Protein AF-0000000071370558 (afdb_homodimer)

pLDDT: mean 79.02, std 25.84, range [17.11, 98.81]

Solvent-accessible surface area (backbone atoms only — not comparable to full-atom values): 57302 Å² total; per-residue (Å²): 146,77,71,93,73,65,80,82,70,68,94,76,73,73,92,72,69,79,80,70,72,79,74,72,70,83,72,63,86,68,70,61,82,79,66,80,77,65,81,71,68,88,64,76,60,62,83,69,55,54,67,56,48,45,49,55,49,52,54,49,40,48,62,89,31,53,45,57,50,67,71,54,84,65,63,42,47,33,19,25,66,54,63,40,56,36,55,83,59,40,24,33,41,43,37,36,35,32,47,60,84,85,69,29,35,36,41,35,37,39,37,31,25,81,37,68,57,31,60,45,62,27,36,23,40,42,38,32,31,35,51,44,80,69,30,40,32,72,62,31,56,84,28,28,29,33,49,74,44,72,44,36,31,32,37,26,34,65,29,71,68,39,40,56,53,46,61,74,59,39,58,54,77,43,61,70,45,55,97,88,55,76,82,57,68,73,38,82,35,63,34,30,27,56,89,76,70,39,79,40,42,72,67,69,59,51,62,70,41,29,61,34,27,35,37,38,41,38,35,53,44,97,90,47,76,53,27,32,35,40,33,33,16,31,77,46,54,48,71,88,45,30,67,69,41,77,48,44,23,48,42,86,52,25,27,28,71,91,26,42,69,83,66,41,69,44,34,54,42,44,66,71,34,44,76,89,45,64,57,64,44,70,86,68,79,85,46,77,80,72,69,58,44,38,35,29,44,75,46,57,37,57,34,62,54,44,35,20,33,40,43,38,38,39,33,38,66,93,76,30,34,38,39,38,38,40,42,29,19,72,28,66,56,50,73,44,64,31,35,34,41,37,38,30,39,38,50,46,80,75,42,72,35,88,84,43,68,82,25,34,29,31,41,34,39,39,61,41,37,32,40,27,37,56,33,64,59,59,42,52,55,57,38,60,32,79,78,52,38,56,30,60,60,58,60,71,46,76,72,42,77,41,64,17,40,88,36,37,17,19,48,63,74,52,39,65,40,70,39,52,37,31,41,28,35,32,43,46,59,50,77,83,65,44,64,26,42,31,38,37,35,73,47,57,86,66,54,73,28,64,41,76,90,47,36,37,52,24,53,42,84,49,24,31,73,39,65,86,71,76,84,76,76,79,71,80,72,74,76,71,78,71,73,66,69,73,74,74,78,76,82,89,84,92,84,89,78,88,76,88,81,92,82,91,85,90,81,80,87,84,81,80,82,132,141,83,71,89,73,72,71,87,74,66,85,79,72,70,91,73,67,78,80,71,72,81,75,73,70,82,73,66,84,69,73,60,83,80,66,80,78,64,82,72,71,88,64,78,59,61,81,70,55,53,67,56,48,46,49,56,49,52,54,50,41,48,63,89,30,54,46,59,50,66,71,54,84,67,62,42,47,32,19,25,66,54,62,38,56,38,54,83,58,42,25,35,42,44,36,36,35,32,47,60,82,87,71,30,34,35,40,36,37,39,37,31,28,80,38,67,55,30,59,44,60,26,36,24,40,42,37,32,31,36,52,43,81,68,29,40,32,72,61,31,55,83,28,28,29,33,48,74,44,73,44,36,32,33,37,27,33,66,27,70,69,40,40,56,53,46,61,73,58,39,59,53,77,41,60,70,44,56,94,86,54,75,81,56,68,72,39,83,35,64,35,30,26,56,90,77,70,40,79,40,44,71,68,69,58,51,64,71,40,29,62,34,27,36,36,37,41,39,37,55,45,97,88,47,76,54,25,33,35,41,34,32,17,30,76,44,55,48,70,90,45,30,67,70,40,76,47,44,24,48,41,85,54,25,25,27,72,90,26,43,69,82,65,42,71,44,34,54,43,44,64,71,35,43,76,89,44,64,56,66,43,70,85,70,81,85,46,78,81,71,72,60,43,39,35,29,44,74,48,58,37,58,34,62,54,43,36,20,33,39,44,36,36,38,32,38,64,90,77,30,32,40,37,39,38,39,42,29,20,73,27,65,57,50,74,43,65,30,36,34,41,37,37,30,38,38,51,47,81,77,43,73,36,88,84,44,67,82,25,35,30,32,41,34,40,39,59,41,36,33,39,27,38,56,32,65,60,59,43,53,54,57,37,59,32,79,78,52,38,56,30,59,61,59,60,71,44,77,72,41,77,40,65,17,41,89,36,37,18,20,47,62,73,53,39,66,39,69,41,54,37,31,40,27,35,32,42,48,60,48,77,84,64,44,63,27,42,30,39,38,33,74,48,55,88,66,54,74,28,64,40,77,91,49,36,37,54,24,52,41,84,50,24,31,72,39,67,87,70,75,84,77,75,79,72,81,74,76,78,71,79,71,77,72,71,88,76,83,74,77,81,78,80,86,82,90,75,88,74,84,85,88,75,87,92,93,82,88,92,82,84,69,94,124

Foldseek 3Di:
DPDDPPDPPPDPPPPPDDPPVPPVDPPPVPPQPCPPPPPPPPCCVPCPVLVQQVVLVVVQLPPVFKDWDVPGDDAAKWWDLAFFFAAVTWTWIKIKHAHDPDQQKIKIKIWTAPASRQAHTFKMKIWIWGKAWDGADPQAHQKTFIDIDTAWIKMAGADPVNQVVCPVQFDPVQQVAPDVGGDDHLDIGTRDHPVVRHHRCVSVLDAPLQSRIWIKMWGHDPVDFIWIKIWTFGAANDSVCRHPDNGLFTGDIITGLVHHDPPRPPSVQCVPADNSGHGRGDDFDQDDDDPAAKWKFNHFHAAASNWTWIKIKHADVVSQKMKMKIWIANHSSRPHTAKIKIWIFGKDWDAADPQHGSKTKMKTWTQWMKMAGAHPVVQVVQLVDDPLLAFDRNPHDHGDIGTNNVSQHHVVVPHGPGAMAIKMWHWGADPVGFIKIWIFGAHNVPDGRRDPVSYGRGTTRIIGGRDSDDDDPPPPPPPPPPPVDVPPPDDDDDDDDDPDDDDDDDDDDDDDDD/DPPPPPPPPPDPPPPPPDPPPPPPDPPPVPPQPCPPPPPPPPCCVPCPPLVQQVVLVVVQLPPVFKDWDVPGDDAAKWWDLAFAFAAVTWTWIKIKHAHDPDQQKIKIKIWTAPARRQAHTFKMKIWIWGKAWDGADPQAHQKTFIDIDTAWMKMAGADPVNQVVCPVQFDPVQQVAPDVGGDDHLDIGTRDHPVVRHHRQVSVLDAPLQSRIWIKMWGHDPVDFIWIKIWTFGAANDSVCRHPDNGLFTGRIITGLVHHDPPRPPSVQCVPADNSGHGRGDDFDQDDDDPAAKWKFNHFHAAASNWTWIKIKHADVVSQKMKMKIWIANHSSRPHTAKIKIWMFGKDWDAADPQHGSKTKMKTWTQWMKMAGAHPVVQVVQLVDDPLLAFDRNPHDHGDIGTNNVSQHHVVVPHGPGAMAIKMWHWGADPVGFIKIWIFGAHNVPDGRRDPVSYGRGTTRIIGGRDSDDDDPPPPPPPPPPPPDDDDPDDDDDDDDDPDDDDDYDDDDDDDDD

Structure (mmCIF, N/CA/C/O backbone):
data_AF-0000000071370558-model_v1
#
loop_
_entity.id
_entity.type
_entity.pdbx_description
1 polymer 'Protein APCDD1-like'
#
loop_
_atom_site.group_PDB
_atom_site.id
_atom_site.type_symbol
_atom_site.label_atom_id
_atom_site.label_alt_id
_atom_site.label_comp_id
_atom_site.label_asym_id
_atom_site.label_entity_id
_atom_site.label_seq_id
_atom_site.pdbx_PDB_ins_code
_atom_site.Cartn_x
_atom_site.Cartn_y
_atom_site.Cartn_z
_atom_site.occupancy
_atom_site.B_iso_or_equiv
_atom_site.auth_seq_id
_atom_site.auth_comp_id
_atom_site.auth_asym_id
_atom_site.auth_atom_id
_atom_site.pdbx_PDB_model_num
ATOM 1 N N . MET A 1 1 ? -49.594 -10.484 -62.438 1 19.27 1 MET A N 1
ATOM 2 C CA . MET A 1 1 ? -48.812 -11.688 -62.156 1 19.27 1 MET A CA 1
ATOM 3 C C . MET A 1 1 ? -48.375 -11.711 -60.688 1 19.27 1 MET A C 1
ATOM 5 O O . MET A 1 1 ? -47.375 -11.102 -60.312 1 19.27 1 MET A O 1
ATOM 9 N N . ALA A 1 2 ? -49.312 -11.523 -59.781 1 23.95 2 ALA A N 1
ATOM 10 C CA . ALA A 1 2 ? -50.125 -11.117 -58.625 1 23.95 2 ALA A CA 1
ATOM 11 C C . ALA A 1 2 ? -49.969 -12.094 -57.469 1 23.95 2 ALA A C 1
ATOM 13 O O . ALA A 1 2 ? -50.219 -11.75 -56.312 1 23.95 2 ALA A O 1
ATOM 14 N N . GLY A 1 3 ? -49.781 -13.422 -57.875 1 22.59 3 GLY A N 1
ATOM 15 C CA . GLY A 1 3 ? -50.344 -14.492 -57.062 1 22.59 3 GLY A CA 1
ATOM 16 C C . GLY A 1 3 ? -49.625 -14.672 -55.719 1 22.59 3 GLY A C 1
ATOM 17 O O . GLY A 1 3 ? -50.25 -14.859 -54.688 1 22.59 3 GLY A O 1
ATOM 18 N N . GLU A 1 4 ? -48.344 -15.148 -55.781 1 27.44 4 GLU A N 1
ATOM 19 C CA . GLU A 1 4 ? -47.781 -16.156 -54.875 1 27.44 4 GLU A CA 1
ATOM 20 C C . GLU A 1 4 ? -47.438 -15.562 -53.5 1 27.44 4 GLU A C 1
ATOM 22 O O . GLU A 1 4 ? -46.25 -15.43 -53.188 1 27.44 4 GLU A O 1
ATOM 27 N N . ARG A 1 5 ? -48 -14.344 -53.094 1 26.44 5 ARG A N 1
ATOM 28 C CA . ARG A 1 5 ? -47.781 -13.492 -51.938 1 26.44 5 ARG A CA 1
ATOM 29 C C . ARG A 1 5 ? -48.188 -14.219 -50.656 1 26.44 5 ARG A C 1
ATOM 31 O O . ARG A 1 5 ? -48.094 -13.648 -49.562 1 26.44 5 ARG A O 1
ATOM 38 N N . LEU A 1 6 ? -49.188 -15.172 -50.906 1 26.14 6 LEU A N 1
ATOM 39 C CA . LEU A 1 6 ? -50.031 -15.492 -49.75 1 26.14 6 LEU A CA 1
ATOM 40 C C . LEU A 1 6 ? -49.156 -16.094 -48.625 1 26.14 6 LEU A C 1
ATOM 42 O O . LEU A 1 6 ? -49.375 -15.805 -47.438 1 26.14 6 LEU A O 1
ATOM 46 N N . ILE A 1 7 ? -48.406 -17.219 -48.969 1 26.62 7 ILE A N 1
ATOM 47 C CA . ILE A 1 7 ? -48.344 -18.328 -48 1 26.62 7 ILE A CA 1
ATOM 48 C C . ILE A 1 7 ? -47.438 -17.953 -46.844 1 26.62 7 ILE A C 1
ATOM 50 O O . ILE A 1 7 ? -47.156 -18.797 -45.969 1 26.62 7 ILE A O 1
ATOM 54 N N . HIS A 1 8 ? -46.719 -16.828 -46.875 1 25.34 8 HIS A N 1
ATOM 55 C CA . HIS A 1 8 ? -45.562 -16.625 -45.969 1 25.34 8 HIS A CA 1
ATOM 56 C C . HIS A 1 8 ? -46.031 -16.453 -44.531 1 25.34 8 HIS A C 1
ATOM 58 O O . HIS A 1 8 ? -45.25 -16.047 -43.656 1 25.34 8 HIS A O 1
ATOM 64 N N . LEU A 1 9 ? -47.375 -16.234 -44.312 1 25.41 9 LEU A N 1
ATOM 65 C CA . LEU A 1 9 ? -47.938 -15.766 -43.062 1 25.41 9 LEU A CA 1
ATOM 66 C C . LEU A 1 9 ? -47.688 -16.766 -41.938 1 25.41 9 LEU A C 1
ATOM 68 O O . LEU A 1 9 ? -47.688 -16.406 -40.75 1 25.41 9 LEU A O 1
ATOM 72 N N . LEU A 1 10 ? -47.938 -18.047 -42.188 1 24.8 10 LEU A N 1
ATOM 73 C CA . LEU A 1 10 ? -48.531 -18.922 -41.156 1 24.8 10 LEU A CA 1
ATOM 74 C C . LEU A 1 10 ? -47.562 -19.141 -40 1 24.8 10 LEU A C 1
ATOM 76 O O . LEU A 1 10 ? -47.969 -19.125 -38.844 1 24.8 10 LEU A O 1
ATOM 80 N N . ASN A 1 11 ? -46.312 -19.844 -40.156 1 24.73 11 ASN A N 1
ATOM 81 C CA . ASN A 1 11 ? -45.812 -20.844 -39.219 1 24.73 11 ASN A CA 1
ATOM 82 C C . ASN A 1 11 ? -45.188 -20.188 -37.969 1 24.73 11 ASN A C 1
ATOM 84 O O . ASN A 1 11 ? -43.969 -20.062 -37.906 1 24.73 11 ASN A O 1
ATOM 88 N N . THR A 1 12 ? -45.438 -18.953 -37.469 1 27.06 12 THR A N 1
ATOM 89 C CA . THR A 1 12 ? -44.969 -18.125 -36.375 1 27.06 12 THR A CA 1
ATOM 90 C C . THR A 1 12 ? -45.281 -18.781 -35.031 1 27.06 12 THR A C 1
ATOM 92 O O . THR A 1 12 ? -44.938 -18.234 -33.969 1 27.06 12 THR A O 1
ATOM 95 N N . SER A 1 13 ? -46.312 -19.578 -34.812 1 26.59 13 SER A N 1
ATOM 96 C CA . SER A 1 13 ? -46.969 -19.781 -33.531 1 26.59 13 SER A CA 1
ATOM 97 C C . SER A 1 13 ? -46.062 -20.562 -32.562 1 26.59 13 SER A C 1
ATOM 99 O O . SER A 1 13 ? -46.125 -20.375 -31.359 1 26.59 13 SER A O 1
ATOM 101 N N . TRP A 1 14 ? -45.5 -21.734 -32.875 1 24.33 14 TRP A N 1
ATOM 102 C CA . TRP A 1 14 ? -45.438 -22.875 -31.953 1 24.33 14 TRP A CA 1
ATOM 103 C C . TRP A 1 14 ? -44.344 -22.672 -30.906 1 24.33 14 TRP A C 1
ATOM 105 O O . TRP A 1 14 ? -44.375 -23.328 -29.859 1 24.33 14 TRP A O 1
ATOM 115 N N . MET A 1 15 ? -43.094 -22.203 -31.172 1 24.28 15 MET A N 1
ATOM 116 C CA . MET A 1 15 ? -42 -22.688 -30.359 1 24.28 15 MET A CA 1
ATOM 117 C C . MET A 1 15 ? -42 -22.062 -28.969 1 24.28 15 MET A C 1
ATOM 119 O O . MET A 1 15 ? -41.25 -21.125 -28.703 1 24.28 15 MET A O 1
ATOM 123 N N . VAL A 1 16 ? -43.094 -21.562 -28.391 1 29.31 16 VAL A N 1
ATOM 124 C CA . VAL A 1 16 ? -43.25 -20.953 -27.078 1 29.31 16 VAL A CA 1
ATOM 125 C C . VAL A 1 16 ? -42.875 -21.969 -26 1 29.31 16 VAL A C 1
ATOM 127 O O . VAL A 1 16 ? -42.969 -21.672 -24.812 1 29.31 16 VAL A O 1
ATOM 130 N N . PHE A 1 17 ? -43 -23.266 -26.203 1 25.39 17 PHE A N 1
ATOM 131 C CA . PHE A 1 17 ? -43.219 -24.172 -25.094 1 25.39 17 PHE A CA 1
ATOM 132 C C . PHE A 1 17 ? -42.062 -24.109 -24.094 1 25.39 17 PHE A C 1
ATOM 134 O O . PHE A 1 17 ? -42.281 -24.031 -22.891 1 25.39 17 PHE A O 1
ATOM 141 N N . LEU A 1 18 ? -41 -24.953 -24.188 1 25.27 18 LEU A N 1
ATOM 142 C CA . LEU A 1 18 ? -40.375 -25.781 -23.156 1 25.27 18 LEU A CA 1
ATOM 143 C C . LEU A 1 18 ? -39.406 -24.969 -22.312 1 25.27 18 LEU A C 1
ATOM 145 O O . LEU A 1 18 ? -38.656 -25.531 -21.531 1 25.27 18 LEU A O 1
ATOM 149 N N . MET A 1 19 ? -39.25 -23.672 -22.453 1 24.55 19 MET A N 1
ATOM 150 C CA . MET A 1 19 ? -38.125 -23.156 -21.672 1 24.55 19 MET A CA 1
ATOM 151 C C . MET A 1 19 ? -38.438 -23.203 -20.188 1 24.55 19 MET A C 1
ATOM 153 O O . MET A 1 19 ? -39 -22.266 -19.641 1 24.55 19 MET A O 1
ATOM 157 N N . GLN A 1 20 ? -39.031 -24.25 -19.656 1 26.73 20 GLN A N 1
ATOM 158 C CA . GLN A 1 20 ? -39.156 -24.359 -18.203 1 26.73 20 GLN A CA 1
ATOM 159 C C . GLN A 1 20 ? -37.812 -24.219 -17.531 1 26.73 20 GLN A C 1
ATOM 161 O O . GLN A 1 20 ? -36.969 -25.125 -17.578 1 26.73 20 GLN A O 1
ATOM 166 N N . VAL A 1 21 ? -37.188 -23.094 -17.609 1 27.56 21 VAL A N 1
ATOM 167 C CA . VAL A 1 21 ? -36 -22.812 -16.797 1 27.56 21 VAL A CA 1
ATOM 168 C C . VAL A 1 21 ? -36.281 -23.172 -15.344 1 27.56 21 VAL A C 1
ATOM 170 O O . VAL A 1 21 ? -37.219 -22.656 -14.742 1 27.56 21 VAL A O 1
ATOM 173 N N . LEU A 1 22 ? -35.875 -24.359 -14.906 1 28.86 22 LEU A N 1
ATOM 174 C CA . LEU A 1 22 ? -35.844 -24.875 -13.531 1 28.86 22 LEU A CA 1
ATOM 175 C C . LEU A 1 22 ? -35.312 -23.812 -12.578 1 28.86 22 LEU A C 1
ATOM 177 O O . LEU A 1 22 ? -34.156 -23.359 -12.695 1 28.86 22 LEU A O 1
ATOM 181 N N . PHE A 1 23 ? -36.094 -22.828 -12.227 1 30.39 23 PHE A N 1
ATOM 182 C CA . PHE A 1 23 ? -35.938 -22.094 -10.984 1 30.39 23 PHE A CA 1
ATOM 183 C C . PHE A 1 23 ? -35.594 -23.031 -9.836 1 30.39 23 PHE A C 1
ATOM 185 O O . PHE A 1 23 ? -36.469 -23.672 -9.273 1 30.39 23 PHE A O 1
ATOM 192 N N . VAL A 1 24 ? -34.562 -23.797 -9.922 1 27 24 VAL A N 1
ATOM 193 C CA . VAL A 1 24 ? -34.156 -24.453 -8.68 1 27 24 VAL A CA 1
ATOM 194 C C . VAL A 1 24 ? -34.125 -23.438 -7.551 1 27 24 VAL A C 1
ATOM 196 O O . VAL A 1 24 ? -33.375 -22.453 -7.621 1 27 24 VAL A O 1
ATOM 199 N N . ARG A 1 25 ? -35.156 -23.172 -6.797 1 29.53 25 ARG A N 1
ATOM 200 C CA . ARG A 1 25 ? -35.188 -22.656 -5.438 1 29.53 25 ARG A CA 1
ATOM 201 C C . ARG A 1 25 ? -33.938 -23.047 -4.668 1 29.53 25 ARG A C 1
ATOM 203 O O . ARG A 1 25 ? -33.531 -24.219 -4.703 1 29.53 25 ARG A O 1
ATOM 210 N N . GLY A 1 26 ? -32.969 -22.156 -4.359 1 32.31 26 GLY A N 1
ATOM 211 C CA . GLY A 1 26 ? -31.719 -22.078 -3.646 1 32.31 26 GLY A CA 1
ATOM 212 C C . GLY A 1 26 ? -31.703 -22.891 -2.361 1 32.31 26 GLY A C 1
ATOM 213 O O . GLY A 1 26 ? -30.719 -22.859 -1.617 1 32.31 26 GLY A O 1
ATOM 214 N N . SER A 1 27 ? -32.844 -23.359 -1.866 1 35.47 27 SER A N 1
ATOM 215 C CA . SER A 1 27 ? -32.844 -23.969 -0.536 1 35.47 27 SER A CA 1
ATOM 216 C C . SER A 1 27 ? -32.125 -25.312 -0.547 1 35.47 27 SER A C 1
ATOM 218 O O . SER A 1 27 ? -31.641 -25.766 0.486 1 35.47 27 SER A O 1
ATOM 220 N N . LYS A 1 28 ? -32.125 -26.094 -1.664 1 39.91 28 LYS A N 1
ATOM 221 C CA . LYS A 1 28 ? -31.875 -27.531 -1.587 1 39.91 28 LYS A CA 1
ATOM 222 C C . LYS A 1 28 ? -30.375 -27.828 -1.604 1 39.91 28 LYS A C 1
ATOM 224 O O . LYS A 1 28 ? -29.984 -29 -1.561 1 39.91 28 LYS A O 1
ATOM 229 N N . LEU A 1 29 ? -29.594 -26.922 -1.98 1 40.59 29 LEU A N 1
ATOM 230 C CA . LEU A 1 29 ? -28.203 -27.297 -2.123 1 40.59 29 LEU A CA 1
ATOM 231 C C . LEU A 1 29 ? -27.609 -27.75 -0.785 1 40.59 29 LEU A C 1
ATOM 233 O O . LEU A 1 29 ? -26.578 -28.406 -0.746 1 40.59 29 LEU A O 1
ATOM 237 N N . TRP A 1 30 ? -28.266 -27.281 0.332 1 42.59 30 TRP A N 1
ATOM 238 C CA . TRP A 1 30 ? -27.656 -27.547 1.633 1 42.59 30 TRP A CA 1
ATOM 239 C C . TRP A 1 30 ? -28.344 -28.719 2.326 1 42.59 30 TRP A C 1
ATOM 241 O O . TRP A 1 30 ? -28.297 -28.828 3.553 1 42.59 30 TRP A O 1
ATOM 251 N N . GLU A 1 31 ? -29.328 -29.484 1.651 1 38.88 31 GLU A N 1
ATOM 252 C CA . GLU A 1 31 ? -29.922 -30.578 2.418 1 38.88 31 GLU A CA 1
ATOM 253 C C . GLU A 1 31 ? -28.875 -31.594 2.846 1 38.88 31 GLU A C 1
ATOM 255 O O . GLU A 1 31 ? -28.516 -32.5 2.078 1 38.88 31 GLU A O 1
ATOM 260 N N . VAL A 1 32 ? -28.062 -31.219 3.648 1 40.28 32 VAL A N 1
ATOM 261 C CA . VAL A 1 32 ? -27.203 -32.219 4.281 1 40.28 32 VAL A CA 1
ATOM 262 C C . VAL A 1 32 ? -28.047 -33.156 5.109 1 40.28 32 VAL A C 1
ATOM 264 O O . VAL A 1 32 ? -29.016 -32.75 5.762 1 40.28 32 VAL A O 1
ATOM 267 N N . PRO A 1 33 ? -28.156 -34.469 4.867 1 35.03 33 PRO A N 1
ATOM 268 C CA . PRO A 1 33 ? -28.828 -35.344 5.824 1 35.03 33 PRO A CA 1
ATOM 269 C C . PRO A 1 33 ? -28.516 -35 7.277 1 35.03 33 PRO A C 1
ATOM 271 O O . PRO A 1 33 ? -27.391 -34.594 7.594 1 35.03 33 PRO A O 1
ATOM 274 N N . THR A 1 34 ? -29.516 -34.562 8.07 1 36.19 34 THR A N 1
ATOM 275 C CA . THR A 1 34 ? -29.469 -34.25 9.5 1 36.19 34 THR A CA 1
ATOM 276 C C . THR A 1 34 ? -28.891 -35.438 10.273 1 36.19 34 THR A C 1
ATOM 278 O O . THR A 1 34 ? -29.625 -36.344 10.656 1 36.19 34 THR A O 1
ATOM 281 N N . ALA A 1 35 ? -27.938 -36.188 9.992 1 35.28 35 ALA A N 1
ATOM 282 C CA . ALA A 1 35 ? -27.516 -37.125 11.031 1 35.28 35 ALA A CA 1
ATOM 283 C C . ALA A 1 35 ? -27.297 -36.406 12.359 1 35.28 35 ALA A C 1
ATOM 285 O O . ALA A 1 35 ? -26.891 -35.25 12.383 1 35.28 35 ALA A O 1
ATOM 286 N N . PRO A 1 36 ? -28.031 -36.781 13.477 1 34.09 36 PRO A N 1
ATOM 287 C CA . PRO A 1 36 ? -27.875 -36.156 14.789 1 34.09 36 PRO A CA 1
ATOM 288 C C . PRO A 1 36 ? -26.422 -35.781 15.086 1 34.09 36 PRO A C 1
ATOM 290 O O . PRO A 1 36 ? -25.5 -36.531 14.75 1 34.09 36 PRO A O 1
ATOM 293 N N . LEU A 1 37 ? -26.188 -34.469 15.227 1 33.88 37 LEU A N 1
ATOM 294 C CA . LEU A 1 37 ? -24.906 -33.938 15.719 1 33.88 37 LEU A CA 1
ATOM 295 C C . LEU A 1 37 ? -24.453 -34.688 16.953 1 33.88 37 LEU A C 1
ATOM 297 O O . LEU A 1 37 ? -25.094 -34.625 18.016 1 33.88 37 LEU A O 1
ATOM 301 N N . VAL A 1 38 ? -24.047 -35.938 16.922 1 34.12 38 VAL A N 1
ATOM 302 C CA . VAL A 1 38 ? -23.359 -36.469 18.094 1 34.12 38 VAL A CA 1
ATOM 303 C C . VAL A 1 38 ? -22.5 -35.375 18.734 1 34.12 38 VAL A C 1
ATOM 305 O O . VAL A 1 38 ? -21.844 -34.594 18.016 1 34.12 38 VAL A O 1
ATOM 308 N N . PRO A 1 39 ? -22.906 -34.906 19.953 1 35.47 39 PRO A N 1
ATOM 309 C CA . PRO A 1 39 ? -22.078 -33.906 20.656 1 35.47 39 PRO A CA 1
ATOM 310 C C . PRO A 1 39 ? -20.578 -34.188 20.5 1 35.47 39 PRO A C 1
ATOM 312 O O . PRO A 1 39 ? -20.109 -35.281 20.766 1 35.47 39 PRO A O 1
ATOM 315 N N . HIS A 1 40 ? -19.984 -33.656 19.469 1 32.03 40 HIS A N 1
ATOM 316 C CA . HIS A 1 40 ? -18.547 -33.75 19.312 1 32.03 40 HIS A CA 1
ATOM 317 C C . HIS A 1 40 ? -17.828 -33.5 20.641 1 32.03 40 HIS A C 1
ATOM 319 O O . HIS A 1 40 ? -18.281 -32.688 21.453 1 32.03 40 HIS A O 1
ATOM 325 N N . ALA A 1 41 ? -17 -34.5 21.094 1 30.56 41 ALA A N 1
ATOM 326 C CA . ALA A 1 41 ? -16.031 -34.469 22.188 1 30.56 41 ALA A CA 1
ATOM 327 C C . ALA A 1 41 ? -15.453 -33.094 22.391 1 30.56 41 ALA A C 1
ATOM 329 O O . ALA A 1 41 ? -15.414 -32.281 21.453 1 30.56 41 ALA A O 1
ATOM 330 N N . ASN A 1 42 ? -15.492 -32.562 23.625 1 31.97 42 ASN A N 1
ATOM 331 C CA . ASN A 1 42 ? -14.664 -31.484 24.125 1 31.97 42 ASN A CA 1
ATOM 332 C C . ASN A 1 42 ? -13.359 -31.375 23.344 1 31.97 42 ASN A C 1
ATOM 334 O O . ASN A 1 42 ? -12.414 -32.125 23.578 1 31.97 42 ASN A O 1
ATOM 338 N N . LEU A 1 43 ? -13.43 -31.109 22.109 1 29.5 43 LEU A N 1
ATOM 339 C CA . LEU A 1 43 ? -12.312 -30.844 21.203 1 29.5 43 LEU A CA 1
ATOM 340 C C . LEU A 1 43 ? -11.359 -29.812 21.797 1 29.5 43 LEU A C 1
ATOM 342 O O . LEU A 1 43 ? -11.562 -28.609 21.625 1 29.5 43 LEU A O 1
ATOM 346 N N . SER A 1 44 ? -11.227 -29.688 23.094 1 33.16 44 SER A N 1
ATOM 347 C CA . SER A 1 44 ? -9.914 -29.094 23.312 1 33.16 44 SER A CA 1
ATOM 348 C C . SER A 1 44 ? -8.906 -29.594 22.281 1 33.16 44 SER A C 1
ATOM 350 O O . SER A 1 44 ? -8.219 -30.578 22.516 1 33.16 44 SER A O 1
ATOM 352 N N . THR A 1 45 ? -9.328 -29.797 21.109 1 32.41 45 THR A N 1
ATOM 353 C CA . THR A 1 45 ? -8.43 -30.219 20.031 1 32.41 45 THR A CA 1
ATOM 354 C C . THR A 1 45 ? -7.156 -29.375 20.031 1 32.41 45 THR A C 1
ATOM 356 O O . THR A 1 45 ? -7.18 -28.203 19.656 1 32.41 45 THR A O 1
ATOM 359 N N . ARG A 1 46 ? -6.324 -29.5 20.984 1 35.44 46 ARG A N 1
ATOM 360 C CA . ARG A 1 46 ? -4.941 -29.203 20.625 1 35.44 46 ARG A CA 1
ATOM 361 C C . ARG A 1 46 ? -4.742 -29.328 19.109 1 35.44 46 ARG A C 1
ATOM 363 O O . ARG A 1 46 ? -5.328 -30.188 18.469 1 35.44 46 ARG A O 1
ATOM 370 N N . LEU A 1 47 ? -4.602 -28.234 18.5 1 38.06 47 LEU A N 1
ATOM 371 C CA . LEU A 1 47 ? -4.105 -28.266 17.125 1 38.06 47 LEU A CA 1
ATOM 372 C C . LEU A 1 47 ? -3.375 -29.578 16.844 1 38.06 47 LEU A C 1
ATOM 374 O O . LEU A 1 47 ? -2.223 -29.75 17.234 1 38.06 47 LEU A O 1
ATOM 378 N N . PHE A 1 48 ? -3.924 -30.688 17.094 1 39.34 48 PHE A N 1
ATOM 379 C CA . PHE A 1 48 ? -3.346 -31.922 16.609 1 39.34 48 PHE A CA 1
ATOM 380 C C . PHE A 1 48 ? -2.873 -31.781 15.164 1 39.34 48 PHE A C 1
ATOM 382 O O . PHE A 1 48 ? -3.658 -31.953 14.234 1 39.34 48 PHE A O 1
ATOM 389 N N . TRP A 1 49 ? -2.191 -30.688 14.875 1 50.38 49 TRP A N 1
ATOM 390 C CA . TRP A 1 49 ? -1.464 -30.781 13.609 1 50.38 49 TRP A CA 1
ATOM 391 C C . TRP A 1 49 ? -0.951 -32.188 13.375 1 50.38 49 TRP A C 1
ATOM 393 O O . TRP A 1 49 ? -0.494 -32.875 14.312 1 50.38 49 TRP A O 1
ATOM 403 N N . GLU A 1 50 ? -1.642 -32.906 12.57 1 59.06 50 GLU A N 1
ATOM 404 C CA . GLU A 1 50 ? -1.002 -34.188 12.219 1 59.06 50 GLU A CA 1
ATOM 405 C C . GLU A 1 50 ? 0.516 -34.031 12.156 1 59.06 50 GLU A C 1
ATOM 407 O O . GLU A 1 50 ? 1.033 -33.156 11.461 1 59.06 50 GLU A O 1
ATOM 412 N N . PRO A 1 51 ? 1.205 -34.625 13.008 1 64.88 51 PRO A N 1
ATOM 413 C CA . PRO A 1 51 ? 2.643 -34.469 13.242 1 64.88 51 PRO A CA 1
ATOM 414 C C . PRO A 1 51 ? 3.439 -34.344 11.938 1 64.88 51 PRO A C 1
ATOM 416 O O . PRO A 1 51 ? 4.359 -33.531 11.852 1 64.88 51 PRO A O 1
ATOM 419 N N . GLN A 1 52 ? 2.84 -35.031 10.938 1 76.38 52 GLN A N 1
ATOM 420 C CA . GLN A 1 52 ? 3.664 -35.031 9.734 1 76.38 52 GLN A CA 1
ATOM 421 C C . GLN A 1 52 ? 3.516 -33.719 8.961 1 76.38 52 GLN A C 1
ATOM 423 O O . GLN A 1 52 ? 4.5 -33.188 8.453 1 76.38 52 GLN A O 1
ATOM 428 N N . CYS A 1 53 ? 2.293 -33.25 8.945 1 83.69 53 CYS A N 1
ATOM 429 C CA . CYS A 1 53 ? 2.066 -32 8.227 1 83.69 53 CYS A CA 1
ATOM 430 C C . CYS A 1 53 ? 2.779 -30.828 8.906 1 83.69 53 CYS A C 1
ATOM 432 O O . CYS A 1 53 ? 3.342 -29.969 8.234 1 83.69 53 CYS A O 1
ATOM 434 N N . GLN A 1 54 ? 2.832 -31 10.148 1 78.81 54 GLN A N 1
ATOM 435 C CA . GLN A 1 54 ? 3.525 -29.953 10.898 1 78.81 54 GLN A CA 1
ATOM 436 C C . GLN A 1 54 ? 5.031 -30 10.641 1 78.81 54 GLN A C 1
ATOM 438 O O . GLN A 1 54 ? 5.684 -28.953 10.562 1 78.81 54 GLN A O 1
ATOM 443 N N . THR A 1 55 ? 5.441 -31.188 10.547 1 78.75 55 THR A N 1
ATOM 444 C CA . THR A 1 55 ? 6.863 -31.344 10.266 1 78.75 55 THR A CA 1
ATOM 445 C C . THR A 1 55 ? 7.215 -30.75 8.906 1 78.75 55 THR A C 1
ATOM 447 O O . THR A 1 55 ? 8.258 -30.109 8.758 1 78.75 55 THR A O 1
ATOM 450 N N . GLN A 1 56 ? 6.324 -30.969 7.996 1 80.06 56 GLN A N 1
ATOM 451 C CA . GLN A 1 56 ? 6.555 -30.406 6.668 1 80.06 56 GLN A CA 1
ATOM 452 C C . GLN A 1 56 ? 6.547 -28.891 6.703 1 80.06 56 GLN A C 1
ATOM 454 O O . GLN A 1 56 ? 7.363 -28.234 6.039 1 80.06 56 GLN A O 1
ATOM 459 N N . LEU A 1 57 ? 5.75 -28.375 7.449 1 79.88 57 LEU A N 1
ATOM 460 C CA . LEU A 1 57 ? 5.652 -26.938 7.566 1 79.88 57 LEU A CA 1
ATOM 461 C C . LEU A 1 57 ? 6.852 -26.359 8.312 1 79.88 57 LEU A C 1
ATOM 463 O O . LEU A 1 57 ? 7.352 -25.281 7.969 1 79.88 57 LEU A O 1
ATOM 467 N N . ARG A 1 58 ? 7.289 -27.078 9.328 1 76.25 58 ARG A N 1
ATOM 468 C CA . ARG A 1 58 ? 8.469 -26.641 10.07 1 76.25 58 ARG A CA 1
ATOM 469 C C . ARG A 1 58 ? 9.703 -26.641 9.188 1 76.25 58 ARG A C 1
ATOM 471 O O . ARG A 1 58 ? 10.578 -25.781 9.336 1 76.25 58 ARG A O 1
ATOM 478 N N . HIS A 1 59 ? 9.672 -27.5 8.273 1 71.94 59 HIS A N 1
ATOM 479 C CA . HIS A 1 59 ? 10.797 -27.562 7.348 1 71.94 59 HIS A CA 1
ATOM 480 C C . HIS A 1 59 ? 10.867 -26.328 6.469 1 71.94 59 HIS A C 1
ATOM 482 O O . HIS A 1 59 ? 11.953 -25.922 6.051 1 71.94 59 HIS A O 1
ATOM 488 N N . LEU A 1 60 ? 9.742 -25.797 6.297 1 74.31 60 LEU A N 1
ATOM 489 C CA . LEU A 1 60 ? 9.711 -24.594 5.477 1 74.31 60 LEU A CA 1
ATOM 490 C C . LEU A 1 60 ? 10.438 -23.453 6.168 1 74.31 60 LEU A C 1
ATOM 492 O O . LEU A 1 60 ? 10.891 -22.516 5.508 1 74.31 60 LEU A O 1
ATOM 496 N N . GLN A 1 61 ? 10.594 -23.625 7.43 1 69.44 61 GLN A N 1
ATOM 497 C CA . GLN A 1 61 ? 11.164 -22.547 8.227 1 69.44 61 GLN A CA 1
ATOM 498 C C . GLN A 1 61 ? 12.672 -22.703 8.391 1 69.44 61 GLN A C 1
ATOM 500 O O . GLN A 1 61 ? 13.336 -21.844 8.969 1 69.44 61 GLN A O 1
ATOM 505 N N . ASN A 1 62 ? 13.125 -23.766 7.883 1 62.41 62 ASN A N 1
ATOM 506 C CA . ASN A 1 62 ? 14.555 -24 8.102 1 62.41 62 ASN A CA 1
ATOM 507 C C . ASN A 1 62 ? 15.398 -23.047 7.266 1 62.41 62 ASN A C 1
ATOM 509 O O . ASN A 1 62 ? 15.352 -23.078 6.035 1 62.41 62 ASN A O 1
ATOM 513 N N . GLU A 1 63 ? 16.062 -22.031 7.992 1 58.56 63 GLU A N 1
ATOM 514 C CA . GLU A 1 63 ? 16.859 -20.938 7.477 1 58.56 63 GLU A CA 1
ATOM 515 C C . GLU A 1 63 ? 18 -21.438 6.598 1 58.56 63 GLU A C 1
ATOM 517 O O . GLU A 1 63 ? 18.375 -20.797 5.617 1 58.56 63 GLU A O 1
ATOM 522 N N . ALA A 1 64 ? 18.438 -22.594 6.895 1 61.5 64 ALA A N 1
ATOM 523 C CA . ALA A 1 64 ? 19.703 -23 6.293 1 61.5 64 ALA A CA 1
ATOM 524 C C . ALA A 1 64 ? 19.531 -23.297 4.809 1 61.5 64 ALA A C 1
ATOM 526 O O . ALA A 1 64 ? 20.5 -23.281 4.047 1 61.5 64 ALA A O 1
ATOM 527 N N . THR A 1 65 ? 18.219 -23.125 4.383 1 80.75 65 THR A N 1
ATOM 528 C CA . THR A 1 65 ? 18.062 -23.625 3.021 1 80.75 65 THR A CA 1
ATOM 529 C C . THR A 1 65 ? 17.672 -22.5 2.068 1 80.75 65 THR A C 1
ATOM 531 O O . THR A 1 65 ? 17.906 -22.594 0.862 1 80.75 65 THR A O 1
ATOM 534 N N . ILE A 1 66 ? 17.297 -21.375 2.6 1 86.44 66 ILE A N 1
ATOM 535 C CA . ILE A 1 66 ? 16.891 -20.297 1.712 1 86.44 66 ILE A CA 1
ATOM 536 C C . ILE A 1 66 ? 17.547 -18.984 2.145 1 86.44 66 ILE A C 1
ATOM 538 O O . ILE A 1 66 ? 17.516 -18.625 3.322 1 86.44 66 ILE A O 1
ATOM 542 N N . THR A 1 67 ? 18.203 -18.344 1.221 1 85.25 67 THR A N 1
ATOM 543 C CA . THR A 1 67 ? 18.828 -17.062 1.503 1 85.25 67 THR A CA 1
ATOM 544 C C . THR A 1 67 ? 18.328 -15.992 0.53 1 85.25 67 THR A C 1
ATOM 546 O O . THR A 1 67 ? 17.984 -16.297 -0.609 1 85.25 67 THR A O 1
ATOM 549 N N . ALA A 1 68 ? 18.281 -14.805 1.005 1 87.69 68 ALA A N 1
ATOM 550 C CA . ALA A 1 68 ? 17.891 -13.656 0.193 1 87.69 68 ALA A CA 1
ATOM 551 C C . ALA A 1 68 ? 18.688 -12.414 0.584 1 87.69 68 ALA A C 1
ATOM 553 O O . ALA A 1 68 ? 18.938 -12.18 1.768 1 87.69 68 ALA A O 1
ATOM 554 N N . THR A 1 69 ? 19.094 -11.633 -0.473 1 83.69 69 THR A N 1
ATOM 555 C CA . THR A 1 69 ? 19.859 -10.422 -0.192 1 83.69 69 THR A CA 1
ATOM 556 C C . THR A 1 69 ? 19.078 -9.18 -0.596 1 83.69 69 THR A C 1
ATOM 558 O O . THR A 1 69 ? 18.25 -9.227 -1.512 1 83.69 69 THR A O 1
ATOM 561 N N . ILE A 1 70 ? 19.375 -8.086 0.108 1 85.25 70 ILE A N 1
ATOM 562 C CA . ILE A 1 70 ? 18.812 -6.77 -0.185 1 85.25 70 ILE A CA 1
ATOM 563 C C . ILE A 1 70 ? 19.953 -5.777 -0.453 1 85.25 70 ILE A C 1
ATOM 565 O O . ILE A 1 70 ? 20.797 -5.539 0.415 1 85.25 70 ILE A O 1
ATOM 569 N N . PRO A 1 71 ? 20.062 -5.141 -1.558 1 86.5 71 PRO A N 1
ATOM 570 C CA . PRO A 1 71 ? 19.188 -5.406 -2.699 1 86.5 71 PRO A CA 1
ATOM 571 C C . PRO A 1 71 ? 19.5 -6.734 -3.383 1 86.5 71 PRO A C 1
ATOM 573 O O . PRO A 1 71 ? 20.594 -7.266 -3.24 1 86.5 71 PRO A O 1
ATOM 576 N N . PRO A 1 72 ? 18.516 -7.168 -4.164 1 91.75 72 PRO A N 1
ATOM 577 C CA . PRO A 1 72 ? 18.734 -8.453 -4.832 1 91.75 72 PRO A CA 1
ATOM 578 C C . PRO A 1 72 ? 19.641 -8.336 -6.055 1 91.75 72 PRO A C 1
ATOM 580 O O . PRO A 1 72 ? 19.719 -7.27 -6.672 1 91.75 72 PRO A O 1
ATOM 583 N N . LYS A 1 73 ? 20.297 -9.414 -6.336 1 90.62 73 LYS A N 1
ATOM 584 C CA . LYS A 1 73 ? 21.031 -9.523 -7.594 1 90.62 73 LYS A CA 1
ATOM 585 C C . LYS A 1 73 ? 20.141 -10.023 -8.719 1 90.62 73 LYS A C 1
ATOM 587 O O . LYS A 1 73 ? 19.781 -11.203 -8.758 1 90.62 73 LYS A O 1
ATOM 592 N N . LEU A 1 74 ? 19.875 -9.164 -9.633 1 95.12 74 LEU A N 1
ATOM 593 C CA . LEU A 1 74 ? 18.844 -9.453 -10.633 1 95.12 74 LEU A CA 1
ATOM 594 C C . LEU A 1 74 ? 19.484 -9.953 -11.93 1 95.12 74 LEU A C 1
ATOM 596 O O . LEU A 1 74 ? 18.797 -10.531 -12.773 1 95.12 74 LEU A O 1
ATOM 600 N N . GLU A 1 75 ? 20.766 -9.742 -12.078 1 95.56 75 GLU A N 1
ATOM 601 C CA . GLU A 1 75 ? 21.406 -10.039 -13.359 1 95.56 75 GLU A CA 1
ATOM 602 C C . GLU A 1 75 ? 21.188 -11.492 -13.758 1 95.56 75 GLU A C 1
ATOM 604 O O . GLU A 1 75 ? 21.375 -12.406 -12.945 1 95.56 75 GLU A O 1
ATOM 609 N N . GLY A 1 76 ? 20.766 -11.625 -14.992 1 96.44 76 GLY A N 1
ATOM 610 C CA . GLY A 1 76 ? 20.531 -12.969 -15.5 1 96.44 76 GLY A CA 1
ATOM 611 C C . GLY A 1 76 ? 19.234 -13.094 -16.266 1 96.44 76 GLY A C 1
ATOM 612 O O . GLY A 1 76 ? 18.594 -12.086 -16.594 1 96.44 76 GLY A O 1
ATOM 613 N N . HIS A 1 77 ? 19 -14.305 -16.703 1 98.12 77 HIS A N 1
ATOM 614 C CA . HIS A 1 77 ? 17.812 -14.656 -17.469 1 98.12 77 HIS A CA 1
ATOM 615 C C . HIS A 1 77 ? 16.828 -15.438 -16.594 1 98.12 77 HIS A C 1
ATOM 617 O O . HIS A 1 77 ? 17.156 -16.5 -16.062 1 98.12 77 HIS A O 1
ATOM 623 N N . TRP A 1 78 ? 15.664 -14.852 -16.484 1 98.75 78 TRP A N 1
ATOM 624 C CA . TRP A 1 78 ? 14.625 -15.43 -15.625 1 98.75 78 TRP A CA 1
ATOM 625 C C . TRP A 1 78 ? 13.43 -15.891 -16.453 1 98.75 78 TRP A C 1
ATOM 627 O O . TRP A 1 78 ? 12.953 -15.156 -17.328 1 98.75 78 TRP A O 1
ATOM 637 N N . VAL A 1 79 ? 12.898 -17.156 -16.156 1 98.75 79 VAL A N 1
ATOM 638 C CA . VAL A 1 79 ? 11.867 -17.719 -17.016 1 98.75 79 VAL A CA 1
ATOM 639 C C . VAL A 1 79 ? 10.781 -18.375 -16.172 1 98.75 79 VAL A C 1
ATOM 641 O O . VAL A 1 79 ? 11.023 -18.75 -15.016 1 98.75 79 VAL A O 1
ATOM 644 N N . SER A 1 80 ? 9.617 -18.469 -16.766 1 98.12 80 SER A N 1
ATOM 645 C CA . SER A 1 80 ? 8.523 -19.203 -16.125 1 98.12 80 SER A CA 1
ATOM 646 C C . SER A 1 80 ? 8.828 -20.688 -16.047 1 98.12 80 SER A C 1
ATOM 648 O O . SER A 1 80 ? 9.43 -21.25 -16.953 1 98.12 80 SER A O 1
ATOM 650 N N . SER A 1 81 ? 8.375 -21.344 -14.992 1 95.62 81 SER A N 1
ATOM 651 C CA . SER A 1 81 ? 8.562 -22.781 -14.836 1 95.62 81 SER A CA 1
ATOM 652 C C . SER A 1 81 ? 7.285 -23.547 -15.148 1 95.62 81 SER A C 1
ATOM 654 O O . SER A 1 81 ? 7.277 -24.781 -15.164 1 95.62 81 SER A O 1
ATOM 656 N N . ARG A 1 82 ? 6.207 -22.844 -15.359 1 94.44 82 ARG A N 1
ATOM 657 C CA . ARG A 1 82 ? 4.914 -23.406 -15.742 1 94.44 82 ARG A CA 1
ATOM 658 C C . ARG A 1 82 ? 4.035 -22.344 -16.406 1 94.44 82 ARG A C 1
ATOM 660 O O . ARG A 1 82 ? 4.387 -21.156 -16.422 1 94.44 82 ARG A O 1
ATOM 667 N N . CYS A 1 83 ? 2.92 -22.828 -16.938 1 95.94 83 CYS A N 1
ATOM 668 C CA . CYS A 1 83 ? 1.943 -21.875 -17.453 1 95.94 83 CYS A CA 1
ATOM 669 C C . CYS A 1 83 ? 1.326 -21.047 -16.328 1 95.94 83 CYS A C 1
ATOM 671 O O . CYS A 1 83 ? 0.746 -21.609 -15.398 1 95.94 83 CYS A O 1
ATOM 673 N N . GLU A 1 84 ? 1.497 -19.797 -16.422 1 97.19 84 GLU A N 1
ATOM 674 C CA . GLU A 1 84 ? 0.99 -18.906 -15.383 1 97.19 84 GLU A CA 1
ATOM 675 C C . GLU A 1 84 ? -0.44 -18.469 -15.68 1 97.19 84 GLU A C 1
ATOM 677 O O . GLU A 1 84 ? -0.796 -18.234 -16.828 1 97.19 84 GLU A O 1
ATOM 682 N N . VAL A 1 85 ? -1.206 -18.344 -14.586 1 97.12 85 VAL A N 1
ATOM 683 C CA . VAL A 1 85 ? -2.57 -17.844 -14.695 1 97.12 85 VAL A CA 1
ATOM 684 C C . VAL A 1 85 ? -2.711 -16.562 -13.883 1 97.12 85 VAL A C 1
ATOM 686 O O . VAL A 1 85 ? -2.627 -16.578 -12.656 1 97.12 85 VAL A O 1
ATOM 689 N N . ARG A 1 86 ? -2.941 -15.445 -14.586 1 96.75 86 ARG A N 1
ATOM 690 C CA . ARG A 1 86 ? -3.166 -14.156 -13.945 1 96.75 86 ARG A CA 1
ATOM 691 C C . ARG A 1 86 ? -4.652 -13.82 -13.883 1 96.75 86 ARG A C 1
ATOM 693 O O . ARG A 1 86 ? -5.453 -14.391 -14.633 1 96.75 86 ARG A O 1
ATOM 700 N N . PRO A 1 87 ? -4.98 -12.883 -12.977 1 95.44 87 PRO A N 1
ATOM 701 C CA . PRO A 1 87 ? -6.395 -12.508 -12.906 1 95.44 87 PRO A CA 1
ATOM 702 C C . PRO A 1 87 ? -6.922 -11.938 -14.227 1 95.44 87 PRO A C 1
ATOM 704 O O . PRO A 1 87 ? -6.211 -11.195 -14.906 1 95.44 87 PRO A O 1
ATOM 707 N N . GLY A 1 88 ? -8.203 -12.344 -14.539 1 92.38 88 GLY A N 1
ATOM 708 C CA . GLY A 1 88 ? -8.844 -11.914 -15.773 1 92.38 88 GLY A CA 1
ATOM 709 C C . GLY A 1 88 ? -9.734 -12.977 -16.391 1 92.38 88 GLY A C 1
ATOM 710 O O . GLY A 1 88 ? -10.953 -12.828 -16.438 1 92.38 88 GLY A O 1
ATOM 711 N N . PRO A 1 89 ? -9.25 -14.062 -16.672 1 95.88 89 PRO A N 1
ATOM 712 C CA . PRO A 1 89 ? -7.887 -14.594 -16.547 1 95.88 89 PRO A CA 1
ATOM 713 C C . PRO A 1 89 ? -7.027 -14.281 -17.766 1 95.88 89 PRO A C 1
ATOM 715 O O . PRO A 1 89 ? -7.555 -14.031 -18.859 1 95.88 89 PRO A O 1
ATOM 718 N N . GLU A 1 90 ? -5.754 -14.258 -17.516 1 96.44 90 GLU A N 1
ATOM 719 C CA . GLU A 1 90 ? -4.699 -14.234 -18.516 1 96.44 90 GLU A CA 1
ATOM 720 C C . GLU A 1 90 ? -3.75 -15.414 -18.359 1 96.44 90 GLU A C 1
ATOM 722 O O . GLU A 1 90 ? -3.391 -15.781 -17.234 1 96.44 90 GLU A O 1
ATOM 727 N N . PHE A 1 91 ? -3.463 -16.016 -19.484 1 97.62 91 PHE A N 1
ATOM 728 C CA . PHE A 1 91 ? -2.506 -17.125 -19.5 1 97.62 91 PHE A CA 1
ATOM 729 C C . PHE A 1 91 ? -1.209 -16.703 -20.188 1 97.62 91 PHE A C 1
ATOM 731 O O . PHE A 1 91 ? -1.229 -16.188 -21.297 1 97.62 91 PHE A O 1
ATOM 738 N N . LEU A 1 92 ? -0.123 -16.969 -19.453 1 98.12 92 LEU A N 1
ATOM 739 C CA . LEU A 1 92 ? 1.086 -16.453 -20.094 1 98.12 92 LEU A CA 1
ATOM 740 C C . LEU A 1 92 ? 2.324 -17.172 -19.562 1 98.12 92 LEU A C 1
ATOM 742 O O . LEU A 1 92 ? 2.256 -17.875 -18.547 1 98.12 92 LEU A O 1
ATOM 746 N N . THR A 1 93 ? 3.391 -17.016 -20.266 1 98.62 93 THR A N 1
ATOM 747 C CA . THR A 1 93 ? 4.754 -17.328 -19.828 1 98.62 93 THR A CA 1
ATOM 748 C C . THR A 1 93 ? 5.641 -16.094 -19.938 1 98.62 93 THR A C 1
ATOM 750 O O . THR A 1 93 ? 5.449 -15.258 -20.828 1 98.62 93 THR A O 1
ATOM 753 N N . ARG A 1 94 ? 6.555 -15.984 -19.094 1 98.75 94 ARG A N 1
ATOM 754 C CA . ARG A 1 94 ? 7.43 -14.82 -19.016 1 98.75 94 ARG A CA 1
ATOM 755 C C . ARG A 1 94 ? 8.891 -15.219 -19.203 1 98.75 94 ARG A C 1
ATOM 757 O O . ARG A 1 94 ? 9.312 -16.281 -18.734 1 98.75 94 ARG A O 1
ATOM 764 N N . SER A 1 95 ? 9.617 -14.367 -19.875 1 98.81 95 SER A N 1
ATOM 765 C CA . SER A 1 95 ? 11.062 -14.445 -20.047 1 98.81 95 SER A CA 1
ATOM 766 C C . SER A 1 95 ? 11.711 -13.078 -19.875 1 98.81 95 SER A C 1
ATOM 768 O O . SER A 1 95 ? 11.57 -12.203 -20.734 1 98.81 95 SER A O 1
ATOM 770 N N . TYR A 1 96 ? 12.453 -12.906 -18.812 1 98.75 96 TYR A N 1
ATOM 771 C CA . TYR A 1 96 ? 13.008 -11.609 -18.453 1 98.75 96 TYR A CA 1
ATOM 772 C C . TYR A 1 96 ? 14.523 -11.664 -18.375 1 98.75 96 TYR A C 1
ATOM 774 O O . TYR A 1 96 ? 15.086 -12.578 -17.766 1 98.75 96 TYR A O 1
ATOM 782 N N . ILE A 1 97 ? 15.172 -10.727 -18.969 1 98.38 97 ILE A N 1
ATOM 783 C CA . ILE A 1 97 ? 16.625 -10.586 -18.891 1 98.38 97 ILE A CA 1
ATOM 784 C C . ILE A 1 97 ? 16.984 -9.25 -18.25 1 98.38 97 ILE A C 1
ATOM 786 O O . ILE A 1 97 ? 16.516 -8.195 -18.688 1 98.38 97 ILE A O 1
ATOM 790 N N . PHE A 1 98 ? 17.688 -9.344 -17.219 1 97.88 98 PHE A N 1
ATOM 791 C CA . PHE A 1 98 ? 18.266 -8.148 -16.609 1 97.88 98 PHE A CA 1
ATOM 792 C C . PHE A 1 98 ? 19.75 -8.062 -16.875 1 97.88 98 PHE A C 1
ATOM 794 O O . PHE A 1 98 ? 20.5 -8.984 -16.562 1 97.88 98 PHE A O 1
ATOM 801 N N . TYR A 1 99 ? 20.125 -6.938 -17.406 1 95.5 99 TYR A N 1
ATOM 802 C CA . TYR A 1 99 ? 21.516 -6.77 -17.797 1 95.5 99 TYR A CA 1
ATOM 803 C C . TYR A 1 99 ? 22.344 -6.215 -16.656 1 95.5 99 TYR A C 1
ATOM 805 O O . TYR A 1 99 ? 21.812 -5.59 -15.734 1 95.5 99 TYR A O 1
ATOM 813 N N . GLN A 1 100 ? 23.594 -6.496 -16.719 1 84.5 100 GLN A N 1
ATOM 814 C CA . GLN A 1 100 ? 24.516 -6.129 -15.641 1 84.5 100 GLN A CA 1
ATOM 815 C C . GLN A 1 100 ? 24.656 -4.613 -15.539 1 84.5 100 GLN A C 1
ATOM 817 O O . GLN A 1 100 ? 24.5 -3.9 -16.531 1 84.5 100 GLN A O 1
ATOM 822 N N . SER A 1 101 ? 25 -4.293 -14.281 1 74.12 101 SER A N 1
ATOM 823 C CA . SER A 1 101 ? 25.328 -2.896 -14.023 1 74.12 101 SER A CA 1
ATOM 824 C C . SER A 1 101 ? 26.531 -2.453 -14.859 1 74.12 101 SER A C 1
ATOM 826 O O . SER A 1 101 ? 27.375 -3.27 -15.211 1 74.12 101 SER A O 1
ATOM 828 N N . PRO A 1 102 ? 26.453 -1.175 -15.477 1 79.12 102 PRO A N 1
ATOM 829 C CA . PRO A 1 102 ? 25.734 -0.04 -14.906 1 79.12 102 PRO A CA 1
ATOM 830 C C . PRO A 1 102 ? 24.484 0.319 -15.695 1 79.12 102 PRO A C 1
ATOM 832 O O . PRO A 1 102 ? 23.781 1.273 -15.344 1 79.12 102 PRO A O 1
ATOM 835 N N . THR A 1 103 ? 24.203 -0.424 -16.703 1 76.12 103 THR A N 1
ATOM 836 C CA . THR A 1 103 ? 23.172 0.057 -17.609 1 76.12 103 THR A CA 1
ATOM 837 C C . THR A 1 103 ? 21.797 -0.003 -16.953 1 76.12 103 THR A C 1
ATOM 839 O O . THR A 1 103 ? 20.953 0.864 -17.172 1 76.12 103 THR A O 1
ATOM 842 N N . ARG A 1 104 ? 21.562 -0.907 -16.047 1 90.12 104 ARG A N 1
ATOM 843 C CA . ARG A 1 104 ? 20.297 -1.105 -15.367 1 90.12 104 ARG A CA 1
ATOM 844 C C . ARG A 1 104 ? 19.172 -1.406 -16.359 1 90.12 104 ARG A C 1
ATOM 846 O O . ARG A 1 104 ? 18 -1.151 -16.078 1 90.12 104 ARG A O 1
ATOM 853 N N . LEU A 1 105 ? 19.594 -1.902 -17.609 1 96.88 105 LEU A N 1
ATOM 854 C CA . LEU A 1 105 ? 18.609 -2.189 -18.656 1 96.88 105 LEU A CA 1
ATOM 855 C C . LEU A 1 105 ? 18 -3.574 -18.453 1 96.88 105 LEU A C 1
ATOM 857 O O . LEU A 1 105 ? 18.625 -4.457 -17.875 1 96.88 105 LEU A O 1
ATOM 861 N N . PHE A 1 106 ? 16.797 -3.686 -18.953 1 97.94 106 PHE A N 1
ATOM 862 C CA . PHE A 1 106 ? 16.172 -5.008 -18.969 1 97.94 106 PHE A CA 1
ATOM 863 C C . PHE A 1 106 ? 15.398 -5.227 -20.266 1 97.94 106 PHE A C 1
ATOM 865 O O . PHE A 1 106 ? 15.055 -4.266 -20.969 1 97.94 106 PHE A O 1
ATOM 872 N N . ARG A 1 107 ? 15.289 -6.445 -20.594 1 98.19 107 ARG A N 1
ATOM 873 C CA . ARG A 1 107 ? 14.43 -6.918 -21.672 1 98.19 107 ARG A CA 1
ATOM 874 C C . ARG A 1 107 ? 13.484 -8.008 -21.172 1 98.19 107 ARG A C 1
ATOM 876 O O . ARG A 1 107 ? 13.922 -9.008 -20.609 1 98.19 107 ARG A O 1
ATOM 883 N N . ALA A 1 108 ? 12.227 -7.793 -21.406 1 98.62 108 ALA A N 1
ATOM 884 C CA . ALA A 1 108 ? 11.219 -8.758 -20.969 1 98.62 108 ALA A CA 1
ATOM 885 C C . ALA A 1 108 ? 10.328 -9.188 -22.125 1 98.62 108 ALA A C 1
ATOM 887 O O . ALA A 1 108 ? 9.945 -8.359 -22.953 1 98.62 108 ALA A O 1
ATOM 888 N N . VAL A 1 109 ? 10.078 -10.461 -22.172 1 98.75 109 VAL A N 1
ATOM 889 C CA . VAL A 1 109 ? 9.133 -10.992 -23.156 1 98.75 109 VAL A CA 1
ATOM 890 C C . VAL A 1 109 ? 8 -11.727 -22.422 1 98.75 109 VAL A C 1
ATOM 892 O O . VAL A 1 109 ? 8.258 -12.586 -21.578 1 98.75 109 VAL A O 1
ATOM 895 N N . GLN A 1 110 ? 6.832 -11.359 -22.766 1 98.62 110 GLN A N 1
ATOM 896 C CA . GLN A 1 110 ? 5.641 -12.023 -22.25 1 98.62 110 GLN A CA 1
ATOM 897 C C . GLN A 1 110 ? 4.836 -12.672 -23.375 1 98.62 110 GLN A C 1
ATOM 899 O O . GLN A 1 110 ? 4.418 -11.984 -24.312 1 98.62 110 GLN A O 1
ATOM 904 N N . HIS A 1 111 ? 4.668 -13.953 -23.312 1 98.75 111 HIS A N 1
ATOM 905 C CA . HIS A 1 111 ? 3.861 -14.672 -24.281 1 98.75 111 HIS A CA 1
ATOM 906 C C . HIS A 1 111 ? 2.465 -14.961 -23.734 1 98.75 111 HIS A C 1
ATOM 908 O O . HIS A 1 111 ? 2.316 -15.609 -22.703 1 98.75 111 HIS A O 1
ATOM 914 N N . TYR A 1 112 ? 1.484 -14.516 -24.438 1 97.56 112 TYR A N 1
ATOM 915 C CA . TYR A 1 112 ? 0.104 -14.719 -24.016 1 97.56 112 TYR A CA 1
ATOM 916 C C . TYR A 1 112 ? -0.548 -15.844 -24.797 1 97.56 112 TYR A C 1
ATOM 918 O O . TYR A 1 112 ? -0.233 -16.062 -25.969 1 97.56 112 TYR A O 1
ATOM 926 N N . TYR A 1 113 ? -1.494 -16.562 -24.156 1 97.38 113 TYR A N 1
ATOM 927 C CA . TYR A 1 113 ? -2.139 -17.734 -24.734 1 97.38 113 TYR A CA 1
ATOM 928 C C . TYR A 1 113 ? -3.654 -17.656 -24.578 1 97.38 113 TYR A C 1
ATOM 930 O O . TYR A 1 113 ? -4.16 -16.891 -23.75 1 97.38 113 TYR A O 1
ATOM 938 N N . SER A 1 114 ? -4.359 -18.453 -25.375 1 95.12 114 SER A N 1
ATOM 939 C CA . SER A 1 114 ? -5.82 -18.469 -25.328 1 95.12 114 SER A CA 1
ATOM 940 C C . SER A 1 114 ? -6.32 -19.562 -24.375 1 95.12 114 SER A C 1
ATOM 942 O O . SER A 1 114 ? -7.5 -19.578 -24.016 1 95.12 114 SER A O 1
ATOM 944 N N . ASP A 1 115 ? -5.43 -20.438 -23.984 1 93.94 115 ASP A N 1
ATOM 945 C CA . ASP A 1 115 ? -5.84 -21.562 -23.141 1 93.94 115 ASP A CA 1
ATOM 946 C C . ASP A 1 115 ? -5.008 -21.609 -21.859 1 93.94 115 ASP A C 1
ATOM 948 O O . ASP A 1 115 ? -3.883 -21.109 -21.828 1 93.94 115 ASP A O 1
ATOM 952 N N . SER A 1 116 ? -5.477 -22.328 -20.859 1 93.44 116 SER A N 1
ATOM 953 C CA . SER A 1 116 ? -4.875 -22.359 -19.531 1 93.44 116 SER A CA 1
ATOM 954 C C . SER A 1 116 ? -3.654 -23.266 -19.5 1 93.44 116 SER A C 1
ATOM 956 O O . SER A 1 116 ? -2.928 -23.312 -18.516 1 93.44 116 SER A O 1
ATOM 958 N N . GLU A 1 117 ? -3.373 -23.938 -20.547 1 92.75 117 GLU A N 1
ATOM 959 C CA . GLU A 1 117 ? -2.227 -24.828 -20.594 1 92.75 117 GLU A CA 1
ATOM 960 C C . GLU A 1 117 ? -1.091 -24.234 -21.422 1 92.75 117 GLU A C 1
ATOM 962 O O . GLU A 1 117 ? -0.022 -24.844 -21.547 1 92.75 117 GLU A O 1
ATOM 967 N N . CYS A 1 118 ? -1.296 -23.078 -21.969 1 96.75 118 CYS A N 1
ATOM 968 C CA . CYS A 1 118 ? -0.307 -22.375 -22.766 1 96.75 118 CYS A CA 1
ATOM 969 C C . CYS A 1 118 ? 0.09 -23.188 -24 1 96.75 118 CYS A C 1
ATOM 971 O O . CYS A 1 118 ? 1.278 -23.359 -24.281 1 96.75 118 CYS A O 1
ATOM 973 N N . HIS A 1 119 ? -0.937 -23.641 -24.734 1 95.56 119 HIS A N 1
ATOM 974 C CA . HIS A 1 119 ? -0.733 -24.438 -25.938 1 95.56 119 HIS A CA 1
ATOM 975 C C . HIS A 1 119 ? -0.962 -23.594 -27.188 1 95.56 119 HIS A C 1
ATOM 977 O O . HIS A 1 119 ? -0.402 -23.891 -28.25 1 95.56 119 HIS A O 1
ATOM 983 N N . ILE A 1 120 ? -1.792 -22.609 -27.109 1 95.19 120 ILE A N 1
ATOM 984 C CA . ILE A 1 120 ? -2.178 -21.828 -28.266 1 95.19 120 ILE A CA 1
ATOM 985 C C . ILE A 1 120 ? -1.759 -20.375 -28.078 1 95.19 120 ILE A C 1
ATOM 987 O O . ILE A 1 120 ? -2.523 -19.562 -27.547 1 95.19 120 ILE A O 1
ATOM 991 N N . PRO A 1 121 ? -0.642 -20.031 -28.641 1 97.25 121 PRO A N 1
ATOM 992 C CA . PRO A 1 121 ? -0.179 -18.656 -28.484 1 97.25 121 PRO A CA 1
ATOM 993 C C . PRO A 1 121 ? -1.068 -17.641 -29.203 1 97.25 121 PRO A C 1
ATOM 995 O O . PRO A 1 121 ? -1.562 -17.938 -30.297 1 97.25 121 PRO A O 1
ATOM 998 N N . THR A 1 122 ? -1.313 -16.516 -28.594 1 96.5 122 THR A N 1
ATOM 999 C CA . THR A 1 122 ? -2.096 -15.453 -29.203 1 96.5 122 THR A CA 1
ATOM 1000 C C . THR A 1 122 ? -1.19 -14.305 -29.641 1 96.5 122 THR A C 1
ATOM 1002 O O . THR A 1 122 ? -1.082 -14.008 -30.828 1 96.5 122 THR A O 1
ATOM 1005 N N . TYR A 1 123 ? -0.543 -13.703 -28.703 1 96.44 123 TYR A N 1
ATOM 1006 C CA . TYR A 1 123 ? 0.398 -12.633 -29.016 1 96.44 123 TYR A CA 1
ATOM 1007 C C . TYR A 1 123 ? 1.518 -12.578 -27.984 1 96.44 123 TYR A C 1
ATOM 1009 O O . TYR A 1 123 ? 1.43 -13.203 -26.922 1 96.44 123 TYR A O 1
ATOM 1017 N N . SER A 1 124 ? 2.6 -11.891 -28.312 1 97.94 124 SER A N 1
ATOM 1018 C CA . SER A 1 124 ? 3.738 -11.672 -27.438 1 97.94 124 SER A CA 1
ATOM 1019 C C . SER A 1 124 ? 4.062 -10.188 -27.312 1 97.94 124 SER A C 1
ATOM 1021 O O . SER A 1 124 ? 3.914 -9.43 -28.266 1 97.94 124 SER A O 1
ATOM 1023 N N . LEU A 1 125 ? 4.406 -9.797 -26.125 1 97.81 125 LEU A N 1
ATOM 1024 C CA . LEU A 1 125 ? 4.879 -8.438 -25.859 1 97.81 125 LEU A CA 1
ATOM 1025 C C . LEU A 1 125 ? 6.379 -8.43 -25.578 1 97.81 125 LEU A C 1
ATOM 1027 O O . LEU A 1 125 ? 6.871 -9.242 -24.797 1 97.81 125 LEU A O 1
ATOM 1031 N N . VAL A 1 126 ? 7.066 -7.586 -26.281 1 98.31 126 VAL A N 1
ATOM 1032 C CA . VAL A 1 126 ? 8.492 -7.375 -26.062 1 98.31 126 VAL A CA 1
ATOM 1033 C C . VAL A 1 126 ? 8.719 -6.027 -25.375 1 98.31 126 VAL A C 1
ATOM 1035 O O . VAL A 1 126 ? 8.422 -4.98 -25.953 1 98.31 126 VAL A O 1
ATOM 1038 N N . ILE A 1 127 ? 9.312 -6.059 -24.234 1 98.5 127 ILE A N 1
ATOM 1039 C CA . ILE A 1 127 ? 9.422 -4.863 -23.391 1 98.5 127 ILE A CA 1
ATOM 1040 C C . ILE A 1 127 ? 10.891 -4.551 -23.125 1 98.5 127 ILE A C 1
ATOM 1042 O O . ILE A 1 127 ? 11.656 -5.438 -22.75 1 98.5 127 ILE A O 1
ATOM 1046 N N . ARG A 1 128 ? 11.258 -3.385 -23.328 1 98.12 128 ARG A N 1
ATOM 1047 C CA . ARG A 1 128 ? 12.594 -2.896 -23.031 1 98.12 128 ARG A CA 1
ATOM 1048 C C . ARG A 1 128 ? 12.539 -1.646 -22.156 1 98.12 128 ARG A C 1
ATOM 1050 O O . ARG A 1 128 ? 11.672 -0.789 -22.344 1 98.12 128 ARG A O 1
ATOM 1057 N N . GLY A 1 129 ? 13.406 -1.63 -21.172 1 97.75 129 GLY A N 1
ATOM 1058 C CA . GLY A 1 129 ? 13.445 -0.471 -20.297 1 97.75 129 GLY A CA 1
ATOM 1059 C C . GLY A 1 129 ? 14.594 -0.509 -19.312 1 97.75 129 GLY A C 1
ATOM 1060 O O . GLY A 1 129 ? 15.594 -1.188 -19.547 1 97.75 129 GLY A O 1
ATOM 1061 N N . LYS A 1 130 ? 14.43 0.348 -18.328 1 96.5 130 LYS A N 1
ATOM 1062 C CA . LYS A 1 130 ? 15.422 0.453 -17.266 1 96.5 130 LYS A CA 1
ATOM 1063 C C . LYS A 1 130 ? 14.781 0.207 -15.898 1 96.5 130 LYS A C 1
ATOM 1065 O O . LYS A 1 130 ? 13.609 0.536 -15.688 1 96.5 130 LYS A O 1
ATOM 1070 N N . LEU A 1 131 ? 15.57 -0.39 -15.031 1 95.69 131 LEU A N 1
ATOM 1071 C CA . LEU A 1 131 ? 15.117 -0.691 -13.672 1 95.69 131 LEU A CA 1
ATOM 1072 C C . LEU A 1 131 ? 16.125 -0.188 -12.641 1 95.69 131 LEU A C 1
ATOM 1074 O O . LEU A 1 131 ? 17.312 -0.505 -12.719 1 95.69 131 LEU A O 1
ATOM 1078 N N . ARG A 1 132 ? 15.609 0.559 -11.734 1 89 132 ARG A N 1
ATOM 1079 C CA . ARG A 1 132 ? 16.438 1.07 -10.641 1 89 132 ARG A CA 1
ATOM 1080 C C . ARG A 1 132 ? 15.938 0.558 -9.297 1 89 132 ARG A C 1
ATOM 1082 O O . ARG A 1 132 ? 14.797 0.811 -8.906 1 89 132 ARG A O 1
ATOM 1089 N N . LEU A 1 133 ? 16.844 -0.148 -8.641 1 88.69 133 LEU A N 1
ATOM 1090 C CA . LEU A 1 133 ? 16.531 -0.582 -7.289 1 88.69 133 LEU A CA 1
ATOM 1091 C C . LEU A 1 133 ? 16.625 0.579 -6.305 1 88.69 133 LEU A C 1
ATOM 1093 O O . LEU A 1 133 ? 17.641 1.295 -6.293 1 88.69 133 LEU A O 1
ATOM 1097 N N . ARG A 1 134 ? 15.625 0.779 -5.57 1 83.19 134 ARG A N 1
ATOM 1098 C CA . ARG A 1 134 ? 15.578 1.938 -4.684 1 83.19 134 ARG A CA 1
ATOM 1099 C C . ARG A 1 134 ? 16 1.563 -3.268 1 83.19 134 ARG A C 1
ATOM 1101 O O . ARG A 1 134 ? 17.125 1.841 -2.854 1 83.19 134 ARG A O 1
ATOM 1108 N N . GLN A 1 135 ? 15.102 0.802 -2.561 1 81.25 135 GLN A N 1
ATOM 1109 C CA . GLN A 1 135 ? 15.336 0.489 -1.156 1 81.25 135 GLN A CA 1
ATOM 1110 C C . GLN A 1 135 ? 14.547 -0.742 -0.725 1 81.25 135 GLN A C 1
ATOM 1112 O O . GLN A 1 135 ? 13.664 -1.207 -1.454 1 81.25 135 GLN A O 1
ATOM 1117 N N . ALA A 1 136 ? 14.938 -1.11 0.457 1 84 136 ALA A N 1
ATOM 1118 C CA . ALA A 1 136 ? 14.141 -2.172 1.067 1 84 136 ALA A CA 1
ATOM 1119 C C . ALA A 1 136 ? 12.727 -1.69 1.373 1 84 136 ALA A C 1
ATOM 1121 O O . ALA A 1 136 ? 12.531 -0.551 1.803 1 84 136 ALA A O 1
ATOM 1122 N N . SER A 1 137 ? 11.758 -2.541 1.214 1 86.56 137 SER A N 1
ATOM 1123 C CA . SER A 1 137 ? 10.359 -2.18 1.443 1 86.56 137 SER A CA 1
ATOM 1124 C C . SER A 1 137 ? 10.039 -2.15 2.934 1 86.56 137 SER A C 1
ATOM 1126 O O . SER A 1 137 ? 10.398 -3.068 3.672 1 86.56 137 SER A O 1
ATOM 1128 N N . TRP A 1 138 ? 9.383 -1.168 3.314 1 82.94 138 TRP A N 1
ATOM 1129 C CA . TRP A 1 138 ? 8.914 -1.092 4.695 1 82.94 138 TRP A CA 1
ATOM 1130 C C . TRP A 1 138 ? 7.547 -1.75 4.84 1 82.94 138 TRP A C 1
ATOM 1132 O O . TRP A 1 138 ? 7.113 -2.047 5.957 1 82.94 138 TRP A O 1
ATOM 1142 N N . ILE A 1 139 ? 6.906 -1.903 3.752 1 87 139 ILE A N 1
ATOM 1143 C CA . ILE A 1 139 ? 5.578 -2.506 3.762 1 87 139 ILE A CA 1
ATOM 1144 C C . ILE A 1 139 ? 5.695 -4.023 3.66 1 87 139 ILE A C 1
ATOM 1146 O O . ILE A 1 139 ? 5.137 -4.754 4.48 1 87 139 ILE A O 1
ATOM 1150 N N . THR A 1 140 ? 6.387 -4.418 2.645 1 90.31 140 THR A N 1
ATOM 1151 C CA . THR A 1 140 ? 6.629 -5.848 2.459 1 90.31 140 THR A CA 1
ATOM 1152 C C . THR A 1 140 ? 8.047 -6.215 2.891 1 90.31 140 THR A C 1
ATOM 1154 O O . THR A 1 140 ? 8.984 -6.141 2.092 1 90.31 140 THR A O 1
ATOM 1157 N N . HIS A 1 141 ? 8.109 -6.781 4.02 1 86.12 141 HIS A N 1
ATOM 1158 C CA . HIS A 1 141 ? 9.414 -7.09 4.578 1 86.12 141 HIS A CA 1
ATOM 1159 C C . HIS A 1 141 ? 10.164 -8.094 3.707 1 86.12 141 HIS A C 1
ATOM 1161 O O . HIS A 1 141 ? 9.578 -9.062 3.223 1 86.12 141 HIS A O 1
ATOM 1167 N N . GLY A 1 142 ? 11.43 -7.824 3.533 1 87.19 142 GLY A N 1
ATOM 1168 C CA . GLY A 1 142 ? 12.281 -8.711 2.754 1 87.19 142 GLY A CA 1
ATOM 1169 C C . GLY A 1 142 ? 12.297 -8.375 1.273 1 87.19 142 GLY A C 1
ATOM 1170 O O . GLY A 1 142 ? 13.07 -8.953 0.509 1 87.19 142 GLY A O 1
ATOM 1171 N N . ALA A 1 143 ? 11.469 -7.469 0.889 1 92.25 143 ALA A N 1
ATOM 1172 C CA . ALA A 1 143 ? 11.398 -7.082 -0.518 1 92.25 143 ALA A CA 1
ATOM 1173 C C . ALA A 1 143 ? 12.188 -5.805 -0.777 1 92.25 143 ALA A C 1
ATOM 1175 O O . ALA A 1 143 ? 12.562 -5.094 0.161 1 92.25 143 ALA A O 1
ATOM 1176 N N . THR A 1 144 ? 12.508 -5.594 -2.037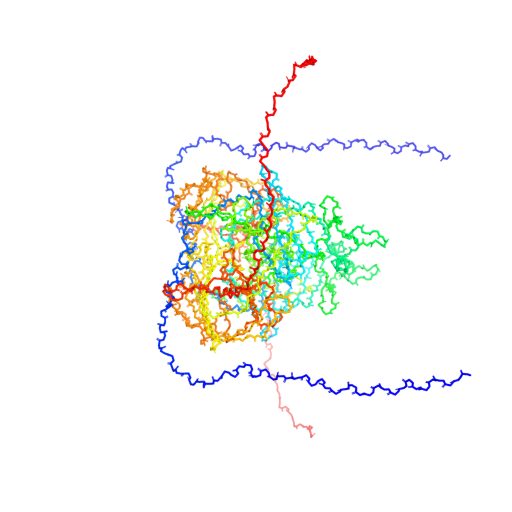 1 91.81 144 THR A N 1
ATOM 1177 C CA . THR A 1 144 ? 13.117 -4.352 -2.504 1 91.81 144 THR A CA 1
ATOM 1178 C C . THR A 1 144 ? 12.164 -3.604 -3.434 1 91.81 144 THR A C 1
ATOM 1180 O O . THR A 1 144 ? 11.594 -4.195 -4.352 1 91.81 144 THR A O 1
ATOM 1183 N N . GLU A 1 145 ? 11.945 -2.367 -3.09 1 91.38 145 GLU A N 1
ATOM 1184 C CA . GLU A 1 145 ? 11.172 -1.512 -3.98 1 91.38 145 GLU A CA 1
ATOM 1185 C C . GLU A 1 145 ? 12.031 -0.979 -5.125 1 91.38 145 GLU A C 1
ATOM 1187 O O . GLU A 1 145 ? 13.219 -0.721 -4.941 1 91.38 145 GLU A O 1
ATOM 1192 N N . ALA A 1 146 ? 11.375 -0.845 -6.281 1 93 146 ALA A N 1
ATOM 1193 C CA . ALA A 1 146 ? 12.109 -0.378 -7.453 1 93 146 ALA A CA 1
ATOM 1194 C C . ALA A 1 146 ? 11.258 0.56 -8.297 1 93 146 ALA A C 1
ATOM 1196 O O . ALA A 1 146 ? 10.062 0.729 -8.039 1 93 146 ALA A O 1
ATOM 1197 N N . GLU A 1 147 ? 11.977 1.212 -9.172 1 89.5 147 GLU A N 1
ATOM 1198 C CA . GLU A 1 147 ? 11.352 2.064 -10.18 1 89.5 147 GLU A CA 1
ATOM 1199 C C . GLU A 1 147 ? 11.734 1.618 -11.586 1 89.5 147 GLU A C 1
ATOM 1201 O O . GLU A 1 147 ? 12.906 1.361 -11.867 1 89.5 147 GLU A O 1
ATOM 1206 N N . HIS A 1 148 ? 10.695 1.521 -12.383 1 94.12 148 HIS A N 1
ATOM 1207 C CA . HIS A 1 148 ? 10.992 1.127 -13.758 1 94.12 148 HIS A CA 1
ATOM 1208 C C . HIS A 1 148 ? 10.633 2.238 -14.742 1 94.12 148 HIS A C 1
ATOM 1210 O O . HIS A 1 148 ? 9.758 3.061 -14.461 1 94.12 148 HIS A O 1
ATOM 1216 N N . HIS A 1 149 ? 11.406 2.252 -15.828 1 93.75 149 HIS A N 1
ATOM 1217 C CA . HIS A 1 149 ? 11.148 3.143 -16.953 1 93.75 149 HIS A CA 1
ATOM 1218 C C . HIS A 1 149 ? 11.125 2.375 -18.266 1 93.75 149 HIS A C 1
ATOM 1220 O O . HIS A 1 149 ? 12.125 1.762 -18.656 1 93.75 149 HIS A O 1
ATOM 1226 N N . LEU A 1 150 ? 10.016 2.496 -18.922 1 96.56 150 LEU A N 1
ATOM 1227 C CA . LEU A 1 150 ? 9.891 1.779 -20.188 1 96.56 150 LEU A CA 1
ATOM 1228 C C . LEU A 1 150 ? 10.469 2.602 -21.328 1 96.56 150 LEU A C 1
ATOM 1230 O O . LEU A 1 150 ? 10.281 3.818 -21.391 1 96.56 150 LEU A O 1
ATOM 1234 N N . HIS A 1 151 ? 11.195 1.927 -22.203 1 97.44 151 HIS A N 1
ATOM 1235 C CA . HIS A 1 151 ? 11.695 2.553 -23.422 1 97.44 151 HIS A CA 1
ATOM 1236 C C . HIS A 1 151 ? 10.82 2.207 -24.625 1 97.44 151 HIS A C 1
ATOM 1238 O O . HIS A 1 151 ? 10.406 3.094 -25.375 1 97.44 151 HIS A O 1
ATOM 1244 N N . LYS A 1 152 ? 10.617 0.962 -24.75 1 97.06 152 LYS A N 1
ATOM 1245 C CA . LYS A 1 152 ? 9.852 0.478 -25.891 1 97.06 152 LYS A CA 1
ATOM 1246 C C . LYS A 1 152 ? 9.062 -0.778 -25.531 1 97.06 152 LYS A C 1
ATOM 1248 O O . LYS A 1 152 ? 9.547 -1.632 -24.781 1 97.06 152 LYS A O 1
ATOM 1253 N N . VAL A 1 153 ? 7.859 -0.868 -26.094 1 97.5 153 VAL A N 1
ATOM 1254 C CA . VAL A 1 153 ? 7.039 -2.07 -25.984 1 97.5 153 VAL A CA 1
ATOM 1255 C C . VAL A 1 153 ? 6.508 -2.451 -27.375 1 97.5 153 VAL A C 1
ATOM 1257 O O . VAL A 1 153 ? 5.883 -1.635 -28.047 1 97.5 153 VAL A O 1
ATOM 1260 N N . GLY A 1 154 ? 6.844 -3.641 -27.766 1 96.31 154 GLY A N 1
ATOM 1261 C CA . GLY A 1 154 ? 6.391 -4.148 -29.047 1 96.31 154 GLY A CA 1
ATOM 1262 C C . GLY A 1 154 ? 5.43 -5.316 -28.922 1 96.31 154 GLY A C 1
ATOM 1263 O O . GLY A 1 154 ? 5.418 -6.008 -27.906 1 96.31 154 GLY A O 1
ATOM 1264 N N . LEU A 1 155 ? 4.656 -5.473 -30 1 95.62 155 LEU A N 1
ATOM 1265 C CA . LEU A 1 155 ? 3.645 -6.52 -30.062 1 95.62 155 LEU A CA 1
ATOM 1266 C C . LEU A 1 155 ? 3.855 -7.402 -31.297 1 95.62 155 LEU A C 1
ATOM 1268 O O . LEU A 1 155 ? 4.094 -6.898 -32.406 1 95.62 155 LEU A O 1
ATOM 1272 N N . VAL A 1 156 ? 3.854 -8.703 -31.062 1 96.56 156 VAL A N 1
ATOM 1273 C CA . VAL A 1 156 ? 3.861 -9.688 -32.125 1 96.56 156 VAL A CA 1
ATOM 1274 C C . VAL A 1 156 ? 2.633 -10.586 -32.031 1 96.56 156 VAL A C 1
ATOM 1276 O O . VAL A 1 156 ? 2.377 -11.172 -30.969 1 96.56 156 VAL A O 1
ATOM 1279 N N . ILE A 1 157 ? 1.944 -10.742 -33.125 1 95.94 157 ILE A N 1
ATOM 1280 C CA . ILE A 1 157 ? 0.709 -11.516 -33.125 1 95.94 157 ILE A CA 1
ATOM 1281 C C . ILE A 1 157 ? 0.968 -12.898 -33.719 1 95.94 157 ILE A C 1
ATOM 1283 O O . ILE A 1 157 ? 1.677 -13.023 -34.719 1 95.94 157 ILE A O 1
ATOM 1287 N N . HIS A 1 158 ? 0.345 -13.945 -33.188 1 96.62 158 HIS A N 1
ATOM 1288 C CA . HIS A 1 158 ? 0.707 -15.305 -33.562 1 96.62 158 HIS A CA 1
ATOM 1289 C C . HIS A 1 158 ? -0.488 -16.031 -34.188 1 96.62 158 HIS A C 1
ATOM 1291 O O . HIS A 1 158 ? -0.342 -17.141 -34.719 1 96.62 158 HIS A O 1
ATOM 1297 N N . SER A 1 159 ? -1.646 -15.531 -34.062 1 92.62 159 SER A N 1
ATOM 1298 C CA . SER A 1 159 ? -2.818 -16.219 -34.594 1 92.62 159 SER A CA 1
ATOM 1299 C C . SER A 1 159 ? -3.783 -15.242 -35.25 1 92.62 159 SER A C 1
ATOM 1301 O O . SER A 1 159 ? -3.781 -14.047 -34.938 1 92.62 159 SER A O 1
ATOM 1303 N N . GLN A 1 160 ? -4.602 -15.836 -36.125 1 90.31 160 GLN A N 1
ATOM 1304 C CA . GLN A 1 160 ? -5.598 -15.016 -36.812 1 90.31 160 GLN A CA 1
ATOM 1305 C C . GLN A 1 160 ? -6.707 -14.586 -35.844 1 90.31 160 GLN A C 1
ATOM 1307 O O . GLN A 1 160 ? -7.234 -13.477 -35.969 1 90.31 160 GLN A O 1
ATOM 1312 N N . LYS A 1 161 ? -6.965 -15.445 -35.031 1 91.25 161 LYS A N 1
ATOM 1313 C CA . LYS A 1 161 ? -7.977 -15.109 -34.031 1 91.25 161 LYS A CA 1
ATOM 1314 C C . LYS A 1 161 ? -7.555 -13.891 -33.219 1 91.25 161 LYS A C 1
ATOM 1316 O O . LYS A 1 161 ? -8.383 -13.023 -32.906 1 91.25 161 LYS A O 1
ATOM 1321 N N . ALA A 1 162 ? -6.352 -13.844 -32.906 1 92.38 162 ALA A N 1
ATOM 1322 C CA . ALA A 1 162 ? -5.824 -12.727 -32.125 1 92.38 162 ALA A CA 1
ATOM 1323 C C . ALA A 1 162 ? -5.852 -11.438 -32.938 1 92.38 162 ALA A C 1
ATOM 1325 O O . ALA A 1 162 ? -6.051 -10.352 -32.375 1 92.38 162 ALA A O 1
ATOM 1326 N N . VAL A 1 163 ? -5.637 -11.539 -34.188 1 90.62 163 VAL A N 1
ATOM 1327 C CA . VAL A 1 163 ? -5.699 -10.375 -35.062 1 90.62 163 VAL A CA 1
ATOM 1328 C C . VAL A 1 163 ? -7.078 -9.727 -34.938 1 90.62 163 VAL A C 1
ATOM 1330 O O . VAL A 1 163 ? -7.191 -8.508 -34.781 1 90.62 163 VAL A O 1
ATOM 1333 N N . HIS A 1 164 ? -8.023 -10.516 -35.031 1 88.06 164 HIS A N 1
ATOM 1334 C CA . HIS A 1 164 ? -9.391 -10.016 -34.969 1 88.06 164 HIS A CA 1
ATOM 1335 C C . HIS A 1 164 ? -9.703 -9.391 -33.625 1 88.06 164 HIS A C 1
ATOM 1337 O O . HIS A 1 164 ? -10.266 -8.297 -33.562 1 88.06 164 HIS A O 1
ATOM 1343 N N . HIS A 1 165 ? -9.289 -10.086 -32.656 1 88 165 HIS A N 1
ATOM 1344 C CA . HIS A 1 165 ? -9.547 -9.602 -31.297 1 88 165 HIS A CA 1
ATOM 1345 C C . HIS A 1 165 ? -8.844 -8.266 -31.047 1 88 165 HIS A C 1
ATOM 1347 O O . HIS A 1 165 ? -9.453 -7.328 -30.531 1 88 165 HIS A O 1
ATOM 1353 N N . LEU A 1 166 ? -7.621 -8.156 -31.375 1 88.62 166 LEU A N 1
ATOM 1354 C CA . LEU A 1 166 ? -6.809 -6.969 -31.109 1 88.62 166 LEU A CA 1
ATOM 1355 C C . LEU A 1 166 ? -7.242 -5.805 -32 1 88.62 166 LEU A C 1
ATOM 1357 O O . LEU A 1 166 ? -7.16 -4.645 -31.594 1 88.62 166 LEU A O 1
ATOM 1361 N N . SER A 1 167 ? -7.723 -6.098 -33.156 1 85.94 167 SER A N 1
ATOM 1362 C CA . SER A 1 167 ? -8.164 -5.047 -34.062 1 85.94 167 SER A CA 1
ATOM 1363 C C . SER A 1 167 ? -9.414 -4.348 -33.531 1 85.94 167 SER A C 1
ATOM 1365 O O . SER A 1 167 ? -9.648 -3.174 -33.844 1 85.94 167 SER A O 1
ATOM 1367 N N . THR A 1 168 ? -10.102 -5.059 -32.75 1 83.62 168 THR A N 1
ATOM 1368 C CA . THR A 1 168 ? -11.336 -4.496 -32.219 1 83.62 168 THR A CA 1
ATOM 1369 C C . THR A 1 168 ? -11.062 -3.738 -30.906 1 83.62 168 THR A C 1
ATOM 1371 O O . THR A 1 168 ? -11.797 -2.818 -30.562 1 83.62 168 THR A O 1
ATOM 1374 N N . HIS A 1 169 ? -10 -4.105 -30.281 1 83.38 169 HIS A N 1
ATOM 1375 C CA . HIS A 1 169 ? -9.773 -3.549 -28.953 1 83.38 169 HIS A CA 1
ATOM 1376 C C . HIS A 1 169 ? -8.727 -2.441 -28.984 1 83.38 169 HIS A C 1
ATOM 1378 O O . HIS A 1 169 ? -8.688 -1.584 -28.094 1 83.38 169 HIS A O 1
ATOM 1384 N N . LEU A 1 170 ? -7.863 -2.51 -29.906 1 86.56 170 LEU A N 1
ATOM 1385 C CA . LEU A 1 170 ? -6.812 -1.504 -30 1 86.56 170 LEU A CA 1
ATOM 1386 C C . LEU A 1 170 ? -7.125 -0.49 -31.094 1 86.56 170 LEU A C 1
ATOM 1388 O O . LEU A 1 170 ? -7.488 -0.869 -32.219 1 86.56 170 LEU A O 1
ATOM 1392 N N . PRO A 1 171 ? -7.027 0.72 -30.703 1 84.38 171 PRO A N 1
ATOM 1393 C CA . PRO A 1 171 ? -7.227 1.73 -31.75 1 84.38 171 PRO A CA 1
ATOM 1394 C C . PRO A 1 171 ? -6.238 1.589 -32.906 1 84.38 171 PRO A C 1
ATOM 1396 O O . PRO A 1 171 ? -5.078 1.234 -32.688 1 84.38 171 PRO A O 1
ATOM 1399 N N . SER A 1 172 ? -6.707 1.986 -34.062 1 82.5 172 SER A N 1
ATOM 1400 C CA . SER A 1 172 ? -5.883 1.883 -35.281 1 82.5 172 SER A CA 1
ATOM 1401 C C . SER A 1 172 ? -4.66 2.795 -35.188 1 82.5 172 SER A C 1
ATOM 1403 O O . SER A 1 172 ? -3.605 2.484 -35.75 1 82.5 172 SER A O 1
ATOM 1405 N N . SER A 1 173 ? -4.855 3.818 -34.469 1 83.25 173 SER A N 1
ATOM 1406 C CA . SER A 1 173 ? -3.752 4.758 -34.312 1 83.25 173 SER A CA 1
ATOM 1407 C C . SER A 1 173 ? -2.6 4.133 -33.531 1 83.25 173 SER A C 1
ATOM 1409 O O . SER A 1 173 ? -1.439 4.504 -33.719 1 83.25 173 SER A O 1
ATOM 1411 N N . CYS A 1 174 ? -2.918 3.166 -32.719 1 84.5 174 CYS A N 1
ATOM 1412 C CA . CYS A 1 174 ? -1.908 2.502 -31.906 1 84.5 174 CYS A CA 1
ATOM 1413 C C . CYS A 1 174 ? -1.094 1.518 -32.719 1 84.5 174 CYS A C 1
ATOM 1415 O O . CYS A 1 174 ? 0.076 1.268 -32.438 1 84.5 174 CYS A O 1
ATOM 1417 N N . LEU A 1 175 ? -1.73 1.088 -33.75 1 81.25 175 LEU A N 1
ATOM 1418 C CA . LEU A 1 175 ? -1.101 0.018 -34.5 1 81.25 175 LEU A CA 1
ATOM 1419 C C . LEU A 1 175 ? -0.406 0.572 -35.75 1 81.25 175 LEU A C 1
ATOM 1421 O O . LEU A 1 175 ? 0.22 -0.177 -36.5 1 81.25 175 LEU A O 1
ATOM 1425 N N . GLY A 1 176 ? -0.345 1.896 -35.844 1 79 176 GLY A N 1
ATOM 1426 C CA . GLY A 1 176 ? 0.275 2.525 -37 1 79 176 GLY A CA 1
ATOM 1427 C C . GLY A 1 176 ? -0.352 2.104 -38.312 1 79 176 GLY A C 1
ATOM 1428 O O . GLY A 1 176 ? 0.336 2.008 -39.312 1 79 176 GLY A O 1
ATOM 1429 N N . LEU A 1 177 ? -1.56 1.716 -38.25 1 77.94 177 LEU A N 1
ATOM 1430 C CA . LEU A 1 177 ? -2.203 1.232 -39.438 1 77.94 177 LEU A CA 1
ATOM 1431 C C . LEU A 1 177 ? -2.799 2.389 -40.25 1 77.94 177 LEU A C 1
ATOM 1433 O O . LEU A 1 177 ? -3.322 3.344 -39.656 1 77.94 177 LEU A O 1
ATOM 1437 N N . LYS A 1 178 ? -2.365 2.506 -41.531 1 67.56 178 LYS A N 1
ATOM 1438 C CA . LYS A 1 178 ? -2.982 3.475 -42.438 1 67.56 178 LYS A CA 1
ATOM 1439 C C . LYS A 1 178 ? -4.457 3.154 -42.656 1 67.56 178 LYS A C 1
ATOM 1441 O O . LYS A 1 178 ? -4.934 2.084 -42.281 1 67.56 178 LYS A O 1
ATOM 1446 N N . SER A 1 179 ? -5.051 4.125 -43.188 1 69.75 179 SER A N 1
ATOM 1447 C CA . SER A 1 179 ? -6.461 3.947 -43.5 1 69.75 179 SER A CA 1
ATOM 1448 C C . SER A 1 179 ? -6.691 2.682 -44.344 1 69.75 179 SER A C 1
ATOM 1450 O O . SER A 1 179 ? -6.086 2.506 -45.406 1 69.75 179 SER A O 1
ATOM 1452 N N . GLY A 1 180 ? -7.391 1.64 -43.781 1 67.56 180 GLY A N 1
ATOM 1453 C CA . GLY A 1 180 ? -7.68 0.377 -44.438 1 67.56 180 GLY A CA 1
ATOM 1454 C C . GLY A 1 180 ? -6.676 -0.711 -44.125 1 67.56 180 GLY A C 1
ATOM 1455 O O . GLY A 1 180 ? -6.734 -1.808 -44.688 1 67.56 180 GLY A O 1
ATOM 1456 N N . GLY A 1 181 ? -5.754 -0.333 -43.281 1 74.94 181 GLY A N 1
ATOM 1457 C CA . GLY A 1 181 ? -4.738 -1.32 -42.969 1 74.94 181 GLY A CA 1
ATOM 1458 C C . GLY A 1 181 ? -5.219 -2.367 -41.969 1 74.94 181 GLY A C 1
ATOM 1459 O O . GLY A 1 181 ? -6.184 -2.141 -41.25 1 74.94 181 GLY A O 1
ATOM 1460 N N . HIS A 1 182 ? -4.676 -3.664 -42.156 1 81.75 182 HIS A N 1
ATOM 1461 C CA . HIS A 1 182 ? -5.043 -4.777 -41.312 1 81.75 182 HIS A CA 1
ATOM 1462 C C . HIS A 1 182 ? -3.828 -5.309 -40.531 1 81.75 182 HIS A C 1
ATOM 1464 O O . HIS A 1 182 ? -2.691 -5.141 -41 1 81.75 182 HIS A O 1
ATOM 1470 N N . LEU A 1 183 ? -4.156 -5.887 -39.469 1 87.88 183 LEU A N 1
ATOM 1471 C CA . LEU A 1 183 ? -3.111 -6.531 -38.688 1 87.88 183 LEU A CA 1
ATOM 1472 C C . LEU A 1 183 ? -2.65 -7.824 -39.344 1 87.88 183 LEU A C 1
ATOM 1474 O O . LEU A 1 183 ? -3.467 -8.57 -39.906 1 87.88 183 LEU A O 1
ATOM 1478 N N . VAL A 1 184 ? -1.306 -7.957 -39.406 1 88.19 184 VAL A N 1
ATOM 1479 C CA . VAL A 1 184 ? -0.724 -9.141 -40.031 1 88.19 184 VAL A CA 1
ATOM 1480 C C . VAL A 1 184 ? 0.008 -9.969 -38.969 1 88.19 184 VAL A C 1
ATOM 1482 O O . VAL A 1 184 ? 0.783 -9.43 -38.188 1 88.19 184 VAL A O 1
ATOM 1485 N N . PRO A 1 185 ? -0.271 -11.242 -39 1 90.38 185 PRO A N 1
ATOM 1486 C CA . PRO A 1 185 ? 0.453 -12.109 -38.062 1 90.38 185 PRO A CA 1
ATOM 1487 C C . PRO A 1 185 ? 1.965 -12.078 -38.281 1 90.38 185 PRO A C 1
ATOM 1489 O O . PRO A 1 185 ? 2.426 -11.867 -39.406 1 90.38 185 PRO A O 1
ATOM 1492 N N . GLN A 1 186 ? 2.762 -12.172 -37.188 1 90.94 186 GLN A N 1
ATOM 1493 C CA . GLN A 1 186 ? 4.215 -12.305 -37.156 1 90.94 186 GLN A CA 1
ATOM 1494 C C . GLN A 1 186 ? 4.895 -10.969 -37.469 1 90.94 186 GLN A C 1
ATOM 1496 O O . GLN A 1 186 ? 6.113 -10.914 -37.625 1 90.94 186 GLN A O 1
ATOM 1501 N N . ARG A 1 187 ? 4.031 -10.023 -37.594 1 90.75 187 ARG A N 1
ATOM 1502 C CA . ARG A 1 187 ? 4.605 -8.695 -37.75 1 90.75 187 ARG A CA 1
ATOM 1503 C C . ARG A 1 187 ? 4.777 -8 -36.406 1 90.75 187 ARG A C 1
ATOM 1505 O O . ARG A 1 187 ? 4.004 -8.234 -35.469 1 90.75 187 ARG A O 1
ATOM 1512 N N . PHE A 1 188 ? 5.816 -7.172 -36.438 1 92.75 188 PHE A N 1
ATOM 1513 C CA . PHE A 1 188 ? 6.117 -6.41 -35.25 1 92.75 188 PHE A CA 1
ATOM 1514 C C . PHE A 1 188 ? 5.391 -5.07 -35.25 1 92.75 188 PHE A C 1
ATOM 1516 O O . PHE A 1 188 ? 5.504 -4.305 -36.219 1 92.75 188 PHE A O 1
ATOM 1523 N N . TYR A 1 189 ? 4.609 -4.785 -34.188 1 92.81 189 TYR A N 1
ATOM 1524 C CA . TYR A 1 189 ? 3.922 -3.508 -34 1 92.81 189 TYR A CA 1
ATOM 1525 C C . TYR A 1 189 ? 4.418 -2.785 -32.75 1 92.81 189 TYR A C 1
ATOM 1527 O O . TYR A 1 189 ? 4.469 -3.369 -31.672 1 92.81 189 TYR A O 1
ATOM 1535 N N . GLU A 1 190 ? 4.789 -1.551 -32.875 1 93.5 190 GLU A N 1
ATOM 1536 C CA . GLU A 1 190 ? 5.238 -0.76 -31.734 1 93.5 190 GLU A CA 1
ATOM 1537 C C . GLU A 1 190 ? 4.055 -0.141 -31 1 93.5 190 GLU A C 1
ATOM 1539 O O . GLU A 1 190 ? 3.301 0.647 -31.562 1 93.5 190 GLU A O 1
ATOM 1544 N N . LEU A 1 191 ? 3.922 -0.515 -29.766 1 93.94 191 LEU A N 1
ATOM 1545 C CA . LEU A 1 191 ? 2.797 -0.023 -28.969 1 93.94 191 LEU A CA 1
ATOM 1546 C C . LEU A 1 191 ? 3.217 1.159 -28.109 1 93.94 191 LEU A C 1
ATOM 1548 O O . LEU A 1 191 ? 2.383 1.979 -27.719 1 93.94 191 LEU A O 1
ATOM 1552 N N . PHE A 1 192 ? 4.379 1.143 -27.719 1 96 192 PHE A N 1
ATOM 1553 C CA . PHE A 1 192 ? 4.918 2.188 -26.844 1 96 192 PHE A CA 1
ATOM 1554 C C . PHE A 1 192 ? 6.332 2.564 -27.266 1 96 192 PHE A C 1
ATOM 1556 O O . PHE A 1 192 ? 7.133 1.695 -27.625 1 96 192 PHE A O 1
ATOM 1563 N N . ASN A 1 193 ? 6.605 3.783 -27.25 1 95.94 193 ASN A N 1
ATOM 1564 C CA . ASN A 1 193 ? 7.914 4.367 -27.531 1 95.94 193 ASN A CA 1
ATOM 1565 C C . ASN A 1 193 ? 8.117 5.676 -26.766 1 95.94 193 ASN A C 1
ATOM 1567 O O . ASN A 1 193 ? 7.492 6.691 -27.094 1 95.94 193 ASN A O 1
ATOM 1571 N N . ALA A 1 194 ? 8.961 5.609 -25.828 1 95.31 194 ALA A N 1
ATOM 1572 C CA . ALA A 1 194 ? 9.172 6.766 -24.969 1 95.31 194 ALA A CA 1
ATOM 1573 C C . ALA A 1 194 ? 9.695 7.957 -25.766 1 95.31 194 ALA A C 1
ATOM 1575 O O . ALA A 1 194 ? 9.266 9.094 -25.547 1 95.31 194 ALA A O 1
ATOM 1576 N N . LYS A 1 195 ? 10.555 7.812 -26.688 1 93.19 195 LYS A N 1
ATOM 1577 C CA . LYS A 1 195 ? 11.164 8.883 -27.469 1 93.19 195 LYS A CA 1
ATOM 1578 C C . LYS A 1 195 ? 10.148 9.492 -28.438 1 93.19 195 LYS A C 1
ATOM 1580 O O . LYS A 1 195 ? 10.109 10.711 -28.609 1 93.19 195 LYS A O 1
ATOM 1585 N N . ALA A 1 196 ? 9.352 8.625 -29 1 91.38 196 ALA A N 1
ATOM 1586 C CA . ALA A 1 196 ? 8.375 9.078 -30 1 91.38 196 ALA A CA 1
ATOM 1587 C C . ALA A 1 196 ? 7.086 9.539 -29.328 1 91.38 196 ALA A C 1
ATOM 1589 O O . ALA A 1 196 ? 6.133 9.93 -30 1 91.38 196 ALA A O 1
ATOM 1590 N N . GLU A 1 197 ? 7.012 9.43 -28 1 89.25 197 GLU A N 1
ATOM 1591 C CA . GLU A 1 197 ? 5.852 9.828 -27.219 1 89.25 197 GLU A CA 1
ATOM 1592 C C . GLU A 1 197 ? 4.594 9.094 -27.672 1 89.25 197 GLU A C 1
ATOM 1594 O O . GLU A 1 197 ? 3.543 9.711 -27.844 1 89.25 197 GLU A O 1
ATOM 1599 N N . LYS A 1 198 ? 4.824 7.875 -28.047 1 90.38 198 LYS A N 1
ATOM 1600 C CA . LYS A 1 198 ? 3.721 6.973 -28.359 1 90.38 198 LYS A CA 1
ATOM 1601 C C . LYS A 1 198 ? 3.373 6.09 -27.156 1 90.38 198 LYS A C 1
ATOM 1603 O O . LYS A 1 198 ? 4.254 5.473 -26.562 1 90.38 198 LYS A O 1
ATOM 1608 N N . ASP A 1 199 ? 2.09 6.109 -26.781 1 91.75 199 ASP A N 1
ATOM 1609 C CA . ASP A 1 199 ? 1.671 5.297 -25.641 1 91.75 199 ASP A CA 1
ATOM 1610 C C . ASP A 1 199 ? 0.298 4.676 -25.891 1 91.75 199 ASP A C 1
ATOM 1612 O O . ASP A 1 199 ? -0.725 5.355 -25.781 1 91.75 199 ASP A O 1
ATOM 1616 N N . CYS A 1 200 ? 0.306 3.402 -26.172 1 91.19 200 CYS A N 1
ATOM 1617 C CA . CYS A 1 200 ? -0.937 2.674 -26.391 1 91.19 200 CYS A CA 1
ATOM 1618 C C . CYS A 1 200 ? -1.111 1.556 -25.375 1 91.19 200 CYS A C 1
ATOM 1620 O O . CYS A 1 200 ? -1.877 0.617 -25.609 1 91.19 200 CYS A O 1
ATOM 1622 N N . LEU A 1 201 ? -0.401 1.567 -24.281 1 89.88 201 LEU A N 1
ATOM 1623 C CA . LEU A 1 201 ? -0.383 0.486 -23.297 1 89.88 201 LEU A CA 1
ATOM 1624 C C . LEU A 1 201 ? -1.707 0.412 -22.547 1 89.88 201 LEU A C 1
ATOM 1626 O O . LEU A 1 201 ? -2.17 -0.678 -22.203 1 89.88 201 LEU A O 1
ATOM 1630 N N . GLY A 1 202 ? -2.275 1.567 -22.281 1 83.44 202 GLY A N 1
ATOM 1631 C CA . GLY A 1 202 ? -3.523 1.626 -21.547 1 83.44 202 GLY A CA 1
ATOM 1632 C C . GLY A 1 202 ? -4.652 0.863 -22.219 1 83.44 202 GLY A C 1
ATOM 1633 O O . GLY A 1 202 ? -5.5 0.279 -21.531 1 83.44 202 GLY A O 1
ATOM 1634 N N . ALA A 1 203 ? -4.625 0.86 -23.484 1 81.75 203 ALA A N 1
ATOM 1635 C CA . ALA A 1 203 ? -5.672 0.176 -24.234 1 81.75 203 ALA A CA 1
ATOM 1636 C C . ALA A 1 203 ? -5.613 -1.332 -24.016 1 81.75 203 ALA A C 1
ATOM 1638 O O . ALA A 1 203 ? -6.633 -2.02 -24.109 1 81.75 203 ALA A O 1
ATOM 1639 N N . LEU A 1 204 ? -4.484 -1.841 -23.641 1 84.12 204 LEU A N 1
ATOM 1640 C CA . LEU A 1 204 ? -4.316 -3.268 -23.391 1 84.12 204 LEU A CA 1
ATOM 1641 C C . LEU A 1 204 ? -4.387 -3.568 -21.906 1 84.12 204 LEU A C 1
ATOM 1643 O O . LEU A 1 204 ? -4.336 -4.73 -21.5 1 84.12 204 LEU A O 1
ATOM 1647 N N . GLY A 1 205 ? -4.512 -2.531 -21.109 1 81.19 205 GLY A N 1
ATOM 1648 C CA . GLY A 1 205 ? -4.445 -2.748 -19.672 1 81.19 205 GLY A CA 1
ATOM 1649 C C . GLY A 1 205 ? -3.102 -3.279 -19.203 1 81.19 205 GLY A C 1
ATOM 1650 O O . GLY A 1 205 ? -3.025 -4.023 -18.234 1 81.19 205 GLY A O 1
ATOM 1651 N N . PHE A 1 206 ? -2.154 -2.928 -19.969 1 90.94 206 PHE A N 1
ATOM 1652 C CA . PHE A 1 206 ? -0.822 -3.461 -19.719 1 90.94 206 PHE A CA 1
ATOM 1653 C C . PHE A 1 206 ? -0.024 -2.52 -18.828 1 90.94 206 PHE A C 1
ATOM 1655 O O . PHE A 1 206 ? -0.09 -1.3 -18.984 1 90.94 206 PHE A O 1
ATOM 1662 N N . SER A 1 207 ? 0.648 -3.162 -17.844 1 92.25 207 SER A N 1
ATOM 1663 C CA . SER A 1 207 ? 1.609 -2.43 -17.031 1 92.25 207 SER A CA 1
ATOM 1664 C C . SER A 1 207 ? 2.725 -3.346 -16.531 1 92.25 207 SER A C 1
ATOM 1666 O O . SER A 1 207 ? 2.578 -4.57 -16.531 1 92.25 207 SER A O 1
ATOM 1668 N N . MET A 1 208 ? 3.891 -2.738 -16.234 1 96.31 208 MET A N 1
ATOM 1669 C CA . MET A 1 208 ? 5.008 -3.492 -15.672 1 96.31 208 MET A CA 1
ATOM 1670 C C . MET A 1 208 ? 5.219 -3.139 -14.203 1 96.31 208 MET A C 1
ATOM 1672 O O . MET A 1 208 ? 6.355 -3.111 -13.727 1 96.31 208 MET A O 1
ATOM 1676 N N . MET A 1 209 ? 4.094 -2.838 -13.539 1 94.69 209 MET A N 1
ATOM 1677 C CA . MET A 1 209 ? 4.172 -2.486 -12.125 1 94.69 209 MET A CA 1
ATOM 1678 C C . MET A 1 209 ? 4.711 -3.652 -11.305 1 94.69 209 MET A C 1
ATOM 1680 O O . MET A 1 209 ? 5.18 -3.461 -10.18 1 94.69 209 MET A O 1
ATOM 1684 N N . GLU A 1 210 ? 4.66 -4.801 -11.867 1 96.94 210 GLU A N 1
ATOM 1685 C CA . GLU A 1 210 ? 5.203 -5.977 -11.195 1 96.94 210 GLU A CA 1
ATOM 1686 C C . GLU A 1 210 ? 6.684 -5.797 -10.867 1 96.94 210 GLU A C 1
ATOM 1688 O O . GLU A 1 210 ? 7.219 -6.473 -9.992 1 96.94 210 GLU A O 1
ATOM 1693 N N . LE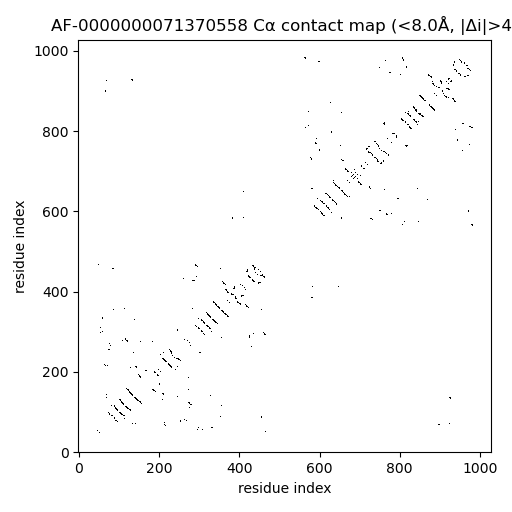U A 1 211 ? 7.359 -4.863 -11.555 1 97.69 211 LEU A N 1
ATOM 1694 C CA . LEU A 1 211 ? 8.789 -4.645 -11.352 1 97.69 211 LEU A CA 1
ATOM 1695 C C . LEU A 1 211 ? 9.039 -3.738 -10.156 1 97.69 211 LEU A C 1
ATOM 1697 O O . LEU A 1 211 ? 10.18 -3.555 -9.734 1 97.69 211 LEU A O 1
ATOM 1701 N N . GLU A 1 212 ? 8.023 -3.271 -9.508 1 95.31 212 GLU A N 1
ATOM 1702 C CA . GLU A 1 212 ? 8.203 -2.305 -8.43 1 95.31 212 GLU A CA 1
ATOM 1703 C C . GLU A 1 212 ? 8.43 -3.002 -7.09 1 95.31 212 GLU A C 1
ATOM 1705 O O . GLU A 1 212 ? 8.727 -2.352 -6.086 1 95.31 212 GLU A O 1
ATOM 1710 N N . LEU A 1 213 ? 8.305 -4.207 -7.051 1 96.19 213 LEU A N 1
ATOM 1711 C CA . LEU A 1 213 ? 8.578 -5.023 -5.875 1 96.19 213 LEU A CA 1
ATOM 1712 C C . LEU A 1 213 ? 9.32 -6.301 -6.266 1 96.19 213 LEU A C 1
ATOM 1714 O O . LEU A 1 213 ? 8.797 -7.121 -7.023 1 96.19 213 LEU A O 1
ATOM 1718 N N . LEU A 1 214 ? 10.539 -6.453 -5.633 1 96.81 214 LEU A N 1
ATOM 1719 C CA . LEU A 1 214 ? 11.391 -7.555 -6.066 1 96.81 214 LEU A CA 1
ATOM 1720 C C . LEU A 1 214 ? 11.984 -8.281 -4.871 1 96.81 214 LEU A C 1
ATOM 1722 O O . LEU A 1 214 ? 12.266 -7.668 -3.84 1 96.81 214 LEU A O 1
ATOM 1726 N N . ARG A 1 215 ? 12.156 -9.539 -5.141 1 95.56 215 ARG A N 1
ATOM 1727 C CA . ARG A 1 215 ? 12.867 -10.383 -4.184 1 95.56 215 ARG A CA 1
ATOM 1728 C C . ARG A 1 215 ? 13.484 -11.594 -4.875 1 95.56 215 ARG A C 1
ATOM 1730 O O . ARG A 1 215 ? 12.859 -12.203 -5.75 1 95.56 215 ARG A O 1
ATOM 1737 N N . VAL A 1 216 ? 14.75 -11.867 -4.594 1 95.62 216 VAL A N 1
ATOM 1738 C CA . VAL A 1 216 ? 15.398 -13.062 -5.113 1 95.62 216 VAL A CA 1
ATOM 1739 C C . VAL A 1 216 ? 15.727 -14.016 -3.961 1 95.62 216 VAL A C 1
ATOM 1741 O O . VAL A 1 216 ? 16.328 -13.602 -2.967 1 95.62 216 VAL A O 1
ATOM 1744 N N . GLU A 1 217 ? 15.297 -15.18 -4.105 1 93.12 217 GLU A N 1
ATOM 1745 C CA . GLU A 1 217 ? 15.625 -16.219 -3.129 1 93.12 217 GLU A CA 1
ATOM 1746 C C . GLU A 1 217 ? 16.578 -17.25 -3.721 1 93.12 217 GLU A C 1
ATOM 1748 O O . GLU A 1 217 ? 16.375 -17.703 -4.848 1 93.12 217 GLU A O 1
ATOM 1753 N N . ASN A 1 218 ? 17.594 -17.547 -2.955 1 91.69 218 ASN A N 1
ATOM 1754 C CA . ASN A 1 218 ? 18.531 -18.609 -3.283 1 91.69 218 ASN A CA 1
ATOM 1755 C C . ASN A 1 218 ? 18.266 -19.859 -2.455 1 91.69 218 ASN A C 1
ATOM 1757 O O . ASN A 1 218 ? 18.266 -19.812 -1.223 1 91.69 218 ASN A O 1
ATOM 1761 N N . HIS A 1 219 ? 18.016 -20.906 -3.127 1 90.38 219 HIS A N 1
ATOM 1762 C CA . HIS A 1 219 ? 17.75 -22.188 -2.461 1 90.38 219 HIS A CA 1
ATOM 1763 C C . HIS A 1 219 ? 18.969 -23.094 -2.498 1 90.38 219 HIS A C 1
ATOM 1765 O O . HIS A 1 219 ? 19.484 -23.391 -3.574 1 90.38 219 HIS A O 1
ATOM 1771 N N . HIS A 1 220 ? 19.328 -23.484 -1.265 1 86.5 220 HIS A N 1
ATOM 1772 C CA . HIS A 1 220 ? 20.484 -24.359 -1.146 1 86.5 220 HIS A CA 1
ATOM 1773 C C . HIS A 1 220 ? 20.078 -25.781 -0.755 1 86.5 220 HIS A C 1
ATOM 1775 O O . HIS A 1 220 ? 19.344 -25.969 0.22 1 86.5 220 HIS A O 1
ATOM 1781 N N . HIS A 1 221 ? 20.234 -26.656 -1.653 1 79.19 221 HIS A N 1
ATOM 1782 C CA . HIS A 1 221 ? 19.969 -28.062 -1.361 1 79.19 221 HIS A CA 1
ATOM 1783 C C . HIS A 1 221 ? 21.25 -28.859 -1.245 1 79.19 221 HIS A C 1
ATOM 1785 O O . HIS A 1 221 ? 22.188 -28.656 -2.021 1 79.19 221 HIS A O 1
ATOM 1791 N N . PRO A 1 222 ? 21.422 -29.688 -0.199 1 75 222 PRO A N 1
ATOM 1792 C CA . PRO A 1 222 ? 22.656 -30.453 -0.007 1 75 222 PRO A CA 1
ATOM 1793 C C . PRO A 1 222 ? 23 -31.328 -1.208 1 75 222 PRO A C 1
ATOM 1795 O O . PRO A 1 222 ? 24.188 -31.531 -1.518 1 75 222 PRO A O 1
ATOM 1798 N N . HIS A 1 223 ? 22.062 -31.859 -1.821 1 77 223 HIS A N 1
ATOM 1799 C CA . HIS A 1 223 ? 22.359 -32.844 -2.848 1 77 223 HIS A CA 1
ATOM 1800 C C . HIS A 1 223 ? 22.016 -32.312 -4.238 1 77 223 HIS A C 1
ATOM 1802 O O . HIS A 1 223 ? 21.938 -33.094 -5.195 1 77 223 HIS A O 1
ATOM 1808 N N . SER A 1 224 ? 21.703 -31.094 -4.309 1 77.31 224 SER A N 1
ATOM 1809 C CA . SER A 1 224 ? 21.359 -30.562 -5.621 1 77.31 224 SER A CA 1
ATOM 1810 C C . SER A 1 224 ? 21.953 -29.188 -5.832 1 77.31 224 SER A C 1
ATOM 1812 O O . SER A 1 224 ? 22.438 -28.562 -4.883 1 77.31 224 SER A O 1
ATOM 1814 N N . ARG A 1 225 ? 22.109 -28.812 -7.074 1 84.19 225 ARG A N 1
ATOM 1815 C CA . ARG A 1 225 ? 22.594 -27.484 -7.43 1 84.19 225 ARG A CA 1
ATOM 1816 C C . ARG A 1 225 ? 21.672 -26.406 -6.859 1 84.19 225 ARG A C 1
ATOM 1818 O O . ARG A 1 225 ? 20.453 -26.594 -6.777 1 84.19 225 ARG A O 1
ATOM 1825 N N . PRO A 1 226 ? 22.266 -25.344 -6.547 1 89.81 226 PRO A N 1
ATOM 1826 C CA . PRO A 1 226 ? 21.453 -24.25 -6.027 1 89.81 226 PRO A CA 1
ATOM 1827 C C . PRO A 1 226 ? 20.469 -23.688 -7.066 1 89.81 226 PRO A C 1
ATOM 1829 O O . PRO A 1 226 ? 20.797 -23.656 -8.258 1 89.81 226 PRO A O 1
ATOM 1832 N N . THR A 1 227 ? 19.297 -23.422 -6.617 1 93.69 227 THR A N 1
ATOM 1833 C CA . THR A 1 227 ? 18.281 -22.828 -7.48 1 93.69 227 THR A CA 1
ATOM 1834 C C . THR A 1 227 ? 17.953 -21.406 -7.039 1 93.69 227 THR A C 1
ATOM 1836 O O . THR A 1 227 ? 18.125 -21.062 -5.867 1 93.69 227 THR A O 1
ATOM 1839 N N . GLN A 1 228 ? 17.609 -20.562 -7.996 1 96.38 228 GLN A N 1
ATOM 1840 C CA . GLN A 1 228 ? 17.266 -19.172 -7.723 1 96.38 228 GLN A CA 1
ATOM 1841 C C . GLN A 1 228 ? 15.867 -18.828 -8.258 1 96.38 228 GLN A C 1
ATOM 1843 O O . GLN A 1 228 ? 15.516 -19.219 -9.375 1 96.38 228 GLN A O 1
ATOM 1848 N N . GLU A 1 229 ? 15.148 -18.156 -7.43 1 96.94 229 GLU A N 1
ATOM 1849 C CA . GLU A 1 229 ? 13.812 -17.703 -7.809 1 96.94 229 GLU A CA 1
ATOM 1850 C C . GLU A 1 229 ? 13.688 -16.188 -7.703 1 96.94 229 GLU A C 1
ATOM 1852 O O . GLU A 1 229 ? 14.188 -15.586 -6.754 1 96.94 229 GLU A O 1
ATOM 1857 N N . LEU A 1 230 ? 13.094 -15.625 -8.711 1 98.38 230 LEU A N 1
ATOM 1858 C CA . LEU A 1 230 ? 12.828 -14.188 -8.727 1 98.38 230 LEU A CA 1
ATOM 1859 C C . LEU A 1 230 ? 11.344 -13.906 -8.492 1 98.38 230 LEU A C 1
ATOM 1861 O O . LEU A 1 230 ? 10.5 -14.312 -9.297 1 98.38 230 LEU A O 1
ATOM 1865 N N . PHE A 1 231 ? 11.086 -13.234 -7.422 1 97.75 231 PHE A N 1
ATOM 1866 C CA . PHE A 1 231 ? 9.734 -12.812 -7.094 1 97.75 231 PHE A CA 1
ATOM 1867 C C . PHE A 1 231 ? 9.477 -11.391 -7.586 1 97.75 231 PHE A C 1
ATOM 1869 O O . PHE A 1 231 ? 10.234 -10.477 -7.273 1 97.75 231 PHE A O 1
ATOM 1876 N N . LEU A 1 232 ? 8.422 -11.281 -8.359 1 98.25 232 LEU A N 1
ATOM 1877 C CA . LEU A 1 232 ? 7.945 -9.977 -8.812 1 98.25 232 LEU A CA 1
ATOM 1878 C C . LEU A 1 232 ? 6.57 -9.672 -8.227 1 98.25 232 LEU A C 1
ATOM 1880 O O . LEU A 1 232 ? 5.852 -10.578 -7.809 1 98.25 232 LEU A O 1
ATOM 1884 N N . GLY A 1 233 ? 6.262 -8.406 -8.227 1 96.88 233 GLY A N 1
ATOM 1885 C CA . GLY A 1 233 ? 5 -7.977 -7.645 1 96.88 233 GLY A CA 1
ATOM 1886 C C . GLY A 1 233 ? 3.791 -8.602 -8.32 1 96.88 233 GLY A C 1
ATOM 1887 O O . GLY A 1 233 ? 3.818 -8.875 -9.523 1 96.88 233 GLY A O 1
ATOM 1888 N N . ASP A 1 234 ? 2.766 -8.719 -7.551 1 95.19 234 ASP A N 1
ATOM 1889 C CA . ASP A 1 234 ? 1.542 -9.312 -8.078 1 95.19 234 ASP A CA 1
ATOM 1890 C C . ASP A 1 234 ? 0.768 -8.312 -8.93 1 95.19 234 ASP A C 1
ATOM 1892 O O . ASP A 1 234 ? 1.076 -7.117 -8.938 1 95.19 234 ASP A O 1
ATOM 1896 N N . VAL A 1 235 ? -0.185 -8.906 -9.641 1 94.12 235 VAL A N 1
ATOM 1897 C CA . VAL A 1 235 ? -1.083 -8.141 -10.492 1 94.12 235 VAL A CA 1
ATOM 1898 C C . VAL A 1 235 ? -2.445 -8 -9.82 1 94.12 235 VAL A C 1
ATOM 1900 O O . VAL A 1 235 ? -2.963 -8.961 -9.242 1 94.12 235 VAL A O 1
ATOM 1903 N N . HIS A 1 236 ? -2.979 -6.793 -9.898 1 93.12 236 HIS A N 1
ATOM 1904 C CA . HIS A 1 236 ? -4.254 -6.543 -9.234 1 93.12 236 HIS A CA 1
ATOM 1905 C C . HIS A 1 236 ? -5.363 -7.395 -9.844 1 93.12 236 HIS A C 1
ATOM 1907 O O . HIS A 1 236 ? -5.422 -7.574 -11.062 1 93.12 236 HIS A O 1
ATOM 1913 N N . THR A 1 237 ? -6.328 -7.859 -9.07 1 93.88 237 THR A N 1
ATOM 1914 C CA . THR A 1 237 ? -7.41 -8.711 -9.539 1 93.88 237 THR A CA 1
ATOM 1915 C C . THR A 1 237 ? -8.43 -7.902 -10.336 1 93.88 237 THR A C 1
ATOM 1917 O O . THR A 1 237 ? -9.125 -8.445 -11.203 1 93.88 237 THR A O 1
ATOM 1920 N N . ASP A 1 238 ? -8.523 -6.621 -10.039 1 90.44 238 ASP A N 1
ATOM 1921 C CA . ASP A 1 238 ? -9.383 -5.719 -10.797 1 90.44 238 ASP A CA 1
ATOM 1922 C C . ASP A 1 238 ? -8.625 -5.102 -11.969 1 90.44 238 ASP A C 1
ATOM 1924 O O . ASP A 1 238 ? -7.641 -4.395 -11.781 1 90.44 238 ASP A O 1
ATOM 1928 N N . TRP A 1 239 ? -9.172 -5.262 -13.102 1 88.62 239 TRP A N 1
ATOM 1929 C CA . TRP A 1 239 ? -8.531 -4.82 -14.344 1 88.62 239 TRP A CA 1
ATOM 1930 C C . TRP A 1 239 ? -8.281 -3.316 -14.32 1 88.62 239 TRP A C 1
ATOM 1932 O O . TRP A 1 239 ? -7.242 -2.844 -14.781 1 88.62 239 TRP A O 1
ATOM 1942 N N . ASN A 1 240 ? -9.109 -2.592 -13.773 1 83.31 240 ASN A N 1
ATOM 1943 C CA . ASN A 1 240 ? -9.039 -1.135 -13.805 1 83.31 240 ASN A CA 1
ATOM 1944 C C . ASN A 1 240 ? -7.973 -0.605 -12.844 1 83.31 240 ASN A C 1
ATOM 1946 O O . ASN A 1 240 ? -7.559 0.55 -12.953 1 83.31 240 ASN A O 1
ATOM 1950 N N . GLU A 1 241 ? -7.555 -1.444 -11.961 1 87 241 GLU A N 1
ATOM 1951 C CA . GLU A 1 241 ? -6.582 -1.01 -10.961 1 87 241 GLU A CA 1
ATOM 1952 C C . GLU A 1 241 ? -5.168 -1.442 -11.344 1 87 241 GLU A C 1
ATOM 1954 O O . GLU A 1 241 ? -4.195 -1.002 -10.727 1 87 241 GLU A O 1
ATOM 1959 N N . ARG A 1 242 ? -5 -2.137 -12.352 1 88.88 242 ARG A N 1
ATOM 1960 C CA . ARG A 1 242 ? -3.742 -2.793 -12.695 1 88.88 242 ARG A CA 1
ATOM 1961 C C . ARG A 1 242 ? -2.67 -1.769 -13.047 1 88.88 242 ARG A C 1
ATOM 1963 O O . ARG A 1 242 ? -1.513 -1.909 -12.641 1 88.88 242 ARG A O 1
ATOM 1970 N N . VAL A 1 243 ? -3.078 -0.788 -13.75 1 86.19 243 VAL A N 1
ATOM 1971 C CA . VAL A 1 243 ? -2.109 0.141 -14.32 1 86.19 243 VAL A CA 1
ATOM 1972 C C . VAL A 1 243 ? -1.446 0.947 -13.203 1 86.19 243 VAL A C 1
ATOM 1974 O O . VAL A 1 243 ? -0.281 1.332 -13.32 1 86.19 243 VAL A O 1
ATOM 1977 N N . HIS A 1 244 ? -2.123 1.104 -12.094 1 82.69 244 HIS A N 1
ATOM 1978 C CA . HIS A 1 244 ? -1.585 1.955 -11.039 1 82.69 244 HIS A CA 1
ATOM 1979 C C . HIS A 1 244 ? -1.354 1.163 -9.758 1 82.69 244 HIS A C 1
ATOM 1981 O O . HIS A 1 244 ? -0.999 1.736 -8.727 1 82.69 244 HIS A O 1
ATOM 1987 N N . HIS A 1 245 ? -1.444 -0.048 -9.898 1 88.38 245 HIS A N 1
ATOM 1988 C CA . HIS A 1 245 ? -1.347 -0.893 -8.711 1 88.38 245 HIS A CA 1
ATOM 1989 C C . HIS A 1 245 ? 0.097 -1.013 -8.234 1 88.38 245 HIS A C 1
ATOM 1991 O O . HIS A 1 245 ? 0.981 -1.385 -9.016 1 88.38 245 HIS A O 1
ATOM 1997 N N . ARG A 1 246 ? 0.292 -0.643 -6.992 1 88.12 246 ARG A N 1
ATOM 1998 C CA . ARG A 1 246 ? 1.572 -0.931 -6.355 1 88.12 246 ARG A CA 1
ATOM 1999 C C . ARG A 1 246 ? 1.501 -2.219 -5.539 1 88.12 246 ARG A C 1
ATOM 2001 O O . ARG A 1 246 ? 0.883 -2.25 -4.473 1 88.12 246 ARG A O 1
ATOM 2008 N N . PRO A 1 247 ? 2.232 -3.174 -5.945 1 93.19 247 PRO A N 1
ATOM 2009 C CA . PRO A 1 247 ? 2.072 -4.496 -5.336 1 93.19 247 PRO A CA 1
ATOM 2010 C C . PRO A 1 247 ? 2.639 -4.562 -3.92 1 93.19 247 PRO A C 1
ATOM 2012 O O . PRO A 1 247 ? 3.619 -3.883 -3.609 1 93.19 247 PRO A O 1
ATOM 2015 N N . THR A 1 248 ? 2.004 -5.406 -3.096 1 92.12 248 THR A N 1
ATOM 2016 C CA . THR A 1 248 ? 2.461 -5.668 -1.735 1 92.12 248 THR A CA 1
ATOM 2017 C C . THR A 1 248 ? 2.691 -7.164 -1.523 1 92.12 248 THR A C 1
ATOM 2019 O O . THR A 1 248 ? 2.984 -7.598 -0.408 1 92.12 248 THR A O 1
ATOM 2022 N N . GLY A 1 249 ? 2.449 -7.895 -2.508 1 94.12 249 GLY A N 1
ATOM 2023 C CA . GLY A 1 249 ? 2.713 -9.32 -2.566 1 94.12 249 GLY A CA 1
ATOM 2024 C C . GLY A 1 249 ? 3.299 -9.773 -3.893 1 94.12 249 GLY A C 1
ATOM 2025 O O . GLY A 1 249 ? 3.623 -8.938 -4.742 1 94.12 249 GLY A O 1
ATOM 2026 N N . TYR A 1 250 ? 3.473 -11.078 -4.012 1 96.38 250 TYR A N 1
ATOM 2027 C CA . TYR A 1 250 ? 4.176 -11.562 -5.191 1 96.38 250 TYR A CA 1
ATOM 2028 C C . TYR A 1 250 ? 3.26 -12.43 -6.051 1 96.38 250 TYR A C 1
ATOM 2030 O O . TYR A 1 250 ? 2.252 -12.945 -5.566 1 96.38 250 TYR A O 1
ATOM 2038 N N . GLN A 1 251 ? 3.557 -12.43 -7.312 1 95.69 251 GLN A N 1
ATOM 2039 C CA . GLN A 1 251 ? 2.979 -13.43 -8.211 1 95.69 251 GLN A CA 1
ATOM 2040 C C . GLN A 1 251 ? 3.873 -14.656 -8.312 1 95.69 251 GLN A C 1
ATOM 2042 O O . GLN A 1 251 ? 4.816 -14.812 -7.535 1 95.69 251 GLN A O 1
ATOM 2047 N N . GLU A 1 252 ? 3.555 -15.547 -9.266 1 95.38 252 GLU A N 1
ATOM 2048 C CA . GLU A 1 252 ? 4.363 -16.75 -9.461 1 95.38 252 GLU A CA 1
ATOM 2049 C C . GLU A 1 252 ? 5.816 -16.391 -9.75 1 95.38 252 GLU A C 1
ATOM 2051 O O . GLU A 1 252 ? 6.098 -15.602 -10.656 1 95.38 252 GLU A O 1
ATOM 2056 N N . PRO A 1 253 ? 6.727 -16.938 -8.961 1 97.12 253 PRO A N 1
ATOM 2057 C CA . PRO A 1 253 ? 8.125 -16.562 -9.172 1 97.12 253 PRO A CA 1
ATOM 2058 C C . PRO A 1 253 ? 8.711 -17.141 -10.461 1 97.12 253 PRO A C 1
ATOM 2060 O O . PRO A 1 253 ? 8.234 -18.172 -10.953 1 97.12 253 PRO A O 1
ATOM 2063 N N . LEU A 1 254 ? 9.703 -16.484 -10.961 1 98.56 254 LEU A N 1
ATOM 2064 C CA . LEU A 1 254 ? 10.484 -16.953 -12.102 1 98.56 254 LEU A CA 1
ATOM 2065 C C . LEU A 1 254 ? 11.703 -17.75 -11.641 1 98.56 254 LEU A C 1
ATOM 2067 O O . LEU A 1 254 ? 12.164 -17.578 -10.508 1 98.56 254 LEU A O 1
ATOM 2071 N N . GLN A 1 255 ? 12.148 -18.562 -12.547 1 97.94 255 GLN A N 1
ATOM 2072 C CA . GLN A 1 255 ? 13.359 -19.344 -12.297 1 97.94 255 GLN A CA 1
ATOM 2073 C C . GLN A 1 255 ? 14.547 -18.797 -13.078 1 97.94 255 GLN A C 1
ATOM 2075 O O . GLN A 1 255 ? 14.398 -18.375 -14.234 1 97.94 255 GLN A O 1
ATOM 2080 N N . ASN A 1 256 ? 15.609 -18.734 -12.359 1 98 256 ASN A N 1
ATOM 2081 C CA . ASN A 1 256 ? 16.828 -18.438 -13.109 1 98 256 ASN A CA 1
ATOM 2082 C C . ASN A 1 256 ? 17.125 -19.516 -14.148 1 98 256 ASN A C 1
ATOM 2084 O O . ASN A 1 256 ? 17.156 -20.719 -13.82 1 98 256 ASN A O 1
ATOM 2088 N N . ALA A 1 257 ? 17.375 -19.109 -15.344 1 97 257 ALA A N 1
ATOM 2089 C CA . ALA A 1 257 ? 17.562 -20.078 -16.438 1 97 257 ALA A CA 1
ATOM 2090 C C . ALA A 1 257 ? 18.781 -20.953 -16.172 1 97 257 ALA A C 1
ATOM 2092 O O . ALA A 1 257 ? 18.812 -22.109 -16.609 1 97 257 ALA A O 1
ATOM 2093 N N . MET A 1 258 ? 19.828 -20.453 -15.5 1 94.62 258 MET A N 1
ATOM 2094 C CA . MET A 1 258 ? 21.062 -21.203 -15.25 1 94.62 258 MET A CA 1
ATOM 2095 C C . MET A 1 258 ? 21 -21.922 -13.906 1 94.62 258 MET A C 1
ATOM 2097 O O . MET A 1 258 ? 21.703 -22.906 -13.688 1 94.62 258 MET A O 1
ATOM 2101 N N . HIS A 1 259 ? 20.188 -21.406 -13.016 1 94.5 259 HIS A N 1
ATOM 2102 C CA . HIS A 1 259 ? 20.047 -21.969 -11.68 1 94.5 259 HIS A CA 1
ATOM 2103 C C . HIS A 1 259 ? 18.578 -22.266 -11.352 1 94.5 259 HIS A C 1
ATOM 2105 O O . HIS A 1 259 ? 18 -21.609 -10.477 1 94.5 259 HIS A O 1
ATOM 2111 N N . HIS A 1 260 ? 18.062 -23.281 -12.039 1 94.06 260 HIS A N 1
ATOM 2112 C CA . HIS A 1 260 ? 16.641 -23.609 -11.898 1 94.06 260 HIS A CA 1
ATOM 2113 C C . HIS A 1 260 ? 16.453 -25 -11.336 1 94.06 260 HIS A C 1
ATOM 2115 O O . HIS A 1 260 ? 17.422 -25.75 -11.18 1 94.06 260 HIS A O 1
ATOM 2121 N N . ILE A 1 261 ? 15.211 -25.25 -11.047 1 91.06 261 ILE A N 1
ATOM 2122 C CA . ILE A 1 261 ? 14.844 -26.562 -10.531 1 91.06 261 ILE A CA 1
ATOM 2123 C C . ILE A 1 261 ? 14.977 -27.594 -11.641 1 91.06 261 ILE A C 1
ATOM 2125 O O . ILE A 1 261 ? 14.711 -27.312 -12.812 1 91.06 261 ILE A O 1
ATOM 2129 N N . HIS A 1 262 ? 15.359 -28.828 -11.258 1 89.31 262 HIS A N 1
ATOM 2130 C CA . HIS A 1 262 ? 15.477 -29.922 -12.203 1 89.31 262 HIS A CA 1
ATOM 2131 C C . HIS A 1 262 ? 14.625 -31.109 -11.773 1 89.31 262 HIS A C 1
ATOM 2133 O O . HIS A 1 262 ? 14.656 -31.516 -10.609 1 89.31 262 HIS A O 1
ATOM 2139 N N . PRO A 1 263 ? 13.898 -31.688 -12.719 1 90.19 263 PRO A N 1
ATOM 2140 C CA . PRO A 1 263 ? 13.766 -31.266 -14.117 1 90.19 263 PRO A CA 1
ATOM 2141 C C . PRO A 1 263 ? 12.789 -30.109 -14.305 1 90.19 263 PRO A C 1
ATOM 2143 O O . PRO A 1 263 ? 11.914 -29.891 -13.461 1 90.19 263 PRO A O 1
ATOM 2146 N N . CYS A 1 264 ? 13.023 -29.375 -15.328 1 92.81 264 CYS A N 1
ATOM 2147 C CA . CYS A 1 264 ? 12.117 -28.281 -15.68 1 92.81 264 CYS A CA 1
ATOM 2148 C C . CYS A 1 264 ? 12.016 -28.125 -17.188 1 92.81 264 CYS A C 1
ATOM 2150 O O . CYS A 1 264 ? 12.562 -27.172 -17.766 1 92.81 264 CYS A O 1
ATOM 2152 N N . PRO A 1 265 ? 11.227 -28.953 -17.797 1 92.69 265 PRO A N 1
ATOM 2153 C CA . PRO A 1 265 ? 11.078 -28.875 -19.25 1 92.69 265 PRO A CA 1
ATOM 2154 C C . PRO A 1 265 ? 10.516 -27.531 -19.719 1 92.69 265 PRO A C 1
ATOM 2156 O O . PRO A 1 265 ? 10.883 -27.047 -20.781 1 92.69 265 PRO A O 1
ATOM 2159 N N . VAL A 1 266 ? 9.672 -27 -18.969 1 95 266 VAL A N 1
ATOM 2160 C CA . VAL A 1 266 ? 9.062 -25.734 -19.344 1 95 266 VAL A CA 1
ATOM 2161 C C . VAL A 1 266 ? 10.117 -24.641 -19.344 1 95 266 VAL A C 1
ATOM 2163 O O . VAL A 1 266 ? 10.141 -23.781 -20.234 1 95 266 VAL A O 1
ATOM 2166 N N . CYS A 1 267 ? 11.016 -24.641 -18.312 1 96.56 267 CYS A N 1
ATOM 2167 C CA . CYS A 1 267 ? 12.094 -23.641 -18.266 1 96.56 267 CYS A CA 1
ATOM 2168 C C . CYS A 1 267 ? 12.898 -23.672 -19.562 1 96.56 267 CYS A C 1
ATOM 2170 O O . CYS A 1 267 ? 13.219 -22.609 -20.125 1 96.56 267 CYS A O 1
ATOM 2172 N N . ALA A 1 268 ? 13.172 -24.844 -20.031 1 96.69 268 ALA A N 1
ATOM 2173 C CA . ALA A 1 268 ? 13.961 -25 -21.25 1 96.69 268 ALA A CA 1
ATOM 2174 C C . ALA A 1 268 ? 13.211 -24.453 -22.453 1 96.69 268 ALA A C 1
ATOM 2176 O O . ALA A 1 268 ? 13.797 -23.766 -23.297 1 96.69 268 ALA A O 1
ATOM 2177 N N . LEU A 1 269 ? 11.961 -24.75 -22.516 1 97.44 269 LEU A N 1
ATOM 2178 C CA . LEU A 1 269 ? 11.148 -24.297 -23.641 1 97.44 269 LEU A CA 1
ATOM 2179 C C . LEU A 1 269 ? 11.062 -22.766 -23.656 1 97.44 269 LEU A C 1
ATOM 2181 O O . LEU A 1 269 ? 11.203 -22.156 -24.719 1 97.44 269 LEU A O 1
ATOM 2185 N N . VAL A 1 270 ? 10.836 -22.188 -22.516 1 98.31 270 VAL A N 1
ATOM 2186 C CA . VAL A 1 270 ? 10.68 -20.734 -22.438 1 98.31 270 VAL A CA 1
ATOM 2187 C C . VAL A 1 270 ? 12.023 -20.062 -22.703 1 98.31 270 VAL A C 1
ATOM 2189 O O . VAL A 1 270 ? 12.078 -19.016 -23.359 1 98.31 270 VAL A O 1
ATOM 2192 N N . TYR A 1 271 ? 13.086 -20.656 -22.266 1 97.88 271 TYR A N 1
ATOM 2193 C CA . TYR A 1 271 ? 14.422 -20.125 -22.469 1 97.88 271 TYR A CA 1
ATOM 2194 C C . TYR A 1 271 ? 14.766 -20.031 -23.938 1 97.88 271 TYR A C 1
ATOM 2196 O O . TYR A 1 271 ? 15.398 -19.078 -24.391 1 97.88 271 TYR A O 1
ATOM 2204 N N . ARG A 1 272 ? 14.359 -21 -24.672 1 97.31 272 ARG A N 1
ATOM 2205 C CA . ARG A 1 272 ? 14.719 -21.094 -26.078 1 97.31 272 ARG A CA 1
ATOM 2206 C C . ARG A 1 272 ? 13.734 -20.328 -26.953 1 97.31 272 ARG A C 1
ATOM 2208 O O . ARG A 1 272 ? 13.961 -20.141 -28.141 1 97.31 272 ARG A O 1
ATOM 2215 N N . ALA A 1 273 ? 12.734 -19.875 -26.359 1 97.94 273 ALA A N 1
ATOM 2216 C CA . ALA A 1 273 ? 11.688 -19.203 -27.125 1 97.94 273 ALA A CA 1
ATOM 2217 C C . ALA A 1 273 ? 12.125 -17.797 -27.547 1 97.94 273 ALA A C 1
ATOM 2219 O O . ALA A 1 273 ? 13.141 -17.297 -27.062 1 97.94 273 ALA A O 1
ATOM 2220 N N . SER A 1 274 ? 11.398 -17.281 -28.484 1 96.69 274 SER A N 1
ATOM 2221 C CA . SER A 1 274 ? 11.602 -15.914 -28.969 1 96.69 274 SER A CA 1
ATOM 2222 C C . SER A 1 274 ? 10.273 -15.211 -29.203 1 96.69 274 SER A C 1
ATOM 2224 O O . SER A 1 274 ? 9.211 -15.828 -29.109 1 96.69 274 SER A O 1
ATOM 2226 N N . GLU A 1 275 ? 10.352 -13.945 -29.422 1 96.12 275 GLU A N 1
ATOM 2227 C CA . GLU A 1 275 ? 9.125 -13.188 -29.656 1 96.12 275 GLU A CA 1
ATOM 2228 C C . GLU A 1 275 ? 8.383 -13.688 -30.891 1 96.12 275 GLU A C 1
ATOM 2230 O O . GLU A 1 275 ? 7.156 -13.609 -30.953 1 96.12 275 GLU A O 1
ATOM 2235 N N . GLN A 1 276 ? 9.148 -14.234 -31.828 1 95.69 276 GLN A N 1
ATOM 2236 C CA . GLN A 1 276 ? 8.531 -14.727 -33.062 1 95.69 276 GLN A CA 1
ATOM 2237 C C . GLN A 1 276 ? 8.047 -16.156 -32.875 1 95.69 276 GLN A C 1
ATOM 2239 O O . GLN A 1 276 ? 7.148 -16.609 -33.594 1 95.69 276 GLN A O 1
ATOM 2244 N N . HIS A 1 277 ? 8.664 -16.812 -31.953 1 96.81 277 HIS A N 1
ATOM 2245 C CA . HIS A 1 277 ? 8.328 -18.203 -31.703 1 96.81 277 HIS A CA 1
ATOM 2246 C C . HIS A 1 277 ? 8.039 -18.453 -30.234 1 96.81 277 HIS A C 1
ATOM 2248 O O . HIS A 1 277 ? 8.883 -19 -29.516 1 96.81 277 HIS A O 1
ATOM 2254 N N . PRO A 1 278 ? 6.797 -18.219 -29.891 1 97.94 278 PRO A N 1
ATOM 2255 C CA . PRO A 1 278 ? 6.434 -18.469 -28.5 1 97.94 278 PRO A CA 1
ATOM 2256 C C . PRO A 1 278 ? 6.52 -19.953 -28.125 1 97.94 278 PRO A C 1
ATOM 2258 O O . PRO A 1 278 ? 6.348 -20.812 -28.969 1 97.94 278 PRO A O 1
ATOM 2261 N N . PRO A 1 279 ? 6.859 -20.188 -26.875 1 98.25 279 PRO A N 1
ATOM 2262 C CA . PRO A 1 279 ? 6.91 -21.578 -26.469 1 98.25 279 PRO A CA 1
ATOM 2263 C C . PRO A 1 279 ? 5.531 -22.234 -26.422 1 98.25 279 PRO A C 1
ATOM 2265 O O . PRO A 1 279 ? 4.555 -21.609 -26.016 1 98.25 279 PRO A O 1
ATOM 2268 N N . ILE A 1 280 ? 5.457 -23.438 -26.875 1 97.56 280 ILE A N 1
ATOM 2269 C CA . ILE A 1 280 ? 4.262 -24.266 -26.766 1 97.56 280 ILE A CA 1
ATOM 2270 C C . ILE A 1 280 ? 4.484 -25.344 -25.719 1 97.56 280 ILE A C 1
ATOM 2272 O O . ILE A 1 280 ? 5.309 -26.25 -25.906 1 97.56 280 ILE A O 1
ATOM 2276 N N . LEU A 1 281 ? 3.754 -25.203 -24.703 1 95.69 281 LEU A N 1
ATOM 2277 C CA . LEU A 1 281 ? 3.971 -26.125 -23.594 1 95.69 281 LEU A CA 1
ATOM 2278 C C . LEU A 1 281 ? 3.25 -27.453 -23.844 1 95.69 281 LEU A C 1
ATOM 2280 O O . LEU A 1 281 ? 2.184 -27.469 -24.469 1 95.69 281 LEU A O 1
ATOM 2284 N N . PRO A 1 282 ? 3.877 -28.484 -23.406 1 88.06 282 PRO A N 1
ATOM 2285 C CA . PRO A 1 282 ? 3.201 -29.766 -23.578 1 88.06 282 PRO A CA 1
ATOM 2286 C C . PRO A 1 282 ? 1.908 -29.875 -22.766 1 88.06 282 PRO A C 1
ATOM 2288 O O . PRO A 1 282 ? 1.77 -29.219 -21.734 1 88.06 282 PRO A O 1
ATOM 2291 N N . PRO A 1 283 ? 1.04 -30.578 -23.344 1 80.56 283 PRO A N 1
ATOM 2292 C CA . PRO A 1 283 ? -0.211 -30.734 -22.594 1 80.56 283 PRO A CA 1
ATOM 2293 C C . PRO A 1 283 ? -0.009 -31.406 -21.234 1 80.56 283 PRO A C 1
ATOM 2295 O O . PRO A 1 283 ? 0.836 -32.281 -21.094 1 80.56 283 PRO A O 1
ATOM 2298 N N . SER A 1 284 ? -0.611 -30.844 -20.281 1 77.12 284 SER A N 1
ATOM 2299 C CA . SER A 1 284 ? -0.593 -31.438 -18.953 1 77.12 284 SER A CA 1
ATOM 2300 C C . SER A 1 284 ? -1.809 -32.312 -18.719 1 77.12 284 SER A C 1
ATOM 2302 O O . SER A 1 284 ? -2.898 -32.031 -19.219 1 77.12 284 SER A O 1
ATOM 2304 N N . PRO A 1 285 ? -1.521 -33.5 -18.141 1 74.44 285 PRO A N 1
ATOM 2305 C CA . PRO A 1 285 ? -2.672 -34.344 -17.891 1 74.44 285 PRO A CA 1
ATOM 2306 C C . PRO A 1 285 ? -3.738 -33.688 -17.016 1 74.44 285 PRO A C 1
ATOM 2308 O O . PRO A 1 285 ? -3.41 -32.906 -16.109 1 74.44 285 PRO A O 1
ATOM 2311 N N . SER A 1 286 ? -4.938 -33.906 -17.469 1 76.06 286 SER A N 1
ATOM 2312 C CA . SER A 1 286 ? -6.047 -33.438 -16.641 1 76.06 286 SER A CA 1
ATOM 2313 C C . SER A 1 286 ? -6.27 -34.344 -15.445 1 76.06 286 SER A C 1
ATOM 2315 O O . SER A 1 286 ? -6.484 -35.562 -15.609 1 76.06 286 SER A O 1
ATOM 2317 N N . ILE A 1 287 ? -6.039 -33.781 -14.289 1 85.31 287 ILE A N 1
ATOM 2318 C CA . ILE A 1 287 ? -6.277 -34.531 -13.062 1 85.31 287 ILE A CA 1
ATOM 2319 C C . ILE A 1 287 ? -7.605 -34.125 -12.445 1 85.31 287 ILE A C 1
ATOM 2321 O O . ILE A 1 287 ? -7.824 -32.938 -12.18 1 85.31 287 ILE A O 1
ATOM 2325 N N . PRO A 1 288 ? -8.484 -35.094 -12.32 1 89 288 PRO A N 1
ATOM 2326 C CA . PRO A 1 288 ? -9.742 -34.719 -11.664 1 89 288 PRO A CA 1
ATOM 2327 C C . PRO A 1 288 ? -9.539 -34.156 -10.258 1 89 288 PRO A C 1
ATOM 2329 O O . PRO A 1 288 ? -8.641 -34.625 -9.539 1 89 288 PRO A O 1
ATOM 2332 N N . LEU A 1 289 ? -10.406 -33.312 -9.953 1 93.19 289 LEU A N 1
ATOM 2333 C CA . LEU A 1 289 ? -10.281 -32.688 -8.648 1 93.19 289 LEU A CA 1
ATOM 2334 C C . LEU A 1 289 ? -10.609 -33.656 -7.527 1 93.19 289 LEU A C 1
ATOM 2336 O O . LEU A 1 289 ? -11.719 -34.188 -7.469 1 93.19 289 LEU A O 1
ATOM 2340 N N . ASP A 1 290 ? -9.68 -33.906 -6.699 1 92.69 290 ASP A N 1
ATOM 2341 C CA . ASP A 1 290 ? -9.812 -34.719 -5.48 1 92.69 290 ASP A CA 1
ATOM 2342 C C . ASP A 1 290 ? -9.281 -33.969 -4.27 1 92.69 290 ASP A C 1
ATOM 2344 O O . ASP A 1 290 ? -8.07 -33.938 -4.023 1 92.69 290 ASP A O 1
ATOM 2348 N N . LEU A 1 291 ? -10.172 -33.5 -3.477 1 94.56 291 LEU A N 1
ATOM 2349 C CA . LEU A 1 291 ? -9.789 -32.625 -2.377 1 94.56 291 LEU A CA 1
ATOM 2350 C C . LEU A 1 291 ? -9.484 -33.406 -1.118 1 94.56 291 LEU A C 1
ATOM 2352 O O . LEU A 1 291 ? -8.875 -32.906 -0.178 1 94.56 291 LEU A O 1
ATOM 2356 N N . ASN A 1 292 ? -9.867 -34.656 -1.154 1 93.88 292 ASN A N 1
ATOM 2357 C CA . ASN A 1 292 ? -9.805 -35.406 0.079 1 93.88 292 ASN A CA 1
ATOM 2358 C C . ASN A 1 292 ? -8.383 -35.5 0.628 1 93.88 292 ASN A C 1
ATOM 2360 O O . ASN A 1 292 ? -7.43 -35.719 -0.122 1 93.88 292 ASN A O 1
ATOM 2364 N N . GLY A 1 293 ? -8.312 -35.312 1.948 1 93.31 293 GLY A N 1
ATOM 2365 C CA . GLY A 1 293 ? -7.016 -35.438 2.6 1 93.31 293 GLY A CA 1
ATOM 2366 C C . GLY A 1 293 ? -6.496 -34.094 3.119 1 93.31 293 GLY A C 1
ATOM 2367 O O . GLY A 1 293 ? -7.273 -33.188 3.396 1 93.31 293 GLY A O 1
ATOM 2368 N N . ASN A 1 294 ? -5.199 -34.125 3.434 1 94.56 294 ASN A N 1
ATOM 2369 C CA . ASN A 1 294 ? -4.543 -32.969 4.016 1 94.56 294 ASN A CA 1
ATOM 2370 C C . ASN A 1 294 ? -3.623 -32.281 3.01 1 94.56 294 ASN A C 1
ATOM 2372 O O . ASN A 1 294 ? -2.855 -32.938 2.312 1 94.56 294 ASN A O 1
ATOM 2376 N N . TRP A 1 295 ? -3.822 -31.016 2.887 1 95.75 295 TRP A N 1
ATOM 2377 C CA . TRP A 1 295 ? -3.014 -30.203 1.982 1 95.75 295 TRP A CA 1
ATOM 2378 C C . TRP A 1 295 ? -2.281 -29.094 2.744 1 95.75 295 TRP A C 1
ATOM 2380 O O . TRP A 1 295 ? -2.863 -28.438 3.611 1 95.75 295 TRP A O 1
ATOM 2390 N N . VAL A 1 296 ? -0.977 -28.891 2.465 1 95.19 296 VAL A N 1
ATOM 2391 C CA . VAL A 1 296 ? -0.169 -27.906 3.191 1 95.19 296 VAL A CA 1
ATOM 2392 C C . VAL A 1 296 ? 0.604 -27.047 2.201 1 95.19 296 VAL A C 1
ATOM 2394 O O . VAL A 1 296 ? 0.831 -27.453 1.058 1 95.19 296 VAL A O 1
ATOM 2397 N N . SER A 1 297 ? 0.961 -25.844 2.652 1 94.69 297 SER A N 1
ATOM 2398 C CA . SER A 1 297 ? 1.784 -24.953 1.844 1 94.69 297 SER A CA 1
ATOM 2399 C C . SER A 1 297 ? 3.141 -25.578 1.536 1 94.69 297 SER A C 1
ATOM 2401 O O . SER A 1 297 ? 3.713 -26.266 2.377 1 94.69 297 SER A O 1
ATOM 2403 N N . GLN A 1 298 ? 3.66 -25.266 0.358 1 90.19 298 GLN A N 1
ATOM 2404 C CA . GLN A 1 298 ? 4.977 -25.766 -0.016 1 90.19 298 GLN A CA 1
ATOM 2405 C C . GLN A 1 298 ? 6.078 -24.797 0.399 1 90.19 298 GLN A C 1
ATOM 2407 O O . GLN A 1 298 ? 7.258 -25.156 0.42 1 90.19 298 GLN A O 1
ATOM 2412 N N . ARG A 1 299 ? 5.695 -23.625 0.696 1 91.5 299 ARG A N 1
ATOM 2413 C CA . ARG A 1 299 ? 6.617 -22.562 1.084 1 91.5 299 ARG A CA 1
ATOM 2414 C C . ARG A 1 299 ? 5.902 -21.469 1.877 1 91.5 299 ARG A C 1
ATOM 2416 O O . ARG A 1 299 ? 4.676 -21.5 2.014 1 91.5 299 ARG A O 1
ATOM 2423 N N . CYS A 1 300 ? 6.707 -20.578 2.422 1 92.81 300 CYS A N 1
ATOM 2424 C CA . CYS A 1 300 ? 6.094 -19.375 2.996 1 92.81 300 CYS A CA 1
ATOM 2425 C C . CYS A 1 300 ? 5.457 -18.516 1.914 1 92.81 300 CYS A C 1
ATOM 2427 O O . CYS A 1 300 ? 6.145 -18.047 1.005 1 92.81 300 CYS A O 1
ATOM 2429 N N . GLU A 1 301 ? 4.18 -18.375 2.018 1 94.75 301 GLU A N 1
ATOM 2430 C CA . GLU A 1 301 ? 3.424 -17.688 0.98 1 94.75 301 GLU A CA 1
ATOM 2431 C C . GLU A 1 301 ? 3.326 -16.188 1.277 1 94.75 301 GLU A C 1
ATOM 2433 O O . GLU A 1 301 ? 3.309 -15.781 2.441 1 94.75 301 GLU A O 1
ATOM 2438 N N . SER A 1 302 ? 3.332 -15.453 0.193 1 91.88 302 SER A N 1
ATOM 2439 C CA . SER A 1 302 ? 3.045 -14.031 0.297 1 91.88 302 SER A CA 1
ATOM 2440 C C . SER A 1 302 ? 1.656 -13.703 -0.247 1 91.88 302 SER A C 1
ATOM 2442 O O . SER A 1 302 ? 1.277 -14.18 -1.318 1 91.88 302 SER A O 1
ATOM 2444 N N . HIS A 1 303 ? 0.928 -12.953 0.507 1 87.62 303 HIS A N 1
ATOM 2445 C CA . HIS A 1 303 ? -0.419 -12.547 0.118 1 87.62 303 HIS A CA 1
ATOM 2446 C C . HIS A 1 303 ? -0.549 -11.031 0.071 1 87.62 303 HIS A C 1
ATOM 2448 O O . HIS A 1 303 ? 0.285 -10.312 0.63 1 87.62 303 HIS A O 1
ATOM 2454 N N . PRO A 1 304 ? -1.577 -10.602 -0.599 1 80.88 304 PRO A N 1
ATOM 2455 C CA . PRO A 1 304 ? -1.792 -9.156 -0.613 1 80.88 304 PRO A CA 1
ATOM 2456 C C . PRO A 1 304 ? -1.917 -8.562 0.789 1 80.88 304 PRO A C 1
ATOM 2458 O O . PRO A 1 304 ? -2.328 -9.258 1.722 1 80.88 304 PRO A O 1
ATOM 2461 N N . ALA A 1 305 ? -1.569 -7.336 0.93 1 75 305 ALA A N 1
ATOM 2462 C CA . ALA A 1 305 ? -1.587 -6.578 2.178 1 75 305 ALA A CA 1
ATOM 2463 C C . ALA A 1 305 ? -0.459 -7.023 3.105 1 75 305 ALA A C 1
ATOM 2465 O O . ALA A 1 305 ? -0.628 -7.059 4.328 1 75 305 ALA A O 1
ATOM 2466 N N . ALA A 1 306 ? 0.582 -7.531 2.459 1 69.81 306 ALA A N 1
ATOM 2467 C CA . ALA A 1 306 ? 1.859 -7.805 3.111 1 69.81 306 ALA A CA 1
ATOM 2468 C C . ALA A 1 306 ? 1.711 -8.891 4.172 1 69.81 306 ALA A C 1
ATOM 2470 O O . ALA A 1 306 ? 2.279 -8.781 5.262 1 69.81 306 ALA A O 1
ATOM 2471 N N . LEU A 1 307 ? 0.925 -9.797 3.775 1 80.75 307 LEU A N 1
ATOM 2472 C CA . LEU A 1 307 ? 0.734 -10.914 4.699 1 80.75 307 LEU A CA 1
ATOM 2473 C C . LEU A 1 307 ? 1.553 -12.125 4.266 1 80.75 307 LEU A C 1
ATOM 2475 O O . LEU A 1 307 ? 1.641 -12.422 3.072 1 80.75 307 LEU A O 1
ATOM 2479 N N . PHE A 1 308 ? 2.324 -12.672 5.223 1 93 308 PHE A N 1
ATOM 2480 C CA . PHE A 1 308 ? 2.986 -13.961 5.051 1 93 308 PHE A CA 1
ATOM 2481 C C . PHE A 1 308 ? 2.246 -15.055 5.809 1 93 308 PHE A C 1
ATOM 2483 O O . PHE A 1 308 ? 1.836 -14.852 6.953 1 93 308 PHE A O 1
ATOM 2490 N N . LEU A 1 309 ? 2.129 -16.188 5.082 1 94.88 309 LEU A N 1
ATOM 2491 C CA . LEU A 1 309 ? 1.353 -17.203 5.789 1 94.88 309 LEU A CA 1
ATOM 2492 C C . LEU A 1 309 ? 1.655 -18.594 5.254 1 94.88 309 LEU A C 1
ATOM 2494 O O . LEU A 1 309 ? 2.291 -18.734 4.207 1 94.88 309 LEU A O 1
ATOM 2498 N N . THR A 1 310 ? 1.311 -19.547 6.031 1 95.12 310 THR A N 1
ATOM 2499 C CA . THR A 1 310 ? 1.204 -20.938 5.625 1 95.12 310 THR A CA 1
ATOM 2500 C C . THR A 1 310 ? -0.215 -21.469 5.844 1 95.12 310 THR A C 1
ATOM 2502 O O . THR A 1 310 ? -0.917 -21 6.746 1 95.12 310 THR A O 1
ATOM 2505 N N . ARG A 1 311 ? -0.581 -22.391 5.043 1 95.75 311 ARG A N 1
ATOM 2506 C CA . ARG A 1 311 ? -1.935 -22.938 5.094 1 95.75 311 ARG A CA 1
ATOM 2507 C C . ARG A 1 311 ? -1.91 -24.453 5.312 1 95.75 311 ARG A C 1
ATOM 2509 O O . ARG A 1 311 ? -0.988 -25.125 4.863 1 95.75 311 ARG A O 1
ATOM 2516 N N . LEU A 1 312 ? -2.885 -24.891 5.988 1 95.94 312 LEU A N 1
ATOM 2517 C CA . LEU A 1 312 ? -3.217 -26.297 6.133 1 95.94 312 LEU A CA 1
ATOM 2518 C C . LEU A 1 312 ? -4.711 -26.531 5.934 1 95.94 312 LEU A C 1
ATOM 2520 O O . LEU A 1 312 ? -5.531 -25.984 6.668 1 95.94 312 LEU A O 1
ATOM 2524 N N . PHE A 1 313 ? -5.043 -27.328 4.949 1 96.75 313 PHE A N 1
ATOM 2525 C CA . PHE A 1 313 ? -6.434 -27.672 4.672 1 96.75 313 PHE A CA 1
ATOM 2526 C C . PHE A 1 313 ? -6.688 -29.156 4.934 1 96.75 313 PHE A C 1
ATOM 2528 O O . PHE A 1 313 ? -5.859 -30 4.586 1 96.75 313 PHE A O 1
ATOM 2535 N N . VAL A 1 314 ? -7.766 -29.375 5.52 1 96.31 314 VAL A N 1
ATOM 2536 C CA . VAL A 1 314 ? -8.258 -30.734 5.707 1 96.31 314 VAL A CA 1
ATOM 2537 C C . VAL A 1 314 ? -9.648 -30.875 5.086 1 96.31 314 VAL A C 1
ATOM 2539 O O . VAL A 1 314 ? -10.578 -30.172 5.484 1 96.31 314 VAL A O 1
ATOM 2542 N N . PHE A 1 315 ? -9.734 -31.797 4.137 1 96.56 315 PHE A N 1
ATOM 2543 C CA . PHE A 1 315 ? -11.016 -32 3.465 1 96.56 315 PHE A CA 1
ATOM 2544 C C . PHE A 1 315 ? -11.547 -33.406 3.742 1 96.56 315 PHE A C 1
ATOM 2546 O O . PHE A 1 315 ? -10.773 -34.375 3.775 1 96.56 315 PHE A O 1
ATOM 2553 N N . ASN A 1 316 ? -12.758 -33.469 3.971 1 95.88 316 ASN A N 1
ATOM 2554 C CA . ASN A 1 316 ? -13.531 -34.688 3.963 1 95.88 316 ASN A CA 1
ATOM 2555 C C . ASN A 1 316 ? -14.594 -34.688 2.867 1 95.88 316 ASN A C 1
ATOM 2557 O O . ASN A 1 316 ? -15.648 -34.094 3.023 1 95.88 316 ASN A O 1
ATOM 2561 N N . GLU A 1 317 ? -14.32 -35.344 1.832 1 91.25 317 GLU A N 1
ATOM 2562 C CA . GLU A 1 317 ? -15.18 -35.281 0.656 1 91.25 317 GLU A CA 1
ATOM 2563 C C . GLU A 1 317 ? -16.531 -35.969 0.915 1 91.25 317 GLU A C 1
ATOM 2565 O O . GLU A 1 317 ? -17.562 -35.5 0.429 1 91.25 317 GLU A O 1
ATOM 2570 N N . GLU A 1 318 ? -16.516 -37.031 1.629 1 92.69 318 GLU A N 1
ATOM 2571 C CA . GLU A 1 318 ? -17.75 -37.75 1.921 1 92.69 318 GLU A CA 1
ATOM 2572 C C . GLU A 1 318 ? -18.734 -36.844 2.672 1 92.69 318 GLU A C 1
ATOM 2574 O O . GLU A 1 318 ? -19.922 -36.812 2.352 1 92.69 318 GLU A O 1
ATOM 2579 N N . GLN A 1 319 ? -18.172 -36.188 3.631 1 95 319 GLN A N 1
ATOM 2580 C CA . GLN A 1 319 ? -19.031 -35.344 4.453 1 95 319 GLN A CA 1
ATOM 2581 C C . GLN A 1 319 ? -19.109 -33.906 3.887 1 95 319 GLN A C 1
ATOM 2583 O O . GLN A 1 319 ? -19.844 -33.094 4.398 1 95 319 GLN A O 1
ATOM 2588 N N . ARG A 1 320 ? -18.328 -33.625 2.883 1 96 320 ARG A N 1
ATOM 2589 C CA . ARG A 1 320 ? -18.234 -32.312 2.264 1 96 320 ARG A CA 1
ATOM 2590 C C . ARG A 1 320 ? -17.875 -31.234 3.293 1 96 320 ARG A C 1
ATOM 2592 O O . ARG A 1 320 ? -18.469 -30.156 3.309 1 96 320 ARG A O 1
ATOM 2599 N N . THR A 1 321 ? -16.984 -31.609 4.215 1 97.44 321 THR A N 1
ATOM 2600 C CA . THR A 1 321 ? -16.516 -30.688 5.234 1 97.44 321 THR A CA 1
ATOM 2601 C C . THR A 1 321 ? -15.062 -30.281 4.965 1 97.44 321 THR A C 1
ATOM 2603 O O . THR A 1 321 ? -14.336 -31 4.262 1 97.44 321 THR A O 1
ATOM 2606 N N . TRP A 1 322 ? -14.734 -29.141 5.473 1 96.81 322 TRP A N 1
ATOM 2607 C CA . TRP A 1 322 ? -13.359 -28.672 5.352 1 96.81 322 TRP A CA 1
ATOM 2608 C C . TRP A 1 322 ? -12.93 -27.922 6.598 1 96.81 322 TRP A C 1
ATOM 2610 O O . TRP A 1 322 ? -13.766 -27.344 7.305 1 96.81 322 TRP A O 1
ATOM 2620 N N . GLU A 1 323 ? -11.672 -28.016 6.941 1 97.31 323 GLU A N 1
ATOM 2621 C CA . GLU A 1 323 ? -10.984 -27.234 7.969 1 97.31 323 GLU A CA 1
ATOM 2622 C C . GLU A 1 323 ? -9.727 -26.578 7.41 1 97.31 323 GLU A C 1
ATOM 2624 O O . GLU A 1 323 ? -8.945 -27.219 6.703 1 97.31 323 GLU A O 1
ATOM 2629 N N . GLY A 1 324 ? -9.641 -25.328 7.676 1 97.06 324 GLY A N 1
ATOM 2630 C CA . GLY A 1 324 ? -8.469 -24.578 7.242 1 97.06 324 GLY A CA 1
ATOM 2631 C C . GLY A 1 324 ? -7.727 -23.906 8.383 1 97.06 324 GLY A C 1
ATOM 2632 O O . GLY A 1 324 ? -8.344 -23.297 9.266 1 97.06 324 GLY A O 1
ATOM 2633 N N . THR A 1 325 ? -6.453 -24.062 8.391 1 96.25 325 THR A N 1
ATOM 2634 C CA . THR A 1 325 ? -5.574 -23.359 9.312 1 96.25 325 THR A CA 1
ATOM 2635 C C . THR A 1 325 ? -4.656 -22.406 8.562 1 96.25 325 THR A C 1
ATOM 2637 O O . THR A 1 325 ? -3.9 -22.812 7.68 1 96.25 325 THR A O 1
ATOM 2640 N N . TYR A 1 326 ? -4.77 -21.188 8.891 1 95.25 326 TYR A N 1
ATOM 2641 C CA . TYR A 1 326 ? -3.922 -20.141 8.32 1 95.25 326 TYR A CA 1
ATOM 2642 C C . TYR A 1 326 ? -2.98 -19.562 9.375 1 95.25 326 TYR A C 1
ATOM 2644 O O . TYR A 1 326 ? -3.414 -18.844 10.273 1 95.25 326 TYR A O 1
ATOM 2652 N N . GLN A 1 327 ? -1.744 -19.891 9.266 1 94.75 327 GLN A N 1
ATOM 2653 C CA . GLN A 1 327 ? -0.749 -19.328 10.172 1 94.75 327 GLN A CA 1
ATOM 2654 C C . GLN A 1 327 ? -0.059 -18.125 9.539 1 94.75 327 GLN A C 1
ATOM 2656 O O . GLN A 1 327 ? 0.655 -18.25 8.539 1 94.75 327 GLN A O 1
ATOM 2661 N N . HIS A 1 328 ? -0.27 -16.984 10.164 1 93.44 328 HIS A N 1
ATOM 2662 C CA . HIS A 1 328 ? 0.291 -15.742 9.633 1 93.44 328 HIS A CA 1
ATOM 2663 C C . HIS A 1 328 ? 1.61 -15.398 10.32 1 93.44 328 HIS A C 1
ATOM 2665 O O . HIS A 1 328 ? 1.791 -15.68 11.508 1 93.44 328 HIS A O 1
ATOM 2671 N N . TYR A 1 329 ? 2.473 -14.773 9.562 1 91.5 329 TYR A N 1
ATOM 2672 C CA . TYR A 1 329 ? 3.801 -14.414 10.039 1 91.5 329 TYR A CA 1
ATOM 2673 C C . TYR A 1 329 ? 4.137 -12.969 9.68 1 91.5 329 TYR A C 1
ATOM 2675 O O . TYR A 1 329 ? 3.525 -12.391 8.781 1 91.5 329 TYR A O 1
ATOM 2683 N N . SER A 1 330 ? 5.148 -12.438 10.367 1 86.75 330 SER A N 1
ATOM 2684 C CA . SER A 1 330 ? 5.566 -11.062 10.109 1 86.75 330 SER A CA 1
ATOM 2685 C C . SER A 1 330 ? 6.762 -11.016 9.156 1 86.75 330 SER A C 1
ATOM 2687 O O . SER A 1 330 ? 7.156 -9.945 8.703 1 86.75 330 SER A O 1
ATOM 2689 N N . ASP A 1 331 ? 7.336 -12.133 8.844 1 87.19 331 ASP A N 1
ATOM 2690 C CA . ASP A 1 331 ? 8.547 -12.164 8.031 1 87.19 331 ASP A CA 1
ATOM 2691 C C . ASP A 1 331 ? 8.383 -13.094 6.832 1 87.19 331 ASP A C 1
ATOM 2693 O O . ASP A 1 331 ? 7.586 -14.031 6.871 1 87.19 331 ASP A O 1
ATOM 2697 N N . PRO A 1 332 ? 9.188 -12.883 5.836 1 89.38 332 PRO A N 1
ATOM 2698 C CA . PRO A 1 332 ? 9.023 -13.641 4.59 1 89.38 332 PRO A CA 1
ATOM 2699 C C . PRO A 1 332 ? 9.477 -15.094 4.715 1 89.38 332 PRO A C 1
ATOM 2701 O O . PRO A 1 332 ? 9.211 -15.906 3.824 1 89.38 332 PRO A O 1
ATOM 2704 N N . MET A 1 333 ? 10.125 -15.445 5.738 1 87.75 333 MET A N 1
ATOM 2705 C CA . MET A 1 333 ? 10.578 -16.828 5.91 1 87.75 333 MET A CA 1
ATOM 2706 C C . MET A 1 333 ? 9.695 -17.562 6.902 1 87.75 333 MET A C 1
ATOM 2708 O O . MET A 1 333 ? 10 -18.703 7.293 1 87.75 333 MET A O 1
ATOM 2712 N N . CYS A 1 334 ? 8.617 -16.891 7.359 1 90.62 334 CYS A N 1
ATOM 2713 C CA . CYS A 1 334 ? 7.621 -17.484 8.242 1 90.62 334 CYS A CA 1
ATOM 2714 C C . CYS A 1 334 ? 8.266 -18.016 9.516 1 90.62 334 CYS A C 1
ATOM 2716 O O . CYS A 1 334 ? 8.031 -19.156 9.898 1 90.62 334 CYS A O 1
ATOM 2718 N N . ARG A 1 335 ? 8.984 -17.219 10.133 1 87.69 335 ARG A N 1
ATOM 2719 C CA . ARG A 1 335 ? 9.664 -17.609 11.367 1 87.69 335 ARG A CA 1
ATOM 2720 C C . ARG A 1 335 ? 9.016 -16.969 12.578 1 87.69 335 ARG A C 1
ATOM 2722 O O . ARG A 1 335 ? 9.055 -17.516 13.68 1 87.69 335 ARG A O 1
ATOM 2729 N N . GLN A 1 336 ? 8.477 -15.828 12.344 1 87 336 GLN A N 1
ATOM 2730 C CA . GLN A 1 336 ? 7.871 -15.086 13.445 1 87 336 GLN A CA 1
ATOM 2731 C C . GLN A 1 336 ? 6.352 -15.062 13.32 1 87 336 GLN A C 1
ATOM 2733 O O . GLN A 1 336 ? 5.785 -14.172 12.688 1 87 336 GLN A O 1
ATOM 2738 N N . PRO A 1 337 ? 5.688 -15.891 14.094 1 91.12 337 PRO A N 1
ATOM 2739 C CA . PRO A 1 337 ? 4.227 -15.961 13.984 1 91.12 337 PRO A CA 1
ATOM 2740 C C . PRO A 1 337 ? 3.543 -14.695 14.508 1 91.12 337 PRO A C 1
ATOM 2742 O O . PRO A 1 337 ? 3.988 -14.109 15.5 1 91.12 337 PRO A O 1
ATOM 2745 N N . SER A 1 338 ? 2.537 -14.305 13.859 1 91 338 SER A N 1
ATOM 2746 C CA . SER A 1 338 ? 1.717 -13.164 14.266 1 91 338 SER A CA 1
ATOM 2747 C C . SER A 1 338 ? 0.384 -13.625 14.844 1 91 338 SER A C 1
ATOM 2749 O O . SER A 1 338 ? 0.046 -13.281 15.977 1 91 338 SER A O 1
ATOM 2751 N N . PHE A 1 339 ? -0.344 -14.367 14.023 1 93.69 339 PHE A N 1
ATOM 2752 C CA . PHE A 1 339 ? -1.588 -14.953 14.508 1 93.69 339 PHE A CA 1
ATOM 2753 C C . PHE A 1 339 ? -1.983 -16.156 13.664 1 93.69 339 PHE A C 1
ATOM 2755 O O . PHE A 1 339 ? -1.478 -16.328 12.555 1 93.69 339 PHE A O 1
ATOM 2762 N N . THR A 1 340 ? -2.871 -16.969 14.211 1 96 340 THR A N 1
ATOM 2763 C CA . THR A 1 340 ? -3.41 -18.141 13.531 1 96 340 THR A CA 1
ATOM 2764 C C . THR A 1 340 ? -4.93 -18.062 13.414 1 96 340 THR A C 1
ATOM 2766 O O . THR A 1 340 ? -5.609 -17.688 14.367 1 96 340 THR A O 1
ATOM 2769 N N . LEU A 1 341 ? -5.398 -18.312 12.242 1 96.06 341 LEU A N 1
ATOM 2770 C CA . LEU A 1 341 ? -6.836 -18.391 12 1 96.06 341 LEU A CA 1
ATOM 2771 C C . LEU A 1 341 ? -7.262 -19.812 11.664 1 96.06 341 LEU A C 1
ATOM 2773 O O . LEU A 1 341 ? -6.699 -20.438 10.766 1 96.06 341 LEU A O 1
ATOM 2777 N N . LEU A 1 342 ? -8.133 -20.297 12.438 1 97.69 342 LEU A N 1
ATOM 2778 C CA . LEU A 1 342 ? -8.766 -21.594 12.172 1 97.69 342 LEU A CA 1
ATOM 2779 C C . LEU A 1 342 ? -10.195 -21.406 11.688 1 97.69 342 LEU A C 1
ATOM 2781 O O . LEU A 1 342 ? -10.984 -20.703 12.328 1 97.69 342 LEU A O 1
ATOM 2785 N N . ALA A 1 343 ? -10.492 -21.938 10.586 1 97.5 343 ALA A N 1
ATOM 2786 C CA . ALA A 1 343 ? -11.836 -21.828 10.031 1 97.5 343 ALA A CA 1
ATOM 2787 C C . ALA A 1 343 ? -12.344 -23.188 9.562 1 97.5 343 ALA A C 1
ATOM 2789 O O . ALA A 1 343 ? -11.555 -24.047 9.156 1 97.5 343 ALA A O 1
ATOM 2790 N N . SER A 1 344 ? -13.633 -23.391 9.648 1 98.06 344 SER A N 1
ATOM 2791 C CA . SER A 1 344 ? -14.211 -24.641 9.188 1 98.06 344 SER A CA 1
ATOM 2792 C C . SER A 1 344 ? -15.648 -24.438 8.719 1 98.06 344 SER A C 1
ATOM 2794 O O . SER A 1 344 ? -16.266 -23.422 9.016 1 98.06 344 SER A O 1
ATOM 2796 N N . GLY A 1 345 ? -16.109 -25.422 7.953 1 98.06 345 GLY A N 1
ATOM 2797 C CA . GLY A 1 345 ? -17.469 -25.406 7.41 1 98.06 345 GLY A CA 1
ATOM 2798 C C . GLY A 1 345 ? -17.703 -26.484 6.375 1 98.06 345 GLY A C 1
ATOM 2799 O O . GLY A 1 345 ? -17.203 -27.609 6.512 1 98.06 345 GLY A O 1
ATOM 2800 N N . HIS A 1 346 ? -18.578 -26.141 5.434 1 98.12 346 HIS A N 1
ATOM 2801 C CA . HIS A 1 346 ? -18.953 -27.078 4.383 1 98.12 346 HIS A CA 1
ATOM 2802 C C . HIS A 1 346 ? -18.688 -26.5 3 1 98.12 346 HIS A C 1
ATOM 2804 O O . HIS A 1 346 ? -18.484 -25.297 2.859 1 98.12 346 HIS A O 1
ATOM 2810 N N . TYR A 1 347 ? -18.578 -27.406 2.061 1 97.62 347 TYR A N 1
ATOM 2811 C CA . TYR A 1 347 ? -18.391 -26.938 0.695 1 97.62 347 TYR A CA 1
ATOM 2812 C C . TYR A 1 347 ? -19.203 -27.781 -0.291 1 97.62 347 TYR A C 1
ATOM 2814 O O . TYR A 1 347 ? -19.625 -28.891 0.032 1 97.62 347 TYR A O 1
ATOM 2822 N N . VAL A 1 348 ? -19.469 -27.172 -1.488 1 96.88 348 VAL A N 1
ATOM 2823 C CA . VAL A 1 348 ? -20.156 -27.859 -2.576 1 96.88 348 VAL A CA 1
ATOM 2824 C C . VAL A 1 348 ? -19.453 -27.562 -3.9 1 96.88 348 VAL A C 1
ATOM 2826 O O . VAL A 1 348 ? -18.953 -26.453 -4.109 1 96.88 348 VAL A O 1
ATOM 2829 N N . LYS A 1 349 ? -19.406 -28.562 -4.691 1 94.94 349 LYS A N 1
ATOM 2830 C CA . LYS A 1 349 ? -18.906 -28.391 -6.051 1 94.94 349 LYS A CA 1
ATOM 2831 C C . LYS A 1 349 ? -20 -27.875 -6.98 1 94.94 349 LYS A C 1
ATOM 2833 O O . LYS A 1 349 ? -21.094 -28.438 -7.027 1 94.94 349 LYS A O 1
ATOM 2838 N N . VAL A 1 350 ? -19.781 -26.828 -7.586 1 94.12 350 VAL A N 1
ATOM 2839 C CA . VAL A 1 350 ? -20.766 -26.219 -8.477 1 94.12 350 VAL A CA 1
ATOM 2840 C C . VAL A 1 350 ? -20.609 -26.781 -9.883 1 94.12 350 VAL A C 1
ATOM 2842 O O . VAL A 1 350 ? -21.594 -27.172 -10.523 1 94.12 350 VAL A O 1
ATOM 2845 N N . GLY A 1 351 ? -19.328 -26.734 -10.422 1 94.25 351 GLY A N 1
ATOM 2846 C CA . GLY A 1 351 ? -19.047 -27.219 -11.766 1 94.25 351 GLY A CA 1
ATOM 2847 C C . GLY A 1 351 ? -17.719 -26.719 -12.305 1 94.25 351 GLY A C 1
ATOM 2848 O O . GLY A 1 351 ? -16.953 -26.047 -11.594 1 94.25 351 GLY A O 1
ATOM 2849 N N . GLN A 1 352 ? -17.594 -27.109 -13.562 1 94.44 352 GLN A N 1
ATOM 2850 C CA . GLN A 1 352 ? -16.359 -26.688 -14.219 1 94.44 352 GLN A CA 1
ATOM 2851 C C . GLN A 1 352 ? -16.375 -25.188 -14.516 1 94.44 352 GLN A C 1
ATOM 2853 O O . GLN A 1 352 ? -17.406 -24.641 -14.883 1 94.44 352 GLN A O 1
ATOM 2858 N N . SER A 1 353 ? -15.242 -24.594 -14.328 1 94.88 353 SER A N 1
ATOM 2859 C CA . SER A 1 353 ? -15.125 -23.172 -14.594 1 94.88 353 SER A CA 1
ATOM 2860 C C . SER A 1 353 ? -15.219 -22.875 -16.094 1 94.88 353 SER A C 1
ATOM 2862 O O . SER A 1 353 ? -14.609 -23.578 -16.906 1 94.88 353 SER A O 1
ATOM 2864 N N . ALA A 1 354 ? -15.938 -21.859 -16.375 1 92.44 354 ALA A N 1
ATOM 2865 C CA . ALA A 1 354 ? -16.047 -21.422 -17.766 1 92.44 354 ALA A CA 1
ATOM 2866 C C . ALA A 1 354 ? -14.852 -20.562 -18.172 1 92.44 354 ALA A C 1
ATOM 2868 O O . ALA A 1 354 ? -14.508 -20.5 -19.344 1 92.44 354 ALA A O 1
ATOM 2869 N N . LYS A 1 355 ? -14.227 -19.984 -17.266 1 94.44 355 LYS A N 1
ATOM 2870 C CA . LYS A 1 355 ? -13.172 -19.016 -17.562 1 94.44 355 LYS A CA 1
ATOM 2871 C C . LYS A 1 355 ? -11.805 -19.672 -17.578 1 94.44 355 LYS A C 1
ATOM 2873 O O . LYS A 1 355 ? -10.93 -19.297 -18.359 1 94.44 355 LYS A O 1
ATOM 2878 N N . VAL A 1 356 ? -11.617 -20.625 -16.688 1 95.31 356 VAL A N 1
ATOM 2879 C CA . VAL A 1 356 ? -10.344 -21.312 -16.594 1 95.31 356 VAL A CA 1
ATOM 2880 C C . VAL A 1 356 ? -10.555 -22.812 -16.812 1 95.31 356 VAL A C 1
ATOM 2882 O O . VAL A 1 356 ? -10.922 -23.531 -15.883 1 95.31 356 VAL A O 1
ATOM 2885 N N . HIS A 1 357 ? -10.164 -23.234 -17.969 1 92.06 357 HIS A N 1
ATOM 2886 C CA . HIS A 1 357 ? -10.352 -24.641 -18.297 1 92.06 357 HIS A CA 1
ATOM 2887 C C . HIS A 1 357 ? -9.578 -25.547 -17.344 1 92.06 357 HIS A C 1
ATOM 2889 O O . HIS A 1 357 ? -8.422 -25.25 -17 1 92.06 357 HIS A O 1
ATOM 2895 N N . GLY A 1 358 ? -10.227 -26.609 -16.906 1 91.5 358 GLY A N 1
ATOM 2896 C CA . GLY A 1 358 ? -9.594 -27.562 -16 1 91.5 358 GLY A CA 1
ATOM 2897 C C . GLY A 1 358 ? -9.836 -27.25 -14.539 1 91.5 358 GLY A C 1
ATOM 2898 O O . GLY A 1 358 ? -9.562 -28.078 -13.664 1 91.5 358 GLY A O 1
ATOM 2899 N N . ALA A 1 359 ? -10.336 -26.078 -14.289 1 95.69 359 ALA A N 1
ATOM 2900 C CA . ALA A 1 359 ? -10.609 -25.688 -12.914 1 95.69 359 ALA A CA 1
ATOM 2901 C C . ALA A 1 359 ? -12.062 -25.953 -12.539 1 95.69 359 ALA A C 1
ATOM 2903 O O . ALA A 1 359 ? -12.922 -26.078 -13.422 1 95.69 359 ALA A O 1
ATOM 2904 N N . THR A 1 360 ? -12.297 -26.094 -11.273 1 97 360 THR A N 1
ATOM 2905 C CA . THR A 1 360 ? -13.633 -26.375 -10.742 1 97 360 THR A CA 1
ATOM 2906 C C . THR A 1 360 ? -14.086 -25.266 -9.805 1 97 360 THR A C 1
ATOM 2908 O O . THR A 1 360 ? -13.328 -24.828 -8.945 1 97 360 THR A O 1
ATOM 2911 N N . ALA A 1 361 ? -15.336 -24.844 -10.016 1 97.62 361 ALA A N 1
ATOM 2912 C CA . ALA A 1 361 ?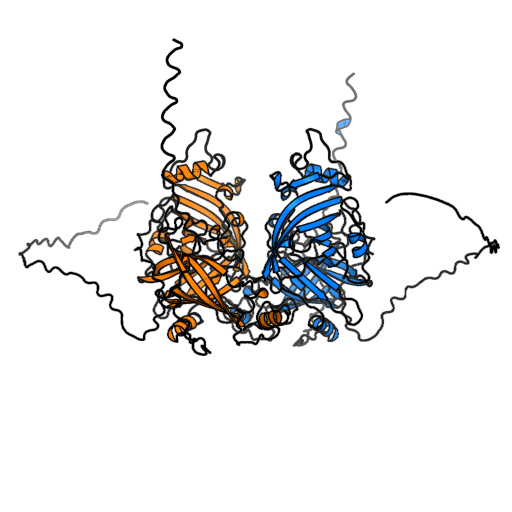 -15.938 -23.859 -9.133 1 97.62 361 ALA A CA 1
ATOM 2913 C C . ALA A 1 361 ? -16.547 -24.5 -7.898 1 97.62 361 ALA A C 1
ATOM 2915 O O . ALA A 1 361 ? -17.234 -25.531 -8 1 97.62 361 ALA A O 1
ATOM 2916 N N . LEU A 1 362 ? -16.219 -23.938 -6.754 1 97.69 362 LEU A N 1
ATOM 2917 C CA . LEU A 1 362 ? -16.766 -24.406 -5.484 1 97.69 362 LEU A CA 1
ATOM 2918 C C . LEU A 1 362 ? -17.344 -23.25 -4.68 1 97.69 362 LEU A C 1
ATOM 2920 O O . LEU A 1 362 ? -17.016 -22.094 -4.938 1 97.69 362 LEU A O 1
ATOM 2924 N N . VAL A 1 363 ? -18.234 -23.578 -3.809 1 98 363 VAL A N 1
ATOM 2925 C CA . VAL A 1 363 ? -18.75 -22.625 -2.832 1 98 363 VAL A CA 1
ATOM 2926 C C . VAL A 1 363 ? -18.531 -23.156 -1.42 1 98 363 VAL A C 1
ATOM 2928 O O . VAL A 1 363 ? -18.906 -24.297 -1.116 1 98 363 VAL A O 1
ATOM 2931 N N . PHE A 1 364 ? -17.906 -22.375 -0.615 1 97.5 364 PHE A N 1
ATOM 2932 C CA . PHE A 1 364 ? -17.656 -22.719 0.778 1 97.5 364 PHE A CA 1
ATOM 2933 C C . PHE A 1 364 ? -18.547 -21.906 1.711 1 97.5 364 PHE A C 1
ATOM 2935 O O . PHE A 1 364 ? -18.766 -20.719 1.5 1 97.5 364 PHE A O 1
ATOM 2942 N N . LYS A 1 365 ? -19.094 -22.562 2.613 1 97.38 365 LYS A N 1
ATOM 2943 C CA . LYS A 1 365 ? -19.766 -21.906 3.727 1 97.38 365 LYS A CA 1
ATOM 2944 C C . LYS A 1 365 ? -18.922 -21.984 5 1 97.38 365 LYS A C 1
ATOM 2946 O O . LYS A 1 365 ? -18.734 -23.078 5.547 1 97.38 365 LYS A O 1
ATOM 2951 N N . VAL A 1 366 ? -18.484 -20.906 5.453 1 97.12 366 VAL A N 1
ATOM 2952 C CA . VAL A 1 366 ? -17.688 -20.859 6.668 1 97.12 366 VAL A CA 1
ATOM 2953 C C . VAL A 1 366 ? -18.594 -20.594 7.871 1 97.12 366 VAL A C 1
ATOM 2955 O O . VAL A 1 366 ? -19.25 -19.562 7.938 1 97.12 366 VAL A O 1
ATOM 2958 N N . THR A 1 367 ? -18.5 -21.453 8.844 1 97.56 367 THR A N 1
ATOM 2959 C CA . THR A 1 367 ? -19.453 -21.359 9.945 1 97.56 367 THR A CA 1
ATOM 2960 C C . THR A 1 367 ? -18.719 -21.203 11.281 1 97.56 367 THR A C 1
ATOM 2962 O O . THR A 1 367 ? -19.297 -20.719 12.258 1 97.56 367 THR A O 1
ATOM 2965 N N . GLN A 1 368 ? -17.516 -21.672 11.352 1 97.69 368 GLN A N 1
ATOM 2966 C CA . GLN A 1 368 ? -16.75 -21.578 12.586 1 97.69 368 GLN A CA 1
ATOM 2967 C C . GLN A 1 368 ? -15.383 -20.953 12.344 1 97.69 368 GLN A C 1
ATOM 2969 O O . GLN A 1 368 ? -14.773 -21.156 11.289 1 97.69 368 GLN A O 1
ATOM 2974 N N . ALA A 1 369 ? -14.977 -20.219 13.312 1 97.62 369 ALA A N 1
ATOM 2975 C CA . ALA A 1 369 ? -13.641 -19.625 13.234 1 97.62 369 ALA A CA 1
ATOM 2976 C C . ALA A 1 369 ? -13.062 -19.406 14.633 1 97.62 369 ALA A C 1
ATOM 2978 O O . ALA A 1 369 ? -13.797 -19.047 15.562 1 97.62 369 ALA A O 1
ATOM 2979 N N . LYS A 1 370 ? -11.812 -19.625 14.773 1 97.56 370 LYS A N 1
ATOM 2980 C CA . LYS A 1 370 ? -11.023 -19.359 15.969 1 97.56 370 LYS A CA 1
ATOM 2981 C C . LYS A 1 370 ? -9.727 -18.641 15.625 1 97.56 370 LYS A C 1
ATOM 2983 O O . LYS A 1 370 ? -9.227 -18.75 14.508 1 97.56 370 LYS A O 1
ATOM 2988 N N . VAL A 1 371 ? -9.273 -17.859 16.594 1 96.31 371 VAL A N 1
ATOM 2989 C CA . VAL A 1 371 ? -8.062 -17.094 16.344 1 96.31 371 VAL A CA 1
ATOM 2990 C C . VAL A 1 371 ? -7.105 -17.234 17.531 1 96.31 371 VAL A C 1
ATOM 2992 O O . VAL A 1 371 ? -7.535 -17.297 18.672 1 96.31 371 VAL A O 1
ATOM 2995 N N . ILE A 1 372 ? -5.867 -17.422 17.219 1 96.75 372 ILE A N 1
ATOM 2996 C CA . ILE A 1 372 ? -4.781 -17.391 18.188 1 96.75 372 ILE A CA 1
ATOM 2997 C C . ILE A 1 372 ? -3.854 -16.203 17.891 1 96.75 372 ILE A C 1
ATOM 2999 O O . ILE A 1 372 ? -3.383 -16.062 16.75 1 96.75 372 ILE A O 1
ATOM 3003 N N . LEU A 1 373 ? -3.566 -15.398 18.906 1 94.81 373 LEU A N 1
ATOM 3004 C CA . LEU A 1 373 ? -2.721 -14.227 18.703 1 94.81 373 LEU A CA 1
ATOM 3005 C C . LEU A 1 373 ? -1.346 -14.438 19.328 1 94.81 373 LEU A C 1
ATOM 3007 O O . LEU A 1 373 ? -1.233 -15.008 20.422 1 94.81 373 LEU A O 1
ATOM 3011 N N . TYR A 1 374 ? -0.333 -13.992 18.609 1 93.12 374 TYR A N 1
ATOM 3012 C CA . TYR A 1 374 ? 1.034 -14.031 19.109 1 93.12 374 TYR A CA 1
ATOM 3013 C C . TYR A 1 374 ? 1.646 -12.641 19.141 1 93.12 374 TYR A C 1
ATOM 3015 O O . TYR A 1 374 ? 2.504 -12.352 19.984 1 93.12 374 TYR A O 1
ATOM 3023 N N . ASP A 1 375 ? 1.249 -11.852 18.25 1 88.69 375 ASP A N 1
ATOM 3024 C CA . ASP A 1 375 ? 1.777 -10.492 18.109 1 88.69 375 ASP A CA 1
ATOM 3025 C C . ASP A 1 375 ? 1.234 -9.586 19.219 1 88.69 375 ASP A C 1
ATOM 3027 O O . ASP A 1 375 ? 0.019 -9.445 19.375 1 88.69 375 ASP A O 1
ATOM 3031 N N . GLN A 1 376 ? 2.125 -8.891 19.859 1 84.69 376 GLN A N 1
ATOM 3032 C CA . GLN A 1 376 ? 1.739 -8.109 21.016 1 84.69 376 GLN A CA 1
ATOM 3033 C C . GLN A 1 376 ? 0.978 -6.852 20.609 1 84.69 376 GLN A C 1
ATOM 3035 O O . GLN A 1 376 ? 0.071 -6.41 21.328 1 84.69 376 GLN A O 1
ATOM 3040 N N . ALA A 1 377 ? 1.375 -6.328 19.562 1 81.62 377 ALA A N 1
ATOM 3041 C CA . ALA A 1 377 ? 0.684 -5.125 19.094 1 81.62 377 ALA A CA 1
ATOM 3042 C C . ALA A 1 377 ? -0.767 -5.43 18.734 1 81.62 377 ALA A C 1
ATOM 3044 O O . ALA A 1 377 ? -1.678 -4.691 19.109 1 81.62 377 ALA A O 1
ATOM 3045 N N . LEU A 1 378 ? -0.918 -6.445 18.031 1 85.81 378 LEU A N 1
ATOM 3046 C CA . LEU A 1 378 ? -2.26 -6.863 17.641 1 85.81 378 LEU A CA 1
ATOM 3047 C C . LEU A 1 378 ? -3.092 -7.227 18.875 1 85.81 378 LEU A C 1
ATOM 3049 O O . LEU A 1 378 ? -4.285 -6.918 18.938 1 85.81 378 LEU A O 1
ATOM 3053 N N . LEU A 1 379 ? -2.49 -7.879 19.75 1 88.56 379 LEU A N 1
ATOM 3054 C CA . LEU A 1 379 ? -3.168 -8.266 20.984 1 88.56 379 LEU A CA 1
ATOM 3055 C C . LEU A 1 379 ? -3.686 -7.031 21.719 1 88.56 379 LEU A C 1
ATOM 3057 O O . LEU A 1 379 ? -4.832 -7.016 22.188 1 88.56 379 LEU A O 1
ATOM 3061 N N . ARG A 1 380 ? -2.881 -6.098 21.844 1 81.56 380 ARG A N 1
ATOM 3062 C CA . ARG A 1 380 ? -3.273 -4.867 22.531 1 81.56 380 ARG A CA 1
ATOM 3063 C C . ARG A 1 380 ? -4.41 -4.172 21.781 1 81.56 380 ARG A C 1
ATOM 3065 O O . ARG A 1 380 ? -5.34 -3.65 22.406 1 81.56 380 ARG A O 1
ATOM 3072 N N . GLU A 1 381 ? -4.262 -4.168 20.547 1 80.19 381 GLU A N 1
ATOM 3073 C CA . GLU A 1 381 ? -5.301 -3.545 19.719 1 80.19 381 GLU A CA 1
ATOM 3074 C C . GLU A 1 381 ? -6.648 -4.227 19.938 1 80.19 381 GLU A C 1
ATOM 3076 O O . GLU A 1 381 ? -7.66 -3.557 20.141 1 80.19 381 GLU A O 1
ATOM 3081 N N . LEU A 1 382 ? -6.691 -5.504 19.891 1 85.81 382 LEU A N 1
ATOM 3082 C CA . LEU A 1 382 ? -7.945 -6.242 20.016 1 85.81 382 LEU A CA 1
ATOM 3083 C C . LEU A 1 382 ? -8.516 -6.113 21.422 1 85.81 382 LEU A C 1
ATOM 3085 O O . LEU A 1 382 ? -9.734 -6.039 21.594 1 85.81 382 LEU A O 1
ATOM 3089 N N . ASN A 1 383 ? -7.688 -6.043 22.359 1 85.56 383 ASN A N 1
ATOM 3090 C CA . ASN A 1 383 ? -8.148 -5.918 23.75 1 85.56 383 ASN A CA 1
ATOM 3091 C C . ASN A 1 383 ? -8.664 -4.512 24.031 1 85.56 383 ASN A C 1
ATOM 3093 O O . ASN A 1 383 ? -9.383 -4.297 25.016 1 85.56 383 ASN A O 1
ATOM 3097 N N . SER A 1 384 ? -8.227 -3.686 23.234 1 76.19 384 SER A N 1
ATOM 3098 C CA . SER A 1 384 ? -8.688 -2.316 23.438 1 76.19 384 SER A CA 1
ATOM 3099 C C . SER A 1 384 ? -10.07 -2.102 22.828 1 76.19 384 SER A C 1
ATOM 3101 O O . SER A 1 384 ? -10.734 -1.104 23.125 1 76.19 384 SER A O 1
ATOM 3103 N N . MET A 1 385 ? -10.477 -3.107 22.078 1 74.19 385 MET A N 1
ATOM 3104 C CA . MET A 1 385 ? -11.781 -2.99 21.422 1 74.19 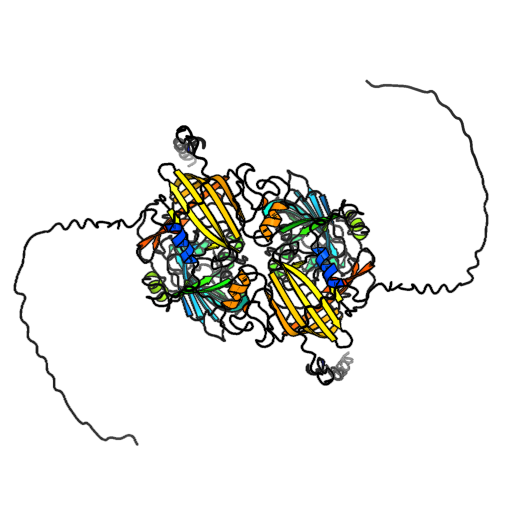385 MET A CA 1
ATOM 3105 C C . MET A 1 385 ? -12.898 -3.447 22.359 1 74.19 385 MET A C 1
ATOM 3107 O O . MET A 1 385 ? -12.789 -4.496 23 1 74.19 385 MET A O 1
ATOM 3111 N N . HIS A 1 386 ? -13.812 -2.566 22.672 1 70.06 386 HIS A N 1
ATOM 3112 C CA . HIS A 1 386 ? -14.844 -2.92 23.641 1 70.06 386 HIS A CA 1
ATOM 3113 C C . HIS A 1 386 ? -16.188 -3.121 22.969 1 70.06 386 HIS A C 1
ATOM 3115 O O . HIS A 1 386 ? -17.234 -3.113 23.641 1 70.06 386 HIS A O 1
ATOM 3121 N N . ASN A 1 387 ? -16.281 -3.488 21.75 1 69.12 387 ASN A N 1
ATOM 3122 C CA . ASN A 1 387 ? -17.578 -3.539 21.078 1 69.12 387 ASN A CA 1
ATOM 3123 C C . ASN A 1 387 ? -18.141 -4.953 21.062 1 69.12 387 ASN A C 1
ATOM 3125 O O . ASN A 1 387 ? -19.266 -5.172 20.609 1 69.12 387 ASN A O 1
ATOM 3129 N N . GLY A 1 388 ? -17.469 -5.895 21.578 1 76.06 388 GLY A N 1
ATOM 3130 C CA . GLY A 1 388 ? -17.969 -7.254 21.672 1 76.06 388 GLY A CA 1
ATOM 3131 C C . GLY A 1 388 ? -18.109 -7.926 20.312 1 76.06 388 GLY A C 1
ATOM 3132 O O . GLY A 1 388 ? -18.891 -8.867 20.156 1 76.06 388 GLY A O 1
ATOM 3133 N N . ARG A 1 389 ? -17.547 -7.516 19.391 1 83.75 389 ARG A N 1
ATOM 3134 C CA . ARG A 1 389 ? -17.688 -8.047 18.031 1 83.75 389 ARG A CA 1
ATOM 3135 C C . ARG A 1 389 ? -16.422 -8.797 17.609 1 83.75 389 ARG A C 1
ATOM 3137 O O . ARG A 1 389 ? -16.188 -8.984 16.422 1 83.75 389 ARG A O 1
ATOM 3144 N N . CYS A 1 390 ? -15.641 -9.195 18.609 1 88.94 390 CYS A N 1
ATOM 3145 C CA . CYS A 1 390 ? -14.398 -9.914 18.328 1 88.94 390 CYS A CA 1
ATOM 3146 C C . CYS A 1 390 ? -13.977 -10.766 19.516 1 88.94 390 CYS A C 1
ATOM 3148 O O . CYS A 1 390 ? -12.906 -10.562 20.078 1 88.94 390 CYS A O 1
ATOM 3150 N N . GLY A 1 391 ? -14.844 -11.742 19.781 1 89.25 391 GLY A N 1
ATOM 3151 C CA . GLY A 1 391 ? -14.539 -12.57 20.938 1 89.25 391 GLY A CA 1
ATOM 3152 C C . GLY A 1 391 ? -14.828 -11.875 22.266 1 89.25 391 GLY A C 1
ATOM 3153 O O . GLY A 1 391 ? -15.602 -10.922 22.312 1 89.25 391 GLY A O 1
ATOM 3154 N N . GLN A 1 392 ? -14.281 -12.398 23.312 1 88.56 392 GLN A N 1
ATOM 3155 C CA . GLN A 1 392 ? -14.5 -11.836 24.641 1 88.56 392 GLN A CA 1
ATOM 3156 C C . GLN A 1 392 ? -13.703 -10.547 24.828 1 88.56 392 GLN A C 1
ATOM 3158 O O . GLN A 1 392 ? -12.477 -10.547 24.719 1 88.56 392 GLN A O 1
ATOM 3163 N N . PRO A 1 393 ? -14.484 -9.5 25.062 1 85.31 393 PRO A N 1
ATOM 3164 C CA . PRO A 1 393 ? -13.766 -8.242 25.266 1 85.31 393 PRO A CA 1
ATOM 3165 C C . PRO A 1 393 ? -12.703 -8.352 26.359 1 85.31 393 PRO A C 1
ATOM 3167 O O . PRO A 1 393 ? -12.977 -8.852 27.453 1 85.31 393 PRO A O 1
ATOM 3170 N N . GLY A 1 394 ? -11.492 -7.938 25.984 1 85.81 394 GLY A N 1
ATOM 3171 C CA . GLY A 1 394 ? -10.391 -7.961 26.938 1 85.81 394 GLY A CA 1
ATOM 3172 C C . GLY A 1 394 ? -9.875 -9.359 27.219 1 85.81 394 GLY A C 1
ATOM 3173 O O . GLY A 1 394 ? -9.023 -9.547 28.094 1 85.81 394 GLY A O 1
ATOM 3174 N N . GLY A 1 395 ? -10.328 -10.281 26.5 1 88.19 395 GLY A N 1
ATOM 3175 C CA . GLY A 1 395 ? -10.016 -11.664 26.812 1 88.19 395 GLY A CA 1
ATOM 3176 C C . GLY A 1 395 ? -8.875 -12.219 25.969 1 88.19 395 GLY A C 1
ATOM 3177 O O . GLY A 1 395 ? -8.508 -13.383 26.109 1 88.19 395 GLY A O 1
ATOM 3178 N N . TRP A 1 396 ? -8.266 -11.422 25.203 1 92.25 396 TRP A N 1
ATOM 3179 C CA . TRP A 1 396 ? -7.211 -11.906 24.328 1 92.25 396 TRP A CA 1
ATOM 3180 C C . TRP A 1 396 ? -5.898 -12.07 25.078 1 92.25 396 TRP A C 1
ATOM 3182 O O . TRP A 1 396 ? -5.484 -11.172 25.812 1 92.25 396 TRP A O 1
ATOM 3192 N N . GLU A 1 397 ? -5.328 -13.242 24.969 1 94.81 397 GLU A N 1
ATOM 3193 C CA . GLU A 1 397 ? -4.035 -13.586 25.562 1 94.81 397 GLU A CA 1
ATOM 3194 C C . GLU A 1 397 ? -3.121 -14.25 24.547 1 94.81 397 GLU A C 1
ATOM 3196 O O . GLU A 1 397 ? -3.59 -14.977 23.656 1 94.81 397 GLU A O 1
ATOM 3201 N N . THR A 1 398 ? -1.905 -13.984 24.734 1 94.5 398 THR A N 1
ATOM 3202 C CA . THR A 1 398 ? -0.932 -14.523 23.781 1 94.5 398 THR A CA 1
ATOM 3203 C C . THR A 1 398 ? -0.993 -16.047 23.75 1 94.5 398 THR A C 1
ATOM 3205 O O . THR A 1 398 ? -0.906 -16.703 24.797 1 94.5 398 THR A O 1
ATOM 3208 N N . GLY A 1 399 ? -1.171 -16.625 22.625 1 95.88 399 GLY A N 1
ATOM 3209 C CA . GLY A 1 399 ? -1.085 -18.062 22.422 1 95.88 399 GLY A CA 1
ATOM 3210 C C . GLY A 1 399 ? -2.354 -18.797 22.812 1 95.88 399 GLY A C 1
ATOM 3211 O O . GLY A 1 399 ? -2.398 -20.031 22.781 1 95.88 399 GLY A O 1
ATOM 3212 N N . VAL A 1 400 ? -3.326 -18.062 23.172 1 96.25 400 VAL A N 1
ATOM 3213 C CA . VAL A 1 400 ? -4.566 -18.688 23.609 1 96.25 400 VAL A CA 1
ATOM 3214 C C . VAL A 1 400 ? -5.613 -18.594 22.5 1 96.25 400 VAL A C 1
ATOM 3216 O O . VAL A 1 400 ? -5.848 -17.516 21.953 1 96.25 400 VAL A O 1
ATOM 3219 N N . GLU A 1 401 ? -6.148 -19.688 22.234 1 95.81 401 GLU A N 1
ATOM 3220 C CA . GLU A 1 401 ? -7.18 -19.766 21.203 1 95.81 401 GLU A CA 1
ATOM 3221 C C . GLU A 1 401 ? -8.469 -19.094 21.672 1 95.81 401 GLU A C 1
ATOM 3223 O O . GLU A 1 401 ? -8.914 -19.297 22.797 1 95.81 401 GLU A O 1
ATOM 3228 N N . GLN A 1 402 ? -9.008 -18.281 20.828 1 95.31 402 GLN A N 1
ATOM 3229 C CA . GLN A 1 402 ? -10.289 -17.656 21.078 1 95.31 402 GLN A CA 1
ATOM 3230 C C . GLN A 1 402 ? -11.281 -17.938 19.969 1 95.31 402 GLN A C 1
ATOM 3232 O O . GLN A 1 402 ? -10.977 -17.766 18.781 1 95.31 402 GLN A O 1
ATOM 3237 N N . ASP A 1 403 ? -12.445 -18.438 20.406 1 96 403 ASP A N 1
ATOM 3238 C CA . ASP A 1 403 ? -13.523 -18.703 19.453 1 96 403 ASP A CA 1
ATOM 3239 C C . ASP A 1 403 ? -14.273 -17.422 19.109 1 96 403 ASP A C 1
ATOM 3241 O O . ASP A 1 403 ? -14.789 -16.734 20 1 96 403 ASP A O 1
ATOM 3245 N N . ILE A 1 404 ? -14.328 -17.094 17.844 1 95.56 404 ILE A N 1
ATOM 3246 C CA . ILE A 1 404 ? -15 -15.859 17.438 1 95.56 404 ILE A CA 1
ATOM 3247 C C . ILE A 1 404 ? -16.312 -16.188 16.719 1 95.56 404 ILE A C 1
ATOM 3249 O O . ILE A 1 404 ? -16.922 -15.32 16.109 1 95.56 404 ILE A O 1
ATOM 3253 N N . THR A 1 405 ? -16.734 -17.469 16.766 1 96.81 405 THR A N 1
ATOM 3254 C CA . THR A 1 405 ? -17.969 -17.891 16.094 1 96.81 405 THR A CA 1
ATOM 3255 C C . THR A 1 405 ? -19.188 -17.219 16.719 1 96.81 405 THR A C 1
ATOM 3257 O O . THR A 1 405 ? -20.062 -16.734 16 1 96.81 405 THR A O 1
ATOM 3260 N N . TRP A 1 406 ? -19.188 -17.141 17.969 1 94.12 406 TRP A N 1
ATOM 3261 C CA . TRP A 1 406 ? -20.375 -16.672 18.672 1 94.12 406 TRP A CA 1
ATOM 3262 C C . TRP A 1 406 ? -20.516 -15.156 18.562 1 94.12 406 TRP A C 1
ATOM 3264 O O . TRP A 1 406 ? -21.578 -14.602 18.844 1 94.12 406 TRP A O 1
ATOM 3274 N N . THR A 1 407 ? -19.516 -14.461 18.188 1 93.88 407 THR A N 1
ATOM 3275 C CA . THR A 1 407 ? -19.594 -13.023 17.953 1 93.88 407 THR A CA 1
ATOM 3276 C C . THR A 1 407 ? -19.766 -12.719 16.469 1 93.88 407 THR A C 1
ATOM 3278 O O . THR A 1 407 ? -19.5 -11.602 16.031 1 93.88 407 THR A O 1
ATOM 3281 N N . ASN A 1 408 ? -20.094 -13.758 15.711 1 93.5 408 ASN A N 1
ATOM 3282 C CA . ASN A 1 408 ? -20.312 -13.641 14.273 1 93.5 408 ASN A CA 1
ATOM 3283 C C . ASN A 1 408 ? -19.062 -13.141 13.562 1 93.5 408 ASN A C 1
ATOM 3285 O O . ASN A 1 408 ? -19.141 -12.336 12.633 1 93.5 408 ASN A O 1
ATOM 3289 N N . GLY A 1 409 ? -17.953 -13.555 14.086 1 92.5 409 GLY A N 1
ATOM 3290 C CA . GLY A 1 409 ? -16.688 -13.164 13.5 1 92.5 409 GLY A CA 1
ATOM 3291 C C . GLY A 1 409 ? -15.93 -12.148 14.336 1 92.5 409 GLY A C 1
ATOM 3292 O O . GLY A 1 409 ? -15.938 -12.227 15.57 1 92.5 409 GLY A O 1
ATOM 3293 N N . CYS A 1 410 ? -15.148 -11.375 13.641 1 89.31 410 CYS A N 1
ATOM 3294 C CA . CYS A 1 410 ? -14.328 -10.344 14.273 1 89.31 410 CYS A CA 1
ATOM 3295 C C . CYS A 1 410 ? -14.141 -9.148 13.344 1 89.31 410 CYS A C 1
ATOM 3297 O O . CYS A 1 410 ? -13.305 -9.188 12.438 1 89.31 410 CYS A O 1
ATOM 3299 N N . ASP A 1 411 ? -14.703 -8.062 13.68 1 80.5 411 ASP A N 1
ATOM 3300 C CA . ASP A 1 411 ? -14.648 -6.863 12.852 1 80.5 411 ASP A CA 1
ATOM 3301 C C . ASP A 1 411 ? -13.227 -6.336 12.734 1 80.5 411 ASP A C 1
ATOM 3303 O O . ASP A 1 411 ? -12.82 -5.855 11.672 1 80.5 411 ASP A O 1
ATOM 3307 N N . ALA A 1 412 ? -12.539 -6.484 13.805 1 80.38 412 ALA A N 1
ATOM 3308 C CA . ALA A 1 412 ? -11.188 -5.938 13.844 1 80.38 412 ALA A CA 1
ATOM 3309 C C . ALA A 1 412 ? -10.266 -6.688 12.883 1 80.38 412 ALA A C 1
ATOM 3311 O O . ALA A 1 412 ? -9.266 -6.141 12.422 1 80.38 412 ALA A O 1
ATOM 3312 N N . LEU A 1 413 ? -10.68 -7.887 12.586 1 83.5 413 LEU A N 1
ATOM 3313 C CA . LEU A 1 413 ? -9.867 -8.68 11.672 1 83.5 413 LEU A CA 1
ATOM 3314 C C . LEU A 1 413 ? -10.547 -8.805 10.312 1 83.5 413 LEU A C 1
ATOM 3316 O O . LEU A 1 413 ? -10.039 -9.5 9.422 1 83.5 413 LEU A O 1
ATOM 3320 N N . GLY A 1 414 ? -11.672 -8.266 10.195 1 79.75 414 GLY A N 1
ATOM 3321 C CA . GLY A 1 414 ? -12.398 -8.305 8.938 1 79.75 414 GLY A CA 1
ATOM 3322 C C . GLY A 1 414 ? -13.047 -9.656 8.664 1 79.75 414 GLY A C 1
ATOM 3323 O O . GLY A 1 414 ? -13.211 -10.047 7.504 1 79.75 414 GLY A O 1
ATOM 3324 N N . ILE A 1 415 ? -13.352 -10.352 9.68 1 87.75 415 ILE A N 1
ATOM 3325 C CA . ILE A 1 415 ? -13.938 -11.68 9.523 1 87.75 415 ILE A CA 1
ATOM 3326 C C . ILE A 1 415 ? -15.422 -11.625 9.875 1 87.75 415 ILE A C 1
ATOM 3328 O O . ILE A 1 415 ? -15.797 -11.227 10.984 1 87.75 415 ILE A O 1
ATOM 3332 N N . ARG A 1 416 ? -16.281 -12.016 8.969 1 88.25 416 ARG A N 1
ATOM 3333 C CA . ARG A 1 416 ? -17.719 -12.125 9.18 1 88.25 416 ARG A CA 1
ATOM 3334 C C . ARG A 1 416 ? -18.172 -13.578 9.086 1 88.25 416 ARG A C 1
ATOM 3336 O O . ARG A 1 416 ? -17.734 -14.312 8.203 1 88.25 416 ARG A O 1
ATOM 3343 N N . LEU A 1 417 ? -18.953 -13.945 10.07 1 93.38 417 LEU A N 1
ATOM 3344 C CA . LEU A 1 417 ? -19.484 -15.305 10.078 1 93.38 417 LEU A CA 1
ATOM 3345 C C . LEU A 1 417 ? -20.984 -15.297 10.305 1 93.38 417 LEU A C 1
ATOM 3347 O O . LEU A 1 417 ? -21.516 -14.438 11.016 1 93.38 417 LEU A O 1
ATOM 3351 N N . PRO A 1 418 ? -21.781 -16.297 9.82 1 94.62 418 PRO A N 1
ATOM 3352 C CA . PRO A 1 418 ? -21.328 -17.156 8.727 1 94.62 418 PRO A CA 1
ATOM 3353 C C . PRO A 1 418 ? -21.25 -16.422 7.395 1 94.62 418 PRO A C 1
ATOM 3355 O O . PRO A 1 418 ? -21.859 -15.352 7.238 1 94.62 418 PRO A O 1
ATOM 3358 N N . HIS A 1 419 ? -20.375 -16.891 6.551 1 93.12 419 HIS A N 1
ATOM 3359 C CA . HIS A 1 419 ? -20.359 -16.297 5.219 1 93.12 419 HIS A CA 1
ATOM 3360 C C . HIS A 1 419 ? -20.031 -17.344 4.156 1 93.12 419 HIS A C 1
ATOM 3362 O O . HIS A 1 419 ? -19.656 -18.484 4.484 1 93.12 419 HIS A O 1
ATOM 3368 N N . LYS A 1 420 ? -20.328 -16.984 2.926 1 96.06 420 LYS A N 1
ATOM 3369 C CA . LYS A 1 420 ? -20.031 -17.828 1.774 1 96.06 420 LYS A CA 1
ATOM 3370 C C . LYS A 1 420 ? -18.828 -17.297 1 1 96.06 420 LYS A C 1
ATOM 3372 O O . LYS A 1 420 ? -18.625 -16.078 0.905 1 96.06 420 LYS A O 1
ATOM 3377 N N . GLU A 1 421 ? -18.062 -18.203 0.552 1 96.62 421 GLU A N 1
ATOM 3378 C CA . GLU A 1 421 ? -16.938 -17.875 -0.314 1 96.62 421 GLU A CA 1
ATOM 3379 C C . GLU A 1 421 ? -17.031 -18.625 -1.644 1 96.62 421 GLU A C 1
ATOM 3381 O O . GLU A 1 421 ? -17.125 -19.844 -1.668 1 96.62 421 GLU A O 1
ATOM 3386 N N . TYR A 1 422 ? -17.047 -17.891 -2.693 1 97.62 422 TYR A N 1
ATOM 3387 C CA . TYR A 1 422 ? -17 -18.453 -4.039 1 97.62 422 TYR A CA 1
ATOM 3388 C C . TYR A 1 422 ? -15.555 -18.703 -4.473 1 97.62 422 TYR A C 1
ATOM 3390 O O . TYR A 1 422 ? -14.781 -17.75 -4.641 1 97.62 422 TYR A O 1
ATOM 3398 N N . GLU A 1 423 ? -15.234 -19.969 -4.68 1 97.69 423 GLU A N 1
ATOM 3399 C CA . GLU A 1 423 ? -13.836 -20.344 -4.824 1 97.69 423 GLU A CA 1
ATOM 3400 C C . GLU A 1 423 ? -13.594 -21.062 -6.156 1 97.69 423 GLU A C 1
ATOM 3402 O O . GLU A 1 423 ? -14.547 -21.453 -6.84 1 97.69 423 GLU A O 1
ATOM 3407 N N . LEU A 1 424 ? -12.352 -21.109 -6.512 1 98.06 424 LEU A N 1
ATOM 3408 C CA . LEU A 1 424 ? -11.852 -21.828 -7.68 1 98.06 424 LEU A CA 1
ATOM 3409 C C . LEU A 1 424 ? -10.727 -22.781 -7.289 1 98.06 424 LEU A C 1
ATOM 3411 O O . LEU A 1 424 ? -9.789 -22.391 -6.594 1 98.06 424 LEU A O 1
ATOM 3415 N N . PHE A 1 425 ? -10.828 -24.078 -7.723 1 97.5 425 PHE A N 1
ATOM 3416 C CA . PHE A 1 425 ? -9.82 -25.078 -7.418 1 97.5 425 PHE A CA 1
ATOM 3417 C C . PHE A 1 425 ? -9.352 -25.781 -8.688 1 97.5 425 PHE A C 1
ATOM 3419 O O . PHE A 1 425 ? -10.117 -25.922 -9.633 1 97.5 425 PHE A O 1
ATOM 3426 N N . LYS A 1 426 ? -8.172 -26.188 -8.633 1 95.94 426 LYS A N 1
ATOM 3427 C CA . LYS A 1 426 ? -7.586 -26.969 -9.719 1 95.94 426 LYS A CA 1
ATOM 3428 C C . LYS A 1 426 ? -6.477 -27.891 -9.203 1 95.94 426 LYS A C 1
ATOM 3430 O O . LYS A 1 426 ? -5.734 -27.516 -8.289 1 95.94 426 LYS A O 1
ATOM 3435 N N . MET A 1 427 ? -6.449 -29.094 -9.766 1 94.38 427 MET A N 1
ATOM 3436 C CA . MET A 1 427 ? -5.348 -30 -9.461 1 94.38 427 MET A CA 1
ATOM 3437 C C . MET A 1 427 ? -4.301 -29.969 -10.57 1 94.38 427 MET A C 1
ATOM 3439 O O . MET A 1 427 ? -4.641 -29.859 -11.742 1 94.38 427 MET A O 1
ATOM 3443 N N . GLY A 1 428 ? -3.09 -30.031 -10.195 1 91.38 428 GLY A N 1
ATOM 3444 C CA . GLY A 1 428 ? -1.97 -30.141 -11.109 1 91.38 428 GLY A CA 1
ATOM 3445 C C . GLY A 1 428 ? -0.863 -31.047 -10.594 1 91.38 428 GLY A C 1
ATOM 3446 O O . GLY A 1 428 ? -1.089 -31.859 -9.695 1 91.38 428 GLY A O 1
ATOM 3447 N N . VAL A 1 429 ? 0.21 -31.031 -11.336 1 89.56 429 VAL A N 1
ATOM 3448 C CA . VAL A 1 429 ? 1.365 -31.812 -10.922 1 89.56 429 VAL A CA 1
ATOM 3449 C C . VAL A 1 429 ? 2.623 -30.953 -10.961 1 89.56 429 VAL A C 1
ATOM 3451 O O . VAL A 1 429 ? 2.723 -30.031 -11.766 1 89.56 429 VAL A O 1
ATOM 3454 N N . ASP A 1 430 ? 3.488 -31.25 -10.07 1 87.12 430 ASP A N 1
ATOM 3455 C CA . ASP A 1 430 ? 4.762 -30.531 -10.109 1 87.12 430 ASP A CA 1
ATOM 3456 C C . ASP A 1 430 ? 5.73 -31.203 -11.086 1 87.12 430 ASP A C 1
ATOM 3458 O O . ASP A 1 430 ? 5.34 -32.062 -11.867 1 87.12 430 ASP A O 1
ATOM 3462 N N . ASN A 1 431 ? 6.953 -30.719 -11.109 1 82.31 431 ASN A N 1
ATOM 3463 C CA . ASN A 1 431 ? 7.961 -31.188 -12.055 1 82.31 431 ASN A CA 1
ATOM 3464 C C . ASN A 1 431 ? 8.336 -32.656 -11.797 1 82.31 431 ASN A C 1
ATOM 3466 O O . ASN A 1 431 ? 8.891 -33.312 -12.68 1 82.31 431 ASN A O 1
ATOM 3470 N N . LYS A 1 432 ? 8.031 -33.125 -10.664 1 84.25 432 LYS A N 1
ATOM 3471 C CA . LYS A 1 432 ? 8.344 -34.5 -10.32 1 84.25 432 LYS A CA 1
ATOM 3472 C C . LYS A 1 432 ? 7.098 -35.406 -10.383 1 84.25 432 LYS A C 1
ATOM 3474 O O . LYS A 1 432 ? 7.125 -36.562 -9.961 1 84.25 432 LYS A O 1
ATOM 3479 N N . GLY A 1 433 ? 6.039 -34.812 -10.727 1 84.38 433 GLY A N 1
ATOM 3480 C CA . GLY A 1 433 ? 4.809 -35.562 -10.914 1 84.38 433 GLY A CA 1
ATOM 3481 C C . GLY A 1 433 ? 3.961 -35.625 -9.656 1 84.38 433 GLY A C 1
ATOM 3482 O O . GLY A 1 433 ? 3.014 -36.406 -9.586 1 84.38 433 GLY A O 1
ATOM 3483 N N . ARG A 1 434 ? 4.277 -34.969 -8.695 1 86.88 434 ARG A N 1
ATOM 3484 C CA . ARG A 1 434 ? 3.494 -34.938 -7.461 1 86.88 434 ARG A CA 1
ATOM 3485 C C . ARG A 1 434 ? 2.283 -34.031 -7.586 1 86.88 434 ARG A C 1
ATOM 3487 O O . ARG A 1 434 ? 2.361 -32.969 -8.203 1 86.88 434 ARG A O 1
ATOM 3494 N N . PRO A 1 435 ? 1.286 -34.469 -6.91 1 90.75 435 PRO A N 1
ATOM 3495 C CA . PRO A 1 435 ? 0.06 -33.656 -7.027 1 90.75 435 PRO A CA 1
ATOM 3496 C C . PRO A 1 435 ? 0.178 -32.281 -6.367 1 90.75 435 PRO A C 1
ATOM 3498 O O . PRO A 1 435 ? 0.793 -32.156 -5.305 1 90.75 435 PRO A O 1
ATOM 3501 N N . LEU A 1 436 ? -0.406 -31.328 -7.043 1 94.38 436 LEU A N 1
ATOM 3502 C CA . LEU A 1 436 ? -0.516 -29.969 -6.551 1 94.38 436 LEU A CA 1
ATOM 3503 C C . LEU A 1 436 ? -1.976 -29.531 -6.488 1 94.38 436 LEU A C 1
ATOM 3505 O O . LEU A 1 436 ? -2.768 -29.859 -7.371 1 94.38 436 LEU A O 1
ATOM 3509 N N . LEU A 1 437 ? -2.303 -28.828 -5.449 1 96.69 437 LEU A N 1
ATOM 3510 C CA . LEU A 1 437 ? -3.637 -28.25 -5.32 1 96.69 437 LEU A CA 1
ATOM 3511 C C . LEU A 1 437 ? -3.582 -26.734 -5.441 1 96.69 437 LEU A C 1
ATOM 3513 O O . LEU A 1 437 ? -2.91 -26.062 -4.648 1 96.69 437 LEU A O 1
ATOM 3517 N N . PHE A 1 438 ? -4.289 -26.234 -6.422 1 96.69 438 PHE A N 1
ATOM 3518 C CA . PHE A 1 438 ? -4.391 -24.797 -6.629 1 96.69 438 PHE A CA 1
ATOM 3519 C C . PHE A 1 438 ? -5.727 -24.281 -6.109 1 96.69 438 PHE A C 1
ATOM 3521 O O . PHE A 1 438 ? -6.781 -24.812 -6.438 1 96.69 438 PHE A O 1
ATOM 3528 N N . ASN A 1 439 ? -5.691 -23.281 -5.281 1 96.31 439 ASN A N 1
ATOM 3529 C CA . ASN A 1 439 ? -6.898 -22.562 -4.887 1 96.31 439 ASN A CA 1
ATOM 3530 C C . ASN A 1 439 ? -6.871 -21.109 -5.355 1 96.31 439 ASN A C 1
ATOM 3532 O O . ASN A 1 439 ? -5.801 -20.547 -5.574 1 96.31 439 ASN A O 1
ATOM 3536 N N . GLY A 1 440 ? -8.039 -20.562 -5.422 1 97.12 440 GLY A N 1
ATOM 3537 C CA . GLY A 1 440 ? -8.211 -19.25 -6.047 1 97.12 440 GLY A CA 1
ATOM 3538 C C . GLY A 1 440 ? -7.492 -18.141 -5.309 1 97.12 440 GLY A C 1
ATOM 3539 O O . GLY A 1 440 ? -7.43 -18.141 -4.078 1 97.12 440 GLY A O 1
ATOM 3540 N N . LYS A 1 441 ? -7.051 -17.188 -6.141 1 95.94 441 LYS A N 1
ATOM 3541 C CA . LYS A 1 441 ? -6.41 -16 -5.586 1 95.94 441 LYS A CA 1
ATOM 3542 C C . LYS A 1 441 ? -7.43 -15.094 -4.895 1 95.94 441 LYS A C 1
ATOM 3544 O O . LYS A 1 441 ? -8.531 -14.891 -5.406 1 95.94 441 LYS A O 1
ATOM 3549 N N . ARG A 1 442 ? -6.973 -14.547 -3.777 1 91.69 442 ARG A N 1
ATOM 3550 C CA . ARG A 1 442 ? -7.824 -13.609 -3.061 1 91.69 442 ARG A CA 1
ATOM 3551 C C . ARG A 1 442 ? -7.836 -12.25 -3.744 1 91.69 442 ARG A C 1
ATOM 3553 O O . ARG A 1 442 ? -6.836 -11.836 -4.344 1 91.69 442 ARG A O 1
ATOM 3560 N N . PRO A 1 443 ? -8.969 -11.578 -3.539 1 90.19 443 PRO A N 1
ATOM 3561 C CA . PRO A 1 443 ? -9 -10.219 -4.094 1 90.19 443 PRO A CA 1
ATOM 3562 C C . PRO A 1 443 ? -7.906 -9.32 -3.516 1 90.19 443 PRO A C 1
ATOM 3564 O O . PRO A 1 443 ? -7.645 -9.367 -2.311 1 90.19 443 PRO A O 1
ATOM 3567 N N . THR A 1 444 ? -7.297 -8.523 -4.41 1 89.88 444 THR A N 1
ATOM 3568 C CA . THR A 1 444 ? -6.168 -7.688 -4.023 1 89.88 444 THR A CA 1
ATOM 3569 C C . THR A 1 444 ? -6.609 -6.609 -3.035 1 89.88 444 THR A C 1
ATOM 3571 O O . THR A 1 444 ? -5.816 -6.156 -2.209 1 89.88 444 THR A O 1
ATOM 3574 N N . ASP A 1 445 ? -7.852 -6.215 -3.055 1 79.5 445 ASP A N 1
ATOM 3575 C CA . ASP A 1 445 ? -8.344 -5.145 -2.193 1 79.5 445 ASP A CA 1
ATOM 3576 C C . ASP A 1 445 ? -8.648 -5.664 -0.79 1 79.5 445 ASP A C 1
ATOM 3578 O O . ASP A 1 445 ? -9.086 -4.906 0.077 1 79.5 445 ASP A O 1
ATOM 3582 N N . GLY A 1 446 ? -8.484 -6.922 -0.645 1 79.56 446 GLY A N 1
ATOM 3583 C CA . GLY A 1 446 ? -8.648 -7.484 0.686 1 79.56 446 GLY A CA 1
ATOM 3584 C C . GLY A 1 446 ? -10.055 -7.992 0.946 1 79.56 446 GLY A C 1
ATOM 3585 O O . GLY A 1 446 ? -10.312 -8.617 1.977 1 79.56 446 GLY A O 1
ATOM 3586 N N . SER A 1 447 ? -10.906 -7.793 0.03 1 80.31 447 SER A N 1
ATOM 3587 C CA . SER A 1 447 ? -12.273 -8.273 0.218 1 80.31 447 SER A CA 1
ATOM 3588 C C . SER A 1 447 ? -12.352 -9.781 0.026 1 80.31 447 SER A C 1
ATOM 3590 O O . SER A 1 447 ? -11.398 -10.414 -0.428 1 80.31 447 SER A O 1
ATOM 3592 N N . SER A 1 448 ? -13.453 -10.273 0.505 1 85.31 448 SER A N 1
ATOM 3593 C CA . SER A 1 448 ? -13.711 -11.703 0.323 1 85.31 448 SER A CA 1
ATOM 3594 C C . SER A 1 448 ? -14.5 -11.961 -0.953 1 85.31 448 SER A C 1
ATOM 3596 O O . SER A 1 448 ? -15.266 -11.109 -1.404 1 85.31 448 SER A O 1
ATOM 3598 N N . PRO A 1 449 ? -14.258 -13.062 -1.566 1 93.44 449 PRO A N 1
ATOM 3599 C CA . PRO A 1 449 ? -15.094 -13.438 -2.711 1 93.44 449 PRO A CA 1
ATOM 3600 C C . PRO A 1 449 ? -16.484 -13.898 -2.297 1 93.44 449 PRO A C 1
ATOM 3602 O O . PRO A 1 449 ? -16.828 -15.07 -2.479 1 93.44 449 PRO A O 1
ATOM 3605 N N . ASP A 1 450 ? -17.328 -13.023 -1.933 1 91.31 450 ASP A N 1
ATOM 3606 C CA . ASP A 1 450 ? -18.594 -13.32 -1.262 1 91.31 450 ASP A CA 1
ATOM 3607 C C . ASP A 1 450 ? -19.75 -13.359 -2.258 1 91.31 450 ASP A C 1
ATOM 3609 O O . ASP A 1 450 ? -20.906 -13.508 -1.867 1 91.31 450 ASP A O 1
ATOM 3613 N N . ARG A 1 451 ? -19.531 -13.164 -3.498 1 93.31 451 ARG A N 1
ATOM 3614 C CA . ARG A 1 451 ? -20.516 -13.266 -4.566 1 93.31 451 ARG A CA 1
ATOM 3615 C C . ARG A 1 451 ? -19.906 -13.906 -5.812 1 93.31 451 ARG A C 1
ATOM 3617 O O . ARG A 1 451 ? -18.703 -13.867 -6.012 1 93.31 451 ARG A O 1
ATOM 3624 N N . PRO A 1 452 ? -20.719 -14.445 -6.617 1 93.31 452 PRO A N 1
ATOM 3625 C CA . PRO A 1 452 ? -20.219 -15.148 -7.797 1 93.31 452 PRO A CA 1
ATOM 3626 C C . PRO A 1 452 ? -19.344 -14.273 -8.688 1 93.31 452 PRO A C 1
ATOM 3628 O O . PRO A 1 452 ? -18.344 -14.75 -9.25 1 93.31 452 PRO A O 1
ATOM 3631 N N . ALA A 1 453 ? -19.672 -13.016 -8.734 1 91.19 453 ALA A N 1
ATOM 3632 C CA . ALA A 1 453 ? -18.938 -12.094 -9.594 1 91.19 453 ALA A CA 1
ATOM 3633 C C . ALA A 1 453 ? -17.516 -11.883 -9.086 1 91.19 453 ALA A C 1
ATOM 3635 O O . ALA A 1 453 ? -16.641 -11.469 -9.836 1 91.19 453 ALA A O 1
ATOM 3636 N N . LYS A 1 454 ? -17.266 -12.258 -7.863 1 93.06 454 LYS A N 1
ATOM 3637 C CA . LYS A 1 454 ? -15.961 -12.055 -7.254 1 93.06 454 LYS A CA 1
ATOM 3638 C C . LYS A 1 454 ? -15.156 -13.352 -7.215 1 93.06 454 LYS A C 1
ATOM 3640 O O . LYS A 1 454 ? -14.086 -13.414 -6.605 1 93.06 454 LYS A O 1
ATOM 3645 N N . ARG A 1 455 ? -15.688 -14.344 -7.84 1 96.44 455 ARG A N 1
ATOM 3646 C CA . ARG A 1 455 ? -14.953 -15.602 -7.895 1 96.44 455 ARG A CA 1
ATOM 3647 C C . ARG A 1 455 ? -13.586 -15.406 -8.539 1 96.44 455 ARG A C 1
ATOM 3649 O O . ARG A 1 455 ? -13.469 -14.75 -9.57 1 96.44 455 ARG A O 1
ATOM 3656 N N 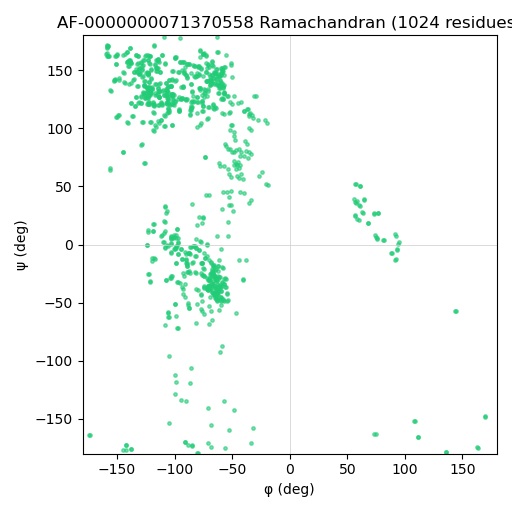. PRO A 1 456 ? -12.57 -16 -7.938 1 97.06 456 PRO A N 1
ATOM 3657 C CA . PRO A 1 456 ? -11.227 -15.836 -8.492 1 97.06 456 PRO A CA 1
ATOM 3658 C C . PRO A 1 456 ? -11.086 -16.438 -9.891 1 97.06 456 PRO A C 1
ATOM 3660 O O . PRO A 1 456 ? -11.797 -17.375 -10.234 1 97.06 456 PRO A O 1
ATOM 3663 N N . THR A 1 457 ? -10.195 -15.844 -10.648 1 97.31 457 THR A N 1
ATOM 3664 C CA . THR A 1 457 ? -9.891 -16.344 -11.984 1 97.31 457 THR A CA 1
ATOM 3665 C C . THR A 1 457 ? -8.406 -16.656 -12.125 1 97.31 457 THR A C 1
ATOM 3667 O O . THR A 1 457 ? -7.883 -16.766 -13.234 1 97.31 457 THR A O 1
ATOM 3670 N N . SER A 1 458 ? -7.762 -16.672 -11.055 1 97.06 458 SER A N 1
ATOM 3671 C CA . SER A 1 458 ? -6.359 -17.062 -10.945 1 97.06 458 SER A CA 1
ATOM 3672 C C . SER A 1 458 ? -6.098 -17.797 -9.641 1 97.06 458 SER A C 1
ATOM 3674 O O . SER A 1 458 ? -7.035 -18.125 -8.906 1 97.06 458 SER A O 1
ATOM 3676 N N . PHE A 1 459 ? -4.848 -18.156 -9.391 1 96.81 459 PHE A N 1
ATOM 3677 C CA . PHE A 1 459 ? -4.602 -19.062 -8.281 1 96.81 459 PHE A CA 1
ATOM 3678 C C . PHE A 1 459 ? -3.539 -18.5 -7.344 1 96.81 459 PHE A C 1
ATOM 3680 O O . PHE A 1 459 ? -2.713 -17.688 -7.754 1 96.81 459 PHE A O 1
ATOM 3687 N N . GLN A 1 460 ? -3.639 -18.938 -6.117 1 95.62 460 GLN A N 1
ATOM 3688 C CA . GLN A 1 460 ? -2.584 -18.734 -5.129 1 95.62 460 GLN A CA 1
ATOM 3689 C C . GLN A 1 460 ? -1.465 -19.75 -5.301 1 95.62 460 GLN A C 1
ATOM 3691 O O . GLN A 1 460 ? -1.505 -20.578 -6.215 1 95.62 460 GLN A O 1
ATOM 3696 N N . THR A 1 461 ? -0.476 -19.625 -4.414 1 95 461 THR A N 1
ATOM 3697 C CA . THR A 1 461 ? 0.583 -20.625 -4.395 1 95 461 THR A CA 1
ATOM 3698 C C . THR A 1 461 ? 0.003 -22.016 -4.176 1 95 461 THR A C 1
ATOM 3700 O O . THR A 1 461 ? -0.823 -22.219 -3.285 1 95 461 THR A O 1
ATOM 3703 N N . PRO A 1 462 ? 0.383 -22.953 -4.996 1 96.12 462 PRO A N 1
ATOM 3704 C CA . PRO A 1 462 ? -0.182 -24.297 -4.863 1 96.12 462 PRO A CA 1
ATOM 3705 C C . PRO A 1 462 ? 0.247 -25 -3.574 1 96.12 462 PRO A C 1
ATOM 3707 O O . PRO A 1 462 ? 1.292 -24.656 -3.008 1 96.12 462 PRO A O 1
ATOM 3710 N N . MET A 1 463 ? -0.554 -25.922 -3.223 1 96.38 463 MET A N 1
ATOM 3711 C CA . MET A 1 463 ? -0.314 -26.703 -2.018 1 96.38 463 MET A CA 1
ATOM 3712 C C . MET A 1 463 ? 0.056 -28.141 -2.373 1 96.38 463 MET A C 1
ATOM 3714 O O . MET A 1 463 ? -0.134 -28.578 -3.512 1 96.38 463 MET A O 1
ATOM 3718 N N . VAL A 1 464 ? 0.634 -28.875 -1.398 1 94.12 464 VAL A N 1
ATOM 3719 C CA . VAL A 1 464 ? 1.007 -30.266 -1.588 1 94.12 464 VAL A CA 1
ATOM 3720 C C . VAL A 1 464 ? 0.3 -31.141 -0.55 1 94.12 464 VAL A C 1
ATOM 3722 O O . VAL A 1 464 ? -0.073 -30.656 0.522 1 94.12 464 VAL A O 1
ATOM 3725 N N . GLN A 1 465 ? 0.172 -32.406 -0.939 1 91.75 465 GLN A N 1
ATOM 3726 C CA . GLN A 1 465 ? -0.483 -33.312 -0.03 1 91.75 465 GLN A CA 1
ATOM 3727 C C . GLN A 1 465 ? 0.464 -33.75 1.084 1 91.75 465 GLN A C 1
ATOM 3729 O O . GLN A 1 465 ? 1.652 -34 0.843 1 91.75 465 GLN A O 1
ATOM 3734 N N . CYS A 1 466 ? -0.056 -33.719 2.262 1 87.62 466 CYS A N 1
ATOM 3735 C CA . CYS A 1 466 ? 0.749 -34.219 3.377 1 87.62 466 CYS A CA 1
ATOM 3736 C C . CYS A 1 466 ? 0.142 -35.469 3.98 1 87.62 466 CYS A C 1
ATOM 3738 O O . CYS A 1 466 ? -1.081 -35.625 4.031 1 87.62 466 CYS A O 1
ATOM 3740 N N . SER A 1 467 ? 0.756 -36.75 3.729 1 71.56 467 SER A N 1
ATOM 3741 C CA . SER A 1 467 ? 0.257 -38.062 4.141 1 71.56 467 SER A CA 1
ATOM 3742 C C . SER A 1 467 ? 0.102 -38.156 5.652 1 71.56 467 SER A C 1
ATOM 3744 O O . SER A 1 467 ? 0.89 -37.562 6.395 1 71.56 467 SER A O 1
ATOM 3746 N N . THR A 1 468 ? -1.182 -38.281 6.168 1 55.5 468 THR A N 1
ATOM 3747 C CA . THR A 1 468 ? -1.335 -38.625 7.574 1 55.5 468 THR A CA 1
ATOM 3748 C C . THR A 1 468 ? -0.575 -39.906 7.887 1 55.5 468 THR A C 1
ATOM 3750 O O . THR A 1 468 ? -0.402 -40.281 9.055 1 55.5 468 THR A O 1
ATOM 3753 N N . ARG A 1 469 ? -0.783 -41.125 6.93 1 46.34 469 ARG A N 1
ATOM 3754 C CA . ARG A 1 469 ? -0.271 -42.438 7.312 1 46.34 469 ARG A CA 1
ATOM 3755 C C . ARG A 1 469 ? 1.251 -42.406 7.395 1 46.34 469 ARG A C 1
ATOM 3757 O O . ARG A 1 469 ? 1.913 -41.656 6.672 1 46.34 469 ARG A O 1
ATOM 3764 N N . VAL A 1 470 ? 1.827 -43.031 8.266 1 39.62 470 VAL A N 1
ATOM 3765 C CA . VAL A 1 470 ? 3.148 -43.656 8.305 1 39.62 470 VAL A CA 1
ATOM 3766 C C . VAL A 1 470 ? 3.525 -44.156 6.906 1 39.62 470 VAL A C 1
ATOM 3768 O O . VAL A 1 470 ? 2.656 -44.344 6.055 1 39.62 470 VAL A O 1
ATOM 3771 N N . GLY A 1 471 ? 4.492 -45.188 6.52 1 35 471 GLY A N 1
ATOM 3772 C CA . GLY A 1 471 ? 5.25 -45.812 5.461 1 35 471 GLY A CA 1
ATOM 3773 C C . GLY A 1 471 ? 4.367 -46.406 4.375 1 35 471 GLY A C 1
ATOM 3774 O O . GLY A 1 471 ? 4.785 -47.312 3.65 1 35 471 GLY A O 1
ATOM 3775 N N . VAL A 1 472 ? 3.082 -46.531 4.227 1 34.19 472 VAL A N 1
ATOM 3776 C CA . VAL A 1 472 ? 2.861 -47.469 3.143 1 34.19 472 VAL A CA 1
ATOM 3777 C C . VAL A 1 472 ? 3.086 -46.781 1.797 1 34.19 472 VAL A C 1
ATOM 3779 O O . VAL A 1 472 ? 2.48 -45.75 1.514 1 34.19 472 VAL A O 1
ATOM 3782 N N . GLU A 1 473 ? 4.121 -46.969 1.15 1 35.47 473 GLU A N 1
ATOM 3783 C CA . GLU A 1 473 ? 4.484 -46.719 -0.238 1 35.47 473 GLU A CA 1
ATOM 3784 C C . GLU A 1 473 ? 3.293 -46.906 -1.169 1 35.47 473 GLU A C 1
ATOM 3786 O O . GLU A 1 473 ? 2.799 -48.031 -1.325 1 35.47 473 GLU A O 1
ATOM 3791 N N . ARG A 1 474 ? 2.375 -46.031 -1.288 1 35.81 474 ARG A N 1
ATOM 3792 C CA . ARG A 1 474 ? 1.393 -46.25 -2.34 1 35.81 474 ARG A CA 1
ATOM 3793 C C . ARG A 1 474 ? 2.07 -46.406 -3.699 1 35.81 474 ARG A C 1
ATOM 3795 O O . ARG A 1 474 ? 2.623 -45.438 -4.23 1 35.81 474 ARG A O 1
ATOM 3802 N N . ARG A 1 475 ? 2.527 -47.625 -4.07 1 32.19 475 ARG A N 1
ATOM 3803 C CA . ARG A 1 475 ? 2.859 -48.062 -5.422 1 32.19 475 ARG A CA 1
ATOM 3804 C C . ARG A 1 475 ? 1.707 -47.781 -6.383 1 32.19 475 ARG A C 1
ATOM 3806 O O . ARG A 1 475 ? 0.628 -48.375 -6.246 1 32.19 475 ARG A O 1
ATOM 3813 N N . TYR A 1 476 ? 1.522 -46.594 -6.926 1 29.47 476 TYR A N 1
ATOM 3814 C CA . TYR A 1 476 ? 0.718 -46.531 -8.141 1 29.47 476 TYR A CA 1
ATOM 3815 C C . TYR A 1 476 ? 1.069 -47.656 -9.094 1 29.47 476 TYR A C 1
ATOM 3817 O O . TYR A 1 476 ? 2.207 -47.781 -9.562 1 29.47 476 TYR A O 1
ATOM 3825 N N . SER A 1 477 ? 0.581 -48.938 -8.922 1 25.41 477 SER A N 1
ATOM 3826 C CA . SER A 1 477 ? 0.644 -50.031 -9.883 1 25.41 477 SER A CA 1
ATOM 3827 C C . SER A 1 477 ? 0.206 -49.562 -11.273 1 25.41 477 SER A C 1
ATOM 3829 O O . SER A 1 477 ? -0.924 -49.094 -11.453 1 25.41 477 SER A O 1
ATOM 3831 N N . SER A 1 478 ? 1.113 -48.906 -12.055 1 28.03 478 SER A N 1
ATOM 3832 C CA . SER A 1 478 ? 0.94 -48.938 -13.5 1 28.03 478 SER A CA 1
ATOM 3833 C C . SER A 1 478 ? 0.41 -50.281 -13.969 1 28.03 478 SER A C 1
ATOM 3835 O O . SER A 1 478 ? 1.086 -51.312 -13.82 1 28.03 478 SER A O 1
ATOM 3837 N N . PHE A 1 479 ? -0.819 -50.688 -13.828 1 25.12 479 PHE A N 1
ATOM 3838 C CA . PHE A 1 479 ? -1.403 -51.812 -14.547 1 25.12 479 PHE A CA 1
ATOM 3839 C C . PHE A 1 479 ? -0.99 -51.812 -16.016 1 25.12 479 PHE A C 1
ATOM 3841 O O . PHE A 1 479 ? -1.471 -50.969 -16.781 1 25.12 479 PHE A O 1
ATOM 3848 N N . SER A 1 480 ? 0.34 -51.906 -16.359 1 25.25 480 SER A N 1
ATOM 3849 C CA . SER A 1 480 ? 0.764 -52.344 -17.688 1 25.25 480 SER A CA 1
ATOM 3850 C C . SER A 1 480 ? 0.044 -53.625 -18.109 1 25.25 480 SER A C 1
ATOM 3852 O O . SER A 1 480 ? 0.259 -54.688 -17.516 1 25.25 480 SER A O 1
ATOM 3854 N N . ASP A 1 481 ? -1.267 -53.562 -18.359 1 22.44 481 ASP A N 1
ATOM 3855 C CA . ASP A 1 481 ? -1.872 -54.656 -19.125 1 22.44 481 ASP A CA 1
ATOM 3856 C C . ASP A 1 481 ? -0.993 -55.062 -20.312 1 22.44 481 ASP A C 1
ATOM 3858 O O . ASP A 1 481 ? -0.826 -54.281 -21.25 1 22.44 481 ASP A O 1
ATOM 3862 N N . HIS A 1 482 ? 0.096 -55.625 -20.062 1 24.52 482 HIS A N 1
ATOM 3863 C CA . HIS A 1 482 ? 0.968 -56.312 -21 1 24.52 482 HIS A CA 1
ATOM 3864 C C . HIS A 1 482 ? 0.19 -57.344 -21.844 1 24.52 482 HIS A C 1
ATOM 3866 O O . HIS A 1 482 ? -0.026 -58.469 -21.391 1 24.52 482 HIS A O 1
ATOM 3872 N N . SER A 1 483 ? -1.041 -56.938 -22.406 1 22.59 483 SER A N 1
ATOM 3873 C CA . SER A 1 483 ? -1.467 -57.938 -23.391 1 22.59 483 SER A CA 1
ATOM 3874 C C . SER A 1 483 ? -0.351 -58.25 -24.375 1 22.59 483 SER A C 1
ATOM 3876 O O . SER A 1 483 ? 0.276 -57.312 -24.922 1 22.59 483 SER A O 1
ATOM 3878 N N . THR A 1 484 ? 0.267 -59.312 -24.219 1 24.72 484 THR A N 1
ATOM 3879 C CA . THR A 1 484 ? 1.333 -60.031 -24.906 1 24.72 484 THR A CA 1
ATOM 3880 C C . THR A 1 484 ? 0.998 -60.219 -26.391 1 24.72 484 THR A C 1
ATOM 3882 O O . THR A 1 484 ? 1.561 -61.094 -27.062 1 24.72 484 THR A O 1
ATOM 3885 N N . GLY A 1 485 ? 0.288 -59.219 -27.031 1 21.42 485 GLY A N 1
ATOM 3886 C CA . GLY A 1 485 ? 0.108 -59.812 -28.344 1 21.42 485 GLY A CA 1
ATOM 3887 C C . GLY A 1 485 ? 1.396 -60.344 -28.938 1 21.42 485 GLY A C 1
ATOM 3888 O O . GLY A 1 485 ? 2.486 -60.031 -28.469 1 21.42 485 GLY A O 1
ATOM 3889 N N . PRO A 1 486 ? 1.301 -61.438 -29.641 1 25.78 486 PRO A N 1
ATOM 3890 C CA . PRO A 1 486 ? 2.359 -62.281 -30.188 1 25.78 486 PRO A CA 1
ATOM 3891 C C . PRO A 1 486 ? 3.295 -61.562 -31.141 1 25.78 486 PRO A C 1
ATOM 3893 O O . PRO A 1 486 ? 4.191 -62.156 -31.719 1 25.78 486 PRO A O 1
ATOM 3896 N N . LYS A 1 487 ? 3.461 -60.25 -30.875 1 22.84 487 LYS A N 1
ATOM 3897 C CA . LYS A 1 487 ? 4.031 -59.719 -32.125 1 22.84 487 LYS A CA 1
ATOM 3898 C C . LYS A 1 487 ? 5.207 -60.594 -32.594 1 22.84 487 LYS A C 1
ATOM 3900 O O . LYS A 1 487 ? 6.031 -61.031 -31.781 1 22.84 487 LYS A O 1
ATOM 3905 N N . ILE A 1 488 ? 5.141 -61 -33.781 1 22.25 488 ILE A N 1
ATOM 3906 C CA . ILE A 1 488 ? 5.902 -61.719 -34.781 1 22.25 488 ILE A CA 1
ATOM 3907 C C . ILE A 1 488 ? 7.25 -61.031 -35.031 1 22.25 488 ILE A C 1
ATOM 3909 O O . ILE A 1 488 ? 7.305 -59.906 -35.469 1 22.25 488 ILE A O 1
ATOM 3913 N N . SER A 1 489 ? 8.062 -61.094 -34 1 20.19 489 SER A N 1
ATOM 3914 C CA . SER A 1 489 ? 9.414 -60.562 -34.156 1 20.19 489 SER A CA 1
ATOM 3915 C C . SER A 1 489 ? 10.008 -61.031 -35.5 1 20.19 489 SER A C 1
ATOM 3917 O O . SER A 1 489 ? 10.352 -62.188 -35.656 1 20.19 489 SER A O 1
ATOM 3919 N N . SER A 1 490 ? 9.43 -60.438 -36.469 1 17.72 490 SER A N 1
ATOM 3920 C CA . SER A 1 490 ? 9.969 -60.844 -37.781 1 17.72 490 SER A CA 1
ATOM 3921 C C . SER A 1 490 ? 11.492 -60.781 -37.781 1 17.72 490 SER A C 1
ATOM 3923 O O . SER A 1 490 ? 12.102 -60.188 -36.875 1 17.72 490 SER A O 1
ATOM 3925 N N . ALA A 1 491 ? 12.008 -60.344 -38.969 1 18.56 491 ALA A N 1
ATOM 3926 C CA . ALA A 1 491 ? 12.828 -60.938 -40.031 1 18.56 491 ALA A CA 1
ATOM 3927 C C . ALA A 1 491 ? 14.289 -60.531 -39.875 1 18.56 491 ALA A C 1
ATOM 3929 O O . ALA A 1 491 ? 15.172 -61.406 -39.844 1 18.56 491 ALA A O 1
ATOM 3930 N N . ASN A 1 492 ? 14.812 -59.688 -40.844 1 17.47 492 ASN A N 1
ATOM 3931 C CA . ASN A 1 492 ? 15.867 -60.062 -41.812 1 17.47 492 ASN A CA 1
ATOM 3932 C C . ASN A 1 492 ? 17.25 -59.656 -41.281 1 17.47 492 ASN A C 1
ATOM 3934 O O . ASN A 1 492 ? 17.359 -58.875 -40.344 1 17.47 492 ASN A O 1
ATOM 3938 N N . ALA A 1 493 ? 18.141 -58.969 -42.25 1 17.33 493 ALA A N 1
ATOM 3939 C CA . ALA A 1 493 ? 19.297 -59.406 -43.031 1 17.33 493 ALA A CA 1
ATOM 3940 C C . ALA A 1 493 ? 20.594 -58.844 -42.406 1 17.33 493 ALA A C 1
ATOM 3942 O O . ALA A 1 493 ? 21.531 -59.594 -42.156 1 17.33 493 ALA A O 1
ATOM 3943 N N . LEU A 1 494 ? 21.125 -57.594 -42.969 1 18.81 494 LEU A N 1
ATOM 3944 C CA . LEU A 1 494 ? 22.375 -57.594 -43.719 1 18.81 494 LEU A CA 1
ATOM 3945 C C . LEU A 1 494 ? 23.562 -57.281 -42.812 1 18.81 494 LEU A C 1
ATOM 3947 O O . LEU A 1 494 ? 23.422 -56.531 -41.844 1 18.81 494 LEU A O 1
ATOM 3951 N N . HIS A 1 495 ? 24.859 -57.719 -43.219 1 18.12 495 HIS A N 1
ATOM 3952 C CA . HIS A 1 495 ? 26.203 -58.156 -42.844 1 18.12 495 HIS A CA 1
ATOM 3953 C C . HIS A 1 495 ? 27.094 -56.969 -42.531 1 18.12 495 HIS A C 1
ATOM 3955 O O . HIS A 1 495 ? 27.797 -56.969 -41.5 1 18.12 495 HIS A O 1
ATOM 3961 N N . SER A 1 496 ? 27.531 -56 -43.562 1 18.17 496 SER A N 1
ATOM 3962 C CA . SER A 1 496 ? 28.906 -56 -44.031 1 18.17 496 SER A CA 1
ATOM 3963 C C . SER A 1 496 ? 29.797 -55.156 -43.125 1 18.17 496 SER A C 1
ATOM 3965 O O . SER A 1 496 ? 29.359 -54.188 -42.531 1 18.17 496 SER A O 1
ATOM 3967 N N . SER A 1 497 ? 31.156 -55.531 -42.938 1 19.16 497 SER A N 1
ATOM 3968 C CA . SER A 1 497 ? 32.406 -55.438 -42.188 1 19.16 497 SER A CA 1
ATOM 3969 C C . SER A 1 497 ? 33.125 -54.125 -42.469 1 19.16 497 SER A C 1
ATOM 3971 O O . SER A 1 497 ? 34.125 -53.812 -41.844 1 19.16 497 SER A O 1
ATOM 3973 N N . LEU A 1 498 ? 33.062 -53.312 -43.594 1 18.61 498 LEU A N 1
ATOM 3974 C CA . LEU A 1 498 ? 34.344 -53 -44.219 1 18.61 498 LEU A CA 1
ATOM 3975 C C . LEU A 1 498 ? 35.125 -52.031 -43.344 1 18.61 498 LEU A C 1
ATOM 3977 O O . LEU A 1 498 ? 34.625 -51 -42.938 1 18.61 498 LEU A O 1
ATOM 3981 N N . PHE A 1 499 ? 36.438 -52.344 -43 1 21.34 499 PHE A N 1
ATOM 3982 C CA . PHE A 1 499 ? 37.688 -52 -42.344 1 21.34 499 PHE A CA 1
ATOM 3983 C C . PHE A 1 499 ? 38.312 -50.75 -42.938 1 21.34 499 PHE A C 1
ATOM 3985 O O . PHE A 1 499 ? 39.344 -50.281 -42.469 1 21.34 499 PHE A O 1
ATOM 3992 N N . LEU A 1 500 ? 37.969 -50.156 -44.094 1 17.47 500 LEU A N 1
ATOM 3993 C CA . LEU A 1 500 ? 39.062 -49.75 -44.969 1 17.47 500 LEU A CA 1
ATOM 3994 C C . LEU A 1 500 ? 40 -48.75 -44.25 1 17.47 500 LEU A C 1
ATOM 3996 O O . LEU A 1 500 ? 39.5 -47.906 -43.531 1 17.47 500 LEU A O 1
ATOM 4000 N N . LEU A 1 501 ? 41.438 -48.688 -44.656 1 18.72 501 LEU A N 1
ATOM 4001 C CA . LEU A 1 501 ? 42.875 -48.469 -44.625 1 18.72 501 LEU A CA 1
ATOM 4002 C C . LEU A 1 501 ? 43.219 -47 -44.75 1 18.72 501 LEU A C 1
ATOM 4004 O O . LEU A 1 501 ? 44.219 -46.531 -44.188 1 18.72 501 LEU A O 1
ATOM 4008 N N . THR A 1 502 ? 42.844 -46.188 -45.781 1 17.72 502 THR A N 1
ATOM 4009 C CA . THR A 1 502 ? 43.875 -45.625 -46.688 1 17.72 502 THR A CA 1
ATOM 4010 C C . THR A 1 502 ? 44.656 -44.531 -45.969 1 17.72 502 THR A C 1
ATOM 4012 O O . THR A 1 502 ? 44.125 -43.844 -45.094 1 17.72 502 THR A O 1
ATOM 4015 N N . VAL A 1 503 ? 46.031 -44.25 -46.5 1 19.38 503 VAL A N 1
ATOM 4016 C CA . VAL A 1 503 ? 47.438 -43.781 -46.562 1 19.38 503 VAL A CA 1
ATOM 4017 C C . VAL A 1 503 ? 47.469 -42.281 -46.688 1 19.38 503 VAL A C 1
ATOM 4019 O O . VAL A 1 503 ? 48.406 -41.625 -46.188 1 19.38 503 VAL A O 1
ATOM 4022 N N . LEU A 1 504 ? 46.875 -41.594 -47.75 1 17.11 504 LEU A N 1
ATOM 4023 C CA . LEU A 1 504 ? 47.719 -40.844 -48.688 1 17.11 504 LEU A CA 1
ATOM 4024 C C . LEU A 1 504 ? 48.344 -39.625 -48 1 17.11 504 LEU A C 1
ATOM 4026 O O . LEU A 1 504 ? 47.812 -39.156 -47 1 17.11 504 LEU A O 1
ATOM 4030 N N . ASN A 1 505 ? 48.719 -38.531 -48.906 1 17.41 505 ASN A N 1
ATOM 4031 C CA . ASN A 1 505 ? 49.781 -37.781 -49.594 1 17.41 505 ASN A CA 1
ATOM 4032 C C . ASN A 1 505 ? 50.125 -36.5 -48.844 1 17.41 505 ASN A C 1
ATOM 4034 O O . ASN A 1 505 ? 51.312 -36.25 -48.5 1 17.41 505 ASN A O 1
ATOM 4038 N N . ALA A 1 506 ? 49.906 -35.281 -49.562 1 18.61 506 ALA A N 1
ATOM 4039 C CA . ALA A 1 506 ? 50.75 -34.344 -50.312 1 18.61 506 ALA A CA 1
ATOM 4040 C C . ALA A 1 506 ? 51.281 -33.219 -49.406 1 18.61 506 ALA A C 1
ATOM 4042 O O . ALA A 1 506 ? 50.594 -32.844 -48.438 1 18.61 506 ALA A O 1
ATOM 4043 N N . TRP A 1 507 ? 52.562 -32.594 -49.781 1 20.25 507 TRP A N 1
ATOM 4044 C CA . TRP A 1 507 ? 53.781 -31.766 -49.75 1 20.25 507 TRP A CA 1
ATOM 4045 C C . TRP A 1 507 ? 53.438 -30.281 -49.656 1 20.25 507 TRP A C 1
ATOM 4047 O O . TRP A 1 507 ? 54.281 -29.453 -49.312 1 20.25 507 TRP A O 1
ATOM 4057 N N . CYS A 1 508 ? 52.5 -29.828 -50.656 1 17.66 508 CYS A N 1
ATOM 4058 C CA . CYS A 1 508 ? 52.906 -28.625 -51.344 1 17.66 508 CYS A CA 1
ATOM 4059 C C . CYS A 1 508 ? 53.156 -27.484 -50.344 1 17.66 508 CYS A C 1
ATOM 4061 O O . CYS A 1 508 ? 52.844 -27.594 -49.188 1 17.66 508 CYS A O 1
ATOM 4063 N N . TRP A 1 509 ? 52.594 -26.391 -50.781 1 18.52 509 TRP A N 1
ATOM 4064 C CA . TRP A 1 509 ? 53.062 -25.156 -51.406 1 18.52 509 TRP A CA 1
ATOM 4065 C C . TRP A 1 509 ? 53.375 -24.109 -50.344 1 18.52 509 TRP A C 1
ATOM 4067 O O . TRP A 1 509 ? 53 -24.25 -49.156 1 18.52 509 TRP A O 1
ATOM 4077 N N . ASN A 1 510 ? 52.875 -22.938 -50.688 1 19.16 510 ASN A N 1
ATOM 4078 C CA . ASN A 1 510 ? 53.344 -21.609 -51.062 1 19.16 510 ASN A CA 1
ATOM 4079 C C . ASN A 1 510 ? 53.594 -20.719 -49.844 1 19.16 510 ASN A C 1
ATOM 4081 O O . ASN A 1 510 ? 54.656 -20.125 -49.719 1 19.16 510 ASN A O 1
ATOM 4085 N N . ILE A 1 511 ? 52.812 -19.625 -49.875 1 19.22 511 ILE A N 1
ATOM 4086 C CA . ILE A 1 511 ? 52.969 -18.234 -50.25 1 19.22 511 ILE A CA 1
ATOM 4087 C C . ILE A 1 511 ? 53.188 -17.391 -49 1 19.22 511 ILE A C 1
ATOM 4089 O O . ILE A 1 511 ? 54.156 -16.625 -48.938 1 19.22 511 ILE A O 1
ATOM 4093 N N . TYR A 1 512 ? 52.406 -16.391 -48.938 1 19.25 512 TYR A N 1
ATOM 4094 C CA . TYR A 1 512 ? 52.625 -14.953 -48.969 1 19.25 512 TYR A CA 1
ATOM 4095 C C . TYR A 1 512 ? 52.938 -14.398 -47.594 1 19.25 512 TYR A C 1
ATOM 4097 O O . TYR A 1 512 ? 53.938 -13.68 -47.406 1 19.25 512 TYR A O 1
ATOM 4105 N N . LEU A 1 513 ? 51.906 -13.727 -47.094 1 20.67 513 LEU A N 1
ATOM 4106 C CA . LEU A 1 513 ? 51.875 -12.305 -46.75 1 20.67 513 LEU A CA 1
ATOM 4107 C C . LEU A 1 513 ? 52.438 -12.07 -45.344 1 20.67 513 LEU A C 1
ATOM 4109 O O . LEU A 1 513 ? 52.219 -12.883 -44.438 1 20.67 513 LEU A O 1
ATOM 4113 N N . PHE A 1 514 ? 52.938 -10.875 -45.125 1 21.95 514 PHE A N 1
ATOM 4114 C CA . PHE A 1 514 ? 53.656 -10.172 -44.094 1 21.95 514 PHE A CA 1
ATOM 4115 C C . PHE A 1 514 ? 52.969 -10.297 -42.75 1 21.95 514 PHE A C 1
ATOM 4117 O O . PHE A 1 514 ? 51.75 -10.148 -42.656 1 21.95 514 PHE A O 1
ATOM 4124 N N . MET B 1 1 ? 7.641 57.219 -52.344 1 19.64 1 MET B N 1
ATOM 4125 C CA . MET B 1 1 ? 6.906 56.844 -51.125 1 19.64 1 MET B CA 1
ATOM 4126 C C . MET B 1 1 ? 7.594 55.719 -50.375 1 19.64 1 MET B C 1
ATOM 4128 O O . MET B 1 1 ? 7.027 55.125 -49.469 1 19.64 1 MET B O 1
ATOM 4132 N N . ALA B 1 2 ? 8.656 55.188 -50.938 1 23.33 2 ALA B N 1
ATOM 4133 C CA . ALA B 1 2 ? 9.773 54.25 -51 1 23.33 2 ALA B CA 1
ATOM 4134 C C . ALA B 1 2 ? 10.672 54.375 -49.781 1 23.33 2 ALA B C 1
ATOM 4136 O O . ALA B 1 2 ? 11.461 53.5 -49.469 1 23.33 2 ALA B O 1
ATOM 4137 N N . GLY B 1 3 ? 10.734 55.594 -49.219 1 22.8 3 GLY B N 1
ATOM 4138 C CA . GLY B 1 3 ? 11.883 56.156 -48.531 1 22.8 3 GLY B CA 1
ATOM 4139 C C . GLY B 1 3 ? 12.07 55.594 -47.125 1 22.8 3 GLY B C 1
ATOM 4140 O O . GLY B 1 3 ? 13.195 55.438 -46.656 1 22.8 3 GLY B O 1
ATOM 4141 N N . GLU B 1 4 ? 11.039 55.688 -46.25 1 25.66 4 GLU B N 1
ATOM 4142 C CA . GLU B 1 4 ? 11.164 55.875 -44.812 1 25.66 4 GLU B CA 1
ATOM 4143 C C . GLU B 1 4 ? 11.469 54.562 -44.094 1 25.66 4 GLU B C 1
ATOM 4145 O O . GLU B 1 4 ? 10.609 54.031 -43.406 1 25.66 4 GLU B O 1
ATOM 4150 N N . ARG B 1 5 ? 11.938 53.469 -44.844 1 25.95 5 ARG B N 1
ATOM 4151 C CA . ARG B 1 5 ? 12.18 52.062 -44.5 1 25.95 5 ARG B CA 1
ATOM 4152 C C . ARG B 1 5 ? 13.227 51.938 -43.406 1 25.95 5 ARG B C 1
ATOM 4154 O O . ARG B 1 5 ? 13.391 50.875 -42.812 1 25.95 5 ARG B O 1
ATOM 4161 N N . LEU B 1 6 ? 14.266 52.844 -43.438 1 26.06 6 LEU B N 1
ATOM 4162 C CA . LEU B 1 6 ? 15.625 52.594 -42.969 1 26.06 6 LEU B CA 1
ATOM 4163 C C . LEU B 1 6 ? 15.688 52.594 -41.438 1 26.06 6 LEU B C 1
ATOM 4165 O O . LEU B 1 6 ? 16.609 52.031 -40.844 1 26.06 6 LEU B O 1
ATOM 4169 N N . ILE B 1 7 ? 14.93 53.469 -40.719 1 26.2 7 ILE B N 1
ATOM 4170 C CA . ILE B 1 7 ? 15.461 54.031 -39.5 1 26.2 7 ILE B CA 1
ATOM 4171 C C . ILE B 1 7 ? 15.375 53 -38.375 1 26.2 7 ILE B C 1
ATOM 4173 O O . ILE B 1 7 ? 16.156 53.031 -37.438 1 26.2 7 ILE B O 1
ATOM 4177 N N . HIS B 1 8 ? 14.242 52.219 -38.219 1 26.12 8 HIS B N 1
ATOM 4178 C CA . HIS B 1 8 ? 13.852 51.844 -36.875 1 26.12 8 HIS B CA 1
ATOM 4179 C C . HIS B 1 8 ? 14.742 50.719 -36.344 1 26.12 8 HIS B C 1
ATOM 4181 O O . HIS B 1 8 ? 14.406 50.062 -35.344 1 26.12 8 HIS B O 1
ATOM 4187 N N . LEU B 1 9 ? 15.789 50.188 -37.062 1 27.06 9 LEU B N 1
ATOM 4188 C CA . LEU B 1 9 ? 16.672 49.031 -36.844 1 27.06 9 LEU B CA 1
ATOM 4189 C C . LEU B 1 9 ? 17.5 49.219 -35.594 1 27.06 9 LEU B C 1
ATOM 4191 O O . LEU B 1 9 ? 18.203 48.281 -35.156 1 27.06 9 LEU B O 1
ATOM 4195 N N . LEU B 1 10 ? 17.906 50.438 -35.25 1 26.47 10 LEU B N 1
ATOM 4196 C CA . LEU B 1 10 ? 19.141 50.688 -34.5 1 26.47 10 LEU B CA 1
ATOM 4197 C C . LEU B 1 10 ? 19.031 50.156 -33.062 1 26.47 10 LEU B C 1
ATOM 4199 O O . LEU B 1 10 ? 20.016 49.656 -32.5 1 26.47 10 LEU B O 1
ATOM 4203 N N . ASN B 1 11 ? 18.047 50.562 -32.188 1 25.84 11 ASN B N 1
ATOM 4204 C CA . ASN B 1 11 ? 18.312 50.781 -30.75 1 25.84 11 ASN B CA 1
ATOM 4205 C C . ASN B 1 11 ? 18.391 49.469 -29.984 1 25.84 11 ASN B C 1
ATOM 4207 O O . ASN B 1 11 ? 18.281 49.469 -28.75 1 25.84 11 ASN B O 1
ATOM 4211 N N . THR B 1 12 ? 18.297 48.25 -30.547 1 27.75 12 THR B N 1
ATOM 4212 C CA . THR B 1 12 ? 18.125 46.969 -29.875 1 27.75 12 THR B CA 1
ATOM 4213 C C . THR B 1 12 ? 19.406 46.562 -29.156 1 27.75 12 THR B C 1
ATOM 4215 O O . THR B 1 12 ? 19.516 45.438 -28.656 1 27.75 12 THR B O 1
ATOM 4218 N N . SER B 1 13 ? 20.594 47.156 -29.281 1 28.02 13 SER B N 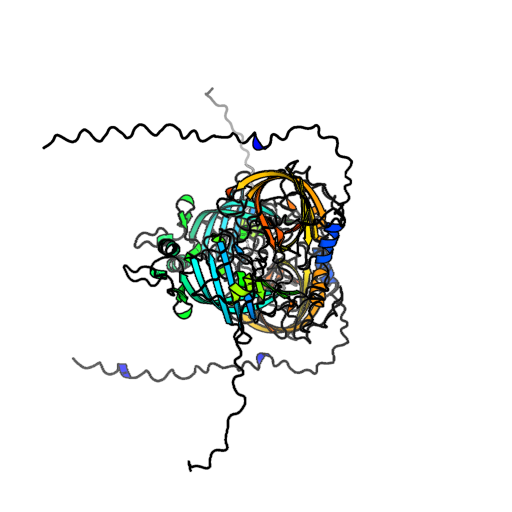1
ATOM 4219 C CA . SER B 1 13 ? 21.906 46.625 -28.906 1 28.02 13 SER B CA 1
ATOM 4220 C C . SER B 1 13 ? 22.062 46.531 -27.391 1 28.02 13 SER B C 1
ATOM 4222 O O . SER B 1 13 ? 22.891 45.781 -26.906 1 28.02 13 SER B O 1
ATOM 4224 N N . TRP B 1 14 ? 21.703 47.5 -26.562 1 25.14 14 TRP B N 1
ATOM 4225 C CA . TRP B 1 14 ? 22.469 47.875 -25.375 1 25.14 14 TRP B CA 1
ATOM 4226 C C . TRP B 1 14 ? 22.25 46.844 -24.266 1 25.14 14 TRP B C 1
ATOM 4228 O O . TRP B 1 14 ? 23.109 46.688 -23.391 1 25.14 14 TRP B O 1
ATOM 4238 N N . MET B 1 15 ? 21.031 46.375 -23.859 1 24.94 15 MET B N 1
ATOM 4239 C CA . MET B 1 15 ? 20.828 46 -22.469 1 24.94 15 MET B CA 1
ATOM 4240 C C . MET B 1 15 ? 21.484 44.656 -22.141 1 24.94 15 MET B C 1
ATOM 4242 O O . MET B 1 15 ? 20.812 43.625 -22.094 1 24.94 15 MET B O 1
ATOM 4246 N N . VAL B 1 16 ? 22.484 44.125 -22.828 1 29.56 16 VAL B N 1
ATOM 4247 C CA . VAL B 1 16 ? 23.203 42.875 -22.625 1 29.56 16 VAL B CA 1
ATOM 4248 C C . VAL B 1 16 ? 23.938 42.906 -21.297 1 29.56 16 VAL B C 1
ATOM 4250 O O . VAL B 1 16 ? 24.688 42 -20.953 1 29.56 16 VAL B O 1
ATOM 4253 N N . PHE B 1 17 ? 24.219 44.062 -20.703 1 24.84 17 PHE B N 1
ATOM 4254 C CA . PHE B 1 17 ? 25.281 44.156 -19.719 1 24.84 17 PHE B CA 1
ATOM 4255 C C . PHE B 1 17 ? 25.016 43.219 -18.547 1 24.84 17 PHE B C 1
ATOM 4257 O O . PHE B 1 17 ? 25.906 42.5 -18.094 1 24.84 17 PHE B O 1
ATOM 4264 N N . LEU B 1 18 ? 24.266 43.594 -17.484 1 25.25 18 LEU B N 1
ATOM 4265 C CA . LEU B 1 18 ? 24.562 43.438 -16.062 1 25.25 18 LEU B CA 1
ATOM 4266 C C . LEU B 1 18 ? 24.203 42.031 -15.586 1 25.25 18 LEU B C 1
ATOM 4268 O O . LEU B 1 18 ? 24.234 41.75 -14.391 1 25.25 18 LEU B O 1
ATOM 4272 N N . MET B 1 19 ? 23.672 41.125 -16.375 1 24.22 19 MET B N 1
ATOM 4273 C CA . MET B 1 19 ? 23.188 39.969 -15.625 1 24.22 19 MET B CA 1
ATOM 4274 C C . MET B 1 19 ? 24.344 39.125 -15.117 1 24.22 19 MET B C 1
ATOM 4276 O O . MET B 1 19 ? 24.844 38.25 -15.828 1 24.22 19 MET B O 1
ATOM 4280 N N . GLN B 1 20 ? 25.422 39.688 -14.586 1 26.78 20 GLN B N 1
ATOM 4281 C CA . GLN B 1 20 ? 26.422 38.906 -13.898 1 26.78 20 GLN B CA 1
ATOM 4282 C C . GLN B 1 20 ? 25.797 38 -12.844 1 26.78 20 GLN B C 1
ATOM 4284 O O . GLN B 1 20 ? 25.422 38.469 -11.766 1 26.78 20 GLN B O 1
ATOM 4289 N N . VAL B 1 21 ? 24.906 37.125 -13.18 1 27.34 21 VAL B N 1
ATOM 4290 C CA . VAL B 1 21 ? 24.438 36.156 -12.203 1 27.34 21 VAL B CA 1
ATOM 4291 C C . VAL B 1 21 ? 25.625 35.469 -11.508 1 27.34 21 VAL B C 1
ATOM 4293 O O . VAL B 1 21 ? 26.516 34.969 -12.172 1 27.34 21 VAL B O 1
ATOM 4296 N N . LEU B 1 22 ? 25.938 35.875 -10.258 1 28.83 22 LEU B N 1
ATOM 4297 C CA . LEU B 1 22 ? 26.875 35.312 -9.273 1 28.83 22 LEU B CA 1
ATOM 4298 C C . LEU B 1 22 ? 26.828 33.812 -9.258 1 28.83 22 LEU B C 1
ATOM 4300 O O . LEU B 1 22 ? 25.797 33.219 -8.922 1 28.83 22 LEU B O 1
ATOM 4304 N N . PHE B 1 23 ? 27.406 33.125 -10.203 1 29.77 23 PHE B N 1
ATOM 4305 C CA . PHE B 1 23 ? 27.828 31.734 -10.047 1 29.77 23 PHE B CA 1
ATOM 4306 C C . PHE B 1 23 ? 28.531 31.531 -8.703 1 29.77 23 PHE B C 1
ATOM 4308 O O . PHE B 1 23 ? 29.719 31.812 -8.57 1 29.77 23 PHE B O 1
ATOM 4315 N N . VAL B 1 24 ? 27.906 31.828 -7.609 1 27.02 24 VAL B N 1
ATOM 4316 C CA . VAL B 1 24 ? 28.531 31.359 -6.375 1 27.02 24 VAL B CA 1
ATOM 4317 C C . VAL B 1 24 ? 28.906 29.891 -6.512 1 27.02 24 VAL B C 1
ATOM 4319 O O . VAL B 1 24 ? 28.047 29.031 -6.758 1 27.02 24 VAL B O 1
ATOM 4322 N N . ARG B 1 25 ? 30.078 29.5 -6.902 1 29.72 25 ARG B N 1
ATOM 4323 C CA . ARG B 1 25 ? 30.766 28.25 -6.684 1 29.72 25 ARG B CA 1
ATOM 4324 C C . ARG B 1 25 ? 30.391 27.625 -5.344 1 29.72 25 ARG B C 1
ATOM 4326 O O . ARG B 1 25 ? 30.391 28.312 -4.316 1 29.72 25 ARG B O 1
ATOM 4333 N N . GLY B 1 26 ? 29.641 26.531 -5.25 1 32.25 26 GLY B N 1
ATOM 4334 C CA . GLY B 1 26 ? 29.047 25.641 -4.254 1 32.25 26 GLY B CA 1
ATOM 4335 C C . GLY B 1 26 ? 30 25.297 -3.127 1 32.25 26 GLY B C 1
ATOM 4336 O O . GLY B 1 26 ? 29.672 24.516 -2.242 1 32.25 26 GLY B O 1
ATOM 4337 N N . SER B 1 27 ? 31.312 25.562 -3.232 1 35.78 27 SER B N 1
ATOM 4338 C CA . SER B 1 27 ? 32.219 25.031 -2.223 1 35.78 27 SER B CA 1
ATOM 4339 C C . SER B 1 27 ? 32.062 25.766 -0.896 1 35.78 27 SER B C 1
ATOM 4341 O O . SER B 1 27 ? 32.406 25.234 0.162 1 35.78 27 SER B O 1
ATOM 4343 N N . LYS B 1 28 ? 31.672 27.047 -0.847 1 39.88 28 LYS B N 1
ATOM 4344 C CA . LYS B 1 28 ? 31.906 27.906 0.313 1 39.88 28 LYS B CA 1
ATOM 4345 C C . LYS B 1 28 ? 30.812 27.719 1.365 1 39.88 28 LYS B C 1
ATOM 4347 O O . LYS B 1 28 ? 30.844 28.359 2.42 1 39.88 28 LYS B O 1
ATOM 4352 N N . LEU B 1 29 ? 29.766 27.125 1.011 1 40.97 29 LEU B N 1
ATOM 4353 C CA . LEU B 1 29 ? 28.688 27.109 1.987 1 40.97 29 LEU B CA 1
ATOM 4354 C C . LEU B 1 29 ? 29.094 26.312 3.229 1 40.97 29 LEU B C 1
ATOM 4356 O O . LEU B 1 29 ? 28.484 26.469 4.289 1 40.97 29 LEU B O 1
ATOM 4360 N N . TRP B 1 30 ? 30.109 25.406 3.066 1 43.31 30 TRP B N 1
ATOM 4361 C CA . TRP B 1 30 ? 30.422 24.516 4.176 1 43.31 30 TRP B CA 1
ATOM 4362 C C . TRP B 1 30 ? 31.656 25 4.934 1 43.31 30 TRP B C 1
ATOM 4364 O O . TRP B 1 30 ? 32.312 24.219 5.609 1 43.31 30 TRP B O 1
ATOM 4374 N N . GLU B 1 31 ? 32.281 26.234 4.625 1 39.16 31 GLU B N 1
ATOM 4375 C CA . GLU B 1 31 ? 33.469 26.594 5.398 1 39.16 31 GLU B CA 1
ATOM 4376 C C . GLU B 1 31 ? 33.125 26.719 6.883 1 39.16 31 GLU B C 1
ATOM 4378 O O . GLU B 1 31 ? 32.656 27.766 7.34 1 39.16 31 GLU B O 1
ATOM 4383 N N . VAL B 1 32 ? 32.875 25.688 7.449 1 40.88 32 VAL B N 1
ATOM 4384 C CA . VAL B 1 32 ? 32.812 25.703 8.906 1 40.88 32 VAL B CA 1
ATOM 4385 C C . VAL B 1 32 ? 34.188 26.016 9.477 1 40.88 32 VAL B C 1
ATOM 4387 O O . VAL B 1 32 ? 35.219 25.531 8.961 1 40.88 32 VAL B O 1
ATOM 4390 N N . PRO B 1 33 ? 34.5 27.062 10.211 1 35.5 33 PRO B N 1
ATOM 4391 C CA . PRO B 1 33 ? 35.781 27.188 10.891 1 35.5 33 PRO B CA 1
ATOM 4392 C C . PRO B 1 33 ? 36.25 25.859 11.5 1 35.5 33 PRO B C 1
ATOM 4394 O O . PRO B 1 33 ? 35.438 25.094 12.023 1 35.5 33 PRO B O 1
ATOM 4397 N N . THR B 1 34 ? 37.375 25.281 11.016 1 36.38 34 THR B N 1
ATOM 4398 C CA . THR B 1 34 ? 38.031 24.094 11.508 1 36.38 34 THR B CA 1
ATOM 4399 C C . THR B 1 34 ? 38.344 24.234 13 1 36.38 34 THR B C 1
ATOM 4401 O O . THR B 1 34 ? 39.406 24.781 13.375 1 36.38 34 THR B O 1
ATOM 4404 N N . ALA B 1 35 ? 37.656 24.641 13.922 1 35.72 35 ALA B N 1
ATOM 4405 C CA . ALA B 1 35 ? 38.156 24.469 15.281 1 35.72 35 ALA B CA 1
ATOM 4406 C C . ALA B 1 35 ? 38.562 23.016 15.531 1 35.72 35 ALA B C 1
ATOM 4408 O O . ALA B 1 35 ? 37.938 22.094 14.984 1 35.72 35 ALA B O 1
ATOM 4409 N N . PRO B 1 36 ? 39.844 22.703 15.922 1 34.62 36 PRO B N 1
ATOM 4410 C CA . PRO B 1 36 ? 40.312 21.344 16.203 1 34.62 36 PRO B CA 1
ATOM 4411 C C . PRO B 1 36 ? 39.25 20.5 16.891 1 34.62 36 PRO B C 1
ATOM 4413 O O . PRO B 1 36 ? 38.531 20.984 17.781 1 34.62 36 PRO B O 1
ATOM 4416 N N . LEU B 1 37 ? 38.812 19.438 16.219 1 34.25 37 LEU B N 1
ATOM 4417 C CA . LEU B 1 37 ? 37.938 18.406 16.812 1 34.25 37 LEU B CA 1
ATOM 4418 C C . LEU B 1 37 ? 38.5 17.953 18.156 1 34.25 37 LEU B C 1
ATOM 4420 O O . LEU B 1 37 ? 39.562 17.344 18.219 1 34.25 37 LEU B O 1
ATOM 4424 N N . VAL B 1 38 ? 38.469 18.688 19.219 1 34.19 38 VAL B N 1
ATOM 4425 C CA . VAL B 1 38 ? 38.719 18.047 20.516 1 34.19 38 VAL B CA 1
ATOM 4426 C C . VAL B 1 38 ? 38.125 16.641 20.516 1 34.19 38 VAL B C 1
ATOM 4428 O O . VAL B 1 38 ? 37.031 16.422 20.031 1 34.19 38 VAL B O 1
ATOM 4431 N N . PRO B 1 39 ? 39.031 15.602 20.562 1 35.38 39 PRO B N 1
ATOM 4432 C CA . PRO B 1 39 ? 38.531 14.227 20.688 1 35.38 39 PRO B CA 1
ATOM 4433 C C . PRO B 1 39 ? 37.312 14.109 21.594 1 35.38 39 PRO B C 1
ATOM 4435 O O . PRO B 1 39 ? 37.344 14.539 22.75 1 35.38 39 PRO B O 1
ATOM 4438 N N . HIS B 1 40 ? 36.125 14.297 21.078 1 32.22 40 HIS B N 1
ATOM 4439 C CA . HIS B 1 40 ? 34.938 14.094 21.859 1 32.22 40 HIS B CA 1
ATOM 4440 C C . HIS B 1 40 ? 35 12.797 22.672 1 32.22 40 HIS B C 1
ATOM 4442 O O . HIS B 1 40 ? 35.594 11.82 22.219 1 32.22 40 HIS B O 1
ATOM 4448 N N . ALA B 1 41 ? 34.875 12.914 24.031 1 30.89 41 ALA B N 1
ATOM 4449 C CA . ALA B 1 41 ? 34.719 11.891 25.062 1 30.89 41 ALA B CA 1
ATOM 4450 C C . ALA B 1 41 ? 33.969 10.672 24.516 1 30.89 41 ALA B C 1
ATOM 4452 O O . ALA B 1 41 ? 33.219 10.789 23.547 1 30.89 41 ALA B O 1
ATOM 4453 N N . ASN B 1 42 ? 34.531 9.469 24.688 1 31.97 42 ASN B N 1
ATOM 4454 C CA . ASN B 1 42 ? 33.875 8.18 24.609 1 31.97 42 ASN B CA 1
ATOM 4455 C C . ASN B 1 42 ? 32.375 8.305 24.953 1 31.97 42 ASN B C 1
ATOM 4457 O O . ASN B 1 42 ? 32 8.305 26.125 1 31.97 42 ASN B O 1
ATOM 4461 N N . LEU B 1 43 ? 31.672 9.062 24.25 1 29.08 43 LEU B N 1
ATOM 4462 C CA . LEU B 1 43 ? 30.219 9.203 24.359 1 29.08 43 LEU B CA 1
ATOM 4463 C C . LEU B 1 43 ? 29.531 7.836 24.328 1 29.08 43 LEU B C 1
ATOM 4465 O O . LEU B 1 43 ? 29.312 7.27 23.25 1 29.08 43 LEU B O 1
ATOM 4469 N N . SER B 1 44 ? 30.125 6.789 24.875 1 32.69 44 SER B N 1
ATOM 4470 C CA . SER B 1 44 ? 29.031 5.875 25.219 1 32.69 44 SER B CA 1
ATOM 4471 C C . SER B 1 44 ? 27.781 6.637 25.625 1 32.69 44 SER B C 1
ATOM 4473 O O . SER B 1 44 ? 27.609 6.98 26.797 1 32.69 44 SER B O 1
ATOM 4475 N N . THR B 1 45 ? 27.5 7.703 25 1 32.06 45 THR B N 1
ATOM 4476 C CA . THR B 1 45 ? 26.312 8.492 25.25 1 32.06 45 THR B CA 1
ATOM 4477 C C . THR B 1 45 ? 25.078 7.586 25.391 1 32.06 45 THR B C 1
ATOM 4479 O O . THR B 1 45 ? 24.594 7.043 24.391 1 32.06 45 THR B O 1
ATOM 4482 N N . ARG B 1 46 ? 24.984 6.777 26.375 1 35.03 46 ARG B N 1
ATOM 4483 C CA . ARG B 1 46 ? 23.609 6.484 26.766 1 35.03 46 ARG B CA 1
ATOM 4484 C C . ARG B 1 46 ? 22.656 7.547 26.25 1 35.03 46 ARG B C 1
ATOM 4486 O O . ARG B 1 46 ? 22.984 8.734 26.219 1 35.03 46 ARG B O 1
ATOM 4493 N N . LEU B 1 47 ? 21.953 7.234 25.266 1 37.88 47 LEU B N 1
ATOM 4494 C CA . LEU B 1 47 ? 20.812 8.062 24.891 1 37.88 47 LEU B CA 1
ATOM 4495 C C . LEU B 1 47 ? 20.375 8.953 26.062 1 37.88 47 LEU B C 1
ATOM 4497 O O . LEU B 1 47 ? 19.719 8.484 27 1 37.88 47 LEU B O 1
ATOM 4501 N N . PHE B 1 48 ? 21.234 9.672 26.672 1 39.06 48 PHE B N 1
ATOM 4502 C CA . PHE B 1 48 ? 20.812 10.695 27.609 1 39.06 48 PHE B CA 1
ATOM 4503 C C . PHE B 1 48 ? 19.578 11.438 27.109 1 39.06 48 PHE B C 1
ATOM 4505 O O . PHE B 1 48 ? 19.703 12.391 26.328 1 39.06 48 PHE B O 1
ATOM 4512 N N . TRP B 1 49 ? 18.609 10.703 26.594 1 49.91 49 TRP B N 1
ATOM 4513 C CA . TRP B 1 49 ? 17.344 11.414 26.484 1 49.91 49 TRP B CA 1
ATOM 4514 C C . TRP B 1 49 ? 17.172 12.406 27.625 1 49.91 49 TRP B C 1
ATOM 4516 O O . TRP B 1 49 ? 17.5 12.109 28.766 1 49.91 49 TRP B O 1
ATOM 4526 N N . GLU B 1 50 ? 17.469 13.625 27.359 1 58.69 50 GLU B N 1
ATOM 4527 C CA . GLU B 1 50 ? 17.094 14.562 28.406 1 58.69 50 GLU B CA 1
ATOM 4528 C C . GLU B 1 50 ? 15.82 14.109 29.125 1 58.69 50 GLU B C 1
ATOM 4530 O O . GLU B 1 50 ? 14.797 13.859 28.5 1 58.69 50 GLU B O 1
ATOM 4535 N N . PRO B 1 51 ? 15.906 13.734 30.328 1 64.5 51 PRO B N 1
ATOM 4536 C CA . PRO B 1 51 ? 14.859 13.086 31.125 1 64.5 51 PRO B CA 1
ATOM 4537 C C . PRO B 1 51 ? 13.477 13.695 30.891 1 64.5 51 PRO B C 1
ATOM 4539 O O . PRO B 1 51 ? 12.484 12.969 30.797 1 64.5 51 PRO B O 1
ATOM 4542 N N . GLN B 1 52 ? 13.57 15.008 30.562 1 75.69 52 GLN B N 1
ATOM 4543 C CA . GLN B 1 52 ? 12.25 15.625 30.484 1 75.69 52 GLN B CA 1
ATOM 4544 C C . GLN B 1 52 ? 11.594 15.328 29.141 1 75.69 52 GLN B C 1
ATOM 4546 O O . GLN B 1 52 ? 10.391 15.047 29.078 1 75.69 52 GLN B O 1
ATOM 4551 N N . CYS B 1 53 ? 12.422 15.344 28.109 1 83.5 53 CYS B N 1
ATOM 4552 C CA . CYS B 1 53 ? 11.867 15.078 26.781 1 83.5 53 CYS B CA 1
ATOM 4553 C C . CYS B 1 53 ? 11.375 13.641 26.688 1 83.5 53 CYS B C 1
ATOM 4555 O O . CYS B 1 53 ? 10.328 13.375 26.094 1 83.5 53 CYS B O 1
ATOM 4557 N N . GLN B 1 54 ? 12.078 12.867 27.375 1 78.62 54 GLN B N 1
ATOM 4558 C CA . GLN B 1 54 ? 11.672 11.461 27.391 1 78.62 54 GLN B CA 1
ATOM 4559 C C . GLN B 1 54 ? 10.359 11.273 28.141 1 78.62 54 GLN B C 1
ATOM 4561 O O . GLN B 1 54 ? 9.523 10.461 27.734 1 78.62 54 GLN B O 1
ATOM 4566 N N . THR B 1 55 ? 10.289 12.031 29.156 1 78.69 55 THR B N 1
ATOM 4567 C CA . THR B 1 55 ? 9.055 11.953 29.938 1 78.69 55 THR B CA 1
ATOM 4568 C C . THR B 1 55 ? 7.863 12.398 29.094 1 78.69 55 THR B C 1
ATOM 4570 O O . THR B 1 55 ? 6.789 11.805 29.156 1 78.69 55 THR B O 1
ATOM 4573 N N . GLN B 1 56 ? 8.125 13.414 28.328 1 79.94 56 GLN B N 1
ATOM 4574 C CA . GLN B 1 56 ? 7.055 13.898 27.453 1 79.94 56 GLN B CA 1
ATOM 4575 C C . GLN B 1 56 ? 6.68 12.859 26.406 1 79.94 56 GLN B C 1
ATOM 4577 O O . GLN B 1 56 ? 5.5 12.664 26.109 1 79.94 56 GLN B O 1
ATOM 4582 N N . LEU B 1 57 ? 7.59 12.211 25.953 1 79.75 57 LEU B N 1
ATOM 4583 C CA . LEU B 1 57 ? 7.348 11.188 24.953 1 79.75 57 LEU B CA 1
ATOM 4584 C C . LEU B 1 57 ? 6.66 9.969 25.562 1 79.75 57 LEU B C 1
ATOM 4586 O O . LEU B 1 57 ? 5.797 9.359 24.938 1 79.75 57 LEU B O 1
ATOM 4590 N N . ARG B 1 58 ? 7.07 9.633 26.766 1 76.06 58 ARG B N 1
ATOM 4591 C CA . ARG B 1 58 ? 6.441 8.516 27.453 1 76.06 58 ARG B CA 1
ATOM 4592 C C . ARG B 1 58 ? 4.969 8.805 27.734 1 76.06 58 ARG B C 1
ATOM 4594 O O . ARG B 1 58 ? 4.133 7.902 27.688 1 76.06 58 ARG B O 1
ATOM 4601 N N . HIS B 1 59 ? 4.715 10.016 27.891 1 71.94 59 HIS B N 1
ATOM 4602 C CA . HIS B 1 59 ? 3.332 10.414 28.156 1 71.94 59 HIS B CA 1
ATOM 4603 C C . HIS B 1 59 ? 2.457 10.172 26.922 1 71.94 59 HIS B C 1
ATOM 4605 O O . HIS B 1 59 ? 1.26 9.906 27.047 1 71.94 59 HIS B O 1
ATOM 4611 N N . LEU B 1 60 ? 3.109 10.242 25.859 1 74.31 60 LEU B N 1
ATOM 4612 C CA . LEU B 1 60 ? 2.363 10.016 24.625 1 74.31 60 LEU B CA 1
ATOM 4613 C C . LEU B 1 60 ? 1.862 8.578 24.562 1 74.31 60 LEU B C 1
ATOM 4615 O O . LEU B 1 60 ? 0.887 8.289 23.859 1 74.31 60 LEU B O 1
ATOM 4619 N N . GLN B 1 61 ? 2.482 7.773 25.344 1 69.25 61 GLN B N 1
ATOM 4620 C CA . GLN B 1 61 ? 2.184 6.348 25.266 1 69.25 61 GLN B CA 1
ATOM 4621 C C . GLN B 1 61 ? 1.128 5.957 26.297 1 69.25 61 GLN B C 1
ATOM 4623 O O . GLN B 1 61 ? 0.702 4.801 26.359 1 69.25 61 GLN B O 1
ATOM 4628 N N . ASN B 1 62 ? 0.77 6.902 27.062 1 62.31 62 ASN B N 1
ATOM 4629 C CA . ASN B 1 62 ? -0.18 6.535 28.094 1 62.31 62 ASN B CA 1
ATOM 4630 C C . ASN B 1 62 ? -1.561 6.238 27.516 1 62.31 62 ASN B C 1
ATOM 4632 O O . ASN B 1 62 ? -2.193 7.113 26.938 1 62.31 62 ASN B O 1
ATOM 4636 N N . GLU B 1 63 ? -1.94 4.898 27.531 1 58.53 63 GLU B N 1
ATOM 4637 C CA . GLU B 1 63 ? -3.145 4.289 26.984 1 58.53 63 GLU B CA 1
ATOM 4638 C C . GLU B 1 63 ? -4.406 4.941 27.547 1 58.53 63 GLU B C 1
ATOM 4640 O O . GLU B 1 63 ? -5.41 5.074 26.844 1 58.53 63 GLU B O 1
ATOM 4645 N N . ALA B 1 64 ? -4.293 5.41 28.734 1 61.47 64 ALA B N 1
ATOM 4646 C CA . ALA B 1 64 ? -5.527 5.77 29.422 1 61.47 64 ALA B CA 1
ATOM 4647 C C . ALA B 1 64 ? -6.137 7.039 28.828 1 61.47 64 ALA B C 1
ATOM 4649 O O . ALA B 1 64 ? -7.332 7.297 29 1 61.47 64 ALA B O 1
ATOM 4650 N N . THR B 1 65 ? -5.379 7.551 27.766 1 80.94 65 THR B N 1
ATOM 4651 C CA . THR B 1 65 ? -5.879 8.875 27.406 1 80.94 65 THR B CA 1
ATOM 4652 C C . THR B 1 65 ? -6.387 8.875 25.969 1 80.94 65 THR B C 1
ATOM 4654 O O . THR B 1 65 ? -7.215 9.711 25.594 1 80.94 65 THR B O 1
ATOM 4657 N N . ILE B 1 66 ? -6.102 7.844 25.219 1 86.38 66 ILE B N 1
ATOM 4658 C CA . ILE B 1 66 ? -6.551 7.836 23.844 1 86.38 66 ILE B CA 1
ATOM 4659 C C . ILE B 1 66 ? -7.184 6.488 23.5 1 86.38 66 ILE B C 1
ATOM 4661 O O . ILE B 1 66 ? -6.594 5.438 23.781 1 86.38 66 ILE B O 1
ATOM 4665 N N . THR B 1 67 ? -8.367 6.523 22.984 1 85.31 67 THR B N 1
ATOM 4666 C CA . THR B 1 67 ? -9.047 5.297 22.578 1 85.31 67 THR B CA 1
ATOM 4667 C C . THR B 1 67 ? -9.477 5.383 21.109 1 85.31 67 THR B C 1
ATOM 4669 O O . THR B 1 67 ? -9.742 6.473 20.609 1 85.31 67 THR B O 1
ATOM 4672 N N . ALA B 1 68 ? -9.461 4.273 20.484 1 87.94 68 ALA B N 1
ATOM 4673 C CA . ALA B 1 68 ? -9.898 4.16 19.094 1 87.94 68 ALA B CA 1
ATOM 4674 C C . ALA B 1 68 ? -10.633 2.846 18.859 1 87.94 68 ALA B C 1
ATOM 4676 O O . ALA B 1 68 ? -10.234 1.802 19.375 1 87.94 68 ALA B O 1
ATOM 4677 N N . THR B 1 69 ? -11.75 2.945 18.062 1 83.88 69 THR B N 1
ATOM 4678 C CA . THR B 1 69 ? -12.516 1.737 17.781 1 83.88 69 THR B CA 1
ATOM 4679 C C . THR B 1 69 ? -12.445 1.385 16.297 1 83.88 69 THR B C 1
ATOM 4681 O O . THR B 1 69 ? -12.289 2.268 15.453 1 83.88 69 THR B O 1
ATOM 4684 N N . ILE B 1 70 ? -12.578 0.078 16.031 1 85.5 70 ILE B N 1
ATOM 4685 C CA . ILE B 1 70 ? -12.641 -0.454 14.664 1 85.5 70 ILE B CA 1
ATOM 4686 C C . ILE B 1 70 ? -13.945 -1.229 14.477 1 85.5 70 ILE B C 1
ATOM 4688 O O . ILE B 1 70 ? -14.195 -2.213 15.18 1 85.5 70 ILE B O 1
ATOM 4692 N N . PRO B 1 71 ? -14.812 -0.924 13.586 1 86.62 71 PRO B N 1
ATOM 4693 C CA . PRO B 1 71 ? -14.68 0.274 12.758 1 86.62 71 PRO B CA 1
ATOM 4694 C C . PRO B 1 71 ? -14.953 1.562 13.523 1 86.62 71 PRO B C 1
ATOM 4696 O O . PRO B 1 71 ? -15.609 1.533 14.57 1 86.62 71 PRO B O 1
ATOM 4699 N N . PRO B 1 72 ? -14.5 2.658 12.922 1 91.88 72 PRO B N 1
ATOM 4700 C CA . PRO B 1 72 ? -14.711 3.924 13.633 1 91.88 72 PRO B CA 1
ATOM 4701 C C . PRO B 1 72 ? -16.141 4.457 13.477 1 91.88 72 PRO B C 1
ATOM 4703 O O . PRO B 1 72 ? -16.812 4.152 12.492 1 91.88 72 PRO B O 1
ATOM 4706 N N . LYS B 1 73 ? -16.531 5.207 14.445 1 90.69 73 LYS B N 1
ATOM 4707 C CA . LYS B 1 73 ? -17.781 5.961 14.344 1 90.69 73 LYS B CA 1
ATOM 4708 C C . LYS B 1 73 ? -17.547 7.309 13.672 1 90.69 73 LYS B C 1
ATOM 4710 O O . LYS B 1 73 ? -16.969 8.219 14.273 1 90.69 73 LYS B O 1
ATOM 4715 N N . LEU B 1 74 ? -18.078 7.438 12.516 1 95.19 74 LEU B N 1
ATOM 4716 C CA . LEU B 1 74 ? -17.75 8.594 11.688 1 95.19 74 LEU B CA 1
ATOM 4717 C C . LEU B 1 74 ? -18.828 9.664 11.781 1 95.19 74 LEU B C 1
ATOM 4719 O O . LEU B 1 74 ? -18.594 10.812 11.406 1 95.19 74 LEU B O 1
ATOM 4723 N N . GLU B 1 75 ? -19.984 9.297 12.273 1 95.62 75 GLU B N 1
ATOM 4724 C CA . GLU B 1 75 ? -21.125 10.211 12.242 1 95.62 75 GLU B CA 1
ATOM 4725 C C . GLU B 1 75 ? -20.797 11.523 12.945 1 95.62 75 GLU B C 1
ATOM 4727 O O . GLU B 1 75 ? -20.266 11.523 14.055 1 95.62 75 GLU B O 1
ATOM 4732 N N . GLY B 1 76 ? -21.109 12.562 12.227 1 96.44 76 GLY B N 1
ATOM 4733 C CA . GLY B 1 76 ? -20.859 13.883 12.797 1 96.44 76 GLY B CA 1
ATOM 4734 C C . GLY B 1 76 ? -20.219 14.844 11.812 1 96.44 76 GLY B C 1
ATOM 4735 O O . GLY B 1 76 ? -20.141 14.555 10.617 1 96.44 76 GLY B O 1
ATOM 4736 N N . HIS B 1 77 ? -19.969 16.016 12.32 1 98.12 77 HIS B N 1
ATOM 4737 C CA . HIS B 1 77 ? -19.344 17.094 11.555 1 98.12 77 HIS B CA 1
ATOM 4738 C C . HIS B 1 77 ? -17.875 17.281 11.945 1 98.12 77 HIS B C 1
ATOM 4740 O O . HIS B 1 77 ? -17.578 17.516 13.117 1 98.12 77 HIS B O 1
ATOM 4746 N N . TRP B 1 78 ? -17.047 17.109 10.961 1 98.75 78 TRP B N 1
ATOM 4747 C CA . TRP B 1 78 ? -15.609 17.172 11.18 1 98.75 78 TRP B CA 1
ATOM 4748 C C . TRP B 1 78 ? -15 18.359 10.453 1 98.75 78 TRP B C 1
ATOM 4750 O O . TRP B 1 78 ? -15.289 18.594 9.273 1 98.75 78 TRP B O 1
ATOM 4760 N N . VAL B 1 79 ? -14.078 19.141 11.188 1 98.75 79 VAL B N 1
ATOM 4761 C CA . VAL B 1 79 ? -13.594 20.391 10.602 1 98.75 79 VAL B CA 1
ATOM 4762 C C . VAL B 1 79 ? -12.086 20.531 10.852 1 98.75 79 VAL B C 1
ATOM 4764 O O . VAL B 1 79 ? -11.547 19.922 11.773 1 98.75 79 VAL B O 1
ATOM 4767 N N . SER B 1 80 ? -11.477 21.312 9.992 1 98.12 80 SER B N 1
ATOM 4768 C CA . SER B 1 80 ? -10.062 21.641 10.195 1 98.12 80 SER B CA 1
ATOM 4769 C C . SER B 1 80 ? -9.875 22.516 11.43 1 98.12 80 SER B C 1
ATOM 4771 O O . SER B 1 80 ? -10.703 23.375 11.727 1 98.12 80 SER B O 1
ATOM 4773 N N . SER B 1 81 ? -8.758 22.328 12.109 1 95.56 81 SER B N 1
ATOM 4774 C CA . SER B 1 81 ? -8.445 23.141 13.289 1 95.56 81 SER B CA 1
ATOM 4775 C C . SER B 1 81 ? -7.402 24.203 12.961 1 95.56 81 SER B C 1
ATOM 4777 O O . SER B 1 81 ? -7.082 25.047 13.805 1 95.56 81 SER B O 1
ATOM 4779 N N . ARG B 1 82 ? -6.848 24.172 11.797 1 94.38 82 ARG B N 1
ATOM 4780 C CA . ARG B 1 82 ? -5.891 25.141 11.289 1 94.38 82 ARG B CA 1
ATOM 4781 C C . ARG B 1 82 ? -5.836 25.125 9.766 1 94.38 82 ARG B C 1
ATOM 4783 O O . ARG B 1 82 ? -6.438 24.25 9.133 1 94.38 82 ARG B O 1
ATOM 4790 N N . CYS B 1 83 ? -5.133 26.109 9.234 1 95.94 83 CYS B N 1
ATOM 4791 C CA . CYS B 1 83 ? -4.895 26.078 7.793 1 95.94 83 CYS B CA 1
ATOM 4792 C C . CYS B 1 83 ? -3.992 24.906 7.41 1 95.94 83 CYS B C 1
ATOM 4794 O O . CYS B 1 83 ? -2.871 24.797 7.906 1 95.94 83 CYS B O 1
ATOM 4796 N N . GLU B 1 84 ? -4.516 24.078 6.582 1 97.19 84 GLU B N 1
ATOM 4797 C CA . GLU B 1 84 ? -3.768 22.906 6.176 1 97.19 84 GLU B CA 1
ATOM 4798 C C . GLU B 1 84 ? -2.914 23.188 4.941 1 97.19 84 GLU B C 1
ATOM 4800 O O . GLU B 1 84 ? -3.334 23.922 4.047 1 97.19 84 GLU B O 1
ATOM 4805 N N . VAL B 1 85 ? -1.73 22.562 4.945 1 97.06 85 VAL B N 1
ATOM 4806 C CA . VAL B 1 85 ? -0.843 22.656 3.791 1 97.06 85 VAL B CA 1
ATOM 4807 C C . VAL B 1 85 ? -0.62 21.266 3.195 1 97.06 85 VAL B C 1
ATOM 4809 O O . VAL B 1 85 ? 0.003 20.406 3.826 1 97.06 85 VAL B O 1
ATOM 4812 N N . ARG B 1 86 ? -1.121 21.047 1.969 1 96.69 86 ARG B N 1
ATOM 4813 C CA . ARG B 1 86 ? -0.924 19.797 1.246 1 96.69 86 ARG B CA 1
ATOM 4814 C C . ARG B 1 86 ? 0.198 19.922 0.222 1 96.69 86 ARG B C 1
ATOM 4816 O O . ARG B 1 86 ? 0.56 21.031 -0.174 1 96.69 86 ARG B O 1
ATOM 4823 N N . PRO B 1 87 ? 0.715 18.75 -0.188 1 95.38 87 PRO B N 1
ATOM 4824 C CA . PRO B 1 87 ? 1.777 18.828 -1.194 1 95.38 87 PRO B CA 1
ATOM 4825 C C . PRO B 1 87 ? 1.32 19.484 -2.49 1 95.38 87 PRO B C 1
ATOM 4827 O O . PRO B 1 87 ? 0.188 19.281 -2.932 1 95.38 87 PRO B O 1
ATOM 4830 N N . GLY B 1 88 ? 2.279 20.312 -3.066 1 92.44 88 GLY B N 1
ATOM 4831 C CA . GLY B 1 88 ? 1.996 21.047 -4.289 1 92.44 88 GLY B CA 1
ATOM 4832 C C . GLY B 1 88 ? 2.625 22.422 -4.316 1 92.44 88 GLY B C 1
ATOM 4833 O O . GLY B 1 88 ? 3.525 22.688 -5.113 1 92.44 88 GLY B O 1
ATOM 4834 N N . PRO B 1 89 ? 2.369 23.203 -3.438 1 95.81 89 PRO B N 1
ATOM 4835 C CA . PRO B 1 89 ? 1.493 23.125 -2.268 1 95.81 89 PRO B CA 1
ATOM 4836 C C . PRO B 1 89 ? 0.056 23.547 -2.578 1 95.81 89 PRO B C 1
ATOM 4838 O O . PRO B 1 89 ? -0.188 24.266 -3.551 1 95.81 89 PRO B O 1
ATOM 4841 N N . GLU B 1 90 ? -0.816 23.016 -1.763 1 96.38 90 GLU B N 1
ATOM 4842 C CA . GLU B 1 90 ? -2.215 23.422 -1.665 1 96.38 90 GLU B CA 1
ATOM 4843 C C . GLU B 1 90 ? -2.566 23.859 -0.244 1 96.38 90 GLU B C 1
ATOM 4845 O O . GLU B 1 90 ? -2.139 23.219 0.725 1 96.38 90 GLU B O 1
ATOM 4850 N N . PHE B 1 91 ? -3.252 24.969 -0.193 1 97.62 91 PHE B N 1
ATOM 4851 C CA . PHE B 1 91 ? -3.73 25.469 1.091 1 97.62 91 PHE B CA 1
ATOM 4852 C C . PHE B 1 91 ? -5.242 25.328 1.201 1 97.62 91 PHE B C 1
ATOM 4854 O O . PHE B 1 91 ? -5.98 25.766 0.317 1 97.62 91 PHE B O 1
ATOM 4861 N N . LEU B 1 92 ? -5.625 24.719 2.332 1 98.12 92 LEU B N 1
ATOM 4862 C CA . LEU B 1 92 ? -7.066 24.484 2.346 1 98.12 92 LEU B CA 1
ATOM 4863 C C . LEU B 1 92 ? -7.566 24.281 3.771 1 98.12 92 LEU B C 1
ATOM 4865 O O . LEU B 1 92 ? -6.773 24.062 4.688 1 98.12 92 LEU B O 1
ATOM 4869 N N . THR B 1 93 ? -8.844 24.391 3.92 1 98.62 93 THR B N 1
ATOM 4870 C CA . THR B 1 93 ? -9.602 23.938 5.078 1 98.62 93 THR B CA 1
ATOM 4871 C C . THR B 1 93 ? -10.688 22.953 4.66 1 98.62 93 THR B C 1
ATOM 4873 O O . THR B 1 93 ? -11.25 23.062 3.57 1 98.62 93 THR B O 1
ATOM 4876 N N . ARG B 1 94 ? -10.969 22.047 5.496 1 98.69 94 ARG B N 1
ATOM 4877 C CA . ARG B 1 94 ? -11.93 20.984 5.203 1 98.69 94 ARG B CA 1
ATOM 4878 C C . ARG B 1 94 ? -13.078 21 6.207 1 98.69 94 ARG B C 1
ATOM 4880 O O . ARG B 1 94 ? -12.875 21.266 7.391 1 98.69 94 ARG B O 1
ATOM 4887 N N . SER B 1 95 ? -14.25 20.719 5.707 1 98.81 95 SER B N 1
ATOM 4888 C CA . SER B 1 95 ? -15.469 20.516 6.477 1 98.81 95 SER B CA 1
ATOM 4889 C C . SER B 1 95 ? -16.25 19.312 5.969 1 98.81 95 SER B C 1
ATOM 4891 O O . SER B 1 95 ? -16.844 19.359 4.891 1 98.81 95 SER B O 1
ATOM 4893 N N . TYR B 1 96 ? -16.297 18.266 6.754 1 98.75 96 TYR B N 1
ATOM 4894 C CA . TYR B 1 96 ? -16.875 17 6.32 1 98.75 96 TYR B CA 1
ATOM 4895 C C . TYR B 1 96 ? -18.016 16.578 7.238 1 98.75 96 TYR B C 1
ATOM 4897 O O . TYR B 1 96 ? -17.891 16.625 8.461 1 98.75 96 TYR B O 1
ATOM 4905 N N . ILE B 1 97 ? -19.109 16.188 6.664 1 98.44 97 ILE B N 1
ATOM 4906 C CA . ILE B 1 97 ? -20.25 15.664 7.402 1 98.44 97 ILE B CA 1
ATOM 4907 C C . ILE B 1 97 ? -20.531 14.227 6.969 1 98.44 97 ILE B C 1
ATOM 4909 O O . ILE B 1 97 ? -20.688 13.953 5.781 1 98.44 97 ILE B O 1
ATOM 4913 N N . PHE B 1 98 ? -20.5 13.398 7.91 1 97.94 98 PHE B N 1
ATOM 4914 C CA . PHE B 1 98 ? -20.922 12.016 7.676 1 97.94 98 PHE B CA 1
ATOM 4915 C C . PHE B 1 98 ? -22.281 11.75 8.312 1 97.94 98 PHE B C 1
ATOM 4917 O O . PHE B 1 98 ? -22.453 11.969 9.516 1 97.94 98 PHE B O 1
ATOM 4924 N N . TYR B 1 99 ? -23.141 11.273 7.504 1 95.5 99 TYR B N 1
ATOM 4925 C CA . TYR B 1 99 ? -24.516 11.062 7.977 1 95.5 99 TYR B CA 1
ATOM 4926 C C . TYR B 1 99 ? -24.672 9.672 8.578 1 95.5 99 TYR B C 1
ATOM 4928 O O . TYR B 1 99 ? -23.891 8.766 8.273 1 95.5 99 TYR B O 1
ATOM 4936 N N . GLN B 1 100 ? -25.625 9.578 9.43 1 84.5 100 GLN B N 1
ATOM 4937 C CA . GLN B 1 100 ? -25.844 8.344 10.18 1 84.5 100 GLN B CA 1
ATOM 4938 C C . GLN B 1 100 ? -26.312 7.219 9.266 1 84.5 100 GLN B C 1
ATOM 4940 O O . GLN B 1 100 ? -26.922 7.473 8.227 1 84.5 100 GLN B O 1
ATOM 4945 N N . SER B 1 101 ? -25.969 6.043 9.805 1 74.31 101 SER B N 1
ATOM 4946 C CA . SER B 1 101 ? -26.453 4.84 9.148 1 74.31 101 SER B CA 1
ATOM 4947 C C . SER B 1 101 ? -27.984 4.812 9.109 1 74.31 101 SER B C 1
ATOM 4949 O O . SER B 1 101 ? -28.641 5.391 9.984 1 74.31 101 SER B O 1
ATOM 4951 N N . PRO B 1 102 ? -28.609 4.395 7.895 1 79.69 102 PRO B N 1
ATOM 4952 C CA . PRO B 1 102 ? -28.016 3.422 6.973 1 79.69 102 PRO B CA 1
ATOM 4953 C C . PRO B 1 102 ? -27.547 4.059 5.664 1 79.69 102 PRO B C 1
ATOM 4955 O O . PRO B 1 102 ? -27.047 3.357 4.773 1 79.69 102 PRO B O 1
ATOM 4958 N N . THR B 1 103 ? -27.688 5.348 5.566 1 77 103 THR B N 1
ATOM 4959 C CA . THR B 1 103 ? -27.484 5.926 4.238 1 77 103 THR B CA 1
ATOM 4960 C C . THR B 1 103 ? -26.016 5.859 3.832 1 77 103 THR B C 1
ATOM 4962 O O . THR B 1 103 ? -25.703 5.645 2.658 1 77 103 THR B O 1
ATOM 4965 N N . ARG B 1 104 ? -25.109 5.91 4.746 1 90.44 104 ARG B N 1
ATOM 4966 C CA . ARG B 1 104 ? -23.672 5.895 4.5 1 90.44 104 ARG B CA 1
ATOM 4967 C C . ARG B 1 104 ? -23.25 7.078 3.633 1 90.44 104 ARG B C 1
ATOM 4969 O O . ARG B 1 104 ? -22.234 7.023 2.949 1 90.44 104 ARG B O 1
ATOM 4976 N N . LEU B 1 105 ? -24.156 8.164 3.623 1 96.81 105 LEU B N 1
ATOM 4977 C CA . LEU B 1 105 ? -23.875 9.336 2.799 1 96.81 105 LEU B CA 1
ATOM 4978 C C . LEU B 1 105 ? -22.922 10.289 3.508 1 96.81 105 LEU B C 1
ATOM 4980 O O . LEU B 1 105 ? -22.859 10.312 4.738 1 96.81 105 LEU B O 1
ATOM 4984 N N . PHE B 1 106 ? -22.203 11.031 2.686 1 97.94 106 PHE B N 1
ATOM 4985 C CA . PHE B 1 106 ? -21.375 12.094 3.252 1 97.94 106 PHE B CA 1
ATOM 4986 C C . PHE B 1 106 ? -21.422 13.344 2.381 1 97.94 106 PHE B C 1
ATOM 4988 O O . PHE B 1 106 ? -21.797 13.273 1.206 1 97.94 106 PHE B O 1
ATOM 4995 N N . ARG B 1 107 ? -21.203 14.406 3.008 1 98.19 107 ARG B N 1
ATOM 4996 C CA . ARG B 1 107 ? -21 15.695 2.361 1 98.19 107 ARG B CA 1
ATOM 4997 C C . ARG B 1 107 ? -19.688 16.328 2.82 1 98.19 107 ARG B C 1
ATOM 4999 O O . ARG B 1 107 ? -19.453 16.484 4.023 1 98.19 107 ARG B O 1
ATOM 5006 N N . ALA B 1 108 ? -18.891 16.672 1.875 1 98.62 108 ALA B N 1
ATOM 5007 C CA . ALA B 1 108 ? -17.594 17.281 2.193 1 98.62 108 ALA B CA 1
ATOM 5008 C C . ALA B 1 108 ? -17.422 18.609 1.462 1 98.62 108 ALA B C 1
ATOM 5010 O O . ALA B 1 108 ? -17.781 18.734 0.292 1 98.62 108 ALA B O 1
ATOM 5011 N N . VAL B 1 109 ? -16.906 19.562 2.189 1 98.75 109 VAL B N 1
ATOM 5012 C CA . VAL B 1 109 ? -16.562 20.844 1.582 1 98.75 109 VAL B CA 1
ATOM 5013 C C . VAL B 1 109 ? -15.078 21.125 1.801 1 98.75 109 VAL B C 1
ATOM 5015 O O . VAL B 1 109 ? -14.586 21.062 2.93 1 98.75 109 VAL B O 1
ATOM 5018 N N . GLN B 1 110 ? -14.438 21.422 0.742 1 98.62 110 GLN B N 1
ATOM 5019 C CA . GLN B 1 110 ? -13.031 21.828 0.788 1 98.62 110 GLN B CA 1
ATOM 5020 C C . GLN B 1 110 ? -12.852 23.25 0.271 1 98.62 110 GLN B C 1
ATOM 5022 O O . GLN B 1 110 ? -13.219 23.547 -0.866 1 98.62 110 GLN B O 1
ATOM 5027 N N . HIS B 1 111 ? -12.336 24.109 1.095 1 98.69 111 HIS B N 1
ATOM 5028 C CA . HIS B 1 111 ? -12.047 25.484 0.702 1 98.69 111 HIS B CA 1
ATOM 5029 C C . HIS B 1 111 ? -10.57 25.656 0.379 1 98.69 111 HIS B C 1
ATOM 5031 O O . HIS B 1 111 ? -9.711 25.422 1.23 1 98.69 111 HIS B O 1
ATOM 5037 N N . TYR B 1 112 ? -10.305 26.094 -0.799 1 97.5 112 TYR B N 1
ATOM 5038 C CA . TYR B 1 112 ? -8.922 26.297 -1.225 1 97.5 112 TYR B CA 1
ATOM 5039 C C . TYR B 1 112 ? -8.547 27.766 -1.165 1 97.5 112 TYR B C 1
ATOM 5041 O O . TYR B 1 112 ? -9.391 28.641 -1.388 1 97.5 112 TYR B O 1
ATOM 5049 N N . TYR B 1 113 ? -7.25 28.062 -0.89 1 97.31 113 TYR B N 1
ATOM 5050 C CA . TYR B 1 113 ? -6.758 29.422 -0.708 1 97.31 113 TYR B CA 1
ATOM 5051 C C . TYR B 1 113 ? -5.496 29.656 -1.53 1 97.31 113 TYR B C 1
ATOM 5053 O O . TYR B 1 113 ? -4.832 28.703 -1.949 1 97.31 113 TYR B O 1
ATOM 5061 N N . SER B 1 114 ? -5.168 30.938 -1.73 1 95.06 114 SER B N 1
ATOM 5062 C CA . SER B 1 114 ? -3.979 31.297 -2.494 1 95.06 114 SER B CA 1
ATOM 5063 C C . SER B 1 114 ? -2.773 31.5 -1.58 1 95.06 114 SER B C 1
ATOM 5065 O O . SER B 1 114 ? -1.636 31.562 -2.049 1 95.06 114 SER B O 1
ATOM 5067 N N . ASP B 1 115 ? -3.035 31.578 -0.303 1 93.94 115 ASP B N 1
ATOM 5068 C CA . ASP B 1 115 ? -1.951 31.859 0.637 1 93.94 115 ASP B CA 1
ATOM 5069 C C . ASP B 1 115 ? -1.892 30.781 1.727 1 93.94 115 ASP B C 1
ATOM 5071 O O . ASP B 1 115 ? -2.893 30.125 2.012 1 93.94 115 ASP B O 1
ATOM 5075 N N . SER B 1 116 ? -0.786 30.688 2.43 1 93.44 116 SER B N 1
ATOM 5076 C CA . SER B 1 116 ? -0.521 29.641 3.398 1 93.44 116 SER B CA 1
ATOM 5077 C C . SER B 1 116 ? -1.229 29.906 4.723 1 93.44 116 SER B C 1
ATOM 5079 O O . SER B 1 116 ? -1.234 29.062 5.613 1 93.44 116 SER B O 1
ATOM 5081 N N . GLU B 1 117 ? -1.853 31 4.844 1 92.75 117 GLU B N 1
ATOM 5082 C CA . GLU B 1 117 ? -2.549 31.328 6.082 1 92.75 117 GLU B CA 1
ATOM 5083 C C . GLU B 1 117 ? -4.062 31.219 5.914 1 92.75 117 GLU B C 1
ATOM 5085 O O . GLU B 1 117 ? -4.816 31.422 6.867 1 92.75 117 GLU B O 1
ATOM 5090 N N . CYS B 1 118 ? -4.508 30.875 4.75 1 96.75 118 CYS B N 1
ATOM 5091 C CA . CYS B 1 118 ? -5.918 30.688 4.43 1 96.75 118 CYS B CA 1
ATOM 5092 C C . CYS B 1 118 ? -6.699 31.984 4.648 1 96.75 118 CYS B C 1
ATOM 5094 O O . CYS B 1 118 ? -7.754 31.969 5.285 1 96.75 118 CYS B O 1
ATOM 5096 N N . HIS B 1 119 ? -6.16 33.062 4.066 1 95.5 119 HIS B N 1
ATOM 5097 C CA . HIS B 1 119 ? -6.781 34.375 4.172 1 95.5 119 HIS B CA 1
ATOM 5098 C C . HIS B 1 119 ? -7.512 34.75 2.883 1 95.5 119 HIS B C 1
ATOM 5100 O O . HIS B 1 119 ? -8.469 35.531 2.906 1 95.5 119 HIS B O 1
ATOM 5106 N N . ILE B 1 120 ? -7.066 34.25 1.778 1 95.19 120 ILE B N 1
ATOM 5107 C CA . ILE B 1 120 ? -7.613 34.656 0.481 1 95.19 120 ILE B CA 1
ATOM 5108 C C . ILE B 1 120 ? -8.219 33.406 -0.207 1 95.19 120 ILE B C 1
ATOM 5110 O O . ILE B 1 120 ? -7.531 32.719 -0.947 1 95.19 120 ILE B O 1
ATOM 5114 N N . PRO B 1 121 ? -9.508 33.281 -0.089 1 97.25 121 PRO B N 1
ATOM 5115 C CA . PRO B 1 121 ? -10.148 32.125 -0.72 1 97.25 121 PRO B CA 1
ATOM 5116 C C . PRO B 1 121 ? -10.109 32.188 -2.244 1 97.25 121 PRO B C 1
ATOM 5118 O O . PRO B 1 121 ? -10.242 33.25 -2.826 1 97.25 121 PRO B O 1
ATOM 5121 N N . THR B 1 122 ? -9.859 31.062 -2.867 1 96.5 122 THR B N 1
ATOM 5122 C CA . THR B 1 122 ? -9.859 30.969 -4.32 1 96.5 122 THR B CA 1
ATOM 5123 C C . THR B 1 122 ? -11.117 30.266 -4.82 1 96.5 122 THR B C 1
ATOM 5125 O O . THR B 1 122 ? -11.938 30.859 -5.516 1 96.5 122 THR B O 1
ATOM 5128 N N . TYR B 1 123 ? -11.258 29.047 -4.441 1 96.38 123 TYR B N 1
ATOM 5129 C CA . TYR B 1 123 ? -12.453 28.297 -4.809 1 96.38 123 TYR B CA 1
ATOM 5130 C C . TYR B 1 123 ? -12.789 27.25 -3.752 1 96.38 123 TYR B C 1
ATOM 5132 O O . TYR B 1 123 ? -11.969 26.953 -2.877 1 96.38 123 TYR B O 1
ATOM 5140 N N . SER B 1 124 ? -14.016 26.75 -3.789 1 97.94 124 SER B N 1
ATOM 5141 C CA . SER B 1 124 ? -14.484 25.688 -2.904 1 97.94 124 SER B CA 1
ATOM 5142 C C . SER B 1 124 ? -15.055 24.516 -3.699 1 97.94 124 SER B C 1
ATOM 5144 O O . SER B 1 124 ? -15.672 24.703 -4.75 1 97.94 124 SER B O 1
ATOM 5146 N N . LEU B 1 125 ? -14.766 23.328 -3.229 1 97.81 125 LEU B N 1
ATOM 5147 C CA . LEU B 1 125 ? -15.352 22.125 -3.789 1 97.81 125 LEU B CA 1
ATOM 5148 C C . LEU B 1 125 ? -16.391 21.531 -2.838 1 97.81 125 LEU B C 1
ATOM 5150 O O . LEU B 1 125 ? -16.141 21.406 -1.639 1 97.81 125 LEU B O 1
ATOM 5154 N N . VAL B 1 126 ? -17.531 21.266 -3.367 1 98.31 126 VAL B N 1
ATOM 5155 C CA . VAL B 1 126 ? -18.594 20.594 -2.625 1 98.31 126 VAL B CA 1
ATOM 5156 C C . VAL B 1 126 ? -18.75 19.156 -3.121 1 98.31 126 VAL B C 1
ATOM 5158 O O . VAL B 1 126 ? -19.109 18.938 -4.281 1 98.31 126 VAL B O 1
ATOM 5161 N N . ILE B 1 127 ? -18.594 18.219 -2.242 1 98.5 127 ILE B N 1
ATOM 5162 C CA . ILE B 1 127 ? -18.516 16.812 -2.625 1 98.5 127 ILE B CA 1
ATOM 5163 C C . ILE B 1 127 ? -19.625 16.031 -1.905 1 98.5 127 ILE B C 1
ATOM 5165 O O . ILE B 1 127 ? -19.797 16.172 -0.691 1 98.5 127 ILE B O 1
ATOM 5169 N N . ARG B 1 128 ? -20.328 15.305 -2.607 1 98.12 128 ARG B N 1
ATOM 5170 C CA . ARG B 1 128 ? -21.344 14.414 -2.066 1 98.12 128 ARG B CA 1
ATOM 5171 C C . ARG B 1 128 ? -21.141 12.984 -2.564 1 98.12 128 ARG B C 1
ATOM 5173 O O . ARG B 1 128 ? -20.797 12.773 -3.725 1 98.12 128 ARG B O 1
ATOM 5180 N N . GLY B 1 129 ? -21.297 12.078 -1.638 1 97.75 129 GLY B N 1
ATOM 5181 C CA . GLY B 1 129 ? -21.156 10.68 -2.014 1 97.75 129 GLY B CA 1
ATOM 5182 C C . GLY B 1 129 ? -21.5 9.719 -0.894 1 97.75 129 GLY B C 1
ATOM 5183 O O . GLY B 1 129 ? -22.25 10.07 0.024 1 97.75 129 GLY B O 1
ATOM 5184 N N . LYS B 1 130 ? -21.047 8.508 -1.124 1 96.56 130 LYS B N 1
ATOM 5185 C CA . LYS B 1 130 ? -21.281 7.438 -0.155 1 96.56 130 LYS B CA 1
ATOM 5186 C C . LYS B 1 130 ? -19.953 6.824 0.295 1 96.56 130 LYS B C 1
ATOM 5188 O O . LYS B 1 130 ? -19 6.758 -0.48 1 96.56 130 LYS B O 1
ATOM 5193 N N . LEU B 1 131 ? -19.938 6.422 1.555 1 95.81 131 LEU B N 1
ATOM 5194 C CA . LEU B 1 131 ? -18.75 5.801 2.141 1 95.81 131 LEU B CA 1
ATOM 5195 C C . LEU B 1 131 ? -19.109 4.484 2.822 1 95.81 131 LEU B C 1
ATOM 5197 O O . LEU B 1 131 ? -20.016 4.441 3.666 1 95.81 131 LEU B O 1
ATOM 5201 N N . ARG B 1 132 ? -18.391 3.49 2.447 1 89.38 132 ARG B N 1
ATOM 5202 C CA . ARG B 1 132 ? -18.578 2.176 3.055 1 89.38 132 ARG B CA 1
ATOM 5203 C C . ARG B 1 132 ? -17.312 1.713 3.764 1 89.38 132 ARG B C 1
ATOM 5205 O O . ARG B 1 132 ? -16.266 1.575 3.137 1 89.38 132 ARG B O 1
ATOM 5212 N N . LEU B 1 133 ? -17.484 1.5 5.055 1 88.94 133 LEU B N 1
ATOM 5213 C CA . LEU B 1 133 ? -16.359 0.935 5.805 1 88.94 133 LEU B CA 1
ATOM 5214 C C . LEU B 1 133 ? -16.219 -0.554 5.512 1 88.94 133 LEU B C 1
ATOM 5216 O O . LEU B 1 133 ? -17.188 -1.307 5.574 1 88.94 133 LEU B O 1
ATOM 5220 N N . ARG B 1 134 ? -15.055 -0.937 5.164 1 83.56 134 ARG B N 1
ATOM 5221 C CA . ARG B 1 134 ? -14.836 -2.316 4.738 1 83.56 134 ARG B CA 1
ATOM 5222 C C . ARG B 1 134 ? -14.289 -3.158 5.887 1 83.56 134 ARG B C 1
ATOM 5224 O O . ARG B 1 134 ? -15.023 -3.922 6.512 1 83.56 134 ARG B O 1
ATOM 5231 N N . GLN B 1 135 ? -12.992 -2.914 6.246 1 81.81 135 GLN B N 1
ATOM 5232 C CA . GLN B 1 135 ? -12.32 -3.742 7.242 1 81.81 135 GLN B CA 1
ATOM 5233 C C . GLN B 1 135 ? -11.133 -3.008 7.863 1 81.81 135 GLN B C 1
ATOM 5235 O O . GLN B 1 135 ? -10.719 -1.959 7.367 1 81.81 135 GLN B O 1
ATOM 5240 N N . ALA B 1 136 ? -10.703 -3.674 8.891 1 84.25 136 ALA B N 1
ATOM 5241 C CA . ALA B 1 136 ? -9.461 -3.178 9.477 1 84.25 136 ALA B CA 1
ATOM 5242 C C . ALA B 1 136 ? -8.289 -3.346 8.508 1 84.25 136 ALA B C 1
ATOM 5244 O O . ALA B 1 136 ? -8.195 -4.359 7.812 1 84.25 136 ALA B O 1
ATOM 5245 N N . SER B 1 137 ? -7.395 -2.416 8.492 1 86.94 137 SER B N 1
ATOM 5246 C CA . SER B 1 137 ? -6.254 -2.455 7.578 1 86.94 137 SER B CA 1
ATOM 5247 C C . SER B 1 137 ? -5.184 -3.42 8.078 1 86.94 137 SER B C 1
ATOM 5249 O O . SER B 1 137 ? -4.828 -3.408 9.258 1 86.94 137 SER B O 1
ATOM 5251 N N . TRP B 1 138 ? -4.711 -4.176 7.211 1 83.19 138 TRP B N 1
ATOM 5252 C CA . TRP B 1 138 ? -3.596 -5.059 7.543 1 83.19 138 TRP B CA 1
ATOM 5253 C C . TRP B 1 138 ? -2.26 -4.363 7.309 1 83.19 138 TRP B C 1
ATOM 5255 O O . TRP B 1 138 ? -1.221 -4.82 7.793 1 83.19 138 TRP B O 1
ATOM 5265 N N . ILE B 1 139 ? -2.316 -3.334 6.551 1 87.06 139 ILE B N 1
ATOM 5266 C CA . ILE B 1 139 ? -1.103 -2.59 6.234 1 87.06 139 ILE B CA 1
ATOM 5267 C C . ILE B 1 139 ? -0.854 -1.529 7.305 1 87.06 139 ILE B C 1
ATOM 5269 O O . ILE B 1 139 ? 0.234 -1.463 7.883 1 87.06 139 ILE B O 1
ATOM 5273 N N . THR B 1 140 ? -1.852 -0.744 7.488 1 90.31 140 THR B N 1
ATOM 5274 C CA . THR B 1 140 ? -1.771 0.281 8.523 1 90.31 140 THR B CA 1
ATOM 5275 C C . THR B 1 140 ? -2.561 -0.138 9.766 1 90.31 140 THR B C 1
ATOM 5277 O O . THR B 1 140 ? -3.76 0.125 9.859 1 90.31 140 THR B O 1
ATOM 5280 N N . HIS B 1 141 ? -1.851 -0.554 10.703 1 86.25 141 HIS B N 1
ATOM 5281 C CA . HIS B 1 141 ? -2.496 -1.075 11.898 1 86.25 141 HIS B CA 1
ATOM 5282 C C . HIS B 1 141 ? -3.307 0.007 12.602 1 86.25 141 HIS B C 1
ATOM 5284 O O . HIS B 1 141 ? -2.854 1.147 12.727 1 86.25 141 HIS B O 1
ATOM 5290 N N . GLY B 1 142 ? -4.477 -0.386 13.047 1 87.31 142 GLY B N 1
ATOM 5291 C CA . GLY B 1 142 ? -5.344 0.533 13.766 1 87.31 142 GLY B CA 1
ATOM 5292 C C . GLY B 1 142 ? -6.258 1.329 12.859 1 87.31 142 GLY B C 1
ATOM 5293 O O . GLY B 1 142 ? -7.145 2.045 13.328 1 87.31 142 GLY B O 1
ATOM 5294 N N . ALA B 1 143 ? -6.059 1.197 11.594 1 92.38 143 ALA B N 1
ATOM 5295 C CA . ALA B 1 143 ? -6.879 1.934 10.633 1 92.38 143 ALA B CA 1
ATOM 5296 C C . ALA B 1 143 ? -7.98 1.047 10.062 1 92.38 143 ALA B C 1
ATOM 5298 O O . ALA B 1 143 ? -7.941 -0.176 10.211 1 92.38 143 ALA B O 1
ATOM 5299 N N . THR B 1 144 ? -8.977 1.694 9.508 1 91.94 144 THR B N 1
ATOM 5300 C CA . THR B 1 144 ? -10.039 1.027 8.758 1 91.94 144 THR B CA 1
ATOM 5301 C C . THR B 1 144 ? -9.992 1.418 7.285 1 91.94 144 THR B C 1
ATOM 5303 O O . THR B 1 144 ? -9.891 2.602 6.957 1 91.94 144 THR B O 1
ATOM 5306 N N . GLU B 1 145 ? -9.961 0.4 6.465 1 91.56 145 GLU B N 1
ATOM 5307 C CA . GLU B 1 145 ? -10.055 0.647 5.031 1 91.56 145 GLU B CA 1
ATOM 5308 C C . GLU B 1 145 ? -11.508 0.852 4.605 1 91.56 145 GLU B C 1
ATOM 5310 O O . GLU B 1 145 ? -12.414 0.232 5.16 1 91.56 145 GLU B O 1
ATOM 5315 N N . ALA B 1 146 ? -11.672 1.744 3.611 1 93.19 146 ALA B N 1
ATOM 5316 C CA . ALA B 1 146 ? -13.023 2.049 3.152 1 93.19 146 ALA B CA 1
ATOM 5317 C C . ALA B 1 146 ? -13.055 2.229 1.637 1 93.19 146 ALA B C 1
ATOM 5319 O O . ALA B 1 146 ? -12.016 2.238 0.981 1 93.19 146 ALA B O 1
ATOM 5320 N N . GLU B 1 147 ? -14.281 2.205 1.177 1 89.69 147 GLU B N 1
ATOM 5321 C CA . GLU B 1 147 ? -14.57 2.492 -0.225 1 89.69 147 GLU B CA 1
ATOM 5322 C C . GLU B 1 147 ? -15.531 3.666 -0.36 1 89.69 147 GLU B C 1
ATOM 5324 O O . GLU B 1 147 ? -16.547 3.723 0.331 1 89.69 147 GLU B O 1
ATOM 5329 N N . HIS B 1 148 ? -15.117 4.559 -1.236 1 94.12 148 HIS B N 1
ATOM 5330 C CA . HIS B 1 148 ? -16 5.703 -1.439 1 94.12 148 HIS B CA 1
ATOM 5331 C C . HIS B 1 148 ? -16.547 5.727 -2.861 1 94.12 148 HIS B C 1
ATOM 5333 O O . HIS B 1 148 ? -15.922 5.203 -3.783 1 94.12 148 HIS B O 1
ATOM 5339 N N . HIS B 1 149 ? -17.781 6.273 -2.947 1 93.81 149 HIS B N 1
ATOM 5340 C CA . HIS B 1 149 ? -18.422 6.523 -4.227 1 93.81 149 HIS B CA 1
ATOM 5341 C C . HIS B 1 149 ? -18.938 7.957 -4.32 1 93.81 149 HIS B C 1
ATOM 5343 O O . HIS B 1 149 ? -19.781 8.375 -3.518 1 93.81 149 HIS B O 1
ATOM 5349 N N . LEU B 1 150 ? -18.438 8.625 -5.32 1 96.56 150 LEU B N 1
ATOM 5350 C CA . LEU B 1 150 ? -18.859 10.016 -5.477 1 96.56 150 LEU B CA 1
ATOM 5351 C C . LEU B 1 150 ? -20.156 10.109 -6.258 1 96.56 150 LEU B C 1
ATOM 5353 O O . LEU B 1 150 ? -20.359 9.383 -7.234 1 96.56 150 LEU B O 1
ATOM 5357 N N . HIS B 1 151 ? -21.047 10.977 -5.801 1 97.44 151 HIS B N 1
ATOM 5358 C CA . HIS B 1 151 ? -22.281 11.273 -6.523 1 97.44 151 HIS B CA 1
ATOM 5359 C C . HIS B 1 151 ? -22.156 12.57 -7.32 1 97.44 151 HIS B C 1
ATOM 5361 O O . HIS B 1 151 ? -22.469 12.602 -8.508 1 97.44 151 HIS B O 1
ATOM 5367 N N . LYS B 1 152 ? -21.734 13.539 -6.629 1 97.06 152 LYS B N 1
ATOM 5368 C CA . LYS B 1 152 ? -21.641 14.859 -7.242 1 97.06 152 LYS B CA 1
ATOM 5369 C C . LYS B 1 152 ? -20.484 15.656 -6.641 1 97.06 152 LYS B C 1
ATOM 5371 O O . LYS B 1 152 ? -20.234 15.586 -5.434 1 97.06 152 LYS B O 1
ATOM 5376 N N . VAL B 1 153 ? -19.812 16.406 -7.508 1 97.5 153 VAL B N 1
ATOM 5377 C CA . VAL B 1 153 ? -18.797 17.359 -7.074 1 97.5 153 VAL B CA 1
ATOM 5378 C C . VAL B 1 153 ? -19.047 18.719 -7.742 1 97.5 153 VAL B C 1
ATOM 5380 O O . VAL B 1 153 ? -19.141 18.797 -8.969 1 97.5 153 VAL B O 1
ATOM 5383 N N . GLY B 1 154 ? -19.203 19.703 -6.914 1 96.25 154 GLY B N 1
ATOM 5384 C CA . GLY B 1 154 ? -19.422 21.047 -7.41 1 96.25 154 GLY B CA 1
ATOM 5385 C C . GLY B 1 154 ? -18.297 22 -7.07 1 96.25 154 GLY B C 1
ATOM 5386 O O . GLY B 1 154 ? -17.531 21.75 -6.133 1 96.25 154 GLY B O 1
ATOM 5387 N N . LEU B 1 155 ? -18.25 23.047 -7.887 1 95.62 155 LEU B N 1
ATOM 5388 C CA . LEU B 1 155 ? -17.203 24.062 -7.746 1 95.62 155 LEU B CA 1
ATOM 5389 C C . LEU B 1 155 ? -17.828 25.453 -7.586 1 95.62 155 LEU B C 1
ATOM 5391 O O . LEU B 1 155 ? -18.75 25.812 -8.312 1 95.62 155 LEU B O 1
ATOM 5395 N N . VAL B 1 156 ? -17.359 26.172 -6.578 1 96.56 156 VAL B N 1
ATOM 5396 C CA . VAL B 1 156 ? -17.703 27.578 -6.391 1 96.56 156 VAL B CA 1
ATOM 5397 C C . VAL B 1 156 ? -16.438 28.422 -6.391 1 96.56 156 VAL B C 1
ATOM 5399 O O . VAL B 1 156 ? -15.492 28.156 -5.641 1 96.56 156 VAL B O 1
ATOM 5402 N N . ILE B 1 157 ? -16.453 29.469 -7.172 1 95.88 157 ILE B N 1
ATOM 5403 C CA . ILE B 1 157 ? -15.273 30.312 -7.312 1 95.88 157 ILE B CA 1
ATOM 5404 C C . ILE B 1 157 ? -15.453 31.578 -6.492 1 95.88 157 ILE B C 1
ATOM 5406 O O . ILE B 1 157 ? -16.531 32.188 -6.477 1 95.88 157 ILE B O 1
ATOM 5410 N N . HIS B 1 158 ? -14.391 32.062 -5.855 1 96.56 158 HIS B N 1
ATOM 5411 C CA . HIS B 1 158 ? -14.547 33.156 -4.902 1 96.56 158 HIS B CA 1
ATOM 5412 C C . HIS B 1 158 ? -13.742 34.375 -5.328 1 96.56 158 HIS B C 1
ATOM 5414 O O . HIS B 1 158 ? -13.859 35.469 -4.723 1 96.56 158 HIS B O 1
ATOM 5420 N N . SER B 1 159 ? -12.883 34.281 -6.258 1 92.44 159 SER B N 1
ATOM 5421 C CA . SER B 1 159 ? -12.07 35.406 -6.672 1 92.44 159 SER B CA 1
ATOM 5422 C C . SER B 1 159 ? -11.922 35.469 -8.188 1 92.44 159 SER B C 1
ATOM 5424 O O . SER B 1 159 ? -12.055 34.438 -8.867 1 92.44 159 SER B O 1
ATOM 5426 N N . GLN B 1 160 ? -11.609 36.688 -8.633 1 90.19 160 GLN B N 1
ATOM 5427 C CA . GLN B 1 160 ? -11.406 36.875 -10.062 1 90.19 160 GLN B CA 1
ATOM 5428 C C . GLN B 1 160 ? -10.109 36.219 -10.531 1 90.19 160 GLN B C 1
ATOM 5430 O O . GLN B 1 160 ? -10.047 35.688 -11.641 1 90.19 160 GLN B O 1
ATOM 5435 N N . LYS B 1 161 ? -9.227 36.312 -9.68 1 90.94 161 LYS B N 1
ATOM 5436 C CA . LYS B 1 161 ? -7.961 35.656 -10.008 1 90.94 161 LYS B CA 1
ATOM 5437 C C . LYS B 1 161 ? -8.156 34.156 -10.242 1 90.94 161 LYS B C 1
ATOM 5439 O O . LYS B 1 161 ? -7.551 33.594 -11.148 1 90.94 161 LYS B O 1
ATOM 5444 N N . ALA B 1 162 ? -8.953 33.594 -9.469 1 92.31 162 ALA B N 1
ATOM 5445 C CA . ALA B 1 162 ? -9.234 32.156 -9.594 1 92.31 162 ALA B CA 1
ATOM 5446 C C . ALA B 1 162 ? -9.992 31.859 -10.883 1 92.31 162 ALA B C 1
ATOM 5448 O O . ALA B 1 162 ? -9.812 30.797 -11.492 1 92.31 162 ALA B O 1
ATOM 5449 N N . VAL B 1 163 ? -10.828 32.75 -11.266 1 90.56 163 VAL B N 1
ATOM 5450 C CA . VAL B 1 163 ? -11.562 32.562 -12.516 1 90.56 163 VAL B CA 1
ATOM 5451 C C . VAL B 1 163 ? -10.586 32.438 -13.68 1 90.56 163 VAL B C 1
ATOM 5453 O O . VAL B 1 163 ? -10.719 31.531 -14.508 1 90.56 163 VAL B O 1
ATOM 5456 N N . HIS B 1 164 ? -9.672 33.281 -13.672 1 88.06 164 HIS B N 1
ATOM 5457 C CA . HIS B 1 164 ? -8.688 33.25 -14.75 1 88.06 164 HIS B CA 1
ATOM 5458 C C . HIS B 1 164 ? -7.855 31.984 -14.734 1 88.06 164 HIS B C 1
ATOM 5460 O O . HIS B 1 164 ? -7.652 31.359 -15.773 1 88.06 164 HIS B O 1
ATOM 5466 N N . HIS B 1 165 ? -7.473 31.672 -13.586 1 87.94 165 HIS B N 1
ATOM 5467 C CA . HIS B 1 165 ? -6.645 30.484 -13.438 1 87.94 165 HIS B CA 1
ATOM 5468 C C . HIS B 1 165 ? -7.402 29.234 -13.859 1 87.94 165 HIS B C 1
ATOM 5470 O O . HIS B 1 165 ? -6.879 28.406 -14.609 1 87.94 165 HIS B O 1
ATOM 5476 N N . LEU B 1 166 ? -8.586 29.047 -13.406 1 88.62 166 LEU B N 1
ATOM 5477 C CA . LEU B 1 166 ? -9.383 27.859 -13.664 1 88.62 166 LEU B CA 1
ATOM 5478 C C . LEU B 1 166 ? -9.828 27.797 -15.125 1 88.62 166 LEU B C 1
ATOM 5480 O O . LEU B 1 166 ? -9.961 26.719 -15.695 1 88.62 166 LEU B O 1
ATOM 5484 N N . SER B 1 167 ? -10.008 28.922 -15.719 1 86 167 SER B N 1
ATOM 5485 C CA . SER B 1 167 ? -10.438 28.969 -17.109 1 86 167 SER B CA 1
ATOM 5486 C C . SER B 1 167 ? -9.336 28.469 -18.047 1 86 167 SER B C 1
ATOM 5488 O O . SER B 1 167 ? -9.617 27.938 -19.125 1 86 167 SER B O 1
ATOM 5490 N N . THR B 1 168 ? -8.172 28.594 -17.578 1 83.62 168 THR B N 1
ATOM 5491 C CA . THR B 1 168 ? -7.035 28.156 -18.391 1 83.62 168 THR B CA 1
ATOM 5492 C C . THR B 1 168 ? -6.734 26.688 -18.156 1 83.62 168 THR B C 1
ATOM 5494 O O . THR B 1 168 ? -6.188 26.016 -19.047 1 83.62 168 THR B O 1
ATOM 5497 N N . HIS B 1 169 ? -7.137 26.203 -17.031 1 83.31 169 HIS B N 1
ATOM 5498 C CA . HIS B 1 169 ? -6.723 24.859 -16.672 1 83.31 169 HIS B CA 1
ATOM 5499 C C . HIS B 1 169 ? -7.859 23.859 -16.875 1 83.31 169 HIS B C 1
ATOM 5501 O O . HIS B 1 169 ? -7.613 22.656 -17.047 1 83.31 169 HIS B O 1
ATOM 5507 N N . LEU B 1 170 ? -9.039 24.312 -16.781 1 86.5 170 LEU B N 1
ATOM 5508 C CA . LEU B 1 170 ? -10.18 23.422 -16.953 1 86.5 170 LEU B CA 1
ATOM 5509 C C . LEU B 1 170 ? -10.805 23.578 -18.328 1 86.5 170 LEU B C 1
ATOM 5511 O O . LEU B 1 170 ? -11.031 24.703 -18.781 1 86.5 170 LEU B O 1
ATOM 5515 N N . PRO B 1 171 ? -10.977 22.484 -18.938 1 84.31 171 PRO B N 1
ATOM 5516 C CA . PRO B 1 171 ? -11.656 22.578 -20.234 1 84.31 171 PRO B CA 1
ATOM 5517 C C . PRO B 1 171 ? -13.039 23.203 -20.125 1 84.31 171 PRO B C 1
ATOM 5519 O O . PRO B 1 171 ? -13.75 22.984 -19.141 1 84.31 171 PRO B O 1
ATOM 5522 N N . SER B 1 172 ? -13.414 23.875 -21.203 1 82.56 172 SER B N 1
ATOM 5523 C CA . SER B 1 172 ? -14.703 24.562 -21.234 1 82.56 172 SER B CA 1
ATOM 5524 C C . SER B 1 172 ? -15.859 23.562 -21.156 1 82.56 172 SER B C 1
ATOM 5526 O O . SER B 1 172 ? -16.922 23.891 -20.609 1 82.56 172 SER B O 1
ATOM 5528 N N . SER B 1 173 ? -15.586 22.453 -21.641 1 83.19 173 SER B N 1
ATOM 5529 C CA . SER B 1 173 ? -16.609 21.422 -21.609 1 83.19 173 SER B CA 1
ATOM 5530 C C . SER B 1 173 ? -16.938 21 -20.188 1 83.19 173 SER B C 1
ATOM 5532 O O . SER B 1 173 ? -18.062 20.578 -19.891 1 83.19 173 SER B O 1
ATOM 5534 N N . CYS B 1 174 ? -15.977 21.141 -19.312 1 84.44 174 CYS B N 1
ATOM 5535 C CA . CYS B 1 174 ? -16.156 20.75 -17.922 1 84.44 174 CYS B CA 1
ATOM 5536 C C . CYS B 1 174 ? -17 21.766 -17.172 1 84.44 174 CYS B C 1
ATOM 5538 O O . CYS B 1 174 ? -17.703 21.422 -16.219 1 84.44 174 CYS B O 1
ATOM 5540 N N . LEU B 1 175 ? -16.938 22.922 -17.672 1 81.25 175 LEU B N 1
ATOM 5541 C CA . LEU B 1 175 ? -17.594 24 -16.938 1 81.25 175 LEU B CA 1
ATOM 5542 C C . LEU B 1 175 ? -18.969 24.312 -17.516 1 81.25 175 LEU B C 1
ATOM 5544 O O . LEU B 1 175 ? -19.672 25.172 -17 1 81.25 175 LEU B O 1
ATOM 5548 N N . GLY B 1 176 ? -19.406 23.469 -18.438 1 78.94 176 GLY B N 1
ATOM 5549 C CA . GLY B 1 176 ? -20.703 23.688 -19.078 1 78.94 176 GLY B CA 1
ATOM 5550 C C . GLY B 1 176 ? -20.812 25.047 -19.75 1 78.94 176 GLY B C 1
ATOM 5551 O O . GLY B 1 176 ? -21.891 25.641 -19.781 1 78.94 176 GLY B O 1
ATOM 5552 N N . LEU B 1 177 ? -19.719 25.578 -20.094 1 77.44 177 LEU B N 1
ATOM 5553 C CA . LEU B 1 177 ? -19.75 26.906 -20.688 1 77.44 177 LEU B CA 1
ATOM 5554 C C . LEU B 1 177 ? -20.016 26.828 -22.188 1 77.44 177 LEU B C 1
ATOM 5556 O O . LEU B 1 177 ? -19.531 25.922 -22.875 1 77.44 177 LEU B O 1
ATOM 5560 N N . LYS B 1 178 ? -21.094 27.531 -22.609 1 67.06 178 LYS B N 1
ATOM 5561 C CA . LYS B 1 178 ? -21.344 27.672 -24.047 1 67.06 178 LYS B CA 1
ATOM 5562 C C . LYS B 1 178 ? -20.219 28.438 -24.734 1 67.06 178 LYS B C 1
ATOM 5564 O O . LYS B 1 178 ? -19.359 29.016 -24.062 1 67.06 178 LYS B O 1
ATOM 5569 N N . SER B 1 179 ? -20.297 28.297 -25.984 1 69.69 179 SER B N 1
ATOM 5570 C CA . SER B 1 179 ? -19.297 29.016 -26.781 1 69.69 179 SER B CA 1
ATOM 5571 C C . SER B 1 179 ? -19.25 30.5 -26.406 1 69.69 179 SER B C 1
ATOM 5573 O O . SER B 1 179 ? -20.266 31.188 -26.453 1 69.69 179 SER B O 1
ATOM 5575 N N . GLY B 1 180 ? -18.141 31.016 -25.828 1 67.38 180 GLY B N 1
ATOM 5576 C CA . GLY B 1 180 ? -17.953 32.375 -25.406 1 67.38 180 GLY B CA 1
ATOM 5577 C C . GLY B 1 180 ? -18.281 32.625 -23.953 1 67.38 180 GLY B C 1
ATOM 5578 O O . GLY B 1 180 ? -18.25 33.75 -23.484 1 67.38 180 GLY B O 1
ATOM 5579 N N . GLY B 1 181 ? -18.672 31.562 -23.344 1 74.88 181 GLY B N 1
ATOM 5580 C CA . GLY B 1 181 ? -19.047 31.719 -21.938 1 74.88 181 GLY B CA 1
ATOM 5581 C C . GLY B 1 181 ? -17.844 31.875 -21.016 1 74.88 181 GLY B C 1
ATOM 5582 O O . GLY B 1 181 ? -16.734 31.469 -21.359 1 74.88 181 GLY B O 1
ATOM 5583 N N . HIS B 1 182 ? -18.047 32.75 -19.922 1 81.88 182 HIS B N 1
ATOM 5584 C CA . HIS B 1 182 ? -16.984 32.969 -18.938 1 81.88 182 HIS B CA 1
ATOM 5585 C C . HIS B 1 182 ? -17.391 32.5 -17.562 1 81.88 182 HIS B C 1
ATOM 5587 O O . HIS B 1 182 ? -18.578 32.375 -17.25 1 81.88 182 HIS B O 1
ATOM 5593 N N . LEU B 1 183 ? -16.391 32.219 -16.844 1 87.81 183 LEU B N 1
ATOM 5594 C CA . LEU B 1 183 ? -16.609 31.828 -15.461 1 87.81 183 LEU B CA 1
ATOM 5595 C C . LEU B 1 183 ? -17 33.031 -14.617 1 87.81 183 LEU B C 1
ATOM 5597 O O . LEU B 1 183 ? -16.469 34.125 -14.797 1 87.81 183 LEU B O 1
ATOM 5601 N N . VAL B 1 184 ? -18.062 32.812 -13.812 1 88.19 184 VAL B N 1
ATOM 5602 C CA . VAL B 1 184 ? -18.562 33.875 -12.953 1 88.19 184 VAL B CA 1
ATOM 5603 C C . VAL B 1 184 ? -18.344 33.5 -11.492 1 88.19 184 VAL B C 1
ATOM 5605 O O . VAL B 1 184 ? -18.656 32.406 -11.07 1 88.19 184 VAL B O 1
ATOM 5608 N N . PRO B 1 185 ? -17.797 34.469 -10.758 1 90.25 185 PRO B N 1
ATOM 5609 C CA . PRO B 1 185 ? -17.625 34.188 -9.32 1 90.25 185 PRO B CA 1
ATOM 5610 C C . PRO B 1 185 ? -18.953 33.938 -8.609 1 90.25 185 PRO B C 1
ATOM 5612 O O . PRO B 1 185 ? -20 34.438 -9.023 1 90.25 185 PRO B O 1
ATOM 5615 N N . GLN B 1 186 ? -18.953 33.031 -7.609 1 90.88 186 GLN B N 1
ATOM 5616 C CA . GLN B 1 186 ? -20.062 32.719 -6.703 1 90.88 186 GLN B CA 1
ATOM 5617 C C . GLN B 1 186 ? -21.109 31.875 -7.395 1 90.88 186 GLN B C 1
ATOM 5619 O O . GLN B 1 186 ? -22.188 31.641 -6.844 1 90.88 186 GLN B O 1
ATOM 5624 N N . ARG B 1 187 ? -20.734 31.531 -8.57 1 90.56 187 ARG B N 1
ATOM 5625 C CA . ARG B 1 187 ? -21.641 30.609 -9.258 1 90.56 187 ARG B CA 1
ATOM 5626 C C . ARG B 1 187 ? -21.203 29.156 -9.023 1 90.56 187 ARG B C 1
ATOM 5628 O O . ARG B 1 187 ? -20.016 28.875 -8.859 1 90.56 187 ARG B O 1
ATOM 5635 N N . PHE B 1 188 ? -22.281 28.359 -9.047 1 92.75 188 PHE B N 1
ATOM 5636 C CA . PHE B 1 188 ? -22.047 26.938 -8.852 1 92.75 188 PHE B CA 1
ATOM 5637 C C . PHE B 1 188 ? -21.828 26.234 -10.188 1 92.75 188 PHE B C 1
ATOM 5639 O O . PHE B 1 188 ? -22.656 26.359 -11.094 1 92.75 188 PHE B O 1
ATOM 5646 N N . TYR B 1 189 ? -20.703 25.516 -10.312 1 92.81 189 TYR B N 1
ATOM 5647 C CA . TYR B 1 189 ? -20.391 24.719 -11.5 1 92.81 189 TYR B CA 1
ATOM 5648 C C . TYR B 1 189 ? -20.297 23.234 -11.148 1 92.81 189 TYR B C 1
ATOM 5650 O O . TYR B 1 189 ? -19.594 22.859 -10.211 1 92.81 189 TYR B O 1
ATOM 5658 N N . GLU B 1 190 ? -20.953 22.391 -11.859 1 93.5 190 GLU B N 1
ATOM 5659 C CA . GLU B 1 190 ? -20.891 20.953 -11.633 1 93.5 190 GLU B CA 1
ATOM 5660 C C . GLU B 1 190 ? -19.703 20.328 -12.375 1 93.5 190 GLU B C 1
ATOM 5662 O O . GLU B 1 190 ? -19.625 20.406 -13.602 1 93.5 190 GLU B O 1
ATOM 5667 N N . LEU B 1 191 ? -18.812 19.766 -11.625 1 93.81 191 LEU B N 1
ATOM 5668 C CA . LEU B 1 191 ? -17.625 19.172 -12.227 1 93.81 191 LEU B CA 1
ATOM 5669 C C . LEU B 1 191 ? -17.781 17.672 -12.422 1 93.81 191 LEU B C 1
ATOM 5671 O O . LEU B 1 191 ? -17.125 17.078 -13.273 1 93.81 191 LEU B O 1
ATOM 5675 N N . PHE B 1 192 ? -18.484 17.094 -11.562 1 95.75 192 PHE B N 1
ATOM 5676 C CA . PHE B 1 192 ? -18.703 15.664 -11.594 1 95.75 192 PHE B CA 1
ATOM 5677 C C . PHE B 1 192 ? -20.156 15.328 -11.273 1 95.75 192 PHE B C 1
ATOM 5679 O O . PHE B 1 192 ? -20.75 15.938 -10.375 1 95.75 192 PHE B O 1
ATOM 5686 N N . ASN B 1 193 ? -20.672 14.43 -11.945 1 96 193 ASN B N 1
ATOM 5687 C CA . ASN B 1 193 ? -22 13.883 -11.758 1 96 193 ASN B CA 1
ATOM 5688 C C . ASN B 1 193 ? -22.094 12.422 -12.203 1 96 193 ASN B C 1
ATOM 5690 O O . ASN B 1 193 ? -22.047 12.133 -13.398 1 96 193 ASN B O 1
ATOM 5694 N N . ALA B 1 194 ? -22.234 11.594 -11.266 1 95.31 194 ALA B N 1
ATOM 5695 C CA . ALA B 1 194 ? -22.234 10.164 -11.555 1 95.31 194 ALA B CA 1
ATOM 5696 C C . ALA B 1 194 ? -23.391 9.773 -12.461 1 95.31 194 ALA B C 1
ATOM 5698 O O . ALA B 1 194 ? -23.234 8.984 -13.391 1 95.31 194 ALA B O 1
ATOM 5699 N N . LYS B 1 195 ? -24.547 10.289 -12.305 1 93.06 195 LYS B N 1
ATOM 5700 C CA . LYS B 1 195 ? -25.734 9.961 -13.078 1 93.06 195 LYS B CA 1
ATOM 5701 C C . LYS B 1 195 ? -25.641 10.484 -14.508 1 93.06 195 LYS B C 1
ATOM 5703 O O . LYS B 1 195 ? -26.016 9.797 -15.453 1 93.06 195 LYS B O 1
ATOM 5708 N N . ALA B 1 196 ? -25.094 11.672 -14.609 1 91.31 196 ALA B N 1
ATOM 5709 C CA . ALA B 1 196 ? -24.984 12.312 -15.922 1 91.31 196 ALA B CA 1
ATOM 5710 C C . ALA B 1 196 ? -23.719 11.875 -16.641 1 91.31 196 ALA B C 1
ATOM 5712 O O . ALA B 1 196 ? -23.438 12.336 -17.75 1 91.31 196 ALA B O 1
ATOM 5713 N N . GLU B 1 197 ? -22.906 11.055 -16 1 89 197 GLU B N 1
ATOM 5714 C CA . GLU B 1 197 ? -21.641 10.539 -16.547 1 89 197 GLU B CA 1
ATOM 5715 C C . GLU B 1 197 ? -20.703 11.68 -16.953 1 89 197 GLU B C 1
ATOM 5717 O O . GLU B 1 197 ? -20.141 11.68 -18.047 1 89 197 GLU B O 1
ATOM 5722 N N . LYS B 1 198 ? -20.781 12.688 -16.141 1 90.12 198 LYS B N 1
ATOM 5723 C CA . LYS B 1 198 ? -19.844 13.805 -16.266 1 90.12 198 LYS B CA 1
ATOM 5724 C C . LYS B 1 198 ? -18.672 13.664 -15.289 1 90.12 198 LYS B C 1
ATOM 5726 O O . LYS B 1 198 ? -18.875 13.422 -14.102 1 90.12 198 LYS B O 1
ATOM 5731 N N . ASP B 1 199 ? -17.453 13.711 -15.836 1 91.81 199 ASP B N 1
ATOM 5732 C CA . ASP B 1 199 ? -16.281 13.578 -14.977 1 91.81 199 ASP B CA 1
ATOM 5733 C C . ASP B 1 199 ? -15.164 14.531 -15.414 1 91.81 199 ASP B C 1
ATOM 5735 O O . ASP B 1 199 ? -14.477 14.273 -16.406 1 91.81 199 ASP B O 1
ATOM 5739 N N . CYS B 1 200 ? -15 15.586 -14.664 1 91.06 200 CYS B N 1
ATOM 5740 C CA . CYS B 1 200 ? -13.953 16.562 -14.945 1 91.06 200 CYS B CA 1
ATOM 5741 C C . CYS B 1 200 ? -12.961 16.656 -13.797 1 91.06 200 CYS B C 1
ATOM 5743 O O . CYS B 1 200 ? -12.234 17.641 -13.672 1 91.06 200 CYS B O 1
ATOM 5745 N N . LEU B 1 201 ? -12.914 15.695 -12.914 1 89.81 201 LEU B N 1
ATOM 5746 C CA . LEU B 1 201 ? -12.109 15.742 -11.695 1 89.81 201 LEU B CA 1
ATOM 5747 C C . LEU B 1 201 ? -10.625 15.617 -12.031 1 89.81 201 LEU B C 1
ATOM 5749 O O . LEU B 1 201 ? -9.781 16.234 -11.367 1 89.81 201 LEU B O 1
ATOM 5753 N N . GLY B 1 202 ? -10.328 14.812 -13.023 1 83.31 202 GLY B N 1
ATOM 5754 C CA . GLY B 1 202 ? -8.945 14.586 -13.406 1 83.31 202 GLY B CA 1
ATOM 5755 C C . GLY B 1 202 ? -8.219 15.859 -13.805 1 83.31 202 GLY B C 1
ATOM 5756 O O . GLY B 1 202 ? -7.02 16 -13.555 1 83.31 202 GLY B O 1
ATOM 5757 N N . ALA B 1 203 ? -8.945 16.734 -14.359 1 81.5 203 ALA B N 1
ATOM 5758 C CA . ALA B 1 203 ? -8.352 18 -14.805 1 81.5 203 ALA B CA 1
ATOM 5759 C C . ALA B 1 203 ? -7.875 18.828 -13.617 1 81.5 203 ALA B C 1
ATOM 5761 O O . ALA B 1 203 ? -6.945 19.625 -13.75 1 81.5 203 ALA B O 1
ATOM 5762 N N . LEU B 1 204 ? -8.438 18.609 -12.484 1 84.06 204 LEU B N 1
ATOM 5763 C CA . LEU B 1 204 ? -8.055 19.344 -11.281 1 84.06 204 LEU B CA 1
ATOM 5764 C C . LEU B 1 204 ? -7.098 18.531 -10.422 1 84.06 204 LEU B C 1
ATOM 5766 O O . LEU B 1 204 ? -6.609 19.016 -9.398 1 84.06 204 LEU B O 1
ATOM 5770 N N . GLY B 1 205 ? -6.832 17.312 -10.844 1 81 205 GLY B N 1
ATOM 5771 C CA . GLY B 1 205 ? -6.039 16.438 -9.992 1 81 205 GLY B CA 1
ATOM 5772 C C . GLY B 1 205 ? -6.711 16.125 -8.672 1 81 205 GLY B C 1
ATOM 5773 O O . GLY B 1 205 ? -6.035 15.922 -7.66 1 81 205 GLY B O 1
ATOM 5774 N N . PHE B 1 206 ? -7.965 16.172 -8.75 1 90.69 206 PHE B N 1
ATOM 5775 C CA . PHE B 1 206 ? -8.742 16 -7.531 1 90.69 206 PHE B CA 1
ATOM 5776 C C . PHE B 1 206 ? -9.125 14.547 -7.332 1 90.69 206 PHE B C 1
ATOM 5778 O O . PHE B 1 206 ? -9.469 13.852 -8.289 1 90.69 206 PHE B O 1
ATOM 5785 N N . SER B 1 207 ? -8.953 14.125 -6.059 1 92.12 207 SER B N 1
ATOM 5786 C CA . SER B 1 207 ? -9.453 12.812 -5.66 1 92.12 207 SER B CA 1
ATOM 5787 C C . SER B 1 207 ? -9.828 12.789 -4.18 1 92.12 207 SER B C 1
ATOM 5789 O O . SER B 1 207 ? -9.398 13.656 -3.412 1 92.12 207 SER B O 1
ATOM 5791 N N . MET B 1 208 ? -10.742 11.875 -3.822 1 96.31 208 MET B N 1
ATOM 5792 C CA . MET B 1 208 ? -11.125 11.695 -2.424 1 96.31 208 MET B CA 1
ATOM 5793 C C . MET B 1 208 ? -10.57 10.391 -1.868 1 96.31 208 MET B C 1
ATOM 5795 O O . MET B 1 208 ? -11.211 9.742 -1.036 1 96.31 208 MET B O 1
ATOM 5799 N N . MET B 1 209 ? -9.391 10.023 -2.393 1 94.69 209 MET B N 1
ATOM 5800 C CA . MET B 1 209 ? -8.758 8.789 -1.937 1 94.69 209 MET B CA 1
ATOM 5801 C C . MET B 1 209 ? -8.43 8.859 -0.45 1 94.69 209 MET B C 1
ATOM 5803 O O . MET B 1 209 ? -8.234 7.828 0.198 1 94.69 209 MET B O 1
ATOM 5807 N N . GLU B 1 210 ? -8.406 10.047 0.064 1 96.88 210 GLU B N 1
ATOM 5808 C CA . GLU B 1 210 ? -8.156 10.227 1.49 1 96.88 210 GLU B CA 1
ATOM 5809 C C . GLU B 1 210 ? -9.195 9.492 2.33 1 96.88 210 GLU B C 1
ATOM 5811 O O . GLU B 1 210 ? -8.961 9.195 3.502 1 96.88 210 GLU B O 1
ATOM 5816 N N . LEU B 1 211 ? -10.344 9.148 1.741 1 97.69 211 LEU B N 1
ATOM 5817 C CA . LEU B 1 211 ? -11.43 8.492 2.469 1 97.69 211 LEU B CA 1
ATOM 5818 C C . LEU B 1 211 ? -11.195 6.988 2.531 1 97.69 211 LEU B C 1
ATOM 5820 O O . LEU B 1 211 ? -11.922 6.273 3.229 1 97.69 211 LEU B O 1
ATOM 5824 N N . GLU B 1 212 ? -10.156 6.492 1.951 1 95.38 212 GLU B N 1
ATOM 5825 C CA . GLU B 1 212 ? -9.953 5.051 1.879 1 95.38 212 GLU B CA 1
ATOM 5826 C C . GLU B 1 212 ? -9.211 4.531 3.111 1 95.38 212 GLU B C 1
ATOM 5828 O O . GLU B 1 212 ? -9.07 3.322 3.291 1 95.38 212 GLU B O 1
ATOM 5833 N N . LEU B 1 213 ? -8.773 5.336 3.893 1 96.25 213 LEU B N 1
ATOM 5834 C CA . LEU B 1 213 ? -8.133 5 5.16 1 96.25 213 LEU B CA 1
ATOM 5835 C C . LEU B 1 213 ? -8.602 5.934 6.27 1 96.25 213 LEU B C 1
ATOM 5837 O O . LEU B 1 213 ? -8.383 7.148 6.195 1 96.25 213 LEU B O 1
ATOM 5841 N N . LEU B 1 214 ? -9.18 5.285 7.336 1 96.88 214 LEU B N 1
ATOM 5842 C CA . LEU B 1 214 ? -9.805 6.105 8.367 1 96.88 214 LEU B CA 1
ATOM 5843 C C . LEU B 1 214 ? -9.43 5.609 9.758 1 96.88 214 LEU B C 1
ATOM 5845 O O . LEU B 1 214 ? -9.242 4.41 9.969 1 96.88 214 LEU B O 1
ATOM 5849 N N . ARG B 1 215 ? -9.391 6.59 10.602 1 95.69 215 ARG B N 1
ATOM 5850 C CA . ARG B 1 215 ? -9.203 6.309 12.023 1 95.69 215 ARG B CA 1
ATOM 5851 C C . ARG B 1 215 ? -9.758 7.441 12.883 1 95.69 215 ARG B C 1
ATOM 5853 O O . ARG B 1 215 ? -9.586 8.617 12.555 1 95.69 215 ARG B O 1
ATOM 5860 N N . VAL B 1 216 ? -10.523 7.102 13.898 1 95.69 216 VAL B N 1
ATOM 5861 C CA . VAL B 1 216 ? -11.016 8.094 14.844 1 95.69 216 VAL B CA 1
ATOM 5862 C C . VAL B 1 216 ? -10.398 7.848 16.219 1 95.69 216 VAL B C 1
ATOM 5864 O O . VAL B 1 216 ? -10.43 6.723 16.734 1 95.69 216 VAL B O 1
ATOM 5867 N N . GLU B 1 217 ? -9.836 8.844 16.719 1 93.19 217 GLU B N 1
ATOM 5868 C CA . GLU B 1 217 ? -9.281 8.773 18.078 1 93.19 217 GLU B CA 1
ATOM 5869 C C . GLU B 1 217 ? -10.086 9.633 19.047 1 93.19 217 GLU B C 1
ATOM 5871 O O . GLU B 1 217 ? -10.438 10.773 18.734 1 93.19 217 GLU B O 1
ATOM 5876 N N . ASN B 1 218 ? -10.406 9.031 20.156 1 91.75 218 ASN B N 1
ATOM 5877 C CA . ASN B 1 218 ? -11.047 9.734 21.266 1 91.75 218 ASN B CA 1
ATOM 5878 C C . ASN B 1 218 ? -10.047 10.07 22.375 1 91.75 218 ASN B C 1
ATOM 5880 O O . ASN B 1 218 ? -9.391 9.18 22.922 1 91.75 218 ASN B O 1
ATOM 5884 N N . HIS B 1 219 ? -9.945 11.305 22.641 1 90.38 219 HIS B N 1
ATOM 5885 C CA . HIS B 1 219 ? -9.039 11.766 23.688 1 90.38 219 HIS B CA 1
ATOM 5886 C C . HIS B 1 219 ? -9.789 12.086 24.969 1 90.38 219 HIS B C 1
ATOM 5888 O O . HIS B 1 219 ? -10.727 12.891 24.969 1 90.38 219 HIS B O 1
ATOM 5894 N N . HIS B 1 220 ? -9.289 11.414 26.016 1 86.38 220 HIS B N 1
ATOM 5895 C CA . HIS B 1 220 ? -9.914 11.617 27.312 1 86.38 220 HIS B CA 1
ATOM 5896 C C . HIS B 1 220 ? -9.008 12.406 28.25 1 86.38 220 HIS B C 1
ATOM 5898 O O . HIS B 1 220 ? -7.84 12.055 28.438 1 86.38 220 HIS B O 1
ATOM 5904 N N . HIS B 1 221 ? -9.414 13.578 28.531 1 79.19 221 HIS B N 1
ATOM 5905 C CA . HIS B 1 221 ? -8.672 14.391 29.5 1 79.19 221 HIS B CA 1
ATOM 5906 C C . HIS B 1 221 ? -9.422 14.508 30.812 1 79.19 221 HIS B C 1
ATOM 5908 O O . HIS B 1 221 ? -10.648 14.656 30.828 1 79.19 221 HIS B O 1
ATOM 5914 N N . PRO B 1 222 ? -8.766 14.297 31.969 1 74.81 222 PRO B N 1
ATOM 5915 C CA . PRO B 1 222 ? -9.438 14.352 33.281 1 74.81 222 PRO B CA 1
ATOM 5916 C C . PRO B 1 222 ? -10.148 15.68 33.5 1 74.81 222 PRO B C 1
ATOM 5918 O O . PRO B 1 222 ? -11.203 15.711 34.156 1 74.81 222 PRO B O 1
ATOM 5921 N N . HIS B 1 223 ? -9.617 16.703 33.062 1 76.69 223 HIS B N 1
ATOM 5922 C CA . HIS B 1 223 ? -10.156 18 33.438 1 76.69 223 HIS B CA 1
ATOM 5923 C C . HIS B 1 223 ? -10.797 18.703 32.25 1 76.69 223 HIS B C 1
ATOM 5925 O O . HIS B 1 223 ? -11.078 19.906 32.312 1 76.69 223 HIS B O 1
ATOM 5931 N N . SER B 1 224 ? -10.898 18.016 31.203 1 77.06 224 SER B N 1
ATOM 5932 C CA . SER B 1 224 ? -11.484 18.656 30.031 1 77.06 224 SER B CA 1
ATOM 5933 C C . SER B 1 224 ? -12.438 17.703 29.297 1 77.06 224 SER B C 1
ATOM 5935 O O . SER B 1 224 ? -12.461 16.5 29.578 1 77.06 224 SER B O 1
ATOM 5937 N N . ARG B 1 225 ? -13.336 18.281 28.562 1 84.19 225 ARG B N 1
ATOM 5938 C CA . ARG B 1 225 ? -14.258 17.516 27.719 1 84.19 225 ARG B CA 1
ATOM 5939 C C . ARG B 1 225 ? -13.492 16.641 26.734 1 84.19 225 ARG B C 1
ATOM 5941 O O . ARG B 1 225 ? -12.438 17.031 26.234 1 84.19 225 ARG B O 1
ATOM 5948 N N . PRO B 1 226 ? -14.062 15.539 26.484 1 89.88 226 PRO B N 1
ATOM 5949 C CA . PRO B 1 226 ? -13.406 14.664 25.516 1 89.88 226 PRO B CA 1
ATOM 5950 C C . PRO B 1 226 ? -13.352 15.266 24.109 1 89.88 226 PRO B C 1
ATOM 5952 O O . PRO B 1 226 ? -14.281 15.969 23.703 1 89.88 226 PRO B O 1
ATOM 5955 N N . THR B 1 227 ? -12.234 15.086 23.469 1 93.69 227 THR B N 1
ATOM 5956 C CA . THR B 1 227 ? -12.062 15.555 22.109 1 93.69 227 THR B CA 1
ATOM 5957 C C . THR B 1 227 ? -11.938 14.375 21.141 1 93.69 227 THR B C 1
ATOM 5959 O O . THR B 1 227 ? -11.508 13.289 21.547 1 93.69 227 THR B O 1
ATOM 5962 N N . GLN B 1 228 ? -12.406 14.555 19.922 1 96.38 228 GLN B N 1
ATOM 5963 C CA . GLN B 1 228 ? -12.344 13.516 18.891 1 96.38 228 GLN B CA 1
ATOM 5964 C C . GLN B 1 228 ? -11.625 14.023 17.641 1 96.38 228 GLN B C 1
ATOM 5966 O O . GLN B 1 228 ? -11.867 15.141 17.188 1 96.38 228 GLN B O 1
ATOM 5971 N N . GLU B 1 229 ? -10.773 13.188 17.172 1 97 229 GLU B N 1
ATOM 5972 C CA . GLU B 1 229 ? -10.039 13.5 15.945 1 97 229 GLU B CA 1
ATOM 5973 C C . GLU B 1 229 ? -10.273 12.438 14.875 1 97 229 GLU B C 1
ATOM 5975 O O . GLU B 1 229 ? -10.312 11.242 15.172 1 97 229 GLU B O 1
ATOM 5980 N N . LEU B 1 230 ? -10.508 12.914 13.68 1 98.38 230 LEU B N 1
ATOM 5981 C CA . LEU B 1 230 ? -10.688 12.031 12.531 1 98.38 230 LEU B CA 1
ATOM 5982 C C . LEU B 1 230 ? -9.461 12.062 11.625 1 98.38 230 LEU B C 1
ATOM 5984 O O . LEU B 1 230 ? -9.125 13.109 11.07 1 98.38 230 LEU B O 1
ATOM 5988 N N . PHE B 1 231 ? -8.836 10.938 11.523 1 97.75 231 PHE B N 1
ATOM 5989 C CA . PHE B 1 231 ? -7.691 10.781 10.633 1 97.75 231 PHE B CA 1
ATOM 5990 C C . PHE B 1 231 ? -8.133 10.242 9.281 1 97.75 231 PHE B C 1
ATOM 5992 O O . PHE B 1 231 ? -8.797 9.203 9.211 1 97.75 231 PHE B O 1
ATOM 5999 N N . LEU B 1 232 ? -7.75 10.977 8.25 1 98.25 232 LEU B N 1
ATOM 6000 C CA . LEU B 1 232 ? -7.965 10.539 6.879 1 98.25 232 LEU B CA 1
ATOM 6001 C C . LEU B 1 232 ? -6.633 10.281 6.176 1 98.25 232 LEU B C 1
ATOM 6003 O O . LEU B 1 232 ? -5.594 10.789 6.605 1 98.25 232 LEU B O 1
ATOM 6007 N N . GLY B 1 233 ? -6.719 9.508 5.129 1 96.88 233 GLY B N 1
ATOM 6008 C CA . GLY B 1 233 ? -5.516 9.148 4.398 1 96.88 233 GLY B CA 1
ATOM 6009 C C . GLY B 1 233 ? -4.77 10.352 3.854 1 96.88 233 GLY B C 1
ATOM 6010 O O . GLY B 1 233 ? -5.383 11.359 3.498 1 96.88 233 GLY B O 1
ATOM 6011 N N . ASP B 1 234 ? -3.494 10.172 3.734 1 95.19 234 ASP B N 1
ATOM 6012 C CA . ASP B 1 234 ? -2.664 11.266 3.227 1 95.19 234 ASP B CA 1
ATOM 6013 C C . ASP B 1 234 ? -2.783 11.383 1.708 1 95.19 234 ASP B C 1
ATOM 6015 O O . ASP B 1 234 ? -3.338 10.492 1.054 1 95.19 234 ASP B O 1
ATOM 6019 N N . VAL B 1 235 ? -2.264 12.523 1.258 1 94.06 235 VAL B N 1
ATOM 6020 C CA . VAL B 1 235 ? -2.225 12.828 -0.168 1 94.06 235 VAL B CA 1
ATOM 6021 C C . VAL B 1 235 ? -0.809 12.625 -0.703 1 94.06 235 VAL B C 1
ATOM 6023 O O . VAL B 1 235 ? 0.168 13 -0.053 1 94.06 235 VAL B O 1
ATOM 6026 N N . HIS B 1 236 ? -0.75 12 -1.872 1 93.12 236 HIS B N 1
ATOM 6027 C CA . HIS B 1 236 ? 0.56 11.711 -2.443 1 93.12 236 HIS B CA 1
ATOM 6028 C C . HIS B 1 236 ? 1.328 12.992 -2.742 1 93.12 236 HIS B C 1
ATOM 6030 O O . HIS B 1 236 ? 0.746 13.977 -3.207 1 93.12 236 HIS B O 1
ATOM 6036 N N . THR B 1 237 ? 2.643 13.016 -2.588 1 93.81 237 THR B N 1
ATOM 6037 C CA . THR B 1 237 ? 3.463 14.203 -2.811 1 93.81 237 THR B CA 1
ATOM 6038 C C . THR B 1 237 ? 3.617 14.477 -4.305 1 93.81 237 THR B C 1
ATOM 6040 O O . THR B 1 237 ? 3.834 15.625 -4.707 1 93.81 237 THR B O 1
ATOM 6043 N N . ASP B 1 238 ? 3.523 13.438 -5.105 1 90.31 238 ASP B N 1
ATOM 6044 C CA . ASP B 1 238 ? 3.551 13.586 -6.559 1 90.31 238 ASP B CA 1
ATOM 6045 C C . ASP B 1 238 ? 2.143 13.789 -7.117 1 90.31 238 ASP B C 1
ATOM 6047 O O . ASP B 1 238 ? 1.283 12.914 -6.973 1 90.31 238 ASP B O 1
ATOM 6051 N N . TRP B 1 239 ? 1.985 14.82 -7.832 1 88.62 239 TRP B N 1
ATOM 6052 C CA . TRP B 1 239 ? 0.682 15.211 -8.359 1 88.62 239 TRP B CA 1
ATOM 6053 C C . TRP B 1 239 ? 0.11 14.117 -9.258 1 88.62 239 TRP B C 1
ATOM 6055 O O . TRP B 1 239 ? -1.092 13.844 -9.227 1 88.62 239 TRP B O 1
ATOM 6065 N N . ASN B 1 240 ? 0.871 13.484 -9.961 1 83.12 240 ASN B N 1
ATOM 6066 C CA . ASN B 1 240 ? 0.418 12.508 -10.953 1 83.12 240 ASN B CA 1
ATOM 6067 C C . ASN B 1 240 ? -0.03 11.203 -10.289 1 83.12 240 ASN B C 1
ATOM 6069 O O . ASN B 1 240 ? -0.717 10.391 -10.914 1 83.12 240 ASN B O 1
ATOM 6073 N N . GLU B 1 241 ? 0.334 11.039 -9.07 1 86.81 241 GLU B N 1
ATOM 6074 C CA . GLU B 1 241 ? 0.008 9.797 -8.375 1 86.81 241 GLU B CA 1
ATOM 6075 C C . GLU B 1 241 ? -1.207 9.977 -7.469 1 86.81 241 GLU B C 1
ATOM 6077 O O . GLU B 1 241 ? -1.751 9 -6.949 1 86.81 241 GLU B O 1
ATOM 6082 N N . ARG B 1 242 ? -1.717 11.102 -7.363 1 88.75 242 ARG B N 1
ATOM 6083 C CA . ARG B 1 242 ? -2.729 11.445 -6.371 1 88.75 242 ARG B CA 1
ATOM 6084 C C . ARG B 1 242 ? -4.039 10.711 -6.648 1 88.75 242 ARG B C 1
ATOM 6086 O O . ARG B 1 242 ? -4.688 10.219 -5.727 1 88.75 242 ARG B O 1
ATOM 6093 N N . VAL B 1 243 ? -4.359 10.656 -7.871 1 85.94 243 VAL B N 1
ATOM 6094 C CA . VAL B 1 243 ? -5.688 10.172 -8.242 1 85.94 243 VAL B CA 1
ATOM 6095 C C . VAL B 1 243 ? -5.801 8.688 -7.918 1 85.94 243 VAL B C 1
ATOM 6097 O O . VAL B 1 243 ? -6.887 8.195 -7.59 1 85.94 243 VAL B O 1
ATOM 6100 N N . HIS B 1 244 ? -4.699 7.996 -7.887 1 82.69 244 HIS B N 1
ATOM 6101 C CA . HIS B 1 244 ? -4.762 6.551 -7.691 1 82.69 244 HIS B CA 1
ATOM 6102 C C . HIS B 1 244 ? -4.027 6.137 -6.422 1 82.69 244 HIS B C 1
ATOM 6104 O O . HIS B 1 244 ? -3.883 4.941 -6.145 1 82.69 244 HIS B O 1
ATOM 6110 N N . HIS B 1 245 ? -3.717 7.07 -5.699 1 88.31 245 HIS B N 1
ATOM 6111 C CA . HIS B 1 245 ? -2.92 6.793 -4.508 1 88.31 245 HIS B CA 1
ATOM 6112 C C . HIS B 1 245 ? -3.773 6.168 -3.408 1 88.31 245 HIS B C 1
ATOM 6114 O O . HIS B 1 245 ? -4.809 6.723 -3.027 1 88.31 245 HIS B O 1
ATOM 6120 N N . ARG B 1 246 ? -3.336 5.008 -2.973 1 88.12 246 ARG B N 1
ATOM 6121 C CA . ARG B 1 246 ? -3.924 4.426 -1.772 1 88.12 246 ARG B CA 1
ATOM 6122 C C . ARG B 1 246 ? -3.084 4.742 -0.541 1 88.12 246 ARG B C 1
ATOM 6124 O O . ARG B 1 246 ? -1.999 4.18 -0.363 1 88.12 246 ARG B O 1
ATOM 6131 N N . PRO B 1 247 ? -3.635 5.469 0.332 1 93.19 247 PRO B N 1
ATOM 6132 C CA . PRO B 1 247 ? -2.828 5.977 1.443 1 93.19 247 PRO B CA 1
ATOM 6133 C C . PRO B 1 247 ? -2.475 4.891 2.459 1 93.19 247 PRO B C 1
ATOM 6135 O O . PRO B 1 247 ? -3.258 3.963 2.674 1 93.19 247 PRO B O 1
ATOM 6138 N N . THR B 1 248 ? -1.289 5.055 3.08 1 92.12 248 THR B N 1
ATOM 6139 C CA . THR B 1 248 ? -0.832 4.172 4.148 1 92.12 248 THR B CA 1
ATOM 6140 C C . THR B 1 248 ? -0.51 4.969 5.41 1 92.12 248 THR B C 1
ATOM 6142 O O . THR B 1 248 ? -0.019 4.41 6.391 1 92.12 248 THR B O 1
ATOM 6145 N N . GLY B 1 249 ? -0.672 6.207 5.32 1 94.12 249 GLY B N 1
ATOM 6146 C CA . GLY B 1 249 ? -0.54 7.137 6.426 1 94.12 249 GLY B CA 1
ATOM 6147 C C . GLY B 1 249 ? -1.623 8.203 6.445 1 94.12 249 GLY B C 1
ATOM 6148 O O . GLY B 1 249 ? -2.564 8.148 5.652 1 94.12 249 GLY B O 1
ATOM 6149 N N . TYR B 1 250 ? -1.492 9.109 7.387 1 96.38 250 TYR B N 1
ATOM 6150 C CA . TYR B 1 250 ? -2.572 10.07 7.566 1 96.38 250 TYR B CA 1
ATOM 6151 C C . TYR B 1 250 ? -2.098 11.492 7.262 1 96.38 250 TYR B C 1
ATOM 6153 O O . TYR B 1 250 ? -0.896 11.766 7.289 1 96.38 250 TYR B O 1
ATOM 6161 N N . GLN B 1 251 ? -3.023 12.289 6.84 1 95.62 251 GLN B N 1
ATOM 6162 C CA . GLN B 1 251 ? -2.797 13.734 6.797 1 95.62 251 GLN B CA 1
ATOM 6163 C C . GLN B 1 251 ? -3.246 14.398 8.094 1 95.62 251 GLN B C 1
ATOM 6165 O O . GLN B 1 251 ? -3.531 13.719 9.086 1 95.62 251 GLN B O 1
ATOM 6170 N N . GLU B 1 252 ? -3.289 15.734 8.086 1 95.38 252 GLU B N 1
ATOM 6171 C CA . GLU B 1 252 ? -3.725 16.469 9.273 1 95.38 252 GLU B CA 1
ATOM 6172 C C . GLU B 1 252 ? -5.129 16.047 9.695 1 95.38 252 GLU B C 1
ATOM 6174 O O . GLU B 1 252 ? -6.059 16.062 8.883 1 95.38 252 GLU B O 1
ATOM 6179 N N . PRO B 1 253 ? -5.273 15.625 10.953 1 97.12 253 PRO B N 1
ATOM 6180 C CA . PRO B 1 253 ? -6.594 15.156 11.367 1 97.12 253 PRO B CA 1
ATOM 6181 C C . PRO B 1 253 ? -7.613 16.281 11.5 1 97.12 253 PRO B C 1
ATOM 6183 O O . PRO B 1 253 ? -7.238 17.438 11.719 1 97.12 253 PRO B O 1
ATOM 6186 N N . LEU B 1 254 ? -8.859 15.922 11.344 1 98.5 254 LEU B N 1
ATOM 6187 C CA . LEU B 1 254 ? -9.977 16.828 11.578 1 98.5 254 LEU B CA 1
ATOM 6188 C C . LEU B 1 254 ? -10.477 16.734 13.016 1 98.5 254 LEU B C 1
ATOM 6190 O O . LEU B 1 254 ? -10.266 15.703 13.672 1 98.5 254 LEU B O 1
ATOM 6194 N N . GLN B 1 255 ? -11.117 17.797 13.406 1 97.94 255 GLN B N 1
ATOM 6195 C CA . GLN B 1 255 ? -11.734 17.828 14.727 1 97.94 255 GLN B CA 1
ATOM 6196 C C . GLN B 1 255 ? -13.25 17.688 14.641 1 97.94 255 GLN B C 1
ATOM 6198 O O . GLN B 1 255 ? -13.875 18.25 13.734 1 97.94 255 GLN B O 1
ATOM 6203 N N . ASN B 1 256 ? -13.711 16.875 15.531 1 98 256 ASN B N 1
ATOM 6204 C CA . ASN B 1 256 ? -15.164 16.875 15.656 1 98 256 ASN B CA 1
ATOM 6205 C C . ASN B 1 256 ? -15.688 18.25 16.094 1 98 256 ASN B C 1
ATOM 6207 O O . ASN B 1 256 ? -15.227 18.812 17.078 1 98 256 ASN B O 1
ATOM 6211 N N . ALA B 1 257 ? -16.672 18.734 15.391 1 97 257 ALA B N 1
ATOM 6212 C CA . ALA B 1 257 ? -17.156 20.094 15.656 1 97 257 ALA B CA 1
ATOM 6213 C C . ALA B 1 257 ? -17.75 20.188 17.062 1 97 257 ALA B C 1
ATOM 6215 O O . ALA B 1 257 ? -17.703 21.25 17.688 1 97 257 ALA B O 1
ATOM 6216 N N . MET B 1 258 ? -18.328 19.109 17.594 1 94.56 258 MET B N 1
ATOM 6217 C CA . MET B 1 258 ? -18.969 19.109 18.906 1 94.56 258 MET B CA 1
ATOM 6218 C C . MET B 1 258 ? -17.984 18.703 19.984 1 94.56 258 MET B C 1
ATOM 6220 O O . MET B 1 258 ? -18.172 19.031 21.156 1 94.56 258 MET B O 1
ATOM 6224 N N . HIS B 1 259 ? -17 17.938 19.609 1 94.5 259 HIS B N 1
ATOM 6225 C CA . HIS B 1 259 ? -16 17.422 20.547 1 94.5 259 HIS B CA 1
ATOM 6226 C C . HIS B 1 259 ? -14.594 17.781 20.078 1 94.5 259 HIS B C 1
ATOM 6228 O O . HIS B 1 259 ? -13.812 16.891 19.734 1 94.5 259 HIS B O 1
ATOM 6234 N N . HIS B 1 260 ? -14.297 19.062 20.172 1 94 260 HIS B N 1
ATOM 6235 C CA . HIS B 1 260 ? -13.016 19.562 19.672 1 94 260 HIS B CA 1
ATOM 6236 C C . HIS B 1 260 ? -12.18 20.156 20.797 1 94 260 HIS B C 1
ATOM 6238 O O . HIS B 1 260 ? -12.672 20.312 21.922 1 94 260 HIS B O 1
ATOM 6244 N N . ILE B 1 261 ? -10.984 20.438 20.438 1 90.81 261 ILE B N 1
ATOM 6245 C CA . ILE B 1 261 ? -10.062 21.062 21.375 1 90.81 261 ILE B CA 1
ATOM 6246 C C . ILE B 1 261 ? -10.508 22.5 21.656 1 90.81 261 ILE B C 1
ATOM 6248 O O . ILE B 1 261 ? -11.023 23.172 20.766 1 90.81 261 ILE B O 1
ATOM 6252 N N . HIS B 1 262 ? -10.289 22.938 22.891 1 89.12 262 HIS B N 1
ATOM 6253 C CA . HIS B 1 262 ? -10.617 24.312 23.281 1 89.12 262 HIS B CA 1
ATOM 6254 C C . HIS B 1 262 ? -9.391 25.031 23.828 1 89.12 262 HIS B C 1
ATOM 6256 O O . HIS B 1 262 ? -8.664 24.484 24.672 1 89.12 262 HIS B O 1
ATOM 6262 N N . PRO B 1 263 ? -9.188 26.266 23.391 1 90 263 PRO B N 1
ATOM 6263 C CA . PRO B 1 263 ? -9.961 27 22.391 1 90 263 PRO B CA 1
ATOM 6264 C C . PRO B 1 263 ? -9.594 26.594 20.953 1 90 263 PRO B C 1
ATOM 6266 O O . PRO B 1 263 ? -8.484 26.094 20.719 1 90 263 PRO B O 1
ATOM 6269 N N . CYS B 1 264 ? -10.539 26.75 20.094 1 92.5 264 CYS B N 1
ATOM 6270 C CA . CYS B 1 264 ? -10.305 26.5 18.672 1 92.5 264 CYS B CA 1
ATOM 6271 C C . CYS B 1 264 ? -11.094 27.469 17.812 1 92.5 264 CYS B C 1
ATOM 6273 O O . CYS B 1 264 ? -12.086 27.078 17.188 1 92.5 264 CYS B O 1
ATOM 6275 N N . PRO B 1 265 ? -10.586 28.656 17.672 1 92.5 265 PRO B N 1
ATOM 6276 C CA . PRO B 1 265 ? -11.297 29.656 16.859 1 92.5 265 PRO B CA 1
ATOM 6277 C C . PRO B 1 265 ? -11.445 29.219 15.398 1 92.5 265 PRO B C 1
ATOM 6279 O O . PRO B 1 265 ? -12.461 29.531 14.766 1 92.5 265 PRO B O 1
ATOM 6282 N N . VAL B 1 266 ? -10.508 28.562 14.914 1 94.88 266 VAL B N 1
ATOM 6283 C CA . VAL B 1 266 ? -10.562 28.125 13.523 1 94.88 266 VAL B CA 1
ATOM 6284 C C . VAL B 1 266 ? -11.688 27.109 13.344 1 94.88 266 VAL B C 1
ATOM 6286 O O . VAL B 1 266 ? -12.414 27.141 12.344 1 94.88 266 VAL B O 1
ATOM 6289 N N . CYS B 1 267 ? -11.836 26.156 14.32 1 96.5 267 CYS B N 1
ATOM 6290 C CA . CYS B 1 267 ? -12.922 25.188 14.242 1 96.5 267 CYS B CA 1
ATOM 6291 C C . CYS B 1 267 ? -14.266 25.875 14.109 1 96.5 267 CYS B C 1
ATOM 6293 O O . CYS B 1 267 ? -15.102 25.469 13.289 1 96.5 267 CYS B O 1
ATOM 6295 N N . ALA B 1 268 ? -14.43 26.938 14.859 1 96.62 268 ALA B N 1
ATOM 6296 C CA . ALA B 1 268 ? -15.688 27.672 14.836 1 96.62 268 ALA B CA 1
ATOM 6297 C C . ALA B 1 268 ? -15.898 28.344 13.477 1 96.62 268 ALA B C 1
ATOM 6299 O O . ALA B 1 268 ? -17.016 28.312 12.938 1 96.62 268 ALA B O 1
ATOM 6300 N N . LEU B 1 269 ? -14.867 28.906 12.969 1 97.38 269 LEU B N 1
ATOM 6301 C CA . LEU B 1 269 ? -14.969 29.594 11.688 1 97.38 269 LEU B CA 1
ATOM 6302 C C . LEU B 1 269 ? -15.305 28.609 10.57 1 97.38 269 LEU B C 1
ATOM 6304 O O . LEU B 1 269 ? -16.156 28.891 9.734 1 97.38 269 LEU B O 1
ATOM 6308 N N . VAL B 1 270 ? -14.648 27.469 10.57 1 98.31 270 VAL B N 1
ATOM 6309 C CA . VAL B 1 270 ? -14.859 26.484 9.516 1 98.31 270 VAL B CA 1
ATOM 6310 C C . VAL B 1 270 ? -16.234 25.859 9.664 1 98.31 270 VAL B C 1
ATOM 6312 O O . VAL B 1 270 ? -16.922 25.594 8.664 1 98.31 270 VAL B O 1
ATOM 6315 N N . TYR B 1 271 ? -16.672 25.688 10.875 1 97.88 271 TYR B N 1
ATOM 6316 C CA . TYR B 1 271 ? -17.984 25.109 11.141 1 97.88 271 TYR B CA 1
ATOM 6317 C C . TYR B 1 271 ? -19.094 26 10.586 1 97.88 271 TYR B C 1
ATOM 6319 O O . TYR B 1 271 ? -20.094 25.5 10.062 1 97.88 271 TYR B O 1
ATOM 6327 N N . ARG B 1 272 ? -18.938 27.234 10.695 1 97.31 272 ARG B N 1
ATOM 6328 C CA . ARG B 1 272 ? -19.969 28.188 10.312 1 97.31 272 ARG B CA 1
ATOM 6329 C C . ARG B 1 272 ? -19.875 28.531 8.828 1 97.31 272 ARG B C 1
ATOM 6331 O O . ARG B 1 272 ? -20.766 29.188 8.273 1 97.31 272 ARG B O 1
ATOM 6338 N N . ALA B 1 273 ? -18.875 28.094 8.234 1 97.94 273 ALA B N 1
ATOM 6339 C CA . ALA B 1 273 ? -18.641 28.453 6.84 1 97.94 273 ALA B CA 1
ATOM 6340 C C . ALA B 1 273 ? -19.594 27.688 5.918 1 97.94 273 ALA B C 1
ATOM 6342 O O . ALA B 1 273 ? -20.266 26.75 6.348 1 97.94 273 ALA B O 1
ATOM 6343 N N . SER B 1 274 ? -19.672 28.172 4.719 1 96.75 274 SER B N 1
ATOM 6344 C CA . SER B 1 274 ? -20.453 27.547 3.658 1 96.75 274 SER B CA 1
ATOM 6345 C C . SER B 1 274 ? -19.719 27.578 2.328 1 96.75 274 SER B C 1
ATOM 6347 O O . SER B 1 274 ? -18.656 28.203 2.215 1 96.75 274 SER B O 1
ATOM 6349 N N . GLU B 1 275 ? -20.234 26.859 1.394 1 96.12 275 GLU B N 1
ATOM 6350 C CA . GLU B 1 275 ? -19.578 26.812 0.088 1 96.12 275 GLU B CA 1
ATOM 6351 C C . GLU B 1 275 ? -19.547 28.203 -0.553 1 96.12 275 GLU B C 1
ATOM 6353 O O . GLU B 1 275 ? -18.641 28.516 -1.315 1 96.12 275 GLU B O 1
ATOM 6358 N N . GLN B 1 276 ? -20.516 29.031 -0.187 1 95.75 276 GLN B N 1
ATOM 6359 C CA . GLN B 1 276 ? -20.578 30.359 -0.753 1 95.75 276 GLN B CA 1
ATOM 6360 C C . GLN B 1 276 ? -19.734 31.344 0.051 1 95.75 276 GLN B C 1
ATOM 6362 O O . GLN B 1 276 ? -19.297 32.375 -0.472 1 95.75 276 GLN B O 1
ATOM 6367 N N . HIS B 1 277 ? -19.531 30.969 1.271 1 96.81 277 HIS B N 1
ATOM 6368 C CA . HIS B 1 277 ? -18.781 31.828 2.166 1 96.81 277 HIS B CA 1
ATOM 6369 C C . HIS B 1 277 ? -17.656 31.047 2.865 1 96.81 277 HIS B C 1
ATOM 6371 O O . HIS B 1 277 ? -17.797 30.688 4.039 1 96.81 277 HIS B O 1
ATOM 6377 N N . PRO B 1 278 ? -16.547 30.969 2.176 1 97.94 278 PRO B N 1
ATOM 6378 C CA . PRO B 1 278 ? -15.43 30.266 2.797 1 97.94 278 PRO B CA 1
ATOM 6379 C C . PRO B 1 278 ? -14.906 30.984 4.043 1 97.94 278 PRO B C 1
ATOM 6381 O O . PRO B 1 278 ? -15.016 32.219 4.152 1 97.94 278 PRO B O 1
ATOM 6384 N N . PRO B 1 279 ? -14.422 30.188 4.969 1 98.25 279 PRO B N 1
ATOM 6385 C CA . PRO B 1 279 ? -13.867 30.828 6.16 1 98.25 279 PRO B CA 1
ATOM 6386 C C . PRO B 1 279 ? -12.586 31.609 5.871 1 98.25 279 PRO B C 1
ATOM 6388 O O . PRO B 1 279 ? -11.75 31.156 5.09 1 98.25 279 PRO B O 1
ATOM 6391 N N . ILE B 1 280 ? -12.469 32.75 6.438 1 97.56 280 ILE B N 1
ATOM 6392 C CA . ILE B 1 280 ? -11.25 33.531 6.406 1 97.56 280 ILE B CA 1
ATOM 6393 C C . ILE B 1 280 ? -10.562 33.469 7.766 1 97.56 280 ILE B C 1
ATOM 6395 O O . ILE B 1 280 ? -11.086 34 8.758 1 97.56 280 ILE B O 1
ATOM 6399 N N . LEU B 1 281 ? -9.453 32.875 7.742 1 95.62 281 LEU B N 1
ATOM 6400 C CA . LEU B 1 281 ? -8.773 32.688 9.016 1 95.62 281 LEU B CA 1
ATOM 6401 C C . LEU B 1 281 ? -7.988 33.938 9.406 1 95.62 281 LEU B C 1
ATOM 6403 O O . LEU B 1 281 ? -7.48 34.625 8.547 1 95.62 281 LEU B O 1
ATOM 6407 N N . PRO B 1 282 ? -7.973 34.156 10.68 1 88 282 PRO B N 1
ATOM 6408 C CA . PRO B 1 282 ? -7.195 35.312 11.109 1 88 282 PRO B CA 1
ATOM 6409 C C . PRO B 1 282 ? -5.699 35.156 10.836 1 88 282 PRO B C 1
ATOM 6411 O O . PRO B 1 282 ? -5.188 34.031 10.797 1 88 282 PRO B O 1
ATOM 6414 N N . PRO B 1 283 ? -5.141 36.25 10.578 1 80.56 283 PRO B N 1
ATOM 6415 C CA . PRO B 1 283 ? -3.697 36.156 10.336 1 80.56 283 PRO B CA 1
ATOM 6416 C C . PRO B 1 283 ? -2.934 35.625 11.539 1 80.56 283 PRO B C 1
ATOM 6418 O O . PRO B 1 283 ? -3.289 35.906 12.688 1 80.56 283 PRO B O 1
ATOM 6421 N N . SER B 1 284 ? -2.092 34.75 11.258 1 77 284 SER B N 1
ATOM 6422 C CA . SER B 1 284 ? -1.22 34.188 12.305 1 77 284 SER B CA 1
ATOM 6423 C C . SER B 1 284 ? 0.099 34.969 12.367 1 77 284 SER B C 1
ATOM 6425 O O . SER B 1 284 ? 0.615 35.406 11.336 1 77 284 SER B O 1
ATOM 6427 N N . PRO B 1 285 ? 0.503 35.25 13.609 1 74.5 285 PRO B N 1
ATOM 6428 C CA . PRO B 1 285 ? 1.779 35.969 13.711 1 74.5 285 PRO B CA 1
ATOM 6429 C C . PRO B 1 285 ? 2.93 35.219 13.047 1 74.5 285 PRO B C 1
ATOM 6431 O O . PRO B 1 285 ? 2.971 33.969 13.102 1 74.5 285 PRO B O 1
ATOM 6434 N N . SER B 1 286 ? 3.676 36 12.344 1 76.19 286 SER B N 1
ATOM 6435 C CA . SER B 1 286 ? 4.887 35.406 11.781 1 76.19 286 SER B CA 1
ATOM 6436 C C . SER B 1 286 ? 5.969 35.219 12.852 1 76.19 286 SER B C 1
ATOM 6438 O O . SER B 1 286 ? 6.359 36.219 13.5 1 76.19 286 SER B O 1
ATOM 6440 N N . ILE B 1 287 ? 6.289 34 13.109 1 85.25 287 ILE B N 1
ATOM 6441 C CA . ILE B 1 287 ? 7.352 33.719 14.062 1 85.25 287 ILE B CA 1
ATOM 6442 C C . ILE B 1 287 ? 8.633 33.344 13.312 1 85.25 287 ILE B C 1
ATOM 6444 O O . ILE B 1 287 ? 8.633 32.406 12.5 1 85.25 287 ILE B O 1
ATOM 6448 N N . PRO B 1 288 ? 9.656 34.125 13.562 1 89 288 PRO B N 1
ATOM 6449 C CA . PRO B 1 288 ? 10.922 33.75 12.914 1 89 288 PRO B CA 1
ATOM 6450 C C . PRO B 1 288 ? 11.391 32.375 13.297 1 89 288 PRO B C 1
ATOM 6452 O O . PRO B 1 288 ? 11.195 31.938 14.438 1 89 288 PRO B O 1
ATOM 6455 N N . LEU B 1 289 ? 12.016 31.797 12.367 1 93.31 289 LEU B N 1
ATOM 6456 C CA . LEU B 1 289 ? 12.477 30.438 12.602 1 93.31 289 LEU B CA 1
ATOM 6457 C C . LEU B 1 289 ? 13.609 30.406 13.617 1 93.31 289 LEU B C 1
ATOM 6459 O O . LEU B 1 289 ? 14.664 31 13.398 1 93.31 289 LEU B O 1
ATOM 6463 N N . ASP B 1 290 ? 13.406 29.766 14.703 1 92.69 290 ASP B N 1
ATOM 6464 C CA . ASP B 1 290 ? 14.398 29.5 15.734 1 92.69 290 ASP B CA 1
ATOM 6465 C C . ASP B 1 290 ? 14.445 28 16.078 1 92.69 290 ASP B C 1
ATOM 6467 O O . ASP B 1 290 ? 13.625 27.516 16.844 1 92.69 290 ASP B O 1
ATOM 6471 N N . LEU B 1 291 ? 15.461 27.375 15.625 1 94.5 291 LEU B N 1
ATOM 6472 C CA . LEU B 1 291 ? 15.531 25.922 15.742 1 94.5 291 LEU B CA 1
ATOM 6473 C C . LEU B 1 291 ? 16.203 25.516 17.047 1 94.5 291 LEU B C 1
ATOM 6475 O O . LEU B 1 291 ? 16.094 24.359 17.469 1 94.5 291 LEU B O 1
ATOM 6479 N N . ASN B 1 292 ? 16.797 26.469 17.672 1 93.94 292 ASN B N 1
ATOM 6480 C CA . ASN B 1 292 ? 17.641 26.125 18.812 1 93.94 292 ASN B CA 1
ATOM 6481 C C . ASN B 1 292 ? 16.828 25.422 19.906 1 93.94 292 ASN B C 1
ATOM 6483 O O . ASN B 1 292 ? 15.727 25.844 20.234 1 93.94 292 ASN B O 1
ATOM 6487 N N . GLY B 1 293 ? 17.469 24.359 20.422 1 93.25 293 GLY B N 1
ATOM 6488 C CA . GLY B 1 293 ? 16.828 23.641 21.516 1 93.25 293 GLY B CA 1
ATOM 6489 C C . GLY B 1 293 ? 16.359 22.25 21.125 1 93.25 293 GLY B C 1
ATOM 6490 O O . GLY B 1 293 ? 16.875 21.656 20.188 1 93.25 293 GLY B O 1
ATOM 6491 N N . ASN B 1 294 ? 15.516 21.719 22.016 1 94.5 294 ASN B N 1
ATOM 6492 C CA . ASN B 1 294 ? 15.016 20.359 21.844 1 94.5 294 ASN B CA 1
ATOM 6493 C C . ASN B 1 294 ? 13.547 20.359 21.406 1 94.5 294 ASN B C 1
ATOM 6495 O O . ASN B 1 294 ? 12.727 21.078 21.969 1 94.5 294 ASN B O 1
ATOM 6499 N N . TRP B 1 295 ? 13.305 19.641 20.359 1 95.75 295 TRP B N 1
ATOM 6500 C CA . TRP B 1 295 ? 11.953 19.5 19.828 1 95.75 295 TRP B CA 1
ATOM 6501 C C . TRP B 1 295 ? 11.508 18.047 19.828 1 95.75 295 TRP B C 1
ATOM 6503 O O . TRP B 1 295 ? 12.273 17.156 19.453 1 95.75 295 TRP B O 1
ATOM 6513 N N . VAL B 1 296 ? 10.273 17.766 20.266 1 95.12 296 VAL B N 1
ATOM 6514 C CA . VAL B 1 296 ? 9.781 16.391 20.375 1 95.12 296 VAL B CA 1
ATOM 6515 C C . VAL B 1 296 ? 8.391 16.281 19.75 1 95.12 296 VAL B C 1
ATOM 6517 O O . VAL B 1 296 ? 7.684 17.297 19.625 1 95.12 296 VAL B O 1
ATOM 6520 N N . SER B 1 297 ? 8.047 15.07 19.312 1 94.69 297 SER B N 1
ATOM 6521 C CA . SER B 1 297 ? 6.711 14.812 18.781 1 94.69 297 SER B CA 1
ATOM 6522 C C . SER B 1 297 ? 5.633 15.094 19.812 1 94.69 297 SER B C 1
ATOM 6524 O O . SER B 1 297 ? 5.824 14.828 21.016 1 94.69 297 SER B O 1
ATOM 6526 N N . GLN B 1 298 ? 4.492 15.57 19.359 1 90.19 298 GLN B N 1
ATOM 6527 C CA . GLN B 1 298 ? 3.375 15.828 20.25 1 90.19 298 GLN B CA 1
ATOM 6528 C C . GLN B 1 298 ? 2.482 14.594 20.391 1 90.19 298 GLN B C 1
ATOM 6530 O O . GLN B 1 298 ? 1.659 14.516 21.297 1 90.19 298 GLN B O 1
ATOM 6535 N N . ARG B 1 299 ? 2.641 13.695 19.5 1 91.5 299 ARG B N 1
ATOM 6536 C CA . ARG B 1 299 ? 1.846 12.477 19.453 1 91.5 299 ARG B CA 1
ATOM 6537 C C . ARG B 1 299 ? 2.566 11.383 18.672 1 91.5 299 ARG B C 1
ATOM 6539 O O . ARG B 1 299 ? 3.617 11.625 18.078 1 91.5 299 ARG B O 1
ATOM 6546 N N . CYS B 1 300 ? 1.989 10.18 18.75 1 92.88 300 CYS B N 1
ATOM 6547 C CA . CYS B 1 300 ? 2.479 9.141 17.844 1 92.88 300 CYS B CA 1
ATOM 6548 C C . CYS B 1 300 ? 2.156 9.484 16.391 1 92.88 300 CYS B C 1
ATOM 6550 O O . CYS B 1 300 ? 0.989 9.633 16.031 1 92.88 300 CYS B O 1
ATOM 6552 N N . GLU B 1 301 ? 3.193 9.648 15.641 1 94.81 301 GLU B N 1
ATOM 6553 C CA . GLU B 1 301 ? 3.035 10.102 14.258 1 94.81 301 GLU B CA 1
ATOM 6554 C C . GLU B 1 301 ? 2.889 8.914 13.305 1 94.81 301 GLU B C 1
ATOM 6556 O O . GLU B 1 301 ? 3.443 7.844 13.555 1 94.81 301 GLU B O 1
ATOM 6561 N N . SER B 1 302 ? 2.088 9.164 12.297 1 91.88 302 SER B N 1
ATOM 6562 C CA . SER B 1 302 ? 2 8.211 11.195 1 91.88 302 SER B CA 1
ATOM 6563 C C . SER B 1 302 ? 2.717 8.734 9.953 1 91.88 302 SER B C 1
ATOM 6565 O O . SER B 1 302 ? 2.543 9.898 9.578 1 91.88 302 SER B O 1
ATOM 6567 N N . HIS B 1 303 ? 3.523 7.91 9.383 1 87.81 303 HIS B N 1
ATOM 6568 C CA . HIS B 1 303 ? 4.273 8.266 8.18 1 87.81 303 HIS B CA 1
ATOM 6569 C C . HIS B 1 303 ? 3.955 7.312 7.035 1 87.81 303 HIS B C 1
ATOM 6571 O O . HIS B 1 303 ? 3.406 6.23 7.254 1 87.81 303 HIS B O 1
ATOM 6577 N N . PRO B 1 304 ? 4.293 7.766 5.863 1 81 304 PRO B N 1
ATOM 6578 C CA . PRO B 1 304 ? 4.074 6.863 4.734 1 81 304 PRO B CA 1
ATOM 6579 C C . PRO B 1 304 ? 4.789 5.523 4.902 1 81 304 PRO B C 1
ATOM 6581 O O . PRO B 1 304 ? 5.809 5.445 5.59 1 81 304 PRO B O 1
ATOM 6584 N N . ALA B 1 305 ? 4.266 4.508 4.305 1 75.62 305 ALA B N 1
ATOM 6585 C CA . ALA B 1 305 ? 4.766 3.139 4.348 1 75.62 305 ALA B CA 1
ATOM 6586 C C . ALA B 1 305 ? 4.496 2.498 5.707 1 75.62 305 ALA B C 1
ATOM 6588 O O . ALA B 1 305 ? 5.309 1.719 6.207 1 75.62 305 ALA B O 1
ATOM 6589 N N . ALA B 1 306 ? 3.445 3.01 6.336 1 70.06 306 ALA B N 1
ATOM 6590 C CA . ALA B 1 306 ? 2.861 2.408 7.531 1 70.06 306 ALA B CA 1
ATOM 6591 C C . ALA B 1 306 ? 3.846 2.439 8.695 1 70.06 306 ALA B C 1
ATOM 6593 O O . ALA B 1 306 ? 3.961 1.466 9.445 1 70.06 306 ALA B O 1
ATOM 6594 N N . LEU B 1 307 ? 4.504 3.527 8.703 1 81.25 307 LEU B N 1
ATOM 6595 C CA . LEU B 1 307 ? 5.457 3.684 9.797 1 81.25 307 LEU B CA 1
ATOM 6596 C C . LEU B 1 307 ? 4.883 4.582 10.891 1 81.25 307 LEU B C 1
ATOM 6598 O O . LEU B 1 307 ? 4.238 5.59 10.594 1 81.25 307 LEU B O 1
ATOM 6602 N N . PHE B 1 308 ? 4.941 4.082 12.141 1 93 308 PHE B N 1
ATOM 6603 C CA . PHE B 1 308 ? 4.656 4.895 13.32 1 93 308 PHE B CA 1
ATOM 6604 C C . PHE B 1 308 ? 5.945 5.293 14.023 1 93 308 PHE B C 1
ATOM 6606 O O . PHE B 1 308 ? 6.848 4.469 14.195 1 93 308 PHE B O 1
ATOM 6613 N N . LEU B 1 309 ? 5.941 6.598 14.406 1 95 309 LEU B N 1
ATOM 6614 C CA . LEU B 1 309 ? 7.211 6.988 15.008 1 95 309 LEU B CA 1
ATOM 6615 C C . LEU B 1 309 ? 7.039 8.219 15.891 1 95 309 LEU B C 1
ATOM 6617 O O . LEU B 1 309 ? 5.992 8.875 15.852 1 95 309 LEU B O 1
ATOM 6621 N N . THR B 1 310 ? 7.988 8.414 16.719 1 95.19 310 THR B N 1
ATOM 6622 C CA . THR B 1 310 ? 8.211 9.664 17.438 1 95.19 310 THR B CA 1
ATOM 6623 C C . THR B 1 310 ? 9.594 10.234 17.125 1 95.19 310 THR B C 1
ATOM 6625 O O . THR B 1 310 ? 10.523 9.484 16.828 1 95.19 310 THR B O 1
ATOM 6628 N N . ARG B 1 311 ? 9.68 11.5 17.188 1 95.75 311 ARG B N 1
ATOM 6629 C CA . ARG B 1 311 ? 10.914 12.188 16.844 1 95.75 311 ARG B CA 1
ATOM 6630 C C . ARG B 1 311 ? 11.414 13.047 18 1 95.75 311 ARG B C 1
ATOM 6632 O O . ARG B 1 311 ? 10.609 13.57 18.781 1 95.75 311 ARG B O 1
ATOM 6639 N N . LEU B 1 312 ? 12.68 13.133 18.078 1 95.88 312 LEU B N 1
ATOM 6640 C CA . LEU B 1 312 ? 13.391 14.078 18.953 1 95.88 312 LEU B CA 1
ATOM 6641 C C . LEU B 1 312 ? 14.523 14.758 18.188 1 95.88 312 LEU B C 1
ATOM 6643 O O . LEU B 1 312 ? 15.438 14.094 17.688 1 95.88 312 LEU B O 1
ATOM 6647 N N . PHE B 1 313 ? 14.445 16.062 18.094 1 96.69 313 PHE B N 1
ATOM 6648 C CA . PHE B 1 313 ? 15.484 16.844 17.438 1 96.69 313 PHE B CA 1
ATOM 6649 C C . PHE B 1 313 ? 16.219 17.719 18.453 1 96.69 313 PHE B C 1
ATOM 6651 O O . PHE B 1 313 ? 15.594 18.312 19.328 1 96.69 313 PHE B O 1
ATOM 6658 N N . VAL B 1 314 ? 17.453 17.766 18.281 1 96.25 314 VAL B N 1
ATOM 6659 C CA . VAL B 1 314 ? 18.297 18.672 19.031 1 96.25 314 VAL B CA 1
ATOM 6660 C C . VAL B 1 314 ? 19.094 19.562 18.078 1 96.25 314 VAL B C 1
ATOM 6662 O O . VAL B 1 314 ? 19.859 19.062 17.25 1 96.25 314 VAL B O 1
ATOM 6665 N N . PHE B 1 315 ? 18.891 20.859 18.234 1 96.56 315 PHE B N 1
ATOM 6666 C CA . PHE B 1 315 ? 19.578 21.797 17.359 1 96.56 315 PHE B CA 1
ATOM 6667 C C . PHE B 1 315 ? 20.516 22.688 18.156 1 96.56 315 PHE B C 1
ATOM 6669 O O . PHE B 1 315 ? 20.172 23.125 19.266 1 96.56 315 PHE B O 1
ATOM 6676 N N . ASN B 1 316 ? 21.625 22.891 17.625 1 95.88 316 ASN B N 1
ATOM 6677 C CA . ASN B 1 316 ? 22.547 23.938 18.062 1 95.88 316 ASN B CA 1
ATOM 6678 C C . ASN B 1 316 ? 22.766 24.969 16.953 1 95.88 316 ASN B C 1
ATOM 6680 O O . ASN B 1 316 ? 23.547 24.719 16.031 1 95.88 316 ASN B O 1
ATOM 6684 N N . GLU B 1 317 ? 22.156 26.047 17.078 1 91.38 317 GLU B N 1
ATOM 6685 C CA . GLU B 1 317 ? 22.172 27.047 16.016 1 91.38 317 GLU B CA 1
ATOM 6686 C C . GLU B 1 317 ? 23.547 27.672 15.852 1 91.38 317 GLU B C 1
ATOM 6688 O O . GLU B 1 317 ? 23.984 27.969 14.734 1 91.38 317 GLU B O 1
ATOM 6693 N N . GLU B 1 318 ? 24.203 27.875 16.922 1 92.81 318 GLU B N 1
ATOM 6694 C CA . GLU B 1 318 ? 25.531 28.484 16.875 1 92.81 318 GLU B CA 1
ATOM 6695 C C . GLU B 1 318 ? 26.5 27.625 16.062 1 92.81 318 GLU B C 1
ATOM 6697 O O . GLU B 1 318 ? 27.266 28.141 15.25 1 92.81 318 GLU B O 1
ATOM 6702 N N . GLN B 1 319 ? 26.422 26.375 16.359 1 95.06 319 GLN B N 1
ATOM 6703 C CA . GLN B 1 319 ? 27.328 25.453 15.688 1 95.06 319 GLN B CA 1
ATOM 6704 C C . GLN B 1 319 ? 26.719 24.922 14.406 1 95.06 319 GLN B C 1
ATOM 6706 O O . GLN B 1 319 ? 27.359 24.188 13.656 1 95.06 319 GLN B O 1
ATOM 6711 N N . ARG B 1 320 ? 25.453 25.203 14.164 1 96.06 320 ARG B N 1
ATOM 6712 C CA . ARG B 1 320 ? 24.719 24.719 13.008 1 96.06 320 ARG B CA 1
ATOM 6713 C C . ARG B 1 320 ? 24.719 23.203 12.953 1 96.06 320 ARG B C 1
ATOM 6715 O O . ARG B 1 320 ? 24.906 22.609 11.883 1 96.06 320 ARG B O 1
ATOM 6722 N N . THR B 1 321 ? 24.625 22.578 14.133 1 97.44 321 THR B N 1
ATOM 6723 C CA . THR B 1 321 ? 24.562 21.125 14.227 1 97.44 321 THR B CA 1
ATOM 6724 C C . THR B 1 321 ? 23.172 20.672 14.625 1 97.44 321 THR B C 1
ATOM 6726 O O . THR B 1 321 ? 22.391 21.438 15.188 1 97.44 321 THR B O 1
ATOM 6729 N N . TRP B 1 322 ? 22.906 19.453 14.258 1 96.94 322 TRP B N 1
ATOM 6730 C CA . TRP B 1 322 ? 21.625 18.859 14.648 1 96.94 322 TRP B CA 1
ATOM 6731 C C . TRP B 1 322 ? 21.781 17.375 14.938 1 96.94 322 TRP B C 1
ATOM 6733 O O . TRP B 1 322 ? 22.703 16.719 14.414 1 96.94 322 TRP B O 1
ATOM 6743 N N . GLU B 1 323 ? 20.984 16.891 15.852 1 97.31 323 GLU B N 1
ATOM 6744 C CA . GLU B 1 323 ? 20.797 15.469 16.156 1 97.31 323 GLU B CA 1
ATOM 6745 C C . GLU B 1 323 ? 19.328 15.078 16.141 1 97.31 323 GLU B C 1
ATOM 6747 O O . GLU B 1 323 ? 18.484 15.805 16.672 1 97.31 323 GLU B O 1
ATOM 6752 N N . GLY B 1 324 ? 19.078 14.016 15.445 1 97.06 324 GLY B N 1
ATOM 6753 C CA . GLY B 1 324 ? 17.719 13.516 15.375 1 97.06 324 GLY B CA 1
ATOM 6754 C C . GLY B 1 324 ? 17.578 12.078 15.844 1 97.06 324 GLY B C 1
ATOM 6755 O O . GLY B 1 324 ? 18.391 11.227 15.492 1 97.06 324 GLY B O 1
ATOM 6756 N N . THR B 1 325 ? 16.609 11.859 16.672 1 96.25 325 THR B N 1
ATOM 6757 C CA . THR B 1 325 ? 16.234 10.508 17.094 1 96.25 325 THR B CA 1
ATOM 6758 C C . THR B 1 325 ? 14.852 10.148 16.578 1 96.25 325 THR B C 1
ATOM 6760 O O . THR B 1 325 ? 13.875 10.836 16.875 1 96.25 325 THR B O 1
ATOM 6763 N N . TYR B 1 326 ? 14.805 9.125 15.82 1 95.25 326 TYR B N 1
ATOM 6764 C CA . TYR B 1 326 ? 13.547 8.602 15.305 1 95.25 326 TYR B CA 1
ATOM 6765 C C . TYR B 1 326 ? 13.234 7.238 15.914 1 95.25 326 TYR B C 1
ATOM 6767 O O . TYR B 1 326 ? 13.883 6.242 15.594 1 95.25 326 TYR B O 1
ATOM 6775 N N . GLN B 1 327 ? 12.281 7.219 16.781 1 94.75 327 GLN B N 1
ATOM 6776 C CA . GLN B 1 327 ? 11.844 5.953 17.359 1 94.75 327 GLN B CA 1
ATOM 6777 C C . GLN B 1 327 ? 10.633 5.398 16.609 1 94.75 327 GLN B C 1
ATOM 6779 O O . GLN B 1 327 ? 9.555 5.996 16.625 1 94.75 327 GLN B O 1
ATOM 6784 N N . HIS B 1 328 ? 10.852 4.238 16 1 93.5 328 HIS B N 1
ATOM 6785 C CA . HIS B 1 328 ? 9.797 3.627 15.211 1 93.5 328 HIS B CA 1
ATOM 6786 C C . HIS B 1 328 ? 9.039 2.574 16.016 1 93.5 328 HIS B C 1
ATOM 6788 O O . HIS B 1 328 ? 9.625 1.894 16.859 1 93.5 328 HIS B O 1
ATOM 6794 N N . TYR B 1 329 ? 7.77 2.455 15.703 1 91.56 329 TYR B N 1
ATOM 6795 C CA . TYR B 1 329 ? 6.887 1.531 16.406 1 91.56 329 TYR B CA 1
ATOM 6796 C C . TYR B 1 329 ? 6.047 0.724 15.422 1 91.56 329 TYR B C 1
ATOM 6798 O O . TYR B 1 329 ? 5.883 1.117 14.266 1 91.56 329 TYR B O 1
ATOM 6806 N N . SER B 1 330 ? 5.484 -0.379 15.93 1 86.88 330 SER B N 1
ATOM 6807 C CA . SER B 1 330 ? 4.648 -1.232 15.094 1 86.88 330 SER B CA 1
ATOM 6808 C C . SER B 1 330 ? 3.17 -0.921 15.281 1 86.88 330 SER B C 1
ATOM 6810 O O . SER B 1 330 ? 2.322 -1.431 14.547 1 86.88 330 SER B O 1
ATOM 6812 N N . ASP B 1 331 ? 2.842 -0.096 16.234 1 87.38 331 ASP B N 1
ATOM 6813 C CA . ASP B 1 331 ? 1.441 0.168 16.547 1 87.38 331 ASP B CA 1
ATOM 6814 C C . ASP B 1 331 ? 1.149 1.666 16.547 1 87.38 331 ASP B C 1
ATOM 6816 O O . ASP B 1 331 ? 2.047 2.48 16.766 1 87.38 331 ASP B O 1
ATOM 6820 N N . PRO B 1 332 ? -0.098 2.002 16.391 1 89.5 332 PRO B N 1
ATOM 6821 C CA . PRO B 1 332 ? -0.462 3.412 16.234 1 89.5 332 PRO B CA 1
ATOM 6822 C C . PRO B 1 332 ? -0.368 4.188 17.547 1 89.5 332 PRO B C 1
ATOM 6824 O O . PRO B 1 332 ? -0.438 5.422 17.547 1 89.5 332 PRO B O 1
ATOM 6827 N N . MET B 1 333 ? -0.218 3.553 18.625 1 87.81 333 MET B N 1
ATOM 6828 C CA . MET B 1 333 ? -0.122 4.242 19.906 1 87.81 333 MET B CA 1
ATOM 6829 C C . MET B 1 333 ? 1.323 4.293 20.391 1 87.81 333 MET B C 1
ATOM 6831 O O . MET B 1 333 ? 1.59 4.711 21.531 1 87.81 333 MET B O 1
ATOM 6835 N N . CYS B 1 334 ? 2.242 3.795 19.531 1 90.75 334 CYS B N 1
ATOM 6836 C CA . CYS B 1 334 ? 3.676 3.848 19.797 1 90.75 334 CYS B CA 1
ATOM 6837 C C . CYS B 1 334 ? 4.012 3.152 21.125 1 90.75 334 CYS B C 1
ATOM 6839 O O . CYS B 1 334 ? 4.711 3.717 21.969 1 90.75 334 CYS B O 1
ATOM 6841 N N . ARG B 1 335 ? 3.578 2.006 21.266 1 87.75 335 ARG B N 1
ATOM 6842 C CA . ARG B 1 335 ? 3.82 1.236 22.484 1 87.75 335 ARG B CA 1
ATOM 6843 C C . ARG B 1 335 ? 4.836 0.126 22.234 1 87.75 335 ARG B C 1
ATOM 6845 O O . ARG B 1 335 ? 5.555 -0.281 23.156 1 87.75 335 ARG B O 1
ATOM 6852 N N . GLN B 1 336 ? 4.824 -0.336 21.047 1 87.06 336 GLN B N 1
ATOM 6853 C CA . GLN B 1 336 ? 5.719 -1.439 20.703 1 87.06 336 GLN B CA 1
ATOM 6854 C C . GLN B 1 336 ? 6.848 -0.973 19.797 1 87.06 336 GLN B C 1
ATOM 6856 O O . GLN B 1 336 ? 6.711 -0.999 18.562 1 87.06 336 GLN B O 1
ATOM 6861 N N . PRO B 1 337 ? 8.016 -0.778 20.359 1 91.06 337 PRO B N 1
ATOM 6862 C CA . PRO B 1 337 ? 9.133 -0.28 19.547 1 91.06 337 PRO B CA 1
ATOM 6863 C C . PRO B 1 337 ? 9.625 -1.31 18.531 1 91.06 337 PRO B C 1
ATOM 6865 O O . PRO B 1 337 ? 9.672 -2.506 18.828 1 91.06 337 PRO B O 1
ATOM 6868 N N . SER B 1 338 ? 9.969 -0.862 17.406 1 91.06 338 SER B N 1
ATOM 6869 C CA . SER B 1 338 ? 10.539 -1.689 16.344 1 91.06 338 SER B CA 1
ATOM 6870 C C . SER B 1 338 ? 12.039 -1.435 16.203 1 91.06 338 SER B C 1
ATOM 6872 O O . SER B 1 338 ? 12.844 -2.361 16.297 1 91.06 338 SER B O 1
ATOM 6874 N N . PHE B 1 339 ? 12.359 -0.177 15.922 1 93.69 339 PHE B N 1
ATOM 6875 C CA . PHE B 1 339 ? 13.766 0.208 15.859 1 93.69 339 PHE B CA 1
ATOM 6876 C C . PHE B 1 339 ? 13.922 1.706 16.094 1 93.69 339 PHE B C 1
ATOM 6878 O O . PHE B 1 339 ? 12.953 2.463 15.977 1 93.69 339 PHE B O 1
ATOM 6885 N N . THR B 1 340 ? 15.133 2.117 16.422 1 96.12 340 THR B N 1
ATOM 6886 C CA . THR B 1 340 ? 15.484 3.518 16.625 1 96.12 340 THR B CA 1
ATOM 6887 C C . THR B 1 340 ? 16.609 3.936 15.672 1 96.12 340 THR B C 1
ATOM 6889 O O . THR B 1 340 ? 17.578 3.195 15.477 1 96.12 340 THR B O 1
ATOM 6892 N N . LEU B 1 341 ? 16.406 5.035 15.039 1 96.06 341 LEU B N 1
ATOM 6893 C CA . LEU B 1 341 ? 17.438 5.625 14.188 1 96.06 341 LEU B CA 1
ATOM 6894 C C . LEU B 1 341 ? 17.953 6.926 14.781 1 96.06 341 LEU B C 1
ATOM 6896 O O . LEU B 1 341 ? 17.172 7.82 15.117 1 96.06 341 LEU B O 1
ATOM 6900 N N . LEU B 1 342 ? 19.203 6.961 15 1 97.69 342 LEU B N 1
ATOM 6901 C CA . LEU B 1 342 ? 19.891 8.18 15.414 1 97.69 342 LEU B CA 1
ATOM 6902 C C . LEU B 1 342 ? 20.703 8.766 14.273 1 97.69 342 LEU B C 1
ATOM 6904 O O . LEU B 1 342 ? 21.484 8.062 13.641 1 97.69 342 LEU B O 1
ATOM 6908 N N . ALA B 1 343 ? 20.484 9.953 13.969 1 97.44 343 ALA B N 1
ATOM 6909 C CA . ALA B 1 343 ? 21.203 10.625 12.898 1 97.44 343 ALA B CA 1
ATOM 6910 C C . ALA B 1 343 ? 21.703 12 13.344 1 97.44 343 ALA B C 1
ATOM 6912 O O . ALA B 1 343 ? 21.078 12.641 14.188 1 97.44 343 ALA B O 1
ATOM 6913 N N . SER B 1 344 ? 22.812 12.406 12.805 1 98.06 344 SER B N 1
ATOM 6914 C CA . SER B 1 344 ? 23.344 13.727 13.141 1 98.06 344 SER B CA 1
ATOM 6915 C C . SER B 1 344 ? 24.172 14.289 11.992 1 98.06 344 SER B C 1
ATOM 6917 O O . SER B 1 344 ? 24.562 13.562 11.078 1 98.06 344 SER B O 1
ATOM 6919 N N . GLY B 1 345 ? 24.375 15.602 12.055 1 98.12 345 GLY B N 1
ATOM 6920 C CA . GLY B 1 345 ? 25.156 16.312 11.055 1 98.12 345 GLY B CA 1
ATOM 6921 C C . GLY B 1 345 ? 25.047 17.828 11.188 1 98.12 345 GLY B C 1
ATOM 6922 O O . GLY B 1 345 ? 25.031 18.344 12.297 1 98.12 345 GLY B O 1
ATOM 6923 N N . HIS B 1 346 ? 25.125 18.469 10.031 1 98.12 346 HIS B N 1
ATOM 6924 C CA . HIS B 1 346 ? 25.094 19.922 9.992 1 98.12 346 HIS B CA 1
ATOM 6925 C C . HIS B 1 346 ? 23.953 20.422 9.094 1 98.12 346 HIS B C 1
ATOM 6927 O O . HIS B 1 346 ? 23.406 19.656 8.305 1 98.12 346 HIS B O 1
ATOM 6933 N N . TYR B 1 347 ? 23.594 21.656 9.352 1 97.62 347 TYR B N 1
ATOM 6934 C CA . TYR B 1 347 ? 22.578 22.234 8.492 1 97.62 347 TYR B CA 1
ATOM 6935 C C . TYR B 1 347 ? 22.875 23.703 8.172 1 97.62 347 TYR B C 1
ATOM 6937 O O . TYR B 1 347 ? 23.688 24.328 8.859 1 97.62 347 TYR B O 1
ATOM 6945 N N . VAL B 1 348 ? 22.281 24.188 7.039 1 96.88 348 VAL B N 1
ATOM 6946 C CA . VAL B 1 348 ? 22.391 25.578 6.637 1 96.88 348 VAL B CA 1
ATOM 6947 C C . VAL B 1 348 ? 21.031 26.109 6.199 1 96.88 348 VAL B C 1
ATOM 6949 O O . VAL B 1 348 ? 20.234 25.391 5.602 1 96.88 348 VAL B O 1
ATOM 6952 N N . LYS B 1 349 ? 20.812 27.328 6.555 1 94.94 349 LYS B N 1
ATOM 6953 C CA . LYS B 1 349 ? 19.609 28.016 6.078 1 94.94 349 LYS B CA 1
ATOM 6954 C C . LYS B 1 349 ? 19.828 28.609 4.691 1 94.94 349 LYS B C 1
ATOM 6956 O O . LYS B 1 349 ? 20.828 29.312 4.465 1 94.94 349 LYS B O 1
ATOM 6961 N N . VAL B 1 350 ? 19.062 28.266 3.793 1 94.06 350 VAL B N 1
ATOM 6962 C CA . VAL B 1 350 ? 19.203 28.75 2.418 1 94.06 350 VAL B CA 1
ATOM 6963 C C . VAL B 1 350 ? 18.438 30.047 2.242 1 94.06 350 VAL B C 1
ATOM 6965 O O . VAL B 1 350 ? 18.953 31.016 1.665 1 94.06 350 VAL B O 1
ATOM 6968 N N . GLY B 1 351 ? 17.125 30.047 2.674 1 94.12 351 GLY B N 1
ATOM 6969 C CA . GLY B 1 351 ? 16.281 31.219 2.543 1 94.12 351 GLY B CA 1
ATOM 6970 C C . GLY B 1 351 ? 14.797 30.922 2.678 1 94.12 351 GLY B C 1
ATOM 6971 O O . GLY B 1 351 ? 14.422 29.781 2.969 1 94.12 351 GLY B O 1
ATOM 6972 N N . GLN B 1 352 ? 14.102 32 2.436 1 94.44 352 GLN B N 1
ATOM 6973 C CA . GLN B 1 352 ? 12.656 31.859 2.525 1 94.44 352 GLN B CA 1
ATOM 6974 C C . GLN B 1 352 ? 12.109 31.062 1.346 1 94.44 352 GLN B C 1
ATOM 6976 O O . GLN B 1 352 ? 12.578 31.219 0.216 1 94.44 352 GLN B O 1
ATOM 6981 N N . SER B 1 353 ? 11.164 30.25 1.647 1 94.75 353 SER B N 1
ATOM 6982 C CA . SER B 1 353 ? 10.547 29.438 0.598 1 94.75 353 SER B CA 1
ATOM 6983 C C . SER B 1 353 ? 9.719 30.297 -0.35 1 94.75 353 SER B C 1
ATOM 6985 O O . SER B 1 353 ? 8.969 31.172 0.091 1 94.75 353 SER B O 1
ATOM 6987 N N . ALA B 1 354 ? 9.875 30 -1.587 1 92.38 354 ALA B N 1
ATOM 6988 C CA . ALA B 1 354 ? 9.086 30.703 -2.594 1 92.38 354 ALA B CA 1
ATOM 6989 C C . ALA B 1 354 ? 7.688 30.094 -2.713 1 92.38 354 ALA B C 1
ATOM 6991 O O . ALA B 1 354 ? 6.742 30.781 -3.115 1 92.38 354 ALA B O 1
ATOM 6992 N N . LYS B 1 355 ? 7.535 28.906 -2.363 1 94.38 355 LYS B N 1
ATOM 6993 C CA . LYS B 1 355 ? 6.285 28.188 -2.592 1 94.38 355 LYS B CA 1
ATOM 6994 C C . LYS B 1 355 ? 5.363 28.297 -1.379 1 94.38 355 LYS B C 1
ATOM 6996 O O . LYS B 1 355 ? 4.141 28.344 -1.524 1 94.38 355 LYS B O 1
ATOM 7001 N N . VAL B 1 356 ? 5.949 28.25 -0.208 1 95.31 356 VAL B N 1
ATOM 7002 C CA . VAL B 1 356 ? 5.168 28.328 1.022 1 95.31 356 VAL B CA 1
ATOM 7003 C C . VAL B 1 356 ? 5.609 29.531 1.843 1 95.31 356 VAL B C 1
ATOM 7005 O O . VAL B 1 356 ? 6.594 29.469 2.58 1 95.31 356 VAL B O 1
ATOM 7008 N N . HIS B 1 357 ? 4.785 30.516 1.809 1 92.12 357 HIS B N 1
ATOM 7009 C CA . HIS B 1 357 ? 5.117 31.734 2.529 1 92.12 357 HIS B CA 1
ATOM 7010 C C . HIS B 1 357 ? 5.258 31.469 4.023 1 92.12 357 HIS B C 1
ATOM 7012 O O . HIS B 1 357 ? 4.453 30.75 4.609 1 92.12 357 HIS B O 1
ATOM 7018 N N . GLY B 1 358 ? 6.281 32.062 4.613 1 91.56 358 GLY B N 1
ATOM 7019 C CA . GLY B 1 358 ? 6.527 31.906 6.039 1 91.56 358 GLY B CA 1
ATOM 7020 C C . GLY B 1 358 ? 7.449 30.75 6.363 1 91.56 358 GLY B C 1
ATOM 7021 O O . GLY B 1 358 ? 7.926 30.625 7.496 1 91.56 358 GLY B O 1
ATOM 7022 N N . ALA B 1 359 ? 7.672 29.922 5.398 1 95.62 359 ALA B N 1
ATOM 7023 C CA . ALA B 1 359 ? 8.547 28.781 5.617 1 95.62 359 ALA B CA 1
ATOM 7024 C C . ALA B 1 359 ? 9.977 29.094 5.172 1 95.62 359 ALA B C 1
ATOM 7026 O O . ALA B 1 359 ? 10.203 30 4.375 1 95.62 359 ALA B O 1
ATOM 7027 N N . THR B 1 360 ? 10.906 28.359 5.734 1 97.06 360 THR B N 1
ATOM 7028 C CA . THR B 1 360 ? 12.328 28.531 5.438 1 97.06 360 THR B CA 1
ATOM 7029 C C . THR B 1 360 ? 12.914 27.25 4.844 1 97.06 360 THR B C 1
ATOM 7031 O O . THR B 1 360 ? 12.672 26.156 5.355 1 97.06 360 THR B O 1
ATOM 7034 N N . ALA B 1 361 ? 13.672 27.438 3.77 1 97.62 361 ALA B N 1
ATOM 7035 C CA . ALA B 1 361 ? 14.375 26.312 3.152 1 97.62 361 ALA B CA 1
ATOM 7036 C C . ALA B 1 361 ? 15.711 26.062 3.842 1 97.62 361 ALA B C 1
ATOM 7038 O O . ALA B 1 361 ? 16.453 27 4.125 1 97.62 361 ALA B O 1
ATOM 7039 N N . LEU B 1 362 ? 15.945 24.812 4.16 1 97.69 362 LEU B N 1
ATOM 7040 C CA . LEU B 1 362 ? 17.203 24.391 4.77 1 97.69 362 LEU B CA 1
ATOM 7041 C C . LEU B 1 362 ? 17.797 23.203 4.023 1 97.69 362 LEU B C 1
ATOM 7043 O O . LEU B 1 362 ? 17.094 22.516 3.281 1 97.69 362 LEU B O 1
ATOM 7047 N N . VAL B 1 363 ? 19.078 23.062 4.16 1 98 363 VAL B N 1
ATOM 7048 C CA . VAL B 1 363 ? 19.766 21.875 3.672 1 98 363 VAL B CA 1
ATOM 7049 C C . VAL B 1 363 ? 20.516 21.203 4.82 1 98 363 VAL B C 1
ATOM 7051 O O . VAL B 1 363 ? 21.266 21.859 5.539 1 98 363 VAL B O 1
ATOM 7054 N N . PHE B 1 364 ? 20.266 19.953 4.984 1 97.44 364 PHE B N 1
ATOM 7055 C CA . PHE B 1 364 ? 20.922 19.156 6.016 1 97.44 364 PHE B CA 1
ATOM 7056 C C . PHE B 1 364 ? 21.938 18.203 5.395 1 97.44 364 PHE B C 1
ATOM 7058 O O . PHE B 1 364 ? 21.672 17.594 4.355 1 97.44 364 PHE B O 1
ATOM 7065 N N . LYS B 1 365 ? 23.031 18.172 5.969 1 97.31 365 LYS B N 1
ATOM 7066 C CA . LYS B 1 365 ? 24 17.125 5.656 1 97.31 365 LYS B CA 1
ATOM 7067 C C . LYS B 1 365 ? 24.062 16.078 6.77 1 97.31 365 LYS B C 1
ATOM 7069 O O . LYS B 1 365 ? 24.484 16.391 7.891 1 97.31 365 LYS B O 1
ATOM 7074 N N . VAL B 1 366 ? 23.703 14.914 6.461 1 97.12 366 VAL B N 1
ATOM 7075 C CA . VAL B 1 366 ? 23.734 13.82 7.43 1 97.12 366 VAL B CA 1
ATOM 7076 C C . VAL B 1 366 ? 25.047 13.055 7.309 1 97.12 366 VAL B C 1
ATOM 7078 O O . VAL B 1 366 ? 25.344 12.484 6.258 1 97.12 366 VAL B O 1
ATOM 7081 N N . THR B 1 367 ? 25.734 12.953 8.422 1 97.56 367 THR B N 1
ATOM 7082 C CA . THR B 1 367 ? 27.078 12.367 8.336 1 97.56 367 THR B CA 1
ATOM 7083 C C . THR B 1 367 ? 27.188 11.148 9.25 1 97.56 367 THR B C 1
ATOM 7085 O O . THR B 1 367 ? 28.062 10.305 9.055 1 97.56 367 THR B O 1
ATOM 7088 N N . GLN B 1 368 ? 26.391 11.094 10.273 1 97.69 368 GLN B N 1
ATOM 7089 C CA . GLN B 1 368 ? 26.438 9.977 11.211 1 97.69 368 GLN B CA 1
ATOM 7090 C C . GLN B 1 368 ? 25.062 9.367 11.414 1 97.69 368 GLN B C 1
ATOM 7092 O O . GLN B 1 368 ? 24.047 10.07 11.398 1 97.69 368 GLN B O 1
ATOM 7097 N N . ALA B 1 369 ? 25.078 8.094 11.57 1 97.56 369 ALA B N 1
ATOM 7098 C CA . ALA B 1 369 ? 23.828 7.398 11.867 1 97.56 369 ALA B CA 1
ATOM 7099 C C . ALA B 1 369 ? 24.078 6.129 12.672 1 97.56 369 ALA B C 1
ATOM 7101 O O . ALA B 1 369 ? 25.078 5.441 12.461 1 97.56 369 ALA B O 1
ATOM 7102 N N . LYS B 1 370 ? 23.234 5.859 13.586 1 97.62 370 LYS B N 1
ATOM 7103 C CA . LYS B 1 370 ? 23.188 4.645 14.398 1 97.62 370 LYS B CA 1
ATOM 7104 C C . LYS B 1 370 ? 21.781 4.059 14.453 1 97.62 370 LYS B C 1
ATOM 7106 O O . LYS B 1 370 ? 20.797 4.781 14.289 1 97.62 370 LYS B O 1
ATOM 7111 N N . VAL B 1 371 ? 21.766 2.744 14.602 1 96.31 371 VAL B N 1
ATOM 7112 C CA . VAL B 1 371 ? 20.469 2.076 14.617 1 96.31 371 VAL B CA 1
ATOM 7113 C C . VAL B 1 371 ? 20.391 1.109 15.797 1 96.31 371 VAL B C 1
ATOM 7115 O O . VAL B 1 371 ? 21.391 0.461 16.141 1 96.31 371 VAL B O 1
ATOM 7118 N N . ILE B 1 372 ? 19.281 1.13 16.469 1 96.81 372 ILE B N 1
ATOM 7119 C CA . ILE B 1 372 ? 18.953 0.148 17.5 1 96.81 372 ILE B CA 1
ATOM 7120 C C . ILE B 1 372 ? 17.75 -0.674 17.062 1 96.81 372 ILE B C 1
ATOM 7122 O O . ILE B 1 372 ? 16.719 -0.117 16.688 1 96.81 372 ILE B O 1
ATOM 7126 N N . LEU B 1 373 ? 17.875 -2.008 17.125 1 94.81 373 LEU B N 1
ATOM 7127 C CA . LEU B 1 373 ? 16.781 -2.877 16.688 1 94.81 373 LEU B CA 1
ATOM 7128 C C . LEU B 1 373 ? 16.094 -3.531 17.891 1 94.81 373 LEU B C 1
ATOM 7130 O O . LEU B 1 373 ? 16.766 -3.932 18.844 1 94.81 373 LEU B O 1
ATOM 7134 N N . TYR B 1 374 ? 14.781 -3.598 17.812 1 93.19 374 TYR B N 1
ATOM 7135 C CA . TYR B 1 374 ? 13.984 -4.277 18.828 1 93.19 374 TYR B CA 1
ATOM 7136 C C . TYR B 1 374 ? 13.156 -5.398 18.219 1 93.19 374 TYR B C 1
ATOM 7138 O O . TYR B 1 374 ? 12.859 -6.395 18.875 1 93.19 374 TYR B O 1
ATOM 7146 N N . ASP B 1 375 ? 12.781 -5.211 17.031 1 88.69 375 ASP B N 1
ATOM 7147 C CA . ASP B 1 375 ? 11.938 -6.172 16.312 1 88.69 375 ASP B CA 1
ATOM 7148 C C . ASP B 1 375 ? 12.742 -7.402 15.906 1 88.69 375 ASP B C 1
ATOM 7150 O O . ASP B 1 375 ? 13.758 -7.285 15.211 1 88.69 375 ASP B O 1
ATOM 7154 N N . GLN B 1 376 ? 12.211 -8.531 16.203 1 84.5 376 GLN B N 1
ATOM 7155 C CA . GLN B 1 376 ? 12.953 -9.766 15.992 1 84.5 376 GLN B CA 1
ATOM 7156 C C . GLN B 1 376 ? 13.008 -10.133 14.508 1 84.5 376 GLN B C 1
ATOM 7158 O O . GLN B 1 376 ? 14.008 -10.672 14.031 1 84.5 376 GLN B O 1
ATOM 7163 N N . ALA B 1 377 ? 11.969 -9.867 13.883 1 81.19 377 ALA B N 1
ATOM 7164 C CA . ALA B 1 377 ? 11.953 -10.18 12.453 1 81.19 377 ALA B CA 1
ATOM 7165 C C . ALA B 1 377 ? 12.977 -9.336 11.695 1 81.19 377 ALA B C 1
ATOM 7167 O O . ALA B 1 377 ? 13.719 -9.859 10.859 1 81.19 377 ALA B O 1
ATOM 7168 N N . LEU B 1 378 ? 12.977 -8.125 11.992 1 85.69 378 LEU B N 1
ATOM 7169 C CA . LEU B 1 378 ? 13.93 -7.219 11.359 1 85.69 378 LEU B CA 1
ATOM 7170 C C . LEU B 1 378 ? 15.359 -7.602 11.727 1 85.69 378 LEU B C 1
ATOM 7172 O O . LEU B 1 378 ? 16.25 -7.535 10.883 1 85.69 378 LEU B O 1
ATOM 7176 N N . LEU B 1 379 ? 15.539 -7.934 12.914 1 88.44 379 LEU B N 1
ATOM 7177 C CA . LEU B 1 379 ? 16.859 -8.352 13.375 1 88.44 379 LEU B CA 1
ATOM 7178 C C . LEU B 1 379 ? 17.359 -9.555 12.578 1 88.44 379 LEU B C 1
ATOM 7180 O O . LEU B 1 379 ? 18.516 -9.578 12.141 1 88.44 379 LEU B O 1
ATOM 7184 N N . ARG B 1 380 ? 16.547 -10.484 12.43 1 81.25 380 ARG B N 1
ATOM 7185 C CA . ARG B 1 380 ? 16.906 -11.68 11.68 1 81.25 380 ARG B CA 1
ATOM 7186 C C . ARG B 1 380 ? 17.219 -11.336 10.227 1 81.25 380 ARG B C 1
ATOM 7188 O O . ARG B 1 380 ? 18.156 -11.875 9.641 1 81.25 380 ARG B O 1
ATOM 7195 N N . GLU B 1 381 ? 16.422 -10.516 9.734 1 79.94 381 GLU B N 1
ATOM 7196 C CA . GLU B 1 381 ? 16.625 -10.102 8.344 1 79.94 381 GLU B CA 1
ATOM 7197 C C . GLU B 1 381 ? 17.984 -9.43 8.172 1 79.94 381 GLU B C 1
ATOM 7199 O O . GLU B 1 381 ? 18.734 -9.766 7.246 1 79.94 381 GLU B O 1
ATOM 7204 N N . LEU B 1 382 ? 18.328 -8.523 9.008 1 85.62 382 LEU B N 1
ATOM 7205 C CA . LEU B 1 382 ? 19.578 -7.789 8.883 1 85.62 382 LEU B CA 1
ATOM 7206 C C . LEU B 1 382 ? 20.766 -8.703 9.133 1 85.62 382 LEU B C 1
ATOM 7208 O O . LEU B 1 382 ? 21.812 -8.547 8.5 1 85.62 382 LEU B O 1
ATOM 7212 N N . ASN B 1 383 ? 20.625 -9.625 9.969 1 85.31 383 ASN B N 1
ATOM 7213 C CA . ASN B 1 383 ? 21.719 -10.547 10.266 1 85.31 383 ASN B CA 1
ATOM 7214 C C . ASN B 1 383 ? 21.922 -11.562 9.148 1 85.31 383 ASN B C 1
ATOM 7216 O O . ASN B 1 383 ? 22.969 -12.195 9.062 1 85.31 383 ASN B O 1
ATOM 7220 N N . SER B 1 384 ? 20.922 -11.672 8.445 1 75.81 384 SER B N 1
ATOM 7221 C CA . SER B 1 384 ? 21.047 -12.617 7.34 1 75.81 384 SER B CA 1
ATOM 7222 C C . SER B 1 384 ? 21.75 -11.977 6.145 1 75.81 384 SER B C 1
ATOM 7224 O O . SER B 1 384 ? 22.172 -12.68 5.223 1 75.81 384 SER B O 1
ATOM 7226 N N . MET B 1 385 ? 21.906 -10.664 6.262 1 74.06 385 MET B N 1
ATOM 7227 C CA . MET B 1 385 ? 22.547 -9.953 5.16 1 74.06 385 MET B CA 1
ATOM 7228 C C . MET B 1 385 ? 24.062 -9.984 5.297 1 74.06 385 MET B C 1
ATOM 7230 O O . MET B 1 385 ? 24.594 -9.727 6.375 1 74.06 385 MET B O 1
ATOM 7234 N N . HIS B 1 386 ? 24.734 -10.578 4.352 1 69.81 386 HIS B N 1
ATOM 7235 C CA . HIS B 1 386 ? 26.188 -10.734 4.488 1 69.81 386 HIS B CA 1
ATOM 7236 C C . HIS B 1 386 ? 26.922 -9.789 3.553 1 69.81 386 HIS B C 1
ATOM 7238 O O . HIS B 1 386 ? 28.109 -9.992 3.271 1 69.81 386 HIS B O 1
ATOM 7244 N N . ASN B 1 387 ? 26.406 -8.664 3.197 1 69.12 387 ASN B N 1
ATOM 7245 C CA . ASN B 1 387 ? 27.078 -7.828 2.199 1 69.12 387 ASN B CA 1
ATOM 7246 C C . ASN B 1 387 ? 27.891 -6.715 2.85 1 69.12 387 ASN B C 1
ATOM 7248 O O . ASN B 1 387 ? 28.594 -5.969 2.162 1 69.12 387 ASN B O 1
ATOM 7252 N N . GLY B 1 388 ? 27.891 -6.613 4.121 1 76.12 388 GLY B N 1
ATOM 7253 C CA . GLY B 1 388 ? 28.703 -5.625 4.82 1 76.12 388 GLY B CA 1
ATOM 7254 C C . GLY B 1 388 ? 28.234 -4.199 4.574 1 76.12 388 GLY B C 1
ATOM 7255 O O . GLY B 1 388 ? 29.016 -3.256 4.723 1 76.12 388 GLY B O 1
ATOM 7256 N N . ARG B 1 389 ? 27.172 -3.992 4.172 1 83.56 389 ARG B N 1
ATOM 7257 C CA . ARG B 1 389 ? 26.672 -2.668 3.826 1 83.56 389 ARG B CA 1
ATOM 7258 C C . ARG B 1 389 ? 25.641 -2.193 4.844 1 83.56 389 ARG B C 1
ATOM 7260 O O . ARG B 1 389 ? 24.844 -1.304 4.555 1 83.56 389 ARG B O 1
ATOM 7267 N N . CYS B 1 390 ? 25.672 -2.82 6.02 1 88.94 390 CYS B N 1
ATOM 7268 C CA . CYS B 1 390 ? 24.719 -2.463 7.066 1 88.94 390 CYS B CA 1
ATOM 7269 C C . CYS B 1 390 ? 25.266 -2.828 8.445 1 88.94 390 CYS B C 1
ATOM 7271 O O . CYS B 1 390 ? 24.672 -3.658 9.148 1 88.94 390 CYS B O 1
ATOM 7273 N N . GLY B 1 391 ? 26.328 -2.119 8.773 1 89.38 391 GLY B N 1
ATOM 7274 C CA . GLY B 1 391 ? 26.953 -2.443 10.055 1 89.38 391 GLY B CA 1
ATOM 7275 C C . GLY B 1 391 ? 27.719 -3.746 10.031 1 89.38 391 GLY B C 1
ATOM 7276 O O . GLY B 1 391 ? 28.125 -4.219 8.961 1 89.38 391 GLY B O 1
ATOM 7277 N N . GLN B 1 392 ? 28 -4.27 11.18 1 88.56 392 GLN B N 1
ATOM 7278 C CA . GLN B 1 392 ? 28.766 -5.508 11.281 1 88.56 392 GLN B CA 1
ATOM 7279 C C . GLN B 1 392 ? 27.906 -6.715 10.914 1 88.56 392 GLN B C 1
ATOM 7281 O O . GLN B 1 392 ? 26.891 -6.969 11.555 1 88.56 392 GLN B O 1
ATOM 7286 N N . PRO B 1 393 ? 28.391 -7.379 9.867 1 85.19 393 PRO B N 1
ATOM 7287 C CA . PRO B 1 393 ? 27.594 -8.555 9.492 1 85.19 393 PRO B CA 1
ATOM 7288 C C . PRO B 1 393 ? 27.391 -9.523 10.656 1 85.19 393 PRO B C 1
ATOM 7290 O O . PRO B 1 393 ? 28.344 -9.867 11.359 1 85.19 393 PRO B O 1
ATOM 7293 N N . GLY B 1 394 ? 26.125 -9.852 10.875 1 85.88 394 GLY B N 1
ATOM 7294 C CA . GLY B 1 394 ? 25.797 -10.781 11.938 1 85.88 394 GLY B CA 1
ATOM 7295 C C . GLY B 1 394 ? 25.891 -10.172 13.32 1 85.88 394 GLY B C 1
ATOM 7296 O O . GLY B 1 394 ? 25.75 -10.867 14.328 1 85.88 394 GLY B O 1
ATOM 7297 N N . GLY B 1 395 ? 26.109 -8.945 13.383 1 88.12 395 GLY B N 1
ATOM 7298 C CA . GLY B 1 395 ? 26.375 -8.305 14.656 1 88.12 395 GLY B CA 1
ATOM 7299 C C . GLY B 1 395 ? 25.156 -7.656 15.273 1 88.12 395 GLY B C 1
ATOM 7300 O O . GLY B 1 395 ? 25.25 -7.062 16.359 1 88.12 395 GLY B O 1
ATOM 7301 N N . TRP B 1 396 ? 24.047 -7.816 14.703 1 92.12 396 TRP B N 1
ATOM 7302 C CA . TRP B 1 396 ? 22.859 -7.152 15.211 1 92.12 396 TRP B CA 1
ATOM 7303 C C . TRP B 1 396 ? 22.281 -7.914 16.391 1 92.12 396 TRP B C 1
ATOM 7305 O O . TRP B 1 396 ? 22.125 -9.133 16.344 1 92.12 396 TRP B O 1
ATOM 7315 N N . GLU B 1 397 ? 22.078 -7.191 17.484 1 94.81 397 GLU B N 1
ATOM 7316 C CA . GLU B 1 397 ? 21.469 -7.707 18.703 1 94.81 397 GLU B CA 1
ATOM 7317 C C . GLU B 1 397 ? 20.359 -6.793 19.203 1 94.81 397 GLU B C 1
ATOM 7319 O O . GLU B 1 397 ? 20.422 -5.574 19.031 1 94.81 397 GLU B O 1
ATOM 7324 N N . THR B 1 398 ? 19.422 -7.43 19.766 1 94.56 398 THR B N 1
ATOM 7325 C CA . THR B 1 398 ? 18.266 -6.672 20.234 1 94.56 398 THR B CA 1
ATOM 7326 C C . THR B 1 398 ? 18.688 -5.609 21.25 1 94.56 398 THR B C 1
ATOM 7328 O O . THR B 1 398 ? 19.359 -5.922 22.234 1 94.56 398 THR B O 1
ATOM 7331 N N . GLY B 1 399 ? 18.344 -4.387 21.031 1 95.81 399 GLY B N 1
ATOM 7332 C CA . GLY B 1 399 ? 18.547 -3.307 21.984 1 95.81 399 GLY B CA 1
ATOM 7333 C C . GLY B 1 399 ? 19.953 -2.75 21.969 1 95.81 399 GLY B C 1
ATOM 7334 O O . GLY B 1 399 ? 20.281 -1.883 22.781 1 95.81 399 GLY B O 1
ATOM 7335 N N . VAL B 1 400 ? 20.734 -3.23 21.094 1 96.19 400 VAL B N 1
ATOM 7336 C CA . VAL B 1 400 ? 22.125 -2.783 21.047 1 96.19 400 VAL B CA 1
ATOM 7337 C C . VAL B 1 400 ? 22.312 -1.806 19.891 1 96.19 400 VAL B C 1
ATOM 7339 O O . VAL B 1 400 ? 21.922 -2.09 18.766 1 96.19 400 VAL B O 1
ATOM 7342 N N . GLU B 1 401 ? 22.875 -0.753 20.234 1 95.88 401 GLU B N 1
ATOM 7343 C CA . GLU B 1 401 ? 23.141 0.278 19.234 1 95.88 401 GLU B CA 1
ATOM 7344 C C . GLU B 1 401 ? 24.234 -0.159 18.281 1 95.88 401 GLU B C 1
ATOM 7346 O O . GLU B 1 401 ? 25.266 -0.689 18.703 1 95.88 401 GLU B O 1
ATOM 7351 N N . GLN B 1 402 ? 24 0.031 17.031 1 95.38 402 GLN B N 1
ATOM 7352 C CA . GLN B 1 402 ? 24.984 -0.244 15.992 1 95.38 402 GLN B CA 1
ATOM 7353 C C . GLN B 1 402 ? 25.234 0.988 15.125 1 95.38 402 GLN B C 1
ATOM 7355 O O . GLN B 1 402 ? 24.297 1.599 14.625 1 95.38 402 GLN B O 1
ATOM 7360 N N . ASP B 1 403 ? 26.547 1.316 15.039 1 96 403 ASP B N 1
ATOM 7361 C CA . ASP B 1 403 ? 26.938 2.432 14.18 1 96 403 ASP B CA 1
ATOM 7362 C C . ASP B 1 403 ? 27 2.006 12.719 1 96 403 ASP B C 1
ATOM 7364 O O . ASP B 1 403 ? 27.719 1.066 12.367 1 96 403 ASP B O 1
ATOM 7368 N N . ILE B 1 404 ? 26.25 2.67 11.867 1 95.5 404 ILE B N 1
ATOM 7369 C CA . ILE B 1 404 ? 26.25 2.299 10.453 1 95.5 404 ILE B CA 1
ATOM 7370 C C . ILE B 1 404 ? 26.969 3.361 9.633 1 95.5 404 ILE B C 1
ATOM 7372 O O . ILE B 1 404 ? 26.906 3.365 8.406 1 95.5 404 ILE B O 1
ATOM 7376 N N . THR B 1 405 ? 27.672 4.305 10.297 1 96.88 405 THR B N 1
ATOM 7377 C CA . THR B 1 405 ? 28.375 5.379 9.609 1 96.88 405 THR B CA 1
ATOM 7378 C C . THR B 1 405 ? 29.516 4.816 8.758 1 96.88 405 THR B C 1
ATOM 7380 O O . THR B 1 405 ? 29.672 5.211 7.602 1 96.88 405 THR B O 1
ATOM 7383 N N . TRP B 1 406 ? 30.188 3.883 9.273 1 94.06 406 TRP B N 1
ATOM 7384 C CA . TRP B 1 406 ? 31.391 3.396 8.617 1 94.06 406 TRP B CA 1
ATOM 7385 C C . TRP B 1 406 ? 31.047 2.496 7.434 1 94.06 406 TRP B C 1
ATOM 7387 O O . TRP B 1 406 ? 31.891 2.205 6.594 1 94.06 406 TRP B O 1
ATOM 7397 N N . THR B 1 407 ? 29.859 2.033 7.336 1 93.88 407 THR B N 1
ATOM 7398 C CA . THR B 1 407 ? 29.422 1.247 6.188 1 93.88 407 THR B CA 1
ATOM 7399 C C . THR B 1 407 ? 28.672 2.121 5.191 1 93.88 407 THR B C 1
ATOM 7401 O O . THR B 1 407 ? 27.922 1.61 4.355 1 93.88 407 THR B O 1
ATOM 7404 N N . ASN B 1 408 ? 28.781 3.424 5.379 1 93.56 408 ASN B N 1
ATOM 7405 C CA . ASN B 1 408 ? 28.125 4.395 4.508 1 93.56 408 ASN B CA 1
ATOM 7406 C C . ASN B 1 408 ? 26.609 4.227 4.523 1 93.56 408 ASN B C 1
ATOM 7408 O O . ASN B 1 408 ? 25.953 4.355 3.488 1 93.56 408 ASN B O 1
ATOM 7412 N N . GLY B 1 409 ? 26.141 3.838 5.664 1 92.5 409 GLY B N 1
ATOM 7413 C CA . GLY B 1 409 ? 24.703 3.65 5.82 1 92.5 409 GLY B CA 1
ATOM 7414 C C . GLY B 1 409 ? 24.297 2.191 5.934 1 92.5 409 GLY B C 1
ATOM 7415 O O . GLY B 1 409 ? 25 1.394 6.551 1 92.5 409 GLY B O 1
ATOM 7416 N N . CYS B 1 410 ? 23.094 1.96 5.5 1 89.25 410 CYS B N 1
ATOM 7417 C CA . CYS B 1 410 ? 22.531 0.618 5.535 1 89.25 410 CYS B CA 1
ATOM 7418 C C . CYS B 1 410 ? 21.547 0.409 4.383 1 89.25 410 CYS B C 1
ATOM 7420 O O . CYS B 1 410 ? 20.406 0.849 4.445 1 89.25 410 CYS B O 1
ATOM 7422 N N . ASP B 1 411 ? 21.906 -0.406 3.473 1 80.19 411 ASP B N 1
ATOM 7423 C CA . ASP B 1 411 ? 21.094 -0.649 2.281 1 80.19 411 ASP B CA 1
ATOM 7424 C C . ASP B 1 411 ? 19.766 -1.3 2.646 1 80.19 411 ASP B C 1
ATOM 7426 O O . ASP B 1 411 ? 18.734 -0.989 2.047 1 80.19 411 ASP B O 1
ATOM 7430 N N . ALA B 1 412 ? 19.859 -2.129 3.623 1 80 412 ALA B N 1
ATOM 7431 C CA . ALA B 1 412 ? 18.656 -2.879 4.004 1 80 412 ALA B CA 1
ATOM 7432 C C . ALA B 1 412 ? 17.594 -1.957 4.59 1 80 412 ALA B C 1
ATOM 7434 O O . ALA B 1 412 ? 16.406 -2.275 4.559 1 80 412 ALA B O 1
ATOM 7435 N N . LEU B 1 413 ? 18.062 -0.826 5.043 1 83.19 413 LEU B N 1
ATOM 7436 C CA . LEU B 1 413 ? 17.125 0.127 5.617 1 83.19 413 LEU B CA 1
ATOM 7437 C C . LEU B 1 413 ? 16.938 1.332 4.703 1 83.19 413 LEU B C 1
ATOM 7439 O O . LEU B 1 413 ? 16.234 2.279 5.051 1 83.19 413 LEU B O 1
ATOM 7443 N N . GLY B 1 414 ? 17.641 1.349 3.654 1 79.69 414 GLY B N 1
ATOM 7444 C CA . GLY B 1 414 ? 17.531 2.438 2.695 1 79.69 414 GLY B CA 1
ATOM 7445 C C . GLY B 1 414 ? 18.234 3.701 3.146 1 79.69 414 GLY B C 1
ATOM 7446 O O . GLY B 1 414 ? 17.828 4.809 2.785 1 79.69 414 GLY B O 1
ATOM 7447 N N . ILE B 1 415 ? 19.219 3.545 3.93 1 87.69 415 ILE B N 1
ATOM 7448 C CA . ILE B 1 415 ? 19.953 4.695 4.457 1 87.69 415 ILE B CA 1
ATOM 7449 C C . ILE B 1 415 ? 21.312 4.809 3.77 1 87.69 415 ILE B C 1
ATOM 7451 O O . ILE B 1 415 ? 22.109 3.869 3.797 1 87.69 415 ILE B O 1
ATOM 7455 N N . ARG B 1 416 ? 21.578 5.918 3.139 1 88.06 416 ARG B N 1
ATOM 7456 C CA . ARG B 1 416 ? 22.875 6.223 2.523 1 88.06 416 ARG B CA 1
ATOM 7457 C C . ARG B 1 416 ? 23.562 7.383 3.232 1 88.06 416 ARG B C 1
ATOM 7459 O O . ARG B 1 4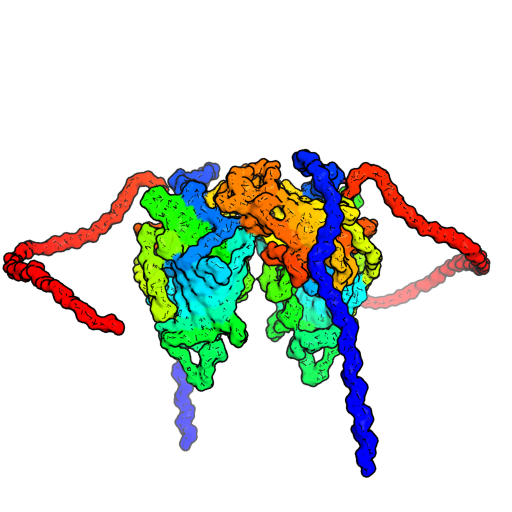16 ? 22.906 8.375 3.576 1 88.06 416 ARG B O 1
ATOM 7466 N N . LEU B 1 417 ? 24.812 7.156 3.514 1 93.31 417 LEU B N 1
ATOM 7467 C CA . LEU B 1 417 ? 25.578 8.203 4.168 1 93.31 417 LEU B CA 1
ATOM 7468 C C . LEU B 1 417 ? 26.906 8.438 3.441 1 93.31 417 LEU B C 1
ATOM 7470 O O . LEU B 1 417 ? 27.484 7.496 2.885 1 93.31 417 LEU B O 1
ATOM 7474 N N . PRO B 1 418 ? 27.516 9.664 3.473 1 94.56 418 PRO B N 1
ATOM 7475 C CA . PRO B 1 418 ? 26.766 10.867 3.818 1 94.56 418 PRO B CA 1
ATOM 7476 C C . PRO B 1 418 ? 25.797 11.289 2.725 1 94.56 418 PRO B C 1
ATOM 7478 O O . PRO B 1 418 ? 25.906 10.836 1.581 1 94.56 418 PRO B O 1
ATOM 7481 N N . HIS B 1 419 ? 24.734 11.945 3.15 1 93 419 HIS B N 1
ATOM 7482 C CA . HIS B 1 419 ? 23.844 12.469 2.133 1 93 419 HIS B CA 1
ATOM 7483 C C . HIS B 1 419 ? 23.266 13.82 2.543 1 93 419 HIS B C 1
ATOM 7485 O O . HIS B 1 419 ? 23.438 14.25 3.688 1 93 419 HIS B O 1
ATOM 7491 N N . LYS B 1 420 ? 22.734 14.5 1.557 1 96 420 LYS B N 1
ATOM 7492 C CA . LYS B 1 420 ? 22.094 15.789 1.777 1 96 420 LYS B CA 1
ATOM 7493 C C . LYS B 1 420 ? 20.562 15.664 1.713 1 96 420 LYS B C 1
ATOM 7495 O O . LYS B 1 420 ? 20.047 14.867 0.933 1 96 420 LYS B O 1
ATOM 7500 N N . GLU B 1 421 ? 19.953 16.375 2.559 1 96.56 421 GLU B N 1
ATOM 7501 C CA . GLU B 1 421 ? 18.5 16.469 2.547 1 96.56 421 GLU B CA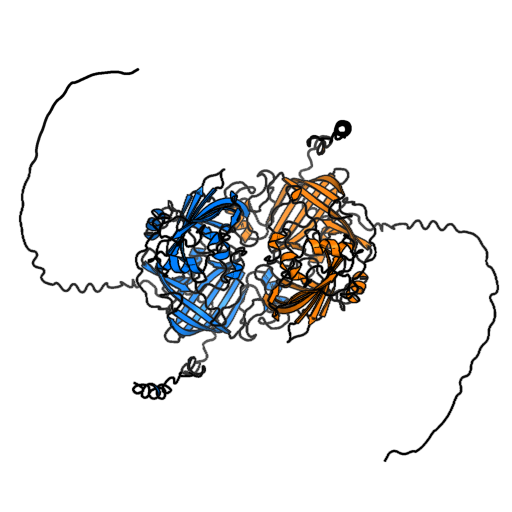 1
ATOM 7502 C C . GLU B 1 421 ? 18.031 17.906 2.398 1 96.56 421 GLU B C 1
ATOM 7504 O O . GLU B 1 421 ? 18.422 18.781 3.18 1 96.56 421 GLU B O 1
ATOM 7509 N N . TYR B 1 422 ? 17.266 18.141 1.398 1 97.56 422 TYR B N 1
ATOM 7510 C CA . TYR B 1 422 ? 16.641 19.453 1.191 1 97.56 422 TYR B CA 1
ATOM 7511 C C . TYR B 1 422 ? 15.32 19.547 1.953 1 97.56 422 TYR B C 1
ATOM 7513 O O . TYR B 1 422 ? 14.359 18.844 1.635 1 97.56 422 TYR B O 1
ATOM 7521 N N . GLU B 1 423 ? 15.289 20.438 2.914 1 97.69 423 GLU B N 1
ATOM 7522 C CA . GLU B 1 423 ? 14.203 20.438 3.889 1 97.69 423 GLU B CA 1
ATOM 7523 C C . GLU B 1 423 ? 13.461 21.766 3.891 1 97.69 423 GLU B C 1
ATOM 7525 O O . GLU B 1 423 ? 13.938 22.75 3.326 1 97.69 423 GLU B O 1
ATOM 7530 N N . LEU B 1 424 ? 12.289 21.719 4.445 1 98.06 424 LEU B N 1
ATOM 7531 C CA . LEU B 1 424 ? 11.43 22.875 4.676 1 98.06 424 LEU B CA 1
ATOM 7532 C C . LEU B 1 424 ? 11 22.953 6.137 1 98.06 424 LEU B C 1
ATOM 7534 O O . LEU B 1 424 ? 10.539 21.969 6.707 1 98.06 424 LEU B O 1
ATOM 7538 N N . PHE B 1 425 ? 11.18 24.156 6.77 1 97.5 425 PHE B N 1
ATOM 7539 C CA . PHE B 1 425 ? 10.805 24.359 8.164 1 97.5 425 PHE B CA 1
ATOM 7540 C C . PHE B 1 425 ? 9.922 25.594 8.32 1 97.5 425 PHE B C 1
ATOM 7542 O O . PHE B 1 425 ? 10.039 26.547 7.562 1 97.5 425 PHE B O 1
ATOM 7549 N N . LYS B 1 426 ? 9.117 25.516 9.281 1 95.94 426 LYS B N 1
ATOM 7550 C CA . LYS B 1 426 ? 8.266 26.641 9.648 1 95.94 426 LYS B CA 1
ATOM 7551 C C . LYS B 1 426 ? 7.91 26.609 11.133 1 95.94 426 LYS B C 1
ATOM 7553 O O . LYS B 1 426 ? 7.73 25.531 11.703 1 95.94 426 LYS B O 1
ATOM 7558 N N . MET B 1 427 ? 7.895 27.797 11.711 1 94.31 427 MET B N 1
ATOM 7559 C CA . MET B 1 427 ? 7.43 27.906 13.094 1 94.31 427 MET B CA 1
ATOM 7560 C C . MET B 1 427 ? 5.984 28.391 13.141 1 94.31 427 MET B C 1
ATOM 7562 O O . MET B 1 427 ? 5.57 29.219 12.328 1 94.31 427 MET B O 1
ATOM 7566 N N . GLY B 1 428 ? 5.242 27.844 14.023 1 91.31 428 GLY B N 1
ATOM 7567 C CA . GLY B 1 428 ? 3.877 28.266 14.297 1 91.31 428 GLY B CA 1
ATOM 7568 C C . GLY B 1 428 ? 3.523 28.219 15.773 1 91.31 428 GLY B C 1
ATOM 7569 O O . GLY B 1 428 ? 4.41 28.188 16.625 1 91.31 428 GLY B O 1
ATOM 7570 N N . VAL B 1 429 ? 2.26 28.438 16.016 1 89.31 429 VAL B N 1
ATOM 7571 C CA . VAL B 1 429 ? 1.779 28.391 17.391 1 89.31 429 VAL B CA 1
ATOM 7572 C C . VAL B 1 429 ? 0.536 27.516 17.469 1 89.31 429 VAL B C 1
ATOM 7574 O O . VAL B 1 429 ? -0.227 27.406 16.5 1 89.31 429 VAL B O 1
ATOM 7577 N N . ASP B 1 430 ? 0.417 26.875 18.562 1 86.81 430 ASP B N 1
ATOM 7578 C CA . ASP B 1 430 ? -0.8 26.094 18.75 1 86.81 430 ASP B CA 1
ATOM 7579 C C . ASP B 1 430 ? -1.933 26.953 19.297 1 86.81 430 ASP B C 1
ATOM 7581 O O . ASP B 1 430 ? -1.824 28.188 19.312 1 86.81 430 ASP B O 1
ATOM 7585 N N . ASN B 1 431 ? -3.033 26.328 19.641 1 81.5 431 ASN B N 1
ATOM 7586 C CA . ASN B 1 431 ? -4.23 27.031 20.078 1 81.5 431 ASN B CA 1
ATOM 7587 C C . ASN B 1 431 ? -4.004 27.734 21.422 1 81.5 431 ASN B C 1
ATOM 7589 O O . ASN B 1 431 ? -4.75 28.656 21.766 1 81.5 431 ASN B O 1
ATOM 7593 N N . LYS B 1 432 ? -3.016 27.344 22.109 1 83.69 432 LYS B N 1
ATOM 7594 C CA . LYS B 1 432 ? -2.709 27.969 23.406 1 83.69 432 LYS B CA 1
ATOM 7595 C C . LYS B 1 432 ? -1.53 28.922 23.281 1 83.69 432 LYS B C 1
ATOM 7597 O O . LYS B 1 432 ? -1.015 29.406 24.297 1 83.69 432 LYS B O 1
ATOM 7602 N N . GLY B 1 433 ? -1.03 29.047 22.125 1 83.88 433 GLY B N 1
ATOM 7603 C CA . GLY B 1 433 ? 0.039 30 21.875 1 83.88 433 GLY B CA 1
ATOM 7604 C C . GLY B 1 433 ? 1.423 29.391 22.047 1 83.88 433 GLY B C 1
ATOM 7605 O O . GLY B 1 433 ? 2.418 30.125 22.094 1 83.88 433 GLY B O 1
ATOM 7606 N N . ARG B 1 434 ? 1.532 28.203 22.203 1 86.69 434 ARG B N 1
ATOM 7607 C CA . ARG B 1 434 ? 2.83 27.547 22.344 1 86.69 434 ARG B CA 1
ATOM 7608 C C . ARG B 1 434 ? 3.482 27.328 20.984 1 86.69 434 ARG B C 1
ATOM 7610 O O . ARG B 1 434 ? 2.799 27.031 20 1 86.69 434 ARG B O 1
ATOM 7617 N N . PRO B 1 435 ? 4.75 27.406 21.031 1 90.69 435 PRO B N 1
ATOM 7618 C CA . PRO B 1 435 ? 5.445 27.281 19.75 1 90.69 435 PRO B CA 1
ATOM 7619 C C . PRO B 1 435 ? 5.359 25.859 19.172 1 90.69 435 PRO B C 1
ATOM 7621 O O . PRO B 1 435 ? 5.422 24.891 19.922 1 90.69 435 PRO B O 1
ATOM 7624 N N . LEU B 1 436 ? 5.188 25.844 17.875 1 94.38 436 LEU B N 1
ATOM 7625 C CA . LEU B 1 436 ? 5.191 24.609 17.094 1 94.38 436 LEU B CA 1
ATOM 7626 C C . LEU B 1 436 ? 6.266 24.656 16.016 1 94.38 436 LEU B C 1
ATOM 7628 O O . LEU B 1 436 ? 6.492 25.703 15.398 1 94.38 436 LEU B O 1
ATOM 7632 N N . LEU B 1 437 ? 6.922 23.547 15.836 1 96.62 437 LEU B N 1
ATOM 7633 C CA . LEU B 1 437 ? 7.898 23.422 14.758 1 96.62 437 LEU B CA 1
ATOM 7634 C C . LEU B 1 437 ? 7.395 22.469 13.68 1 96.62 437 LEU B C 1
ATOM 7636 O O . LEU B 1 437 ? 7.125 21.297 13.961 1 96.62 437 LEU B O 1
ATOM 7640 N N . PHE B 1 438 ? 7.285 23 12.492 1 96.69 438 PHE B N 1
ATOM 7641 C CA . PHE B 1 438 ? 6.875 22.203 11.344 1 96.69 438 PHE B CA 1
ATOM 7642 C C . PHE B 1 438 ? 8.078 21.844 10.484 1 96.69 438 PHE B C 1
ATOM 7644 O O . PHE B 1 438 ? 8.883 22.703 10.125 1 96.69 438 PHE B O 1
ATOM 7651 N N . ASN B 1 439 ? 8.242 20.578 10.195 1 96.31 439 ASN B N 1
ATOM 7652 C CA . ASN B 1 439 ? 9.234 20.141 9.219 1 96.31 439 ASN B CA 1
ATOM 7653 C C . ASN B 1 439 ? 8.578 19.484 8.008 1 96.31 439 ASN B C 1
ATOM 7655 O O . ASN B 1 439 ? 7.453 18.984 8.102 1 96.31 439 ASN B O 1
ATOM 7659 N N . GLY B 1 440 ? 9.328 19.469 6.945 1 97.12 440 GLY B N 1
ATOM 7660 C CA . GLY B 1 440 ? 8.781 19.078 5.656 1 97.12 440 GLY B CA 1
ATOM 7661 C C . GLY B 1 440 ? 8.32 17.625 5.625 1 97.12 440 GLY B C 1
ATOM 7662 O O . GLY B 1 440 ? 8.953 16.766 6.23 1 97.12 440 GLY B O 1
ATOM 7663 N N . LYS B 1 441 ? 7.262 17.453 4.816 1 95.94 441 LYS B N 1
ATOM 7664 C CA . LYS B 1 441 ? 6.746 16.094 4.602 1 95.94 441 LYS B CA 1
ATOM 7665 C C . LYS B 1 441 ? 7.699 15.281 3.736 1 95.94 441 LYS B C 1
ATOM 7667 O O . LYS B 1 441 ? 8.234 15.781 2.748 1 95.94 441 LYS B O 1
ATOM 7672 N N . ARG B 1 442 ? 7.812 14.008 4.129 1 91.56 442 ARG B N 1
ATOM 7673 C CA . ARG B 1 442 ? 8.641 13.102 3.342 1 91.56 442 ARG B CA 1
ATOM 7674 C C . ARG B 1 442 ? 7.918 12.664 2.07 1 91.56 442 ARG B C 1
ATOM 7676 O O . ARG B 1 442 ? 6.691 12.547 2.057 1 91.56 442 ARG B O 1
ATOM 7683 N N . PRO B 1 443 ? 8.758 12.383 1.077 1 90.06 443 PRO B N 1
ATOM 7684 C CA . PRO B 1 443 ? 8.125 11.859 -0.136 1 90.06 443 PRO B CA 1
ATOM 7685 C C . PRO B 1 443 ? 7.348 10.57 0.112 1 90.06 443 PRO B C 1
ATOM 7687 O O . PRO B 1 443 ? 7.82 9.695 0.837 1 90.06 443 PRO B O 1
ATOM 7690 N N . THR B 1 444 ? 6.164 10.5 -0.524 1 89.81 444 THR B N 1
ATOM 7691 C CA . THR B 1 444 ? 5.266 9.367 -0.308 1 89.81 444 THR B CA 1
ATOM 7692 C C . THR B 1 444 ? 5.883 8.078 -0.839 1 89.81 444 THR B C 1
ATOM 7694 O O . THR B 1 444 ? 5.594 6.988 -0.334 1 89.81 444 THR B O 1
ATOM 7697 N N . ASP B 1 445 ? 6.742 8.148 -1.798 1 79.25 445 ASP B N 1
ATOM 7698 C CA . ASP B 1 445 ? 7.324 6.965 -2.412 1 79.25 445 ASP B CA 1
ATOM 7699 C C . ASP B 1 445 ? 8.477 6.418 -1.57 1 79.25 445 ASP B C 1
ATOM 7701 O O . ASP B 1 445 ? 9.102 5.422 -1.938 1 79.25 445 ASP B O 1
ATOM 7705 N N . GLY B 1 446 ? 8.75 7.109 -0.542 1 79.5 446 GLY B N 1
ATOM 7706 C CA . GLY B 1 446 ? 9.766 6.605 0.374 1 79.5 446 GLY B CA 1
ATOM 7707 C C . GLY B 1 446 ? 11.156 7.133 0.074 1 79.5 446 GLY B C 1
ATOM 7708 O O . GLY B 1 446 ? 12.094 6.898 0.842 1 79.5 446 GLY B O 1
ATOM 7709 N N . SER B 1 447 ? 11.289 7.859 -0.965 1 80 447 SER B N 1
ATOM 7710 C CA . SER B 1 447 ? 12.594 8.414 -1.295 1 80 447 SER B CA 1
ATOM 7711 C C . SER B 1 447 ? 12.945 9.586 -0.383 1 80 447 SER B C 1
ATOM 7713 O O . SER B 1 447 ? 12.102 10.055 0.381 1 80 447 SER B O 1
ATOM 7715 N N . SER B 1 448 ? 14.211 9.875 -0.43 1 85 448 SER B N 1
ATOM 7716 C CA . SER B 1 448 ? 14.68 11.023 0.337 1 85 448 SER B CA 1
ATOM 7717 C C . SER B 1 448 ? 14.664 12.297 -0.508 1 85 448 SER B C 1
ATOM 7719 O O . SER B 1 448 ? 14.789 12.234 -1.732 1 85 448 SER B O 1
ATOM 7721 N N . PRO B 1 449 ? 14.414 13.391 0.11 1 93.31 449 PRO B N 1
ATOM 7722 C CA . PRO B 1 449 ? 14.539 14.656 -0.622 1 93.31 449 PRO B CA 1
ATOM 7723 C C . PRO B 1 449 ? 15.992 15.047 -0.878 1 93.31 449 PRO B C 1
ATOM 7725 O O . PRO B 1 449 ? 16.469 16.047 -0.338 1 93.31 449 PRO B O 1
ATOM 7728 N N . ASP B 1 450 ? 16.641 14.43 -1.785 1 91.19 450 ASP B N 1
ATOM 7729 C CA . ASP B 1 450 ? 18.094 14.5 -1.966 1 91.19 450 ASP B CA 1
ATOM 7730 C C . ASP B 1 450 ? 18.453 15.516 -3.045 1 91.19 450 ASP B C 1
ATOM 7732 O O . ASP B 1 450 ? 19.625 15.648 -3.402 1 91.19 450 ASP B O 1
ATOM 7736 N N . ARG B 1 451 ? 17.547 16.188 -3.621 1 93.25 451 ARG B N 1
ATOM 7737 C CA . ARG B 1 451 ? 17.766 17.25 -4.598 1 93.25 451 ARG B CA 1
ATOM 7738 C C . ARG B 1 451 ? 16.766 18.391 -4.398 1 93.25 451 ARG B C 1
ATOM 7740 O O . ARG B 1 451 ? 15.688 18.188 -3.844 1 93.25 451 ARG B O 1
ATOM 7747 N N . PRO B 1 452 ? 17.094 19.516 -4.844 1 93.25 452 PRO B N 1
ATOM 7748 C CA . PRO B 1 452 ? 16.234 20.672 -4.621 1 93.25 452 PRO B CA 1
ATOM 7749 C C . PRO B 1 452 ? 14.82 20.469 -5.156 1 93.25 452 PRO B C 1
ATOM 7751 O O . PRO B 1 452 ? 13.852 20.922 -4.539 1 93.25 452 PRO B O 1
ATOM 7754 N N . ALA B 1 453 ? 14.727 19.75 -6.238 1 91.12 453 ALA B N 1
ATOM 7755 C CA . ALA B 1 453 ? 13.43 19.547 -6.867 1 91.12 453 ALA B CA 1
ATOM 7756 C C . ALA B 1 453 ? 12.531 18.672 -5.992 1 91.12 453 ALA B C 1
ATOM 7758 O O . ALA B 1 453 ? 11.305 18.688 -6.141 1 91.12 453 ALA B O 1
ATOM 7759 N N . LYS B 1 454 ? 13.117 18.016 -5.027 1 92.94 454 LYS B N 1
ATOM 7760 C CA . LYS B 1 454 ? 12.367 17.109 -4.164 1 92.94 454 LYS B CA 1
ATOM 7761 C C . LYS B 1 454 ? 12.086 17.75 -2.807 1 92.94 454 LYS B C 1
ATOM 7763 O O . LYS B 1 454 ? 11.594 17.078 -1.894 1 92.94 454 LYS B O 1
ATOM 7768 N N . ARG B 1 455 ? 12.43 18.969 -2.705 1 96.38 455 ARG B N 1
ATOM 7769 C CA . ARG B 1 455 ? 12.141 19.656 -1.449 1 96.38 455 ARG B CA 1
ATOM 7770 C C . ARG B 1 455 ? 10.656 19.625 -1.127 1 96.38 455 ARG B C 1
ATOM 7772 O O . ARG B 1 455 ? 9.82 19.859 -1.998 1 96.38 455 ARG B O 1
ATOM 7779 N N . PRO B 1 456 ? 10.328 19.328 0.114 1 97 456 PRO B N 1
ATOM 7780 C CA . PRO B 1 456 ? 8.914 19.25 0.486 1 97 456 PRO B CA 1
ATOM 7781 C C . PRO B 1 456 ? 8.188 20.594 0.332 1 97 456 PRO B C 1
ATOM 7783 O O . PRO B 1 456 ? 8.812 21.656 0.432 1 97 456 PRO B O 1
ATOM 7786 N N . THR B 1 457 ? 6.918 20.5 0.066 1 97.31 457 THR B N 1
ATOM 7787 C CA . THR B 1 457 ? 6.07 21.672 -0.043 1 97.31 457 THR B CA 1
ATOM 7788 C C . THR B 1 457 ? 4.902 21.594 0.936 1 97.31 457 THR B C 1
ATOM 7790 O O . THR B 1 457 ? 3.904 22.312 0.781 1 97.31 457 THR B O 1
ATOM 7793 N N . SER B 1 458 ? 4.973 20.688 1.779 1 97.06 458 SER B N 1
ATOM 7794 C CA . SER B 1 458 ? 4.031 20.516 2.877 1 97.06 458 SER B CA 1
ATOM 7795 C C . SER B 1 458 ? 4.738 20.047 4.141 1 97.06 458 SER B C 1
ATOM 7797 O O . SER B 1 458 ? 5.969 20 4.191 1 97.06 458 SER B O 1
ATOM 7799 N N . PHE B 1 459 ? 3.975 19.781 5.199 1 96.75 459 PHE B N 1
ATOM 7800 C CA . PHE B 1 459 ? 4.633 19.547 6.48 1 96.75 459 PHE B CA 1
ATOM 7801 C C . PHE B 1 459 ? 4.164 18.25 7.109 1 96.75 459 PHE B C 1
ATOM 7803 O O . PHE B 1 459 ? 3.068 17.766 6.809 1 96.75 459 PHE B O 1
ATOM 7810 N N . GLN B 1 460 ? 5.031 17.703 7.922 1 95.62 460 GLN B N 1
ATOM 7811 C CA . GLN B 1 460 ? 4.688 16.609 8.82 1 95.62 460 GLN B CA 1
ATOM 7812 C C . GLN B 1 460 ? 3.977 17.125 10.07 1 95.62 460 GLN B C 1
ATOM 7814 O O . GLN B 1 460 ? 3.725 18.328 10.195 1 95.62 460 GLN B O 1
ATOM 7819 N N . THR B 1 461 ? 3.643 16.172 10.938 1 95 461 THR B N 1
ATOM 7820 C CA . THR B 1 461 ? 3.076 16.547 12.227 1 95 461 THR B CA 1
ATOM 7821 C C . THR B 1 461 ? 4.02 17.484 12.977 1 95 461 THR B C 1
ATOM 7823 O O . THR B 1 461 ? 5.219 17.219 13.078 1 95 461 THR B O 1
ATOM 7826 N N . PRO B 1 462 ? 3.516 18.578 13.453 1 96.12 462 PRO B N 1
ATOM 7827 C CA . PRO B 1 462 ? 4.387 19.547 14.133 1 96.12 462 PRO B CA 1
ATOM 7828 C C . PRO B 1 462 ? 4.938 19 15.453 1 96.12 462 PRO B C 1
ATOM 7830 O O . PRO B 1 462 ? 4.34 18.125 16.062 1 96.12 462 PRO B O 1
ATOM 7833 N N . MET B 1 463 ? 6.004 19.594 15.812 1 96.31 463 MET B N 1
ATOM 7834 C CA . MET B 1 463 ? 6.688 19.234 17.047 1 96.31 463 MET B CA 1
ATOM 7835 C C . MET B 1 463 ? 6.574 20.344 18.094 1 96.31 463 MET B C 1
ATOM 7837 O O . MET B 1 463 ? 6.203 21.469 17.75 1 96.31 463 MET B O 1
ATOM 7841 N N . VAL B 1 464 ? 6.852 20 19.359 1 94 464 VAL B N 1
ATOM 7842 C CA . VAL B 1 464 ? 6.816 20.969 20.453 1 94 464 VAL B CA 1
ATOM 7843 C C . VAL B 1 464 ? 8.18 21.031 21.141 1 94 464 VAL B C 1
ATOM 7845 O O . VAL B 1 464 ? 8.938 20.062 21.094 1 94 464 VAL B O 1
ATOM 7848 N N . GLN B 1 465 ? 8.391 22.172 21.75 1 91.62 465 GLN B N 1
ATOM 7849 C CA . GLN B 1 465 ? 9.656 22.344 22.453 1 91.62 465 GLN B CA 1
ATOM 7850 C C . GLN B 1 465 ? 9.641 21.625 23.797 1 91.62 465 GLN B C 1
ATOM 7852 O O . GLN B 1 465 ? 8.625 21.625 24.5 1 91.62 465 GLN B O 1
ATOM 7857 N N . CYS B 1 466 ? 10.688 20.922 24.031 1 87.44 466 CYS B N 1
ATOM 7858 C CA . CYS B 1 466 ? 10.805 20.266 25.328 1 87.44 466 CYS B CA 1
ATOM 7859 C C . CYS B 1 466 ? 11.945 20.859 26.141 1 87.44 466 CYS B C 1
ATOM 7861 O O . CYS B 1 466 ? 12.984 21.234 25.594 1 87.44 466 CYS B O 1
ATOM 7863 N N . SER B 1 467 ? 11.656 21.766 27.25 1 71.5 467 SER B N 1
ATOM 7864 C CA . SER B 1 467 ? 12.617 22.484 28.062 1 71.5 467 SER B CA 1
ATOM 7865 C C . SER B 1 467 ? 13.609 21.547 28.734 1 71.5 467 SER B C 1
ATOM 7867 O O . SER B 1 467 ? 13.242 20.438 29.109 1 71.5 467 SER B O 1
ATOM 7869 N N . THR B 1 468 ? 14.93 21.609 28.312 1 55.31 468 THR B N 1
ATOM 7870 C CA . THR B 1 468 ? 15.93 20.938 29.141 1 55.31 468 THR B CA 1
ATOM 7871 C C . THR B 1 468 ? 15.844 21.406 30.594 1 55.31 468 THR B C 1
ATOM 7873 O O . THR B 1 468 ? 16.453 20.812 31.469 1 55.31 468 THR B O 1
ATOM 7876 N N . ARG B 1 469 ? 15.766 22.953 30.812 1 46.12 469 ARG B N 1
ATOM 7877 C CA . ARG B 1 469 ? 15.914 23.453 32.188 1 46.12 469 ARG B CA 1
ATOM 7878 C C . ARG B 1 469 ? 14.781 22.953 33.062 1 46.12 469 ARG B C 1
ATOM 7880 O O . ARG B 1 469 ? 13.664 22.75 32.594 1 46.12 469 ARG B O 1
ATOM 7887 N N . VAL B 1 470 ? 15.008 22.641 34.188 1 39.41 470 VAL B N 1
ATOM 7888 C CA . VAL B 1 470 ? 14.164 22.688 35.375 1 39.41 470 VAL B CA 1
ATOM 7889 C C . VAL B 1 470 ? 13.227 23.891 35.312 1 39.41 470 VAL B C 1
ATOM 7891 O O . VAL B 1 470 ? 13.508 24.859 34.594 1 39.41 470 VAL B O 1
ATOM 7894 N N . GLY B 1 471 ? 12.352 24.453 36.312 1 34.84 471 GLY B N 1
ATOM 7895 C CA . GLY B 1 471 ? 11.312 25.406 36.625 1 34.84 471 GLY B CA 1
ATOM 7896 C C . GLY B 1 471 ? 11.648 26.828 36.219 1 34.84 471 GLY B C 1
ATOM 7897 O O . GLY B 1 471 ? 11.117 27.797 36.75 1 34.84 471 GLY B O 1
ATOM 7898 N N . VAL B 1 472 ? 12.641 27.375 35.531 1 34.03 472 VAL B N 1
ATOM 7899 C CA . VAL B 1 472 ? 12.469 28.812 35.625 1 34.03 472 VAL B CA 1
ATOM 7900 C C . VAL B 1 472 ? 11.367 29.281 34.688 1 34.03 472 VAL B C 1
ATOM 7902 O O . VAL B 1 472 ? 11.391 28.953 33.5 1 34.03 472 VAL B O 1
ATOM 7905 N N . GLU B 1 473 ? 10.25 29.609 35.094 1 35.31 473 GLU B N 1
ATOM 7906 C CA . GLU B 1 473 ? 9.117 30.328 34.5 1 35.31 473 GLU B CA 1
ATOM 7907 C C . GLU B 1 473 ? 9.602 31.422 33.562 1 35.31 473 GLU B C 1
ATOM 7909 O O . GLU B 1 473 ? 10.227 32.406 33.969 1 35.31 473 GLU B O 1
ATOM 7914 N N . ARG B 1 474 ? 9.992 31.172 32.375 1 35.53 474 ARG B N 1
ATOM 7915 C CA . ARG B 1 474 ? 10.227 32.312 31.5 1 35.53 474 ARG B CA 1
ATOM 7916 C C . ARG B 1 474 ? 8.977 33.188 31.391 1 35.53 474 ARG B C 1
ATOM 7918 O O . ARG B 1 474 ? 7.969 32.781 30.828 1 35.53 474 ARG B O 1
ATOM 7925 N N . ARG B 1 475 ? 8.758 34.156 32.312 1 31.94 475 ARG B N 1
ATOM 7926 C CA . ARG B 1 475 ? 7.871 35.312 32.219 1 31.94 475 ARG B CA 1
ATOM 7927 C C . ARG B 1 475 ? 8.141 36.125 30.969 1 31.94 475 ARG B C 1
ATOM 7929 O O . ARG B 1 475 ? 9.219 36.688 30.812 1 31.94 475 ARG B O 1
ATOM 7936 N N . TYR B 1 476 ? 7.633 35.781 29.812 1 29.14 476 TYR B N 1
ATOM 7937 C CA . TYR B 1 476 ? 7.539 36.812 28.766 1 29.14 476 TYR B CA 1
ATOM 7938 C C . TYR B 1 476 ? 7.023 38.125 29.344 1 29.14 476 TYR B C 1
ATOM 7940 O O . TYR B 1 476 ? 5.906 38.188 29.859 1 29.14 476 TYR B O 1
ATOM 7948 N N . SER B 1 477 ? 7.824 39 29.969 1 25.36 477 SER B N 1
ATOM 7949 C CA . SER B 1 477 ? 7.527 40.375 30.344 1 25.36 477 SER B CA 1
ATOM 7950 C C . SER B 1 477 ? 6.957 41.188 29.172 1 25.36 477 SER B C 1
ATOM 7952 O O . SER B 1 477 ? 7.613 41.312 28.141 1 25.36 477 SER B O 1
ATOM 7954 N N . SER B 1 478 ? 5.633 41.031 28.859 1 27.55 478 SER B N 1
ATOM 7955 C CA . SER B 1 478 ? 4.949 42.125 28.141 1 27.55 478 SER B CA 1
ATOM 7956 C C . SER B 1 478 ? 5.414 43.469 28.625 1 27.55 478 SER B C 1
ATOM 7958 O O . SER B 1 478 ? 5.227 43.844 29.797 1 27.55 478 SER B O 1
ATOM 7960 N N . PHE B 1 479 ? 6.488 44.062 28.266 1 25.05 479 PHE B N 1
ATOM 7961 C CA . PHE B 1 479 ? 6.805 45.469 28.453 1 25.05 479 PHE B CA 1
ATOM 7962 C C . PHE B 1 479 ? 5.621 46.344 28.047 1 25.05 479 PHE B C 1
ATOM 7964 O O . PHE B 1 479 ? 5.348 46.531 26.859 1 25.05 479 PHE B O 1
ATOM 7971 N N . SER B 1 480 ? 4.363 46.219 28.672 1 24.02 480 SER B N 1
ATOM 7972 C CA . SER B 1 480 ? 3.385 47.312 28.641 1 24.02 480 SER B CA 1
ATOM 7973 C C . SER B 1 480 ? 4.02 48.625 29.031 1 24.02 480 SER B C 1
ATOM 7975 O O . SER B 1 480 ? 4.48 48.812 30.172 1 24.02 480 SER B O 1
ATOM 7977 N N . ASP B 1 481 ? 4.73 49.281 28.141 1 21.78 481 ASP B N 1
ATOM 7978 C CA . ASP B 1 481 ? 5.008 50.688 28.281 1 21.78 481 ASP B CA 1
ATOM 7979 C C . ASP B 1 481 ? 3.744 51.469 28.641 1 21.78 481 ASP B C 1
ATOM 7981 O O . ASP B 1 481 ? 2.848 51.625 27.812 1 21.78 481 ASP B O 1
ATOM 7985 N N . HIS B 1 482 ? 3.162 51.25 29.766 1 23.36 482 HIS B N 1
ATOM 7986 C CA . HIS B 1 482 ? 2.133 52.062 30.391 1 23.36 482 HIS B CA 1
ATOM 7987 C C . HIS B 1 482 ? 2.586 53.531 30.5 1 23.36 482 HIS B C 1
ATOM 7989 O O . HIS B 1 482 ? 3.367 53.875 31.391 1 23.36 482 HIS B O 1
ATOM 7995 N N . SER B 1 483 ? 2.861 54.188 29.297 1 21.5 483 SER B N 1
ATOM 7996 C CA . SER B 1 483 ? 2.879 55.625 29.453 1 21.5 483 SER B CA 1
ATOM 7997 C C . SER B 1 483 ? 1.616 56.125 30.141 1 21.5 483 SER B C 1
ATOM 7999 O O . SER B 1 483 ? 0.502 55.844 29.719 1 21.5 483 SER B O 1
ATOM 8001 N N . THR B 1 484 ? 1.664 56.375 31.391 1 23.31 484 THR B N 1
ATOM 8002 C CA . THR B 1 484 ? 0.783 56.875 32.438 1 23.31 484 THR B CA 1
ATOM 8003 C C . THR B 1 484 ? 0.24 58.281 32.094 1 23.31 484 THR B C 1
ATOM 8005 O O . THR B 1 484 ? 0.918 59.281 32.281 1 23.31 484 THR B O 1
ATOM 8008 N N . GLY B 1 485 ? -0.229 58.5 30.781 1 20.91 485 GLY B N 1
ATOM 8009 C CA . GLY B 1 485 ? -0.63 59.875 30.812 1 20.91 485 GLY B CA 1
ATOM 8010 C C . GLY B 1 485 ? -1.544 60.219 31.969 1 20.91 485 GLY B C 1
ATOM 8011 O O . GLY B 1 485 ? -2.1 59.312 32.594 1 20.91 485 GLY B O 1
ATOM 8012 N N . PRO B 1 486 ? -1.529 61.531 32.312 1 22.27 486 PRO B N 1
ATOM 8013 C CA . PRO B 1 486 ? -2.061 62.188 33.5 1 22.27 486 PRO B CA 1
ATOM 8014 C C . PRO B 1 486 ? -3.529 61.844 33.75 1 22.27 486 PRO B C 1
ATOM 8016 O O . PRO B 1 486 ? -4.195 61.25 32.906 1 22.27 486 PRO B O 1
ATOM 8019 N N . LYS B 1 487 ? -4.207 62.75 34.562 1 20.95 487 LYS B N 1
ATOM 8020 C CA . LYS B 1 487 ? -4.973 63 35.781 1 20.95 487 LYS B CA 1
ATOM 8021 C C . LYS B 1 487 ? -6.473 62.938 35.5 1 20.95 487 LYS B C 1
ATOM 8023 O O . LYS B 1 487 ? -7.254 62.5 36.344 1 20.95 487 LYS B O 1
ATOM 8028 N N . ILE B 1 488 ? -7.016 63.344 34.281 1 22 488 ILE B N 1
ATOM 8029 C CA . ILE B 1 488 ? -8.078 64.312 34.594 1 22 488 ILE B CA 1
ATOM 8030 C C . ILE B 1 488 ? -9.352 63.562 35 1 22 488 ILE B C 1
ATOM 8032 O O . ILE B 1 488 ? -9.828 62.688 34.25 1 22 488 ILE B O 1
ATOM 8036 N N . SER B 1 489 ? -9.648 63.469 36.281 1 20.03 489 SER B N 1
ATOM 8037 C CA . SER B 1 489 ? -10.75 62.875 37.031 1 20.03 489 SER B CA 1
ATOM 8038 C C . SER B 1 489 ? -12.102 63.375 36.531 1 20.03 489 SER B C 1
ATOM 8040 O O . SER B 1 489 ? -13.133 63.125 37.156 1 20.03 489 SER B O 1
ATOM 8042 N N . SER B 1 490 ? -12.219 63.906 35.375 1 18.28 490 SER B N 1
ATOM 8043 C CA . SER B 1 490 ? -13.398 64.75 35.469 1 18.28 490 SER B CA 1
ATOM 8044 C C . SER B 1 490 ? -14.633 63.969 35.906 1 18.28 490 SER B C 1
ATOM 8046 O O . SER B 1 490 ? -14.648 62.75 35.781 1 18.28 490 SER B O 1
ATOM 8048 N N . ALA B 1 491 ? -15.805 64.688 35.906 1 19.52 491 ALA B N 1
ATOM 8049 C CA . ALA B 1 491 ? -17.016 65.125 36.594 1 19.52 491 ALA B CA 1
ATOM 8050 C C . ALA B 1 491 ? -18.156 64.188 36.406 1 19.52 491 ALA B C 1
ATOM 8052 O O . ALA B 1 491 ? -18.125 63.344 35.469 1 19.52 491 ALA B O 1
ATOM 8053 N N . ASN B 1 492 ? -19.266 64.562 36.844 1 18.45 492 ASN B N 1
ATOM 8054 C CA . ASN B 1 492 ? -20.5 64.312 37.562 1 18.45 492 ASN B CA 1
ATOM 8055 C C . ASN B 1 492 ? -21.562 63.688 36.656 1 18.45 492 ASN B C 1
ATOM 8057 O O . ASN B 1 492 ? -22.297 64.438 35.969 1 18.45 492 ASN B O 1
ATOM 8061 N N . ALA B 1 493 ? -21.125 62.844 35.719 1 18.16 493 ALA B N 1
ATOM 8062 C CA . ALA B 1 493 ? -22.297 62.719 34.875 1 18.16 493 ALA B CA 1
ATOM 8063 C C . ALA B 1 493 ? -23.547 62.375 35.688 1 18.16 493 ALA B C 1
ATOM 8065 O O . ALA B 1 493 ? -23.469 61.625 36.656 1 18.16 493 ALA B O 1
ATOM 8066 N N . LEU B 1 494 ? -24.703 62.781 35.062 1 18.28 494 LEU B N 1
ATOM 8067 C CA . LEU B 1 494 ? -26.109 63.156 35.219 1 18.28 494 LEU B CA 1
ATOM 8068 C C . LEU B 1 494 ? -26.953 61.938 35.625 1 18.28 494 LEU B C 1
ATOM 8070 O O . LEU B 1 494 ? -26.562 60.812 35.344 1 18.28 494 LEU B O 1
ATOM 8074 N N . HIS B 1 495 ? -28.297 62.125 35.688 1 17.17 495 HIS B N 1
ATOM 8075 C CA . HIS B 1 495 ? -29.516 62.031 36.5 1 17.17 495 HIS B CA 1
ATOM 8076 C C . HIS B 1 495 ? -30.281 60.75 36.156 1 17.17 495 HIS B C 1
ATOM 8078 O O . HIS B 1 495 ? -30.703 60.062 37.062 1 17.17 495 HIS B O 1
ATOM 8084 N N . SER B 1 496 ? -30.766 60.562 34.844 1 17.61 496 SER B N 1
ATOM 8085 C CA . SER B 1 496 ? -32.219 60.562 34.781 1 17.61 496 SER B CA 1
ATOM 8086 C C . SER B 1 496 ? -32.781 59.219 35.25 1 17.61 496 SER B C 1
ATOM 8088 O O . SER B 1 496 ? -32.125 58.188 35.125 1 17.61 496 SER B O 1
ATOM 8090 N N . SER B 1 497 ? -34.188 59.156 35.656 1 17.62 497 SER B N 1
ATOM 8091 C CA . SER B 1 497 ? -35.25 58.719 36.5 1 17.62 497 SER B CA 1
ATOM 8092 C C . SER B 1 497 ? -35.906 57.438 35.969 1 17.62 497 SER B C 1
ATOM 8094 O O . SER B 1 497 ? -36.438 56.625 36.719 1 17.62 497 SER B O 1
ATOM 8096 N N . LEU B 1 498 ? -36.188 57.25 34.594 1 18.7 498 LEU B N 1
ATOM 8097 C CA . LEU B 1 498 ? -37.594 56.969 34.438 1 18.7 498 LEU B CA 1
ATOM 8098 C C . LEU B 1 498 ? -37.938 55.531 34.844 1 18.7 498 LEU B C 1
ATOM 8100 O O . LEU B 1 498 ? -37.281 54.594 34.406 1 18.7 498 LEU B O 1
ATOM 8104 N N . PHE B 1 499 ? -38.844 55.312 35.812 1 19.95 499 PHE B N 1
ATOM 8105 C CA . PHE B 1 499 ? -39.594 54.375 36.656 1 19.95 499 PHE B CA 1
ATOM 8106 C C . PHE B 1 499 ? -40.5 53.5 35.781 1 19.95 499 PHE B C 1
ATOM 8108 O O . PHE B 1 499 ? -41.312 52.719 36.281 1 19.95 499 PHE B O 1
ATOM 8115 N N . LEU B 1 500 ? -40.406 53.562 34.375 1 17.89 500 LEU B N 1
ATOM 8116 C CA . LEU B 1 500 ? -41.75 53.281 33.938 1 17.89 500 LEU B CA 1
ATOM 8117 C C . LEU B 1 500 ? -42.25 51.969 34.5 1 17.89 500 LEU B C 1
ATOM 8119 O O . LEU B 1 500 ? -41.469 51.031 34.688 1 17.89 500 LEU B O 1
ATOM 8123 N N . LEU B 1 501 ? -43.688 51.781 34.438 1 18.25 501 LEU B N 1
ATOM 8124 C CA . LEU B 1 501 ? -44.969 51.344 34.969 1 18.25 501 LEU B CA 1
ATOM 8125 C C . LEU B 1 501 ? -45.188 49.875 34.719 1 18.25 501 LEU B C 1
ATOM 8127 O O . LEU B 1 501 ? -44.844 49.375 33.656 1 18.25 501 LEU B O 1
ATOM 8131 N N . THR B 1 502 ? -45.531 49.031 35.781 1 19.98 502 THR B N 1
ATOM 8132 C CA . THR B 1 502 ? -45.938 47.75 36.312 1 19.98 502 THR B CA 1
ATOM 8133 C C . THR B 1 502 ? -47.094 47.188 35.5 1 19.98 502 THR B C 1
ATOM 8135 O O . THR B 1 502 ? -47.219 45.938 35.375 1 19.98 502 THR B O 1
ATOM 8138 N N . VAL B 1 503 ? -48.281 47.844 35.344 1 18.08 503 VAL B N 1
ATOM 8139 C CA . VAL B 1 503 ? -49.594 47.344 35.781 1 18.08 503 VAL B CA 1
ATOM 8140 C C . VAL B 1 503 ? -50.156 46.344 34.781 1 18.08 503 VAL B C 1
ATOM 8142 O O . VAL B 1 503 ? -50.906 45.469 35.125 1 18.08 503 VAL B O 1
ATOM 8145 N N . LEU B 1 504 ? -50.281 46.531 33.438 1 17.25 504 LEU B N 1
ATOM 8146 C CA . LEU B 1 504 ? -51.656 46.531 32.938 1 17.25 504 LEU B CA 1
ATOM 8147 C C . LEU B 1 504 ? -52.25 45.125 33 1 17.25 504 LEU B C 1
ATOM 8149 O O . LEU B 1 504 ? -51.5 44.125 32.969 1 17.25 504 LEU B O 1
ATOM 8153 N N . ASN B 1 505 ? -53.625 44.844 32.312 1 17.94 505 ASN B N 1
ATOM 8154 C CA . ASN B 1 505 ? -55.062 44.531 32.406 1 17.94 505 ASN B CA 1
ATOM 8155 C C . ASN B 1 505 ? -55.344 43.094 32.062 1 17.94 505 ASN B C 1
ATOM 8157 O O . ASN B 1 505 ? -54.5 42.406 31.5 1 17.94 505 ASN B O 1
ATOM 8161 N N . ALA B 1 506 ? -56.781 42.719 31.484 1 19.44 506 ALA B N 1
ATOM 8162 C CA . ALA B 1 506 ? -58.125 42.188 31.672 1 19.44 506 ALA B CA 1
ATOM 8163 C C . ALA B 1 506 ? -58.281 40.812 30.984 1 19.44 506 ALA B C 1
ATOM 8165 O O . ALA B 1 506 ? -57.5 40.5 30.078 1 19.44 506 ALA B O 1
ATOM 8166 N N . TRP B 1 507 ? -59.656 40.062 31.094 1 21.08 507 TRP B N 1
ATOM 8167 C CA . TRP B 1 507 ? -60.656 39 31.219 1 21.08 507 TRP B CA 1
ATOM 8168 C C . TRP B 1 507 ? -61.062 38.469 29.859 1 21.08 507 TRP B C 1
ATOM 8170 O O . TRP B 1 507 ? -61.938 37.594 29.75 1 21.08 507 TRP B O 1
ATOM 8180 N N . CYS B 1 508 ? -60.875 39 28.688 1 18.61 508 CYS B N 1
ATOM 8181 C CA . CYS B 1 508 ? -62.031 38.906 27.781 1 18.61 508 CYS B CA 1
ATOM 8182 C C . CYS B 1 508 ? -62.344 37.438 27.484 1 18.61 508 CYS B C 1
ATOM 8184 O O . CYS B 1 508 ? -61.469 36.594 27.516 1 18.61 508 CYS B O 1
ATOM 8186 N N . TRP B 1 509 ? -63.562 37.219 26.562 1 20.69 509 TRP B N 1
ATOM 8187 C CA . TRP B 1 509 ? -64.875 36.781 26.203 1 20.69 509 TRP B CA 1
ATOM 8188 C C . TRP B 1 509 ? -64.875 35.406 25.547 1 20.69 509 TRP B C 1
ATOM 8190 O O . TRP B 1 509 ? -63.812 35 25.016 1 20.69 509 TRP B O 1
ATOM 8200 N N . ASN B 1 510 ? -66.125 34.781 25.172 1 22.59 510 ASN B N 1
ATOM 8201 C CA . ASN B 1 510 ? -67.188 33.781 24.969 1 22.59 510 ASN B CA 1
ATOM 8202 C C . ASN B 1 510 ? -67.062 33.094 23.609 1 22.59 510 ASN B C 1
ATOM 8204 O O . ASN B 1 510 ? -67.75 32.125 23.312 1 22.59 510 ASN B O 1
ATOM 8208 N N . ILE B 1 511 ? -66.812 33.812 22.453 1 20.31 511 ILE B N 1
ATOM 8209 C CA . ILE B 1 511 ? -67.75 33.625 21.344 1 20.31 511 ILE B CA 1
ATOM 8210 C C . ILE B 1 511 ? -67.562 32.219 20.75 1 20.31 511 ILE B C 1
ATOM 8212 O O . ILE B 1 511 ? -66.5 31.625 20.828 1 20.31 511 ILE B O 1
ATOM 8216 N N . TYR B 1 512 ? -67.625 32.062 19.375 1 20.12 512 TYR B N 1
ATOM 8217 C CA . TYR B 1 512 ? -68.562 31.609 18.344 1 20.12 512 TYR B CA 1
ATOM 8218 C C . TYR B 1 512 ? -68.125 30.266 17.781 1 20.12 512 TYR B C 1
ATOM 8220 O O . TYR B 1 512 ? -69 29.438 17.438 1 20.12 512 TYR B O 1
ATOM 8228 N N . LEU B 1 513 ? -67 29.953 16.969 1 23.11 513 LEU B N 1
ATOM 8229 C CA . LEU B 1 513 ? -67.5 29.234 15.797 1 23.11 513 LEU B CA 1
ATOM 8230 C C . LEU B 1 513 ? -67.75 27.766 16.141 1 23.11 513 LEU B C 1
ATOM 8232 O O . LEU B 1 513 ? -66.938 27.094 16.75 1 23.11 513 LEU B O 1
ATOM 8236 N N . PHE B 1 514 ? -69.125 27.453 16.094 1 22.5 514 PHE B N 1
ATOM 8237 C CA . PHE B 1 514 ? -69.938 26.281 15.797 1 22.5 514 PHE B CA 1
ATOM 8238 C C . PHE B 1 514 ? -69.25 25.469 14.672 1 22.5 514 PHE B C 1
ATOM 8240 O O . PHE B 1 514 ? -68.812 26.016 13.688 1 22.5 514 PHE B O 1
#

Secondary structure (DSSP, 8-state):
---TTSGGGS--SSTTS--------TTGGG--------------------HHHHHHHHHTT-GGGEEE-SS----EEEE-SS-EEETTTEEEEEEEEEPPTTS-EEEEEEEEESSTTS-SEEEEEEEEEEEEEEEE-SSSTT-EEEEEEEEEEEEEE--HHHHHHHHHHS-TTTTT--TT----TT-EEEEEETTTTEE-SGGGT---GGGGEEEEEEEEETTEEEEEEEEEBPPPSSGGGGGG---SSB-SPEEESSS--SS-HHHHHHHH--SSS---PPPPP-PPP---EEEEESS-EEETTTEEEEEEEEEETTTTEEEEEEEEESSTTS-SEEEEEEEEEEEEEEEE-SSSTT-EEEEEEEEEEEEEE--HHHHHHHHT--SSSSSSTT---BT-EEE-TTTTEEGGGTEESSEEEEEEEEEEE-TTS-EEEEEBPPPTTS----SGGG--SSB-S-EEEE--SSS-------------------------------------------/---TTSGGGSGGGSTTS--------TTGGG--------------------HHHHHHHHHTT-GGGEEE-SS----EEEE-SS-EEETTTEEEEEEEEEPPTTS-EEEEEEEEESSTTS-SEEEEEEEEEEEEEEEE-SSSTT-EEEEEEEEEEEEEE--HHHHHHHHHHS-TTTTT--TT----TT-EEEEEETTTTEE-SGGGT---GGGGEEEEEEEEETTEEEEEEEEEBPPPSSGGGGGG---SSB-SPEEESSS--SS-HHHHHHHH--SSS---PPPPP-PPP---EEEEESS-EEETTTEEEEEEEEEETTTTEEEEEEEEESSTTS-SEEEEEEEEEEEEEEEE-SSSTT-EEEEEEEEEEEEEE--HHHHHHHHH--SSSSSSTT---BT-EEE-TTTTEEGGGTEESSEEEEEEEEEEE-TTS-EEEEEBPPPTTS----SGGG--SSB-S-EEEE--S-S-------------------------------------------

InterPro domains:
  IPR029405 APCDD1 domain [PF14921] (52-282)
  IPR029405 APCDD1 domain [PF14921] (288-465)
  IPR029405 APCDD1 domain [SM01352] (52-283)
  IPR029405 APCDD1 domain [SM01352] (284-490)
  IPR042425 Protein APCDD1 [PTHR31021] (14-506)

Organism: Carassius auratus (NCBI:txid7957)

Radius of gyration: 36.24 Å; Cα contacts (8 Å, |Δi|>4): 2215; chains: 2; bounding box: 124×127×100 Å

Nearest PDB structures (foldseek):
  8e0p-assembly1_A  TM=9.485E-01  e=2.004E-51  Escherichia coli
  8e0p-assembly2_B  TM=9.437E-01  e=2.466E-51  Escherichia coli
  8e0w-assembly1_A  TM=9.438E-01  e=1.170E-50  Mus musculus
  8e0p-assembly3_C  TM=9.493E-01  e=1.683E-50  Escherichia coli
  8e0p-assembly4_D  TM=9.481E-01  e=8.414E-50  Escherichia coli

Sequence (1028 aa):
MAGERLIHLLNTSWMVFLMQVLFVRGSKLWEVPTAPLVPHANLSTRLFWEPQCQTQLRHLQNEATITATIPPKLEGHWVSSRCEVRPGPEFLTRSYIFYQSPTRLFRAVQHYYSDSECHIPTYSLVIRGKLRLRQASWITHGATEAEHHLHKVGLVIHSQKAVHHLSTHLPSSCLGLKSGGHLVPQRFYELFNAKAEKDCLGALGFSMMELELLRVENHHHPHSRPTQELFLGDVHTDWNERVHHRPTGYQEPLQNAMHHIHPCPVCALVYRASEQHPPILPPSPSIPLDLNGNWVSQRCESHPAALFLTRLFVFNEEQRTWEGTYQHYSDPMCRQPSFTLLASGHYVKVGQSAKVHGATALVFKVTQAKVILYDQALLRELNSMHNGRCGQPGGWETGVEQDITWTNGCDALGIRLPHKEYELFKMGVDNKGRPLLFNGKRPTDGSSPDRPAKRPTSFQTPMVQCSTRVGVERRYSSFSDHSTGPKISSANALHSSLFLLTVLNAWCWNIYLFMAGERLIHLLNTSWMVFLMQVLFVRGSKLWEVPTAPLVPHANLSTRLFWEPQCQTQLRHLQNEATITATIPPKLEGHWVSSRCEVRPGPEFLTRSYIFYQSPTRLFRAVQHYYSDSECHIPTYSLVIRGKLRLRQASWITHGATEAEHHLHKVGLVIHSQKAVHHLSTHLPSSCLGLKSGGHLVPQRFYELFNAKAEKDCLGALGFSMMELELLRVENHHHPHSRPTQELFLGDVHTDWNERVHHRPTGYQEPLQNAMHHIHPCPVCALVYRASEQHPPILPPSPSIPLDLNGNWVSQRCESHPAALFLTRLFVFNEEQRTWEGTYQHYSDPMCRQPSFTLLASGHYVKVGQSAKVHGATALVFKVTQAKVILYDQALLRELNSMHNGRCGQPGGWETGVEQDITWTNGCDALGIRLPHKEYELFKMGVDNKGRPLLFNGKRPTDGSSPDRPAKRPTSFQTPMVQCSTRVGVERRYSSFSDHSTGPKISSANALHSSLFLLTVLNAWCWNIYLF